Protein 5MYP (pdb70)

GO terms:
  GO:0031981 nuclear lumen (C, HTP)
  GO:0005737 cytoplasm (C, HTP)
  GO:0031981 nuclear lumen (C, IDA)
  GO:0097014 ciliary plasm (C, IDA)
  GO:0005737 cytoplasm (C, IDA)
  GO:0005741 mitochondrial outer membrane (C, IDA)
  GO:0020015 glycosome (C, IDA)

Sequence (970 aa):
AGVPENTSLEENIPVIVSKCREEAFNDDANRDDLKKKRKQVLRRSSLLNLVEENTDEEFCKAIHRDRRRRRHRDETVVMEILPLRNEVWHLIEHMDEYVKPVKPTMEGAAALDDCELQYEPLGVVLVIGTWNYPLLLILQPLLGALAAGNTAVIKPSELAPATAELLTKLLPKYVSSSDVVGIVNGGVSETTAVLKKERRFDHILYTGSARVAEIVMAAAAKKHLTPVTLELGGKSPVVVDDTCADNMKVVAERIMWGKIINAGQTCCIAPDYVVVEKSMESVLVDALAEARKAMLGDKFLKVLKKGELLVKKQKQQQFLEESDYPRIVNASHFQQRLMEFMKGGKVAVGGEADEATLTIAPTILTNIDPTHPVMQEEIFGPILPVLTYENEKDILKKIINSREKPLALYVFSNNKRRFIRGVESRTSSGAVVVNDVVVHAGADGLPFGGVGRSGMGAYHGRYSFETFSHRRPVMRRGFLFSSIDTVRFPPYTTAKSRVLNSLLKAGVPENTSLENIPVIVSSKCREAFNDDANRDDLKKRKQVLRSSLLNLVEENTDEEFCKAIHRDRRRRRHRRDETVVMEILPLRRNEVWHLIEHMDEYVKPVKPTMEEGAAALDDCELQYEPLGVVLVIGTWNYPLLLILQPLLGALAAGNTAVIKPSELAPATAELLTKLLPKYVVSSSDVVGIVNGGVSETTAVLKKERRFDHILYTGSARVAEEIVMAAAAKKHLTPVTLELGGKSPVVVDDTCADNMKVVAERIMWGKIINAGQTCCIAPDYVVVEKSMESVLVDALAEARKAMLGDKFLKVLKKGELLLVKKQKQQFLEESDYPRIVNASHFQQRLMEFMKGGKVAVGGEADEATLTIAPTILTNIDPTHPVMQEEIFGPILPVLTYENEKDILKKIINSREKPLALYVFSNNKRFIRGVESRTSSGAVVVNDVVVHAGADGLPFGGVGRSGMGAYHGRYSFETFSHRRPVMRRGFLFSSIDTVRFPPYTTAKSRRVLNSLLK

Nearest PDB structures (foldseek):
  5myp-assembly1_B  TM=1.002E+00  e=3.981E-93  Trypanosoma brucei
  5nno-assembly1_B  TM=1.001E+00  e=3.479E-86  Trypanosoma brucei
  4qgk-assembly1_B  TM=9.587E-01  e=4.289E-52  Homo sapiens
  4l2o-assembly1_B  TM=9.690E-01  e=2.457E-51  Homo sapiens
  8bb8-assembly1_A  TM=9.678E-01  e=1.015E-50  Homo sapiens

InterPro domains:
  IPR012394 Aldehyde dehydrogenase NAD(P)-dependent [PIRSF036492] (14-490)
  IPR012394 Aldehyde dehydrogenase NAD(P)-dependent [PTHR43570] (10-493)
  IPR015590 Aldehyde dehydrogenase domain [PF00171] (10-453)
  IPR016161 Aldehyde/histidinol dehydrogenase [SSF53720] (16-462)
  IPR016162 Aldehyde dehydrogenase, N-terminal [G3DSA:3.40.605.10] (22-454)
  IPR016163 Aldehyde dehydrogenase, C-terminal [G3DSA:3.40.309.10] (223-436)
  IPR029510 Aldehyde dehydrogenase, glutamic acid active site [PS00687] (219-226)

Foldseek 3Di:
DLFADFDDLVCLQVLVVLLQVCLVVLVLPDQVNLLQLLVLVLCLLVVCLPVLLVLLCVLWVAHSVLLCVPASVLSNVQSVLLNVCLVVLQDWDFDDDDDQLVVFGKTWGWAFQEEEEQEADRLSQRRRFRSLVSLLSSLSYAYEYETDRLSGNNVRSCVVRVCVRDPSSRYPYGYDDDVRVVSNLQDDDQEYEYEEALVVVVVSVVSCVVNVHYYWYAHAWAAEEEEEDACLVVLLLLLLQLLVLCQRSQLQDRFRNLEYAYAPVCVVVNLVSNQVNLCVVQHDVNQCLLQVVDDDPDSLVVNSNGNGIADSDLVLLVVLLVLCVQAPFPHAQGDDRVRRDGRQTEGEPGDCPPPSNQGRSSHRYYYYHYDHDPVRVLVSQVVTWAGQEYEYEHPDPVVVVSVVVSHHHVYYDYSHTDCVVSDQPDWGGTDGRSTDATDGRSSSSVSRIDTDMDIDDDPDDGDCVLADDDDPDPVNVVVVVVVVD/DLFADFDDLVCLQVLVVLLQVCLVVLVLPDLVNLLLLLVLVLCLLVVCLPVLLVLLCVLWVAHSVLLCVPASVLSNVQSCLLNVCLVVLQDWDQDDDDDQLVVFGKTWGWAFQEEEEQEADRLNQRRRFRSLVSLLSSLRYAYEYETDRLSGNNVRSCVVRVCVRDPSSRYPYGYDDDVRVLSSLQDDDQEYEYEEALVVVVVSVVSCVVNVHHYWYAHAWAAEEEEEDACLVVLLLLLLQLLVLCQRSQLQDRFRNLEYAYAPVCVVVNLVSNQVNLCVVQDDVNQCLLVVNDDDPDSLVVNSNGNGTADSDLVLLVVLLVLCVQAPFPHAQGDDRVRRDGRQTEGEPGDCPPPSNQGRSSHRYYYYHYDHDPVRVLVSQVVHWAGQEYEYEHPDPVVVVSVVVSHHHVYYDYSHTDCVVSDQPDWGGTDGRSTDATDGRSSSSVSRIDGDMDIGDDPDDGDCVLADDDDPDPVNVVVVVVVPD

Radius of gyration: 30.51 Å; Cα contacts (8 Å, |Δi|>4): 2135; chains: 2; bounding box: 56×66×97 Å

Structure (mmCIF, N/CA/C/O backbone):
data_5MYP
#
_entry.id   5MYP
#
_cell.length_a   87.717
_cell.length_b   63.950
_cell.length_c   91.746
_cell.angle_alpha   90.00
_cell.angle_beta   98.64
_cell.angle_gamma   90.00
#
_symmetry.space_group_name_H-M   'P 1 21 1'
#
loop_
_entity.id
_entity.type
_entity.pdbx_description
1 polymer 'Aldehyde dehydrogenase'
2 non-polymer GLYCEROL
3 water water
#
loop_
_atom_site.group_PDB
_atom_site.id
_atom_site.type_symbol
_atom_site.label_atom_id
_atom_site.label_alt_id
_atom_site.label_comp_id
_atom_site.label_asym_id
_atom_site.label_entity_id
_atom_site.label_seq_id
_atom_site.pdbx_PDB_ins_code
_atom_site.Cartn_x
_atom_site.Cartn_y
_atom_site.Cartn_z
_atom_site.occupancy
_atom_site.B_iso_or_equiv
_atom_site.auth_seq_id
_atom_site.auth_comp_id
_atom_site.auth_asym_id
_atom_site.auth_atom_id
_atom_site.pdbx_PDB_model_num
ATOM 1 N N . ALA A 1 6 ? -3.405 -23.861 30.907 1.00 40.08 6 ALA A N 1
ATOM 2 C CA . ALA A 1 6 ? -4.164 -22.750 31.559 1.00 39.66 6 ALA A CA 1
ATOM 3 C C . ALA A 1 6 ? -3.829 -21.390 30.944 1.00 38.45 6 ALA A C 1
ATOM 4 O O . ALA A 1 6 ? -4.732 -20.628 30.595 1.00 39.53 6 ALA A O 1
ATOM 6 N N . GLY A 1 7 ? -2.535 -21.095 30.819 1.00 36.81 7 GLY A N 1
ATOM 7 C CA . GLY A 1 7 ? -2.066 -19.809 30.289 1.00 35.08 7 GLY A CA 1
ATOM 8 C C . GLY A 1 7 ? -2.161 -18.637 31.259 1.00 33.62 7 GLY A C 1
ATOM 9 O O . GLY A 1 7 ? -2.033 -17.484 30.843 1.00 32.30 7 GLY A O 1
ATOM 10 N N . VAL A 1 8 ? -2.380 -18.929 32.544 1.00 32.61 8 VAL A N 1
ATOM 11 C CA . VAL A 1 8 ? -2.554 -17.908 33.584 1.00 31.98 8 VAL A CA 1
ATOM 12 C C . VAL A 1 8 ? -1.923 -18.410 34.893 1.00 31.02 8 VAL A C 1
ATOM 13 O O . VAL A 1 8 ? -2.012 -19.604 35.197 1.00 30.60 8 VAL A O 1
ATOM 17 N N . PRO A 1 9 ? -1.270 -17.515 35.663 1.00 29.40 9 PRO A N 1
ATOM 18 C CA . PRO A 1 9 ? -0.776 -17.934 36.971 1.00 28.84 9 PRO A CA 1
ATOM 19 C C . PRO A 1 9 ? -1.902 -17.952 38.008 1.00 28.24 9 PRO A C 1
ATOM 20 O O . PRO A 1 9 ? -2.860 -17.185 37.894 1.00 27.66 9 PRO A O 1
ATOM 24 N N . GLU A 1 10 ? -1.786 -18.828 39.000 1.00 27.91 10 GLU A N 1
ATOM 25 C CA . GLU A 1 10 ? -2.719 -18.841 40.125 1.00 28.04 10 GLU A CA 1
ATOM 26 C C . GLU A 1 10 ? -2.508 -17.571 40.948 1.00 25.92 10 GLU A C 1
ATOM 27 O O . GLU A 1 10 ? -1.367 -17.197 41.218 1.00 25.02 10 GLU A O 1
ATOM 33 N N . ASN A 1 11 ? -3.601 -16.907 41.330 1.00 24.10 11 ASN A N 1
ATOM 34 C CA . ASN A 1 11 ? -3.521 -15.724 42.192 1.00 23.19 11 ASN A CA 1
ATOM 35 C C . ASN A 1 11 ? -2.972 -16.121 43.559 1.00 22.16 11 ASN A C 1
ATOM 36 O O . ASN A 1 11 ? -3.372 -17.14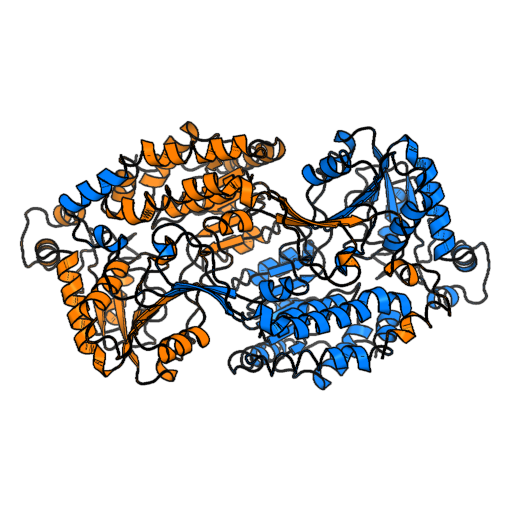1 44.120 1.00 22.18 11 ASN A O 1
ATOM 41 N N . THR A 1 12 ? -2.041 -15.321 44.079 1.00 20.45 12 THR A N 1
ATOM 42 C CA . THR A 1 12 ? -1.525 -15.525 45.426 1.00 19.37 12 THR A CA 1
ATOM 43 C C . THR A 1 12 ? -2.628 -15.171 46.417 1.00 18.84 12 THR A C 1
ATOM 44 O O . THR A 1 12 ? -3.233 -14.106 46.307 1.00 18.17 12 THR A O 1
ATOM 48 N N . SER A 1 13 ? -2.900 -16.066 47.366 1.00 18.75 13 SER A N 1
ATOM 49 C CA . SER A 1 13 ? -3.896 -15.798 48.402 1.00 18.57 13 SER A CA 1
ATOM 50 C C . SER A 1 13 ? -3.417 -14.638 49.267 1.00 18.34 13 SER A C 1
ATOM 51 O O . SER A 1 13 ? -2.214 -14.492 49.514 1.00 17.78 13 SER A O 1
ATOM 54 N N . LEU A 1 14 ? -4.361 -13.828 49.731 1.00 18.21 14 LEU A N 1
ATOM 55 C CA . LEU A 1 14 ? -4.035 -12.656 50.543 1.00 18.64 14 LEU A CA 1
ATOM 56 C C . LEU A 1 14 ? -3.316 -13.022 51.847 1.00 18.52 14 LEU A C 1
ATOM 57 O O . LEU A 1 14 ? -2.453 -12.277 52.304 1.00 18.49 14 LEU A O 1
ATOM 62 N N A GLU A 1 15 ? -3.669 -14.172 52.423 0.50 18.55 15 GLU A N 1
ATOM 63 N N B GLU A 1 15 ? -3.670 -14.172 52.422 0.50 18.37 15 GLU A N 1
ATOM 64 C CA A GLU A 1 15 ? -3.036 -14.673 53.644 0.50 18.54 15 GLU A CA 1
ATOM 65 C CA B GLU A 1 15 ? -3.040 -14.672 53.642 0.50 18.26 15 GLU A CA 1
ATOM 66 C C A GLU A 1 15 ? -1.562 -15.052 53.435 0.50 18.14 15 GLU A C 1
ATOM 67 C C B GLU A 1 15 ? -1.563 -15.052 53.435 0.50 17.98 15 GLU A C 1
ATOM 68 O O A GLU A 1 15 ? -0.756 -14.913 54.359 0.50 17.96 15 GLU A O 1
ATOM 69 O O B GLU A 1 15 ? -0.757 -14.913 54.359 0.50 17.82 15 GLU A O 1
ATOM 80 N N . ASN A 1 16 ? -1.222 -15.531 52.235 1.00 17.52 16 ASN A N 1
ATOM 81 C CA . ASN A 1 16 ? 0.168 -15.901 51.896 1.00 17.43 16 ASN A CA 1
ATOM 82 C C . ASN A 1 16 ? 1.091 -14.719 51.576 1.00 16.51 16 ASN A C 1
ATOM 83 O O . ASN A 1 16 ? 2.312 -14.881 51.603 1.00 16.05 16 ASN A O 1
ATOM 88 N N . ILE A 1 17 ? 0.527 -13.550 51.270 1.00 15.65 17 ILE A N 1
ATOM 89 C CA . ILE A 1 17 ? 1.341 -12.377 50.911 1.00 15.52 17 ILE A CA 1
ATOM 90 C C . ILE A 1 17 ? 2.284 -11.941 52.054 1.00 15.31 17 ILE A C 1
ATOM 91 O O . ILE A 1 17 ? 3.481 -11.785 51.810 1.00 15.47 17 ILE A O 1
ATOM 96 N N . PRO A 1 18 ? 1.766 -11.765 53.293 1.00 15.25 18 PRO A N 1
ATOM 97 C CA . PRO A 1 18 ? 2.658 -11.497 54.438 1.00 15.15 18 PRO A CA 1
ATOM 98 C C . PRO A 1 18 ? 3.738 -12.563 54.671 1.00 14.68 18 PRO A C 1
ATOM 99 O O . PRO A 1 18 ? 4.854 -12.216 55.061 1.00 14.24 18 PRO A O 1
ATOM 103 N N . VAL A 1 19 ? 3.403 -13.831 54.424 1.00 14.21 19 VAL A N 1
ATOM 104 C CA . VAL A 1 19 ? 4.343 -14.945 54.626 1.00 14.10 19 VAL A CA 1
ATOM 105 C C . VAL A 1 19 ? 5.492 -14.864 53.620 1.00 13.55 19 VAL A C 1
ATOM 106 O O . VAL A 1 19 ? 6.654 -15.015 53.993 1.00 13.12 19 VAL A O 1
ATOM 110 N N . ILE A 1 20 ? 5.149 -14.620 52.355 1.00 13.32 20 ILE A N 1
ATOM 111 C CA . ILE A 1 20 ? 6.122 -14.468 51.272 1.00 13.24 20 ILE A CA 1
ATOM 112 C C . ILE A 1 20 ? 7.106 -13.330 51.579 1.00 13.13 20 ILE A C 1
ATOM 113 O O . ILE A 1 20 ? 8.323 -13.529 51.501 1.00 12.90 20 ILE A O 1
ATOM 118 N N . VAL A 1 21 ? 6.580 -12.160 51.945 1.00 12.87 21 VAL A N 1
ATOM 119 C CA . VAL A 1 21 ? 7.435 -11.005 52.266 1.00 13.05 21 VAL A CA 1
ATOM 120 C C . VAL A 1 21 ? 8.291 -11.281 53.509 1.00 13.09 21 VAL A C 1
ATOM 121 O O . VAL A 1 21 ? 9.480 -10.975 53.510 1.00 13.04 21 VAL A O 1
ATOM 125 N N . SER A 1 22 ? 7.683 -11.867 54.542 1.00 13.25 22 SER A N 1
ATOM 126 C CA . SER A 1 22 ? 8.376 -12.203 55.789 1.00 13.66 22 SER A CA 1
ATOM 127 C C . SER A 1 22 ? 9.549 -13.166 55.582 1.00 13.61 22 SER A C 1
ATOM 128 O O . SER A 1 22 ? 10.598 -13.005 56.202 1.00 13.60 22 SER A O 1
ATOM 131 N N . LYS A 1 23 ? 9.357 -14.161 54.717 1.00 13.74 23 LYS A N 1
ATOM 132 C CA . LYS A 1 23 ? 10.421 -15.115 54.377 1.00 14.19 23 LYS A CA 1
ATOM 133 C C . LYS A 1 23 ? 11.596 -14.420 53.681 1.00 13.77 23 LYS A C 1
ATOM 134 O O . LYS A 1 23 ? 12.752 -14.706 53.987 1.00 13.89 23 LYS A O 1
ATOM 140 N N . CYS A 1 24 ? 11.292 -13.503 52.764 1.00 13.32 24 CYS A N 1
ATOM 141 C CA . CYS A 1 24 ? 12.325 -12.695 52.100 1.00 13.14 24 CYS A CA 1
ATOM 142 C C . CYS A 1 24 ? 13.060 -11.762 53.069 1.00 13.14 24 CYS A C 1
ATOM 143 O O . CYS A 1 24 ? 14.276 -11.592 52.973 1.00 13.04 24 CYS A O 1
ATOM 146 N N . ARG A 1 25 ? 12.312 -11.171 53.999 1.00 13.19 25 ARG A N 1
ATOM 147 C CA . ARG A 1 25 ? 12.863 -10.324 55.067 1.00 13.26 25 ARG A CA 1
ATOM 148 C C . ARG A 1 25 ? 13.833 -11.109 55.954 1.00 13.33 25 ARG A C 1
ATOM 149 O O . ARG A 1 25 ? 14.964 -10.673 56.185 1.00 12.93 25 ARG A O 1
ATOM 157 N N A GLU A 1 26 ? 13.378 -12.262 56.439 0.50 13.41 26 GLU A N 1
ATOM 158 N N B GLU A 1 26 ? 13.378 -12.262 56.438 0.50 13.45 26 GLU A N 1
ATOM 159 C CA A GLU A 1 26 ? 14.200 -13.149 57.265 0.50 13.49 26 GLU A CA 1
ATOM 160 C CA B GLU A 1 26 ? 14.202 -13.144 57.261 0.50 13.56 26 GLU A CA 1
ATOM 161 C C A GLU A 1 26 ? 15.455 -13.619 56.519 0.50 13.35 26 GLU A C 1
ATOM 162 C C B GLU A 1 26 ? 15.456 -13.618 56.518 0.50 13.38 26 GLU A C 1
ATOM 163 O O A GLU A 1 26 ? 16.543 -13.664 57.102 0.50 13.21 26 GLU A O 1
ATOM 164 O O B GLU A 1 26 ? 16.543 -13.664 57.102 0.50 13.24 26 GLU A O 1
ATOM 175 N N . ALA A 1 27 ? 15.299 -13.942 55.234 1.00 13.18 27 ALA A N 1
ATOM 176 C CA . ALA A 1 27 ? 16.427 -14.343 54.377 1.00 12.98 27 ALA A CA 1
ATOM 177 C C . ALA A 1 27 ? 17.477 -13.234 54.265 1.00 12.79 27 ALA A C 1
ATOM 178 O O . ALA A 1 27 ? 18.674 -13.492 54.429 1.00 12.54 27 ALA A O 1
ATOM 180 N N . PHE A 1 28 ? 17.025 -12.005 54.019 1.00 12.57 28 PHE A N 1
ATOM 181 C CA . PHE A 1 28 ? 17.925 -10.852 54.014 1.00 12.64 28 PHE A CA 1
ATOM 182 C C . PHE A 1 28 ? 18.657 -10.720 55.346 1.00 12.51 28 PHE A C 1
ATOM 183 O O . PHE A 1 28 ? 19.876 -10.606 55.364 1.00 12.13 28 PHE A O 1
ATOM 191 N N . ASN A 1 29 ? 17.901 -10.740 56.445 1.00 12.69 29 ASN A N 1
ATOM 192 C CA . ASN A 1 29 ? 18.470 -10.659 57.800 1.00 12.99 29 ASN A CA 1
ATOM 193 C C . ASN A 1 29 ? 19.454 -11.797 58.113 1.00 13.37 29 ASN A C 1
ATOM 194 O O . ASN A 1 29 ? 20.407 -11.590 58.861 1.00 13.26 29 ASN A O 1
ATOM 199 N N . ASP A 1 30 ? 19.226 -12.975 57.528 1.00 13.70 30 ASP A N 1
ATOM 200 C CA . ASP A 1 30 ? 20.142 -14.117 57.657 1.00 14.32 30 ASP A CA 1
ATOM 201 C C . ASP A 1 30 ? 21.273 -14.144 56.605 1.00 14.49 30 ASP A C 1
ATOM 202 O O . ASP A 1 30 ? 21.877 -15.190 56.393 1.00 14.64 30 ASP A O 1
ATOM 207 N N . ASP A 1 31 ? 21.558 -13.004 55.961 1.00 14.89 31 ASP A N 1
ATOM 208 C CA . ASP A 1 31 ? 22.662 -12.862 54.991 1.00 15.17 31 ASP A CA 1
ATOM 209 C C . ASP A 1 31 ? 22.559 -13.804 53.781 1.00 14.68 31 ASP A C 1
ATOM 210 O O . ASP A 1 31 ? 23.576 -14.218 53.218 1.00 14.51 31 ASP A O 1
ATOM 215 N N . ALA A 1 32 ? 21.331 -14.115 53.365 1.00 14.11 32 ALA A N 1
ATOM 216 C CA . ALA A 1 32 ? 21.098 -15.039 52.247 1.00 13.93 32 ALA A CA 1
ATOM 217 C C . ALA A 1 32 ? 21.674 -14.556 50.914 1.00 13.73 32 ALA A C 1
ATOM 218 O O . ALA A 1 32 ? 21.926 -15.373 50.041 1.00 13.35 32 ALA A O 1
ATOM 220 N N . ASN A 1 33 ? 21.853 -13.242 50.755 1.00 13.82 33 ASN A N 1
ATOM 221 C CA . ASN A 1 33 ? 22.431 -12.667 49.533 1.00 14.05 33 ASN A CA 1
ATOM 222 C C . ASN A 1 33 ? 23.511 -11.613 49.829 1.00 14.68 33 ASN A C 1
ATOM 223 O O . ASN A 1 33 ? 23.743 -10.708 49.026 1.00 14.19 33 ASN A O 1
ATOM 228 N N . ARG A 1 34 ? 24.198 -11.757 50.961 1.00 15.73 34 ARG A N 1
ATOM 229 C CA . ARG A 1 34 ? 25.193 -10.779 51.398 1.00 16.76 34 ARG A CA 1
ATOM 230 C C . ARG A 1 34 ? 26.533 -10.971 50.696 1.00 16.51 34 ARG A C 1
ATOM 231 O O . ARG A 1 34 ? 27.046 -10.035 50.075 1.00 15.92 34 ARG A O 1
ATOM 239 N N A ASP A 1 35 ? 27.093 -12.174 50.802 0.50 16.57 35 ASP A N 1
ATOM 240 N N B ASP A 1 35 ? 27.092 -12.175 50.806 0.50 16.31 35 ASP A N 1
ATOM 241 C CA A ASP A 1 35 ? 28.401 -12.477 50.223 0.50 16.79 35 ASP A CA 1
ATOM 242 C CA B ASP A 1 35 ? 28.391 -12.496 50.217 0.50 16.36 35 ASP A CA 1
ATOM 243 C C A ASP A 1 35 ? 28.346 -12.412 48.699 0.50 16.57 35 ASP A C 1
ATOM 244 C C B ASP A 1 35 ? 28.342 -12.410 48.696 0.50 16.33 35 ASP A C 1
ATOM 245 O O A ASP A 1 35 ? 27.370 -12.857 48.086 0.50 16.06 35 ASP A O 1
ATOM 246 O O B ASP A 1 35 ? 27.369 -12.854 48.083 0.50 15.84 35 ASP A O 1
ATOM 255 N N . LEU A 1 36 ? 29.395 -11.849 48.100 1.00 16.45 36 LEU A N 1
ATOM 256 C CA . LEU A 1 36 ? 29.484 -11.699 46.636 1.00 17.07 36 LEU A CA 1
ATOM 257 C C . LEU A 1 36 ? 29.384 -13.038 45.892 1.00 16.97 36 LEU A C 1
ATOM 258 O O . LEU A 1 36 ? 28.792 -13.100 44.816 1.00 16.51 36 LEU A O 1
ATOM 263 N N . LYS A 1 37 ? 29.938 -14.094 46.489 1.00 17.25 37 LYS A N 1
ATOM 264 C CA . LYS A 1 37 ? 29.818 -15.451 45.946 1.00 17.54 37 LYS A CA 1
ATOM 265 C C . LYS A 1 37 ? 28.353 -15.857 45.745 1.00 16.53 37 LYS A C 1
ATOM 266 O O . LYS A 1 37 ? 27.998 -16.395 44.695 1.00 16.14 37 LYS A O 1
ATOM 272 N N A LYS A 1 38 ? 27.516 -15.595 46.750 0.50 16.17 38 LYS A N 1
ATOM 273 N N B LYS A 1 38 ? 27.515 -15.596 46.749 0.50 16.11 38 LYS A N 1
ATOM 274 C CA A LYS A 1 38 ? 26.084 -15.881 46.670 0.50 15.92 38 LYS A CA 1
ATOM 275 C CA B LYS A 1 38 ? 26.083 -15.887 46.658 0.50 15.83 38 LYS A CA 1
ATOM 276 C C A LYS A 1 38 ? 25.387 -15.033 45.597 0.50 15.49 38 LYS A C 1
ATOM 277 C C B LYS A 1 38 ? 25.386 -15.033 45.595 0.50 15.44 38 LYS A C 1
ATOM 278 O O A LYS A 1 38 ? 24.545 -15.538 44.856 0.50 15.35 38 LYS A O 1
ATOM 279 O O B LYS A 1 38 ? 24.544 -15.537 44.855 0.50 15.29 38 LYS A O 1
ATOM 290 N N . ARG A 1 39 ? 25.748 -13.752 45.516 1.00 15.26 39 ARG A N 1
ATOM 291 C CA . ARG A 1 39 ? 25.149 -12.834 44.535 1.00 15.21 39 ARG A CA 1
ATOM 292 C C . ARG A 1 39 ? 25.473 -13.246 43.101 1.00 15.53 39 ARG A C 1
ATOM 293 O O . ARG A 1 39 ? 24.591 -13.240 42.246 1.00 15.50 39 ARG A O 1
ATOM 301 N N . LYS A 1 40 ? 26.732 -13.608 42.851 1.00 15.90 40 LYS A N 1
ATOM 302 C CA . LYS A 1 40 ? 27.150 -14.117 41.538 1.00 16.67 40 LYS A CA 1
ATOM 303 C C . LYS A 1 40 ? 26.471 -15.438 41.184 1.00 16.99 40 LYS A C 1
ATOM 304 O O . LYS A 1 40 ? 26.083 -15.625 40.033 1.00 16.97 40 LYS A O 1
ATOM 310 N N . GLN A 1 41 ? 26.318 -16.336 42.162 1.00 17.89 41 GLN A N 1
ATOM 311 C CA . GLN A 1 41 ? 25.567 -17.592 41.958 1.00 18.67 41 GLN A CA 1
ATOM 312 C C . GLN A 1 41 ? 24.129 -17.325 41.488 1.00 18.11 41 GLN A C 1
ATOM 313 O O . GLN A 1 41 ? 23.663 -17.946 40.531 1.00 17.39 41 GLN A O 1
ATOM 319 N N . VAL A 1 42 ? 23.451 -16.389 42.155 1.00 17.82 42 VAL A N 1
ATOM 320 C CA . VAL A 1 42 ? 22.066 -16.038 41.814 1.00 17.96 42 VAL A CA 1
ATOM 321 C C . VAL A 1 42 ? 21.967 -15.392 40.428 1.00 17.92 42 VAL A C 1
ATOM 322 O O . VAL A 1 42 ? 21.068 -15.726 39.650 1.00 17.61 42 VAL A O 1
ATOM 326 N N . LEU A 1 43 ? 22.882 -14.470 40.131 1.00 18.05 43 LEU A N 1
ATOM 327 C CA . LEU A 1 43 ? 22.922 -13.829 38.815 1.00 18.29 43 LEU A CA 1
ATOM 328 C C . LEU A 1 43 ? 23.197 -14.833 37.701 1.00 18.36 43 LEU A C 1
ATOM 329 O O . LEU A 1 43 ? 22.516 -14.810 36.680 1.00 18.07 43 LEU A O 1
ATOM 334 N N A ARG A 1 44 ? 24.185 -15.706 37.904 0.70 19.01 44 ARG A N 1
ATOM 335 N N B ARG A 1 44 ? 24.174 -15.719 37.905 0.30 18.30 44 ARG A N 1
ATOM 336 C CA A ARG A 1 44 ? 24.484 -16.782 36.941 0.70 19.54 44 ARG A CA 1
ATOM 337 C CA B ARG A 1 44 ? 24.453 -16.804 36.955 0.30 18.33 44 ARG A CA 1
ATOM 338 C C A ARG A 1 44 ? 23.288 -17.717 36.726 0.70 18.73 44 ARG A C 1
ATOM 339 C C B ARG A 1 44 ? 23.251 -17.737 36.762 0.30 18.00 44 ARG A C 1
ATOM 340 O O A ARG A 1 44 ? 23.035 -18.157 35.606 0.70 18.28 44 ARG A O 1
ATOM 341 O O B ARG A 1 44 ? 22.999 -18.170 35.638 0.30 17.81 44 ARG A O 1
ATOM 356 N N A SER A 1 45 ? 22.548 -18.022 37.809 0.50 18.10 45 SER A N 1
ATOM 357 N N B SER A 1 45 ? 22.515 -18.037 37.847 0.50 17.72 45 SER A N 1
ATOM 358 C CA A SER A 1 45 ? 21.330 -18.851 37.737 0.50 17.72 45 SER A CA 1
ATOM 359 C CA B SER A 1 45 ? 21.312 -18.862 37.752 0.50 17.56 45 SER A CA 1
ATOM 360 C C A SER A 1 45 ? 20.203 -18.159 36.974 0.50 17.42 45 SER A C 1
ATOM 361 C C B SER A 1 45 ? 20.197 -18.161 36.977 0.50 17.33 45 SER A C 1
ATOM 362 O O A SER A 1 45 ? 19.464 -18.812 36.239 0.50 17.47 45 SER A O 1
ATOM 363 O O B SER A 1 45 ? 19.462 -18.811 36.238 0.50 17.39 45 SER A O 1
ATOM 368 N N . LEU A 1 46 ? 20.069 -16.844 37.148 1.00 17.05 46 LEU A N 1
ATOM 369 C CA . LEU A 1 46 ? 19.099 -16.052 36.373 1.00 16.61 46 LEU A CA 1
ATOM 370 C C . LEU A 1 46 ? 19.495 -15.935 34.892 1.00 16.30 46 LEU A C 1
ATOM 371 O O . LEU A 1 46 ? 18.627 -15.900 34.026 1.00 15.75 46 LEU A O 1
ATOM 376 N N . LEU A 1 47 ? 20.795 -15.886 34.602 1.00 16.38 47 LEU A N 1
ATOM 377 C CA . LEU A 1 47 ? 21.274 -16.013 33.219 1.00 16.71 47 LEU A CA 1
ATOM 378 C C . LEU A 1 47 ? 20.837 -17.354 32.628 1.00 16.79 47 LEU A C 1
ATOM 379 O O . LEU A 1 47 ? 20.314 -17.400 31.508 1.00 16.46 47 LEU A O 1
ATOM 384 N N . ASN A 1 48 ? 21.028 -18.430 33.395 1.00 17.28 48 ASN A N 1
ATOM 385 C CA . ASN A 1 48 ? 20.571 -19.766 32.984 1.00 17.66 48 ASN A CA 1
ATOM 386 C C . ASN A 1 48 ? 19.051 -19.813 32.789 1.00 17.55 48 ASN A C 1
ATOM 387 O O . ASN A 1 48 ? 18.576 -20.422 31.832 1.00 17.35 48 ASN A O 1
ATOM 392 N N . LEU A 1 49 ? 18.298 -19.165 33.681 1.00 17.55 49 LEU A N 1
ATOM 393 C CA . LEU A 1 49 ? 16.834 -19.035 33.533 1.00 17.64 49 LEU A CA 1
ATOM 394 C C . LEU A 1 49 ? 16.454 -18.482 32.157 1.00 17.57 49 LEU A C 1
ATOM 395 O O . LEU A 1 49 ? 15.585 -19.032 31.480 1.00 17.17 49 LEU A O 1
ATOM 400 N N . VAL A 1 50 ? 17.118 -17.402 31.752 1.00 17.70 50 VAL A N 1
ATOM 401 C CA . VAL A 1 50 ? 16.826 -16.750 30.474 1.00 18.07 50 VAL A CA 1
ATOM 402 C C . VAL A 1 50 ? 17.311 -17.605 29.299 1.00 18.38 50 VAL A C 1
ATOM 403 O O . VAL A 1 50 ? 16.542 -17.875 28.376 1.00 18.43 50 VAL A O 1
ATOM 407 N N . GLU A 1 51 ? 18.573 -18.032 29.346 1.00 19.07 51 GLU A N 1
ATOM 408 C CA . GLU A 1 51 ? 19.191 -18.762 28.226 1.00 19.79 51 GLU A CA 1
ATOM 409 C C . GLU A 1 51 ? 18.607 -20.159 27.987 1.00 19.66 51 GLU A C 1
ATOM 410 O O . GLU A 1 51 ? 18.355 -20.530 26.841 1.00 19.54 51 GLU A O 1
ATOM 416 N N . GLU A 1 52 ? 18.390 -20.922 29.056 1.00 19.46 52 GLU A N 1
ATOM 417 C CA . GLU A 1 52 ? 17.832 -22.279 28.933 1.00 19.42 52 GLU A CA 1
ATOM 418 C C . GLU A 1 52 ? 16.372 -22.290 28.485 1.00 19.14 52 GLU A C 1
ATOM 419 O O . GLU A 1 52 ? 15.918 -23.280 27.914 1.00 19.05 52 GLU A O 1
ATOM 425 N N . ASN A 1 53 ? 15.643 -21.200 28.739 1.00 18.57 53 ASN A N 1
ATOM 426 C CA . ASN A 1 53 ? 14.213 -21.127 28.434 1.00 18.25 53 ASN A CA 1
ATOM 427 C C . ASN A 1 53 ? 13.840 -20.024 27.427 1.00 17.90 53 ASN A C 1
ATOM 428 O O . ASN A 1 53 ? 12.684 -19.596 27.380 1.00 17.35 53 ASN A O 1
ATOM 433 N N . THR A 1 54 ? 14.804 -19.597 26.607 1.00 17.96 54 THR A N 1
ATOM 434 C CA . THR A 1 54 ? 14.582 -18.528 25.620 1.00 18.18 54 THR A CA 1
ATOM 435 C C . THR A 1 54 ? 13.439 -18.851 24.653 1.00 18.48 54 THR A C 1
ATOM 436 O O . THR A 1 54 ? 12.601 -17.985 24.383 1.00 18.04 54 THR A O 1
ATOM 440 N N . ASP A 1 55 ? 13.407 -20.087 24.142 1.00 18.98 55 ASP A N 1
ATOM 441 C CA . ASP A 1 55 ? 12.368 -20.500 23.188 1.00 19.43 55 ASP A CA 1
ATOM 442 C C . ASP A 1 55 ? 10.964 -20.413 23.775 1.00 18.68 55 ASP A C 1
ATOM 443 O O . ASP A 1 55 ? 10.068 -19.850 23.148 1.00 17.94 55 ASP A O 1
ATOM 448 N N A GLU A 1 56 ? 10.787 -20.964 24.974 0.50 18.45 56 GLU A N 1
ATOM 449 N N B GLU A 1 56 ? 10.787 -20.965 24.973 0.50 18.51 56 GLU A N 1
ATOM 450 C CA A GLU A 1 56 ? 9.482 -20.963 25.646 0.50 18.37 56 GLU A CA 1
ATOM 451 C CA B GLU A 1 56 ? 9.483 -20.961 25.646 0.50 18.47 56 GLU A CA 1
ATOM 452 C C A GLU A 1 56 ? 9.041 -19.561 26.095 0.50 17.99 56 GLU A C 1
ATOM 453 C C B GLU A 1 56 ? 9.041 -19.561 26.096 0.50 18.05 56 GLU A C 1
ATOM 454 O O A GLU A 1 56 ? 7.848 -19.251 26.058 0.50 17.66 56 GLU A O 1
ATOM 455 O O B GLU A 1 56 ? 7.848 -19.251 26.059 0.50 17.71 56 GLU A O 1
ATOM 466 N N . PHE A 1 57 ? 9.992 -18.724 26.513 1.00 17.72 57 PHE A N 1
ATOM 467 C CA . PHE A 1 57 ? 9.688 -17.314 26.858 1.00 17.70 57 PHE A CA 1
ATOM 468 C C . PHE A 1 57 ? 9.203 -16.521 25.635 1.00 17.25 57 PHE A C 1
ATOM 469 O O . PHE A 1 57 ? 8.233 -15.771 25.732 1.00 16.62 57 PHE A O 1
ATOM 477 N N . CYS A 1 58 ? 9.876 -16.698 24.497 1.00 17.44 58 CYS A N 1
ATOM 478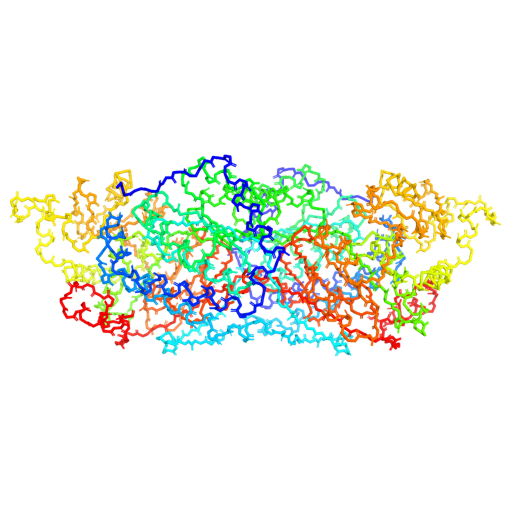 C CA . CYS A 1 58 ? 9.440 -16.074 23.239 1.00 17.70 58 CYS A CA 1
ATOM 479 C C . CYS A 1 58 ? 8.028 -16.516 22.841 1.00 17.69 58 CYS A C 1
ATOM 480 O O . CYS A 1 58 ? 7.232 -15.699 22.374 1.00 17.11 58 CYS A O 1
ATOM 483 N N . LYS A 1 59 ? 7.723 -17.799 23.048 1.00 17.96 59 LYS A N 1
ATOM 484 C CA . LYS A 1 59 ? 6.380 -18.335 22.785 1.00 18.44 59 LYS A CA 1
ATOM 485 C C . LYS A 1 59 ? 5.318 -17.766 23.731 1.00 17.52 59 LYS A C 1
ATOM 486 O O . LYS A 1 59 ? 4.208 -17.453 23.297 1.00 16.90 59 LYS A O 1
ATOM 492 N N . ALA A 1 60 ? 5.657 -17.646 25.016 1.00 17.13 60 ALA A N 1
ATOM 493 C CA . ALA A 1 60 ? 4.739 -17.065 26.009 1.00 16.90 60 ALA A CA 1
ATOM 494 C C . ALA A 1 60 ? 4.490 -15.582 25.729 1.00 16.56 60 ALA A C 1
ATOM 495 O O . ALA A 1 60 ? 3.347 -15.104 25.806 1.00 16.05 60 ALA A O 1
ATOM 497 N N . ILE A 1 61 ? 5.566 -14.862 25.413 1.00 16.24 61 ILE A N 1
ATOM 498 C CA . ILE A 1 61 ? 5.475 -13.449 25.040 1.00 16.63 61 ILE A CA 1
ATOM 499 C C . ILE A 1 61 ? 4.684 -13.290 23.732 1.00 17.03 61 ILE A C 1
ATOM 500 O O . ILE A 1 61 ? 3.886 -12.356 23.600 1.00 17.10 61 ILE A O 1
ATOM 505 N N . HIS A 1 62 ? 4.883 -14.211 22.790 1.00 17.54 62 HIS A N 1
ATOM 506 C CA . HIS A 1 62 ? 4.077 -14.241 21.568 1.00 17.95 62 HIS A CA 1
ATOM 507 C C . HIS A 1 62 ? 2.584 -14.454 21.861 1.00 18.22 62 HIS A C 1
ATOM 508 O O . HIS A 1 62 ? 1.735 -13.822 21.233 1.00 17.94 62 HIS A O 1
ATOM 515 N N . ARG A 1 63 ? 2.269 -15.350 22.792 1.00 18.73 63 ARG A N 1
ATOM 516 C CA . ARG A 1 63 ? 0.880 -15.585 23.184 1.00 19.41 63 ARG A CA 1
ATOM 517 C C . ARG A 1 63 ? 0.244 -14.323 23.787 1.00 18.86 63 ARG A C 1
ATOM 518 O O . ARG A 1 63 ? -0.886 -13.975 23.450 1.00 18.34 63 ARG A O 1
ATOM 526 N N . ASP A 1 64 ? 0.988 -13.638 24.655 1.00 18.26 64 ASP A N 1
ATOM 527 C CA . ASP A 1 64 ? 0.510 -12.405 25.296 1.00 18.11 64 ASP A CA 1
ATOM 528 C C . ASP A 1 64 ? 0.425 -11.196 24.359 1.00 17.77 64 ASP A C 1
ATOM 529 O O . ASP A 1 64 ? -0.588 -10.498 24.353 1.00 17.97 64 ASP A O 1
ATOM 534 N N A ARG A 1 65 ? 1.486 -10.963 23.584 0.50 17.62 65 ARG A N 1
ATOM 535 N N C ARG A 1 65 ? 1.486 -10.963 23.584 0.50 18.06 65 ARG A N 1
ATOM 536 C CA A ARG A 1 65 ? 1.649 -9.727 22.796 0.50 17.40 65 ARG A CA 1
ATOM 537 C CA C ARG A 1 65 ? 1.649 -9.727 22.795 0.50 18.11 65 ARG A CA 1
ATOM 538 C C A ARG A 1 65 ? 1.482 -9.883 21.278 0.50 17.69 65 ARG A C 1
ATOM 539 C C C ARG A 1 65 ? 1.482 -9.883 21.278 0.50 18.11 65 ARG A C 1
ATOM 540 O O A ARG A 1 65 ? 1.360 -8.877 20.575 0.50 17.39 65 ARG A O 1
ATOM 541 O O C ARG A 1 65 ? 1.360 -8.877 20.575 0.50 17.77 65 ARG A O 1
ATOM 556 N N . ARG A 1 66 ? 1.458 -11.123 20.784 1.00 18.14 66 ARG A N 1
ATOM 557 C CA . ARG A 1 66 ? 1.612 -11.418 19.336 1.00 18.76 66 ARG A CA 1
ATOM 558 C C . ARG A 1 66 ? 2.890 -10.793 18.747 1.00 19.39 66 ARG A C 1
ATOM 559 O O . ARG A 1 66 ? 2.934 -10.401 17.572 1.00 19.72 66 ARG A O 1
ATOM 567 N N A ARG A 1 67 ? 3.925 -10.711 19.582 0.50 19.73 67 ARG A N 1
ATOM 568 N N B ARG A 1 67 ? 3.925 -10.711 19.582 0.50 19.73 67 ARG A N 1
ATOM 569 C CA A ARG A 1 67 ? 5.206 -10.150 19.199 0.50 19.95 67 ARG A CA 1
ATOM 570 C CA B ARG A 1 67 ? 5.206 -10.150 19.199 0.50 19.95 67 ARG A CA 1
ATOM 571 C C A ARG A 1 67 ? 6.049 -11.280 18.611 0.50 20.32 67 ARG A C 1
ATOM 572 C C B ARG A 1 67 ? 6.049 -11.280 18.611 0.50 20.32 67 ARG A C 1
ATOM 573 O O A ARG A 1 67 ? 6.089 -12.383 19.168 0.50 20.25 67 ARG A O 1
ATOM 574 O O B ARG A 1 67 ? 6.089 -12.383 19.168 0.50 20.25 67 ARG A O 1
ATOM 589 N N . HIS A 1 68 ? 6.699 -11.011 17.478 1.00 20.40 68 HIS A N 1
ATOM 590 C CA . HIS A 1 68 ? 7.528 -12.013 16.789 1.00 20.86 68 HIS A CA 1
ATOM 591 C C . HIS A 1 68 ? 8.758 -12.361 17.633 1.00 21.17 68 HIS A C 1
ATOM 592 O O . HIS A 1 68 ? 9.298 -11.496 18.329 1.00 20.23 68 HIS A O 1
ATOM 599 N N . ARG A 1 69 ? 9.172 -13.628 17.571 1.00 21.69 69 ARG A N 1
ATOM 600 C CA . ARG A 1 69 ? 10.326 -14.145 18.324 1.00 22.34 69 ARG A CA 1
ATOM 601 C C . ARG A 1 69 ? 11.570 -13.260 18.219 1.00 21.97 69 ARG A C 1
ATOM 602 O O . ARG A 1 69 ? 12.215 -12.957 19.222 1.00 21.55 69 ARG A O 1
ATOM 610 N N . ASP A 1 70 ? 11.907 -12.883 16.990 1.00 21.45 70 ASP A N 1
ATOM 611 C CA . ASP A 1 70 ? 13.067 -12.029 16.714 1.00 21.57 70 ASP A CA 1
ATOM 612 C C . ASP A 1 70 ? 12.948 -10.642 17.351 1.00 20.59 70 ASP A C 1
ATOM 613 O O . ASP A 1 70 ? 13.947 -10.093 17.816 1.00 20.37 70 ASP A O 1
ATOM 618 N N . GLU A 1 71 ? 11.737 -10.083 17.371 1.00 19.77 71 GLU A N 1
ATOM 619 C CA . GLU A 1 71 ? 11.490 -8.806 18.054 1.00 19.20 71 GLU A CA 1
ATOM 620 C C . GLU A 1 71 ? 11.724 -8.956 19.561 1.00 18.80 71 GLU A C 1
ATOM 621 O O . GLU A 1 71 ? 12.363 -8.107 20.181 1.00 18.64 71 GLU A O 1
ATOM 627 N N . THR A 1 72 ? 11.217 -10.046 20.131 1.00 18.10 72 THR A N 1
ATOM 628 C CA . THR A 1 72 ? 11.418 -10.355 21.550 1.00 18.00 72 THR A CA 1
ATOM 629 C C . THR A 1 72 ? 12.889 -10.604 21.892 1.00 18.04 72 THR A C 1
ATOM 630 O O . THR A 1 72 ? 13.353 -10.192 22.959 1.00 17.23 72 THR A O 1
ATOM 634 N N . VAL A 1 73 ? 13.615 -11.267 20.994 1.00 18.21 73 VAL A N 1
ATOM 635 C CA . VAL A 1 73 ? 15.056 -11.480 21.181 1.00 18.58 73 VAL A CA 1
ATOM 636 C C . VAL A 1 73 ? 15.808 -10.143 21.245 1.00 18.95 73 VAL A C 1
ATOM 637 O O . VAL A 1 73 ? 16.622 -9.930 22.145 1.00 18.91 73 VAL A O 1
ATOM 641 N N . VAL A 1 74 ? 15.516 -9.253 20.300 1.00 19.57 74 VAL A N 1
ATOM 642 C CA . VAL A 1 74 ? 16.159 -7.934 20.225 1.00 19.79 74 VAL A CA 1
ATOM 643 C C . VAL A 1 74 ? 15.784 -7.046 21.422 1.00 19.77 74 VAL A C 1
ATOM 644 O O . VAL A 1 74 ? 16.651 -6.386 21.994 1.00 19.16 74 VAL A O 1
ATOM 648 N N . MET A 1 75 ? 14.506 -7.044 21.796 1.00 19.22 75 MET A N 1
ATOM 649 C CA . MET A 1 75 ? 13.984 -6.102 22.796 1.00 19.25 75 MET A CA 1
ATOM 650 C C . MET A 1 75 ? 14.069 -6.585 24.248 1.00 18.23 75 MET A C 1
ATOM 651 O O . MET A 1 75 ? 14.137 -5.755 25.156 1.00 17.69 75 MET A O 1
ATOM 656 N N . GLU A 1 76 ? 14.055 -7.902 24.471 1.00 17.29 76 GLU A N 1
ATOM 657 C CA . GLU A 1 76 ? 14.005 -8.458 25.832 1.00 16.84 76 GLU A CA 1
ATOM 658 C C . GLU A 1 76 ? 15.140 -9.429 26.162 1.00 16.69 76 GLU A C 1
ATOM 659 O O . GLU A 1 76 ? 15.845 -9.220 27.146 1.00 16.28 76 GLU A O 1
ATOM 665 N N . ILE A 1 77 ? 15.333 -10.461 25.338 1.00 16.56 77 ILE A N 1
ATOM 666 C CA . ILE A 1 77 ? 16.267 -11.546 25.667 1.00 16.92 77 ILE A CA 1
ATOM 667 C C . ILE A 1 77 ? 17.716 -11.055 25.678 1.00 16.90 77 ILE A C 1
ATOM 668 O O . ILE A 1 77 ? 18.425 -11.251 26.663 1.00 16.53 77 ILE A O 1
ATOM 673 N N . LEU A 1 78 ? 18.145 -10.418 24.593 1.00 17.12 78 LEU A N 1
ATOM 674 C CA . LEU A 1 78 ? 19.526 -9.926 24.486 1.00 17.54 78 LEU A CA 1
ATOM 675 C C . LEU A 1 78 ? 19.883 -8.834 25.513 1.00 17.38 78 LEU A C 1
ATOM 676 O O . LEU A 1 78 ? 20.954 -8.903 26.109 1.00 16.65 78 LEU A O 1
ATOM 681 N N . PRO A 1 79 ? 18.999 -7.832 25.723 1.00 17.58 79 PRO A N 1
ATOM 682 C CA . PRO A 1 79 ? 19.251 -6.862 26.805 1.00 17.59 79 PRO A CA 1
ATOM 683 C C . PRO A 1 79 ? 19.365 -7.477 28.203 1.00 17.69 79 PRO A C 1
ATOM 684 O O . PRO A 1 79 ? 20.200 -7.038 28.989 1.00 17.20 79 PRO A O 1
ATOM 688 N N . LEU A 1 80 ? 18.539 -8.481 28.500 1.00 18.20 80 LEU A N 1
ATOM 689 C CA . LEU A 1 80 ? 18.641 -9.207 29.770 1.00 18.61 80 LEU A CA 1
ATOM 690 C C . LEU A 1 80 ? 19.966 -9.957 29.908 1.00 19.30 80 LEU A C 1
ATOM 691 O O . LEU A 1 80 ? 20.589 -9.911 30.965 1.00 18.67 80 LEU A O 1
ATOM 696 N N . ARG A 1 81 ? 20.387 -10.640 28.845 1.00 20.39 81 ARG A N 1
ATOM 697 C CA . ARG A 1 81 ? 21.677 -11.342 28.835 1.00 21.70 81 ARG A CA 1
ATOM 698 C C . ARG A 1 81 ? 22.835 -10.378 29.082 1.00 20.93 81 ARG A C 1
ATOM 699 O O . ARG A 1 81 ? 23.703 -10.646 29.917 1.00 20.72 81 ARG A O 1
ATOM 707 N N . ASN A 1 82 ? 22.828 -9.252 28.372 1.00 20.60 82 ASN A N 1
ATOM 708 C CA . ASN A 1 82 ? 23.854 -8.218 28.539 1.00 20.67 82 ASN A CA 1
ATOM 709 C C . ASN A 1 82 ? 23.849 -7.614 29.943 1.00 19.91 82 ASN A C 1
ATOM 710 O O . ASN A 1 82 ? 24.910 -7.317 30.487 1.00 18.86 82 ASN A O 1
ATOM 715 N N . GLU A 1 83 ? 22.660 -7.440 30.521 1.00 19.24 83 GLU A N 1
ATOM 716 C CA . GLU A 1 83 ? 22.523 -6.920 31.890 1.00 19.41 83 GLU A CA 1
ATOM 717 C C . GLU A 1 83 ? 23.159 -7.856 32.917 1.00 18.99 83 GLU A C 1
ATOM 718 O O . GLU A 1 83 ? 23.882 -7.397 33.799 1.00 18.55 83 GLU A O 1
ATOM 724 N N . VAL A 1 84 ? 22.898 -9.157 32.802 1.00 19.24 84 VAL A N 1
ATOM 725 C CA . VAL A 1 84 ? 23.489 -10.132 33.727 1.00 20.04 84 VAL A CA 1
ATOM 726 C C . VAL A 1 84 ? 25.011 -10.132 33.602 1.00 20.35 84 VAL A C 1
ATOM 727 O O . VAL A 1 84 ? 25.714 -10.082 34.617 1.00 19.83 84 VAL A O 1
ATOM 731 N N . TRP A 1 85 ? 25.512 -10.193 32.370 1.00 21.10 85 TRP A N 1
ATOM 732 C CA . TRP A 1 85 ? 26.966 -10.190 32.129 1.00 21.94 85 TRP A CA 1
ATOM 733 C C . TRP A 1 85 ? 27.617 -8.930 32.697 1.00 21.52 85 TRP A C 1
ATOM 734 O O . TRP A 1 85 ? 28.655 -9.015 33.357 1.00 21.00 85 TRP A O 1
ATOM 745 N N . HIS A 1 86 ? 26.993 -7.771 32.453 1.00 21.03 86 HIS A N 1
ATOM 746 C CA . HIS A 1 86 ? 27.451 -6.502 33.016 1.00 21.11 86 HIS A CA 1
ATOM 747 C C . HIS A 1 86 ? 27.552 -6.571 34.541 1.00 19.92 86 HIS A C 1
ATOM 748 O O . HIS A 1 86 ? 28.588 -6.234 35.108 1.00 19.18 86 HIS A O 1
ATOM 755 N N . LEU A 1 87 ? 26.475 -7.004 35.192 1.00 18.88 87 LEU A N 1
ATOM 756 C CA . LEU A 1 87 ? 26.413 -7.016 36.659 1.00 18.62 87 LEU A CA 1
ATOM 757 C C . LEU A 1 87 ? 27.410 -7.992 37.291 1.00 18.76 87 LEU A C 1
ATOM 758 O O . LEU A 1 87 ? 28.040 -7.652 38.292 1.00 18.15 87 LEU A O 1
ATOM 763 N N . ILE A 1 88 ? 27.572 -9.177 36.698 1.00 19.10 88 ILE A N 1
ATOM 764 C CA . ILE A 1 88 ? 28.569 -10.149 37.178 1.00 20.11 88 ILE A CA 1
ATOM 765 C C . ILE A 1 88 ? 29.992 -9.604 36.983 1.00 20.74 88 ILE A C 1
ATOM 766 O O . ILE A 1 88 ? 30.786 -9.602 37.927 1.00 20.92 88 ILE A O 1
ATOM 771 N N . GLU A 1 89 ? 30.291 -9.140 35.769 1.00 21.92 89 GLU A N 1
ATOM 772 C CA . GLU A 1 89 ? 31.623 -8.606 35.427 1.00 23.31 89 GLU A CA 1
ATOM 773 C C . GLU A 1 89 ? 32.075 -7.453 36.317 1.00 22.74 89 GLU A C 1
ATOM 774 O O . GLU A 1 89 ? 33.242 -7.399 36.707 1.00 22.69 89 GLU A O 1
ATOM 780 N N . HIS A 1 90 ? 31.157 -6.534 36.620 1.00 22.19 90 HIS A N 1
ATOM 781 C CA . HIS A 1 90 ? 31.497 -5.288 37.317 1.00 22.35 90 HIS A CA 1
ATOM 782 C C . HIS A 1 90 ? 31.173 -5.261 38.821 1.00 21.45 90 HIS A C 1
ATOM 783 O O . HIS A 1 90 ? 31.422 -4.247 39.469 1.00 20.71 90 HIS A O 1
ATOM 790 N N . MET A 1 91 ? 30.653 -6.357 39.380 1.00 21.23 91 MET A N 1
ATOM 791 C CA . MET A 1 91 ? 30.200 -6.372 40.785 1.00 21.05 91 MET A CA 1
ATOM 792 C C . MET A 1 91 ? 31.301 -5.982 41.766 1.00 20.50 91 MET A C 1
ATOM 793 O O . MET A 1 91 ? 31.080 -5.165 42.662 1.00 19.86 91 MET A O 1
ATOM 798 N N . ASP A 1 92 ? 32.478 -6.581 41.598 1.00 20.30 92 ASP A N 1
ATOM 799 C CA . ASP A 1 92 ? 33.617 -6.298 42.475 1.00 20.70 92 ASP A CA 1
ATOM 800 C C . ASP A 1 92 ? 34.030 -4.828 42.426 1.00 20.34 92 ASP A C 1
ATOM 801 O O . ASP A 1 92 ? 34.417 -4.272 43.442 1.00 21.06 92 ASP A O 1
ATOM 806 N N . GLU A 1 93 ? 33.922 -4.199 41.257 1.00 20.21 93 GLU A N 1
ATOM 807 C CA . GLU A 1 93 ? 34.170 -2.758 41.121 1.00 20.44 93 GLU A CA 1
ATOM 808 C C . GLU A 1 93 ? 33.109 -1.950 41.876 1.00 20.35 93 GLU A C 1
ATOM 809 O O . GLU A 1 93 ? 33.443 -1.019 42.606 1.00 20.19 93 GLU A O 1
ATOM 815 N N . TYR A 1 94 ? 31.838 -2.316 41.701 1.00 20.15 94 TYR A N 1
ATOM 816 C CA . TYR A 1 94 ? 30.732 -1.547 42.280 1.00 20.15 94 TYR A CA 1
ATOM 817 C C . TYR A 1 94 ? 30.674 -1.601 43.811 1.00 20.04 94 TYR A C 1
ATOM 818 O O . TYR A 1 94 ? 30.338 -0.601 44.445 1.00 19.73 94 TYR A O 1
ATOM 827 N N . VAL A 1 95 ? 31.016 -2.744 44.401 1.00 19.99 95 VAL A N 1
ATOM 828 C CA . VAL A 1 95 ? 30.962 -2.897 45.862 1.00 20.30 95 VAL A CA 1
ATOM 829 C C . VAL A 1 95 ? 32.055 -2.143 46.641 1.00 20.40 95 VAL A C 1
ATOM 830 O O . VAL A 1 95 ? 31.885 -1.894 47.831 1.00 20.43 95 VAL A O 1
ATOM 834 N N . LYS A 1 96 ? 33.163 -1.786 45.982 1.00 20.68 96 LYS A N 1
ATOM 835 C CA . LYS A 1 96 ? 34.317 -1.203 46.676 1.00 21.12 96 LYS A CA 1
ATOM 836 C C . LYS A 1 96 ? 34.022 0.217 47.174 1.00 20.74 96 LYS A C 1
ATOM 837 O O . LYS A 1 96 ? 33.284 0.947 46.519 1.00 19.65 96 LYS A O 1
ATOM 843 N N . PRO A 1 97 ? 34.599 0.602 48.329 1.00 21.09 97 PRO A N 1
ATOM 844 C CA . PRO A 1 97 ? 34.425 1.982 48.789 1.00 21.55 97 PRO A CA 1
ATOM 845 C C . PRO A 1 97 ? 35.058 3.008 47.849 1.00 22.05 97 PRO A C 1
ATOM 846 O O . PRO A 1 97 ? 36.078 2.720 47.228 1.00 22.02 97 PRO A O 1
ATOM 850 N N . VAL A 1 98 ? 34.434 4.176 47.754 1.00 22.66 98 VAL A N 1
ATOM 851 C CA . VAL A 1 98 ? 34.942 5.316 46.988 1.00 23.42 98 VAL A CA 1
ATOM 852 C C . VAL A 1 98 ? 35.571 6.323 47.959 1.00 23.81 98 VAL A C 1
ATOM 853 O O . VAL A 1 98 ? 35.043 6.547 49.055 1.00 22.62 98 VAL A O 1
ATOM 857 N N . LYS A 1 99 ? 36.693 6.917 47.553 1.00 24.02 99 LYS A N 1
ATOM 858 C CA . LYS A 1 99 ? 37.364 7.953 48.332 1.00 24.56 99 LYS A CA 1
ATOM 859 C C . LYS A 1 99 ? 36.879 9.328 47.854 1.00 24.00 99 LYS A C 1
ATOM 860 O O . LYS A 1 99 ? 37.275 9.773 46.774 1.00 23.86 99 LYS A O 1
ATOM 866 N N . PRO A 1 100 ? 36.015 10.001 48.639 1.00 22.90 100 PRO A N 1
ATOM 867 C CA . PRO A 1 100 ? 35.481 11.289 48.194 1.00 22.61 100 PRO A CA 1
ATOM 868 C C . PRO A 1 100 ? 36.502 12.427 48.252 1.00 22.51 100 PRO A C 1
ATOM 869 O O . PRO A 1 100 ? 37.465 12.360 49.012 1.00 21.91 100 PRO A O 1
ATOM 873 N N . THR A 1 101 ? 36.262 13.459 47.450 1.00 22.65 101 THR A N 1
ATOM 874 C CA . THR A 1 101 ? 37.075 14.671 47.456 1.00 22.77 101 THR A CA 1
ATOM 875 C C . THR A 1 101 ? 36.710 15.500 48.685 1.00 22.19 101 THR A C 1
ATOM 876 O O . THR A 1 101 ? 35.573 15.985 48.794 1.00 21.75 101 THR A O 1
ATOM 880 N N . MET A 1 102 ? 37.668 15.643 49.604 1.00 21.79 102 MET A N 1
ATOM 881 C CA . MET A 1 102 ? 37.456 16.354 50.862 1.00 21.51 102 MET A CA 1
ATOM 882 C C . MET A 1 102 ? 38.091 17.741 50.844 1.00 22.01 102 MET A C 1
ATOM 883 O O . MET A 1 102 ? 39.161 17.927 50.274 1.00 21.51 102 MET A O 1
ATOM 888 N N . GLU A 1 103 ? 37.405 18.700 51.463 1.00 22.21 103 GLU A N 1
ATOM 889 C CA . GLU A 1 103 ? 37.828 20.107 51.514 1.00 23.25 103 GLU A CA 1
ATOM 890 C C . GLU A 1 103 ? 37.672 20.619 52.948 1.00 23.56 103 GLU A C 1
ATOM 891 O O . GLU A 1 103 ? 36.835 20.118 53.703 1.00 24.11 103 GLU A O 1
ATOM 897 N N . GLY A 1 104 ? 38.496 21.594 53.328 1.00 23.61 104 GLY A N 1
ATOM 898 C CA . GLY A 1 104 ? 38.487 22.139 54.690 1.00 23.70 104 GLY A CA 1
ATOM 899 C C . GLY A 1 104 ? 39.066 21.186 55.727 1.00 23.73 104 GLY A C 1
ATOM 900 O O . GLY A 1 104 ? 39.910 20.346 55.408 1.00 23.34 104 GLY A O 1
ATOM 901 N N . ALA A 1 105 ? 38.591 21.312 56.967 1.00 24.78 105 ALA A N 1
ATOM 902 C CA . ALA A 1 105 ? 39.104 20.525 58.108 1.00 25.03 105 ALA A CA 1
ATOM 903 C C . ALA A 1 105 ? 38.977 19.009 57.933 1.00 24.99 105 ALA A C 1
ATOM 904 O O . ALA A 1 105 ? 39.854 18.257 58.365 1.00 25.07 105 ALA A O 1
ATOM 906 N N . ALA A 1 106 ? 37.892 18.572 57.292 1.00 24.57 106 ALA A N 1
ATOM 907 C CA . ALA A 1 106 ? 37.643 17.145 57.047 1.00 24.30 106 ALA A CA 1
ATOM 908 C C . ALA A 1 106 ? 38.669 16.474 56.122 1.00 24.03 106 ALA A C 1
ATOM 909 O O . ALA A 1 106 ? 38.805 15.248 56.146 1.00 23.62 106 ALA A O 1
ATOM 911 N N . ALA A 1 107 ? 39.380 17.261 55.312 1.00 24.02 107 ALA A N 1
ATOM 912 C CA . ALA A 1 107 ? 40.467 16.744 54.464 1.00 24.54 107 ALA A CA 1
ATOM 913 C C . ALA A 1 107 ? 41.625 16.077 55.227 1.00 24.77 107 ALA A C 1
ATOM 914 O O . ALA A 1 107 ? 42.344 15.257 54.658 1.00 25.29 107 ALA A O 1
ATOM 916 N N . LEU A 1 108 ? 41.799 16.434 56.500 1.00 25.15 108 LEU A N 1
ATOM 917 C CA . LEU A 1 108 ? 42.784 15.780 57.371 1.00 25.60 108 LEU A CA 1
ATOM 918 C C . LEU A 1 108 ? 42.359 14.398 57.897 1.00 25.40 108 LEU A C 1
ATOM 919 O O . LEU A 1 108 ? 43.203 13.644 58.371 1.00 25.11 108 LEU A O 1
ATOM 924 N N . ASP A 1 109 ? 41.068 14.076 57.824 1.00 25.03 109 ASP A N 1
ATOM 925 C CA . ASP A 1 109 ? 40.557 12.776 58.282 1.00 25.05 109 ASP A CA 1
ATOM 926 C C . ASP A 1 109 ? 40.500 11.751 57.153 1.00 24.85 109 ASP A C 1
ATOM 927 O O . ASP A 1 109 ? 40.632 12.097 55.975 1.00 25.47 109 ASP A O 1
ATOM 932 N N . ASP A 1 110 ? 40.325 10.490 57.538 1.00 24.59 110 ASP A N 1
ATOM 933 C CA . ASP A 1 110 ? 40.202 9.378 56.599 1.00 24.45 110 ASP A CA 1
ATOM 934 C C . ASP A 1 110 ? 38.720 9.131 56.308 1.00 22.90 110 ASP A C 1
ATOM 935 O O . ASP A 1 110 ? 38.001 8.586 57.159 1.00 22.31 110 ASP A O 1
ATOM 940 N N . CYS A 1 111 ? 38.273 9.519 55.109 1.00 21.74 111 CYS A N 1
ATOM 941 C CA . CYS A 1 111 ? 36.858 9.395 54.711 1.00 21.01 111 CYS A CA 1
ATOM 942 C C . CYS A 1 111 ? 36.635 8.422 53.544 1.00 20.32 111 CYS A C 1
ATOM 943 O O . CYS A 1 111 ? 37.479 8.307 52.656 1.00 18.86 111 CYS A O 1
ATOM 946 N N . GLU A 1 112 ? 35.483 7.749 53.563 1.00 19.55 112 GLU A N 1
ATOM 947 C CA . GLU A 1 112 ? 35.074 6.769 52.549 1.00 19.74 112 GLU A CA 1
ATOM 948 C C . GLU A 1 112 ? 33.570 6.835 52.307 1.00 18.93 112 GLU A C 1
ATOM 949 O O . GLU A 1 112 ? 32.816 7.186 53.215 1.00 18.05 112 GLU A O 1
ATOM 955 N N . LEU A 1 113 ? 33.150 6.488 51.092 1.00 18.16 113 LEU A N 1
ATOM 956 C CA . LEU A 1 113 ? 31.739 6.248 50.781 1.00 17.98 113 LEU A CA 1
ATOM 957 C C . LEU A 1 113 ? 31.579 4.754 50.510 1.00 17.78 113 LEU A C 1
ATOM 958 O O . LEU A 1 113 ? 32.060 4.249 49.495 1.00 17.84 113 LEU A O 1
ATOM 963 N N . GLN A 1 114 ? 30.952 4.043 51.445 1.00 17.76 114 GLN A N 1
ATOM 964 C CA . GLN A 1 114 ? 30.715 2.601 51.320 1.00 17.94 114 GLN A CA 1
ATOM 965 C C . GLN A 1 114 ? 29.321 2.376 50.750 1.00 17.81 114 GLN A C 1
ATOM 966 O O . GLN A 1 114 ? 28.451 3.236 50.885 1.00 17.60 114 GLN A O 1
ATOM 972 N N . TYR A 1 115 ? 29.112 1.232 50.106 1.00 17.62 115 TYR A N 1
ATOM 973 C CA . TYR A 1 115 ? 27.796 0.845 49.595 1.00 17.52 115 TYR A CA 1
ATOM 974 C C . TYR A 1 115 ? 27.300 -0.354 50.371 1.00 16.54 115 TYR A C 1
ATOM 975 O O . TYR A 1 115 ? 28.039 -1.317 50.546 1.00 16.27 115 TYR A O 1
ATOM 984 N N . GLU A 1 116 ? 26.055 -0.291 50.848 1.00 15.52 116 GLU A N 1
ATOM 985 C CA . GLU A 1 116 ? 25.445 -1.404 51.576 1.00 14.83 116 GLU A CA 1
ATOM 986 C C . GLU A 1 116 ? 24.068 -1.749 51.001 1.00 13.99 116 GLU A C 1
ATOM 987 O O . GLU A 1 116 ? 23.397 -0.877 50.433 1.00 13.66 116 GLU A O 1
ATOM 993 N N . PRO A 1 117 ? 23.636 -3.017 51.147 1.00 13.08 117 PRO A N 1
ATOM 994 C CA . PRO A 1 117 ? 22.275 -3.375 50.727 1.00 12.89 117 PRO A CA 1
ATOM 995 C C . PRO A 1 117 ? 21.191 -2.642 51.522 1.00 12.35 117 PRO A C 1
ATOM 996 O O . PRO A 1 117 ? 21.446 -2.196 52.638 1.00 12.23 117 PRO A O 1
ATOM 1000 N N . LEU A 1 118 ? 20.003 -2.539 50.936 1.00 11.93 118 LEU A N 1
ATOM 1001 C CA . LEU A 1 118 ? 18.854 -1.891 51.574 1.00 11.79 118 LEU A CA 1
ATOM 1002 C C . LEU A 1 118 ? 18.009 -2.866 52.403 1.00 11.39 118 LEU A C 1
ATOM 1003 O O . LEU A 1 118 ? 17.612 -2.549 53.521 1.00 11.36 118 LEU A O 1
ATOM 1008 N N . GLY A 1 119 ? 17.740 -4.044 51.846 1.00 10.98 119 GLY A N 1
ATOM 1009 C CA . GLY A 1 119 ? 16.883 -5.036 52.492 1.00 10.68 119 GLY A CA 1
ATOM 1010 C C . GLY A 1 119 ? 16.072 -5.816 51.486 1.00 10.37 119 GLY A C 1
ATOM 1011 O O . GLY A 1 119 ? 16.645 -6.548 50.678 1.00 10.39 119 GLY A O 1
ATOM 1012 N N . VAL A 1 120 ? 14.748 -5.669 51.537 1.00 9.89 120 VAL A N 1
ATOM 1013 C CA . VAL A 1 120 ? 13.848 -6.320 50.584 1.00 9.70 120 VAL A CA 1
ATOM 1014 C C . VAL A 1 120 ? 13.321 -5.287 49.590 1.00 9.64 120 VAL A C 1
ATOM 1015 O O . VAL A 1 120 ? 12.804 -4.234 49.990 1.00 9.52 120 VAL A O 1
ATOM 1019 N N . VAL A 1 121 ? 13.462 -5.597 48.302 1.00 9.50 121 VAL A N 1
ATOM 1020 C CA . VAL A 1 121 ? 13.012 -4.732 47.215 1.00 9.58 121 VAL A CA 1
ATOM 1021 C C . VAL A 1 121 ? 11.755 -5.325 46.582 1.00 9.68 121 VAL A C 1
ATOM 1022 O O . VAL A 1 121 ? 11.714 -6.523 46.289 1.00 9.85 121 VAL A O 1
ATOM 1026 N N . LEU A 1 122 ? 10.736 -4.494 46.379 1.00 9.60 122 LEU A N 1
ATOM 1027 C CA . LEU A 1 122 ? 9.545 -4.896 45.624 1.00 9.56 122 LEU A CA 1
ATOM 1028 C C . LEU A 1 122 ? 9.682 -4.401 44.190 1.00 9.67 122 LEU A C 1
ATOM 1029 O O . LEU A 1 122 ? 9.966 -3.226 43.968 1.00 9.46 122 LEU A O 1
ATOM 1034 N N . VAL A 1 123 ? 9.465 -5.297 43.229 1.00 9.93 123 VAL A N 1
ATOM 1035 C CA . VAL A 1 123 ? 9.442 -4.948 41.807 1.00 10.22 123 VAL A CA 1
ATOM 1036 C C . VAL A 1 123 ? 8.055 -5.246 41.250 1.00 10.62 123 VAL A C 1
ATOM 1037 O O . VAL A 1 123 ? 7.625 -6.395 41.254 1.00 10.50 123 VAL A O 1
ATOM 1041 N N . ILE A 1 124 ? 7.359 -4.208 40.789 1.00 11.05 124 ILE A N 1
ATOM 1042 C CA . ILE A 1 124 ? 6.047 -4.361 40.163 1.00 11.62 124 ILE A CA 1
ATOM 1043 C C . ILE A 1 124 ? 6.233 -4.226 38.655 1.00 12.12 124 ILE A C 1
ATOM 1044 O O . ILE A 1 124 ? 6.625 -3.172 38.162 1.00 12.06 124 ILE A O 1
ATOM 1049 N N . GLY A 1 125 ? 5.960 -5.309 37.936 1.00 12.67 125 GLY A N 1
ATOM 1050 C CA . GLY A 1 125 ? 6.177 -5.366 36.497 1.00 13.27 125 GLY A CA 1
ATOM 1051 C C . GLY A 1 125 ? 5.032 -4.776 35.705 1.00 13.83 125 GLY A C 1
ATOM 1052 O O . GLY A 1 125 ? 3.980 -4.443 36.254 1.00 14.28 125 GLY A O 1
ATOM 1053 N N . THR A 1 126 ? 5.253 -4.644 34.404 1.00 14.58 126 THR A N 1
ATOM 1054 C CA . THR A 1 126 ? 4.223 -4.198 33.477 1.00 15.21 126 THR A CA 1
ATOM 1055 C C . THR A 1 126 ? 4.085 -5.235 32.351 1.00 15.59 126 THR A C 1
ATOM 1056 O O . THR A 1 126 ? 4.861 -6.196 32.272 1.00 15.52 126 THR A O 1
ATOM 1060 N N . TRP A 1 127 ? 3.090 -5.031 31.497 1.00 15.70 127 TRP A N 1
ATOM 1061 C CA . TRP A 1 127 ? 2.662 -6.045 30.517 1.00 16.13 127 TRP A CA 1
ATOM 1062 C C . TRP A 1 127 ? 3.316 -5.940 29.135 1.00 16.25 127 TRP A C 1
ATOM 1063 O O . TRP A 1 127 ? 3.329 -6.923 28.397 1.00 16.45 127 TRP A O 1
ATOM 1074 N N . ASN A 1 128 ? 3.827 -4.762 28.774 1.00 16.09 128 ASN A N 1
ATOM 1075 C CA . ASN A 1 128 ? 4.240 -4.495 27.383 1.00 16.36 128 ASN A CA 1
ATOM 1076 C C . ASN A 1 128 ? 5.560 -5.178 26.990 1.00 16.30 128 ASN A C 1
ATOM 1077 O O . ASN A 1 128 ? 5.698 -5.659 25.862 1.00 16.29 128 ASN A O 1
ATOM 1082 N N . TYR A 1 129 ? 6.516 -5.216 27.919 1.00 16.18 129 TYR A N 1
ATOM 1083 C CA . TYR A 1 129 ? 7.721 -6.046 27.795 1.00 16.12 129 TYR A CA 1
ATOM 1084 C C . TYR A 1 129 ? 7.829 -6.814 29.110 1.00 16.00 129 TYR A C 1
ATOM 1085 O O . TYR A 1 129 ? 8.574 -6.423 30.007 1.00 15.87 129 TYR A O 1
ATOM 1094 N N . PRO A 1 130 ? 7.042 -7.900 29.235 1.00 16.21 130 PRO A N 1
ATOM 1095 C CA . PRO A 1 130 ? 6.776 -8.502 30.539 1.00 16.37 130 PRO A CA 1
ATOM 1096 C C . PRO A 1 130 ? 7.924 -9.295 31.159 1.00 16.50 130 PRO A C 1
ATOM 1097 O O . PRO A 1 130 ? 7.872 -9.559 32.360 1.00 17.15 130 PRO A O 1
ATOM 1101 N N . LEU A 1 131 ? 8.930 -9.678 30.369 1.00 16.53 131 LEU A N 1
ATOM 1102 C CA . LEU A 1 131 ? 10.116 -10.341 30.911 1.00 16.53 131 LEU A CA 1
ATOM 1103 C C . LEU A 1 131 ? 11.189 -9.312 31.268 1.00 16.33 131 LEU A C 1
ATOM 1104 O O . LEU A 1 131 ? 11.708 -9.317 32.383 1.00 16.09 131 LEU A O 1
ATOM 1109 N N . LEU A 1 132 ? 11.510 -8.432 30.321 1.00 16.24 132 LEU A N 1
ATOM 1110 C CA . LEU A 1 132 ? 12.514 -7.381 30.529 1.00 16.17 132 LEU A CA 1
ATOM 1111 C C . LEU A 1 132 ? 12.218 -6.524 31.757 1.00 16.16 132 LEU A C 1
ATOM 1112 O O . LEU A 1 132 ? 13.085 -6.329 32.606 1.00 15.45 132 LEU A O 1
ATOM 1117 N N . LEU A 1 133 ? 10.987 -6.031 31.850 1.00 16.37 133 LEU A N 1
ATOM 1118 C CA . LEU A 1 133 ? 10.645 -5.027 32.859 1.00 16.91 133 LEU A CA 1
ATOM 1119 C C . LEU A 1 133 ? 10.274 -5.603 34.229 1.00 17.28 133 LEU A C 1
ATOM 1120 O O . LEU A 1 133 ? 9.921 -4.848 35.139 1.00 18.10 133 LEU A O 1
ATOM 1125 N N . ILE A 1 134 ? 10.353 -6.929 34.377 1.00 17.09 134 ILE A N 1
ATOM 1126 C CA . ILE A 1 134 ? 10.343 -7.575 35.695 1.00 17.14 134 ILE A CA 1
ATOM 1127 C C . ILE A 1 134 ? 11.757 -8.073 36.073 1.00 16.43 134 ILE A C 1
ATOM 1128 O O . ILE A 1 134 ? 12.202 -7.849 37.204 1.00 15.81 134 ILE A O 1
ATOM 1133 N N . LEU A 1 135 ? 12.471 -8.707 35.137 1.00 15.87 135 LEU A N 1
ATOM 1134 C CA . LEU A 1 135 ? 13.805 -9.257 35.432 1.00 15.54 135 LEU A CA 1
ATOM 1135 C C . LEU A 1 135 ? 14.936 -8.230 35.474 1.00 15.08 135 LEU A C 1
ATOM 1136 O O . LEU A 1 135 ? 15.851 -8.376 36.287 1.00 14.91 135 LEU A O 1
ATOM 1141 N N . GLN A 1 136 ? 14.901 -7.210 34.615 1.00 14.70 136 GLN A N 1
ATOM 1142 C CA . GLN A 1 136 ? 15.998 -6.224 34.589 1.00 14.53 136 GLN A CA 1
ATOM 1143 C C . GLN A 1 136 ? 16.154 -5.488 35.933 1.00 13.90 136 GLN A C 1
ATOM 1144 O O . GLN A 1 136 ? 17.271 -5.409 36.442 1.00 13.86 136 GLN A O 1
ATOM 1150 N N . PRO A 1 137 ? 15.046 -4.986 36.527 1.00 13.16 137 PRO A N 1
ATOM 1151 C CA . PRO A 1 137 ? 15.145 -4.425 37.887 1.00 12.91 137 PRO A CA 1
ATOM 1152 C C . PRO A 1 137 ? 15.582 -5.446 38.945 1.00 12.45 137 PRO A C 1
ATOM 1153 O O . PRO A 1 137 ? 16.403 -5.125 39.800 1.00 12.38 137 PRO A O 1
ATOM 1157 N N . LEU A 1 138 ? 15.026 -6.657 38.879 1.00 12.06 138 LEU A N 1
ATOM 1158 C CA . LEU A 1 138 ? 15.375 -7.729 39.815 1.00 11.79 138 LEU A CA 1
ATOM 1159 C C . LEU A 1 138 ? 16.879 -8.027 39.822 1.00 11.70 138 LEU A C 1
ATOM 1160 O O . LEU A 1 138 ? 17.483 -8.121 40.888 1.00 11.51 138 LEU A O 1
ATOM 1165 N N . LEU A 1 139 ? 17.471 -8.171 38.636 1.00 11.67 139 LEU A N 1
ATOM 1166 C CA . LEU A 1 139 ? 18.912 -8.442 38.517 1.00 11.78 139 LEU A CA 1
ATOM 1167 C C . LEU A 1 139 ? 19.737 -7.403 39.278 1.00 11.54 139 LEU A C 1
ATOM 1168 O O . LEU A 1 139 ? 20.649 -7.754 40.029 1.00 11.36 139 LEU A O 1
ATOM 1173 N N . GLY A 1 140 ? 19.385 -6.133 39.091 1.00 11.13 140 GLY A N 1
ATOM 1174 C CA . GLY A 1 140 ? 20.014 -5.032 39.809 1.00 10.96 140 GLY A CA 1
ATOM 1175 C C . GLY A 1 140 ? 19.858 -5.097 41.320 1.00 10.63 140 GLY A C 1
ATOM 1176 O O . GLY A 1 140 ? 20.819 -4.878 42.052 1.00 10.44 140 GLY A O 1
ATOM 1177 N N . ALA A 1 141 ? 18.645 -5.395 41.781 1.00 10.48 141 ALA A N 1
ATOM 1178 C CA . ALA A 1 141 ? 18.368 -5.505 43.220 1.00 10.34 141 ALA A CA 1
ATOM 1179 C C . ALA A 1 141 ? 19.188 -6.624 43.874 1.00 10.21 141 ALA A C 1
ATOM 1180 O O . ALA A 1 141 ? 19.714 -6.449 44.968 1.00 10.11 141 ALA A O 1
ATOM 1182 N N . LEU A 1 142 ? 19.306 -7.757 43.181 1.00 10.12 142 LEU A N 1
ATOM 1183 C CA . LEU A 1 142 ? 20.064 -8.899 43.691 1.00 10.07 142 LEU A CA 1
ATOM 1184 C C . LEU A 1 142 ? 21.579 -8.670 43.623 1.00 10.05 142 LEU A C 1
ATOM 1185 O O . LEU A 1 142 ? 22.315 -9.130 44.502 1.00 9.71 142 LEU A O 1
ATOM 1190 N N . ALA A 1 143 ? 22.037 -7.944 42.601 1.00 10.10 143 ALA A N 1
ATOM 1191 C CA . ALA A 1 143 ? 23.451 -7.543 42.498 1.00 10.26 143 ALA A CA 1
ATOM 1192 C C . ALA A 1 143 ? 23.905 -6.686 43.687 1.00 10.40 143 ALA A C 1
ATOM 1193 O O . ALA A 1 143 ? 25.062 -6.784 44.121 1.00 10.27 143 ALA A O 1
ATOM 1195 N N . ALA A 1 144 ? 22.981 -5.875 44.213 1.00 10.42 144 ALA A N 1
ATOM 1196 C CA . ALA A 1 144 ? 23.227 -5.011 45.371 1.00 10.41 144 ALA A CA 1
ATOM 1197 C C . ALA A 1 144 ? 23.064 -5.702 46.735 1.00 10.43 144 ALA A C 1
ATOM 1198 O O . ALA A 1 144 ? 23.170 -5.045 47.766 1.00 10.69 144 ALA A O 1
ATOM 1200 N N . GLY A 1 145 ? 22.814 -7.011 46.748 1.00 10.47 145 GLY A N 1
ATOM 1201 C CA . GLY A 1 145 ? 22.759 -7.789 47.986 1.00 10.25 145 GLY A CA 1
ATOM 1202 C C . GLY A 1 145 ? 21.425 -7.756 48.716 1.00 10.14 145 GLY A C 1
ATOM 1203 O O . GLY A 1 145 ? 21.356 -8.082 49.901 1.00 10.18 145 GLY A O 1
ATOM 1204 N N . ASN A 1 146 ? 20.366 -7.371 48.011 1.00 10.01 146 ASN A N 1
ATOM 1205 C CA . ASN A 1 146 ? 19.013 -7.383 48.562 1.00 9.91 146 ASN A CA 1
ATOM 1206 C C . ASN A 1 146 ? 18.370 -8.733 48.286 1.00 9.85 146 ASN A C 1
ATOM 1207 O O . ASN A 1 146 ? 18.863 -9.515 47.466 1.00 9.71 146 ASN A O 1
ATOM 1212 N N . THR A 1 147 ? 17.278 -9.008 48.991 1.00 9.80 147 THR A N 1
ATOM 1213 C CA . THR A 1 147 ? 16.301 -9.987 48.536 1.00 9.81 147 THR A CA 1
ATOM 1214 C C . THR A 1 147 ? 15.157 -9.195 47.914 1.00 9.74 147 THR A C 1
ATOM 1215 O O . THR A 1 147 ? 15.137 -7.961 47.983 1.00 9.57 147 THR A O 1
ATOM 1219 N N . ALA A 1 148 ? 14.219 -9.889 47.283 1.00 9.59 148 ALA A N 1
ATOM 1220 C CA . ALA A 1 148 ? 13.194 -9.210 46.503 1.00 9.75 148 ALA A CA 1
ATOM 1221 C C . ALA A 1 148 ? 11.878 -9.955 46.446 1.00 9.92 148 ALA A C 1
ATOM 1222 O O . ALA A 1 148 ? 11.834 -11.168 46.632 1.00 9.83 148 ALA A O 1
ATOM 1224 N N . VAL A 1 149 ? 10.812 -9.195 46.211 1.00 10.13 149 VAL A N 1
ATOM 1225 C CA . VAL A 1 149 ? 9.513 -9.740 45.835 1.00 10.40 149 VAL A CA 1
ATOM 1226 C C . VAL A 1 149 ? 9.152 -9.145 44.481 1.00 10.55 149 VAL A C 1
ATOM 1227 O O . VAL A 1 149 ? 9.285 -7.940 44.278 1.00 10.30 149 VAL A O 1
ATOM 1231 N N . ILE A 1 150 ? 8.711 -9.990 43.553 1.00 11.04 150 ILE A N 1
ATOM 1232 C CA . ILE A 1 150 ? 8.279 -9.526 42.231 1.00 11.41 150 ILE A CA 1
ATOM 1233 C C . ILE A 1 150 ? 6.775 -9.704 42.064 1.00 11.79 150 ILE A C 1
ATOM 1234 O O . ILE A 1 150 ? 6.193 -10.658 42.588 1.00 11.79 150 ILE A O 1
ATOM 1239 N N . LYS A 1 151 ? 6.163 -8.774 41.337 1.00 12.19 151 LYS A N 1
ATOM 1240 C CA . LYS A 1 151 ? 4.728 -8.782 41.093 1.00 12.74 151 LYS A CA 1
ATOM 1241 C C . LYS A 1 151 ? 4.491 -8.673 39.580 1.00 13.01 151 LYS A C 1
ATOM 1242 O O . LYS A 1 151 ? 4.443 -7.569 39.032 1.00 13.05 151 LYS A O 1
ATOM 1248 N N . PRO A 1 152 ? 4.388 -9.827 38.887 1.00 13.23 152 PRO A N 1
ATOM 1249 C CA . PRO A 1 152 ? 4.152 -9.804 37.442 1.00 13.48 152 PRO A CA 1
ATOM 1250 C C . PRO A 1 152 ? 2.808 -9.193 37.062 1.00 14.04 152 PRO A C 1
ATOM 1251 O O . PRO A 1 152 ? 1.824 -9.345 37.801 1.00 13.39 152 PRO A O 1
ATOM 1255 N N . SER A 1 153 ? 2.773 -8.515 35.915 1.00 14.60 153 SER A N 1
ATOM 1256 C CA . SER A 1 153 ? 1.529 -7.940 35.406 1.00 15.53 153 SER A CA 1
ATOM 1257 C C . SER A 1 153 ? 0.542 -9.043 35.011 1.00 16.44 153 SER A C 1
ATOM 1258 O O . SER A 1 153 ? 0.913 -10.010 34.334 1.00 16.15 153 SER A O 1
ATOM 1261 N N . GLU A 1 154 ? -0.713 -8.871 35.427 1.00 17.65 154 GLU A N 1
ATOM 1262 C CA . GLU A 1 154 ? -1.781 -9.801 35.062 1.00 19.01 154 GLU A CA 1
ATOM 1263 C C . GLU A 1 154 ? -2.211 -9.677 33.587 1.00 19.66 154 GLU A C 1
ATOM 1264 O O . GLU A 1 154 ? -2.873 -10.575 33.065 1.00 19.98 154 GLU A O 1
ATOM 1270 N N . LEU A 1 155 ? -1.838 -8.574 32.933 1.00 20.15 155 LEU A N 1
ATOM 1271 C CA . LEU A 1 155 ? -2.114 -8.368 31.501 1.00 20.77 155 LEU A CA 1
ATOM 1272 C C . LEU A 1 155 ? -1.070 -9.014 30.561 1.00 20.40 155 LEU A C 1
ATOM 1273 O O . LEU A 1 155 ? -1.136 -8.811 29.349 1.00 20.48 155 LEU A O 1
ATOM 1278 N N . ALA A 1 156 ? -0.107 -9.764 31.114 1.00 19.84 156 ALA A N 1
ATOM 1279 C CA . ALA A 1 156 ? 0.738 -10.684 30.328 1.00 19.18 156 ALA A CA 1
ATOM 1280 C C . ALA A 1 156 ? 0.755 -12.044 31.038 1.00 18.79 156 ALA A C 1
ATOM 1281 O O . ALA A 1 156 ? 1.788 -12.466 31.566 1.00 18.34 156 ALA A O 1
ATOM 1283 N N . PRO A 1 157 ? -0.404 -12.733 31.057 1.00 18.37 157 PRO A N 1
ATOM 1284 C CA . PRO A 1 157 ? -0.567 -13.915 31.903 1.00 18.27 157 PRO A CA 1
ATOM 1285 C C . PRO A 1 157 ? 0.276 -15.131 31.510 1.00 17.73 157 PRO A C 1
ATOM 1286 O O . PRO A 1 157 ? 0.742 -15.846 32.398 1.00 17.81 157 PRO A O 1
ATOM 1290 N N . ALA A 1 158 ? 0.464 -15.373 30.214 1.00 17.09 158 ALA A N 1
ATOM 1291 C CA . ALA A 1 158 ? 1.281 -16.508 29.759 1.00 16.88 158 ALA A CA 1
ATOM 1292 C C . ALA A 1 158 ? 2.732 -16.368 30.230 1.00 16.50 158 ALA A C 1
ATOM 1293 O O . ALA A 1 158 ? 3.338 -17.336 30.701 1.00 15.81 158 ALA A O 1
ATOM 1295 N N . THR A 1 159 ? 3.267 -15.153 30.125 1.00 16.25 159 THR A N 1
ATOM 1296 C CA . THR A 1 159 ? 4.615 -14.848 30.604 1.00 16.34 159 THR A CA 1
ATOM 1297 C C . THR A 1 159 ? 4.702 -14.956 32.127 1.00 16.19 159 THR A C 1
ATOM 1298 O O . THR A 1 159 ? 5.666 -15.505 32.648 1.00 16.13 159 THR A O 1
ATOM 1302 N N . ALA A 1 160 ? 3.688 -14.443 32.824 1.00 16.24 160 ALA A N 1
ATOM 1303 C CA . ALA A 1 160 ? 3.610 -14.535 34.287 1.00 16.33 160 ALA A CA 1
ATOM 1304 C C . ALA A 1 160 ? 3.563 -15.986 34.767 1.00 16.42 160 ALA A C 1
ATOM 1305 O O . ALA A 1 160 ? 4.229 -16.334 35.737 1.00 16.26 160 ALA A O 1
ATOM 1307 N N . GLU A 1 161 ? 2.778 -16.820 34.086 1.00 16.49 161 GLU A N 1
ATOM 1308 C CA . GLU A 1 161 ? 2.689 -18.248 34.414 1.00 16.64 161 GLU A CA 1
ATOM 1309 C C . GLU A 1 161 ? 4.044 -18.940 34.240 1.00 15.93 161 GLU A C 1
ATOM 1310 O O . GLU A 1 161 ? 4.515 -19.630 35.145 1.00 15.25 161 GLU A O 1
ATOM 1316 N N . LEU A 1 162 ? 4.658 -18.749 33.075 1.00 15.59 162 LEU A N 1
ATOM 1317 C CA . LEU A 1 162 ? 5.948 -19.379 32.768 1.00 15.61 162 LEU A CA 1
ATOM 1318 C C . LEU A 1 162 ? 7.054 -18.942 33.735 1.00 15.44 162 LEU A C 1
ATOM 1319 O O . LEU A 1 162 ? 7.807 -19.775 34.236 1.00 15.17 162 LEU A O 1
ATOM 1324 N N . LEU A 1 163 ? 7.152 -17.639 33.983 1.00 15.52 163 LEU A N 1
ATOM 1325 C CA . LEU A 1 163 ? 8.151 -17.106 34.916 1.00 15.47 163 LEU A CA 1
ATOM 1326 C C . LEU A 1 163 ? 7.931 -17.628 36.333 1.00 15.25 163 LEU A C 1
ATOM 1327 O O . LEU A 1 163 ? 8.887 -17.965 37.026 1.00 14.84 163 LEU A O 1
ATOM 1332 N N . THR A 1 164 ? 6.673 -17.681 36.761 1.00 15.34 164 THR A N 1
ATOM 1333 C CA . THR A 1 164 ? 6.318 -18.205 38.084 1.00 15.81 164 THR A CA 1
ATOM 1334 C C . THR A 1 164 ? 6.689 -19.689 38.211 1.00 16.00 164 THR A C 1
ATOM 1335 O O . THR A 1 164 ? 7.203 -20.104 39.242 1.00 15.66 164 THR A O 1
ATOM 1339 N N . LYS A 1 165 ? 6.456 -20.466 37.158 1.00 16.45 165 LYS A N 1
ATOM 1340 C CA . LYS A 1 165 ? 6.860 -21.877 37.120 1.00 17.06 165 LYS A CA 1
ATOM 1341 C C . LYS A 1 165 ? 8.391 -22.040 37.167 1.00 16.94 165 LYS A C 1
ATOM 1342 O O . LYS A 1 165 ? 8.908 -22.847 37.943 1.00 16.76 165 LYS A O 1
ATOM 1348 N N . LEU A 1 166 ? 9.103 -21.268 36.347 1.00 16.83 166 LEU A N 1
ATOM 1349 C CA . LEU A 1 166 ? 10.549 -21.464 36.156 1.00 16.89 166 LEU A CA 1
ATOM 1350 C C . LEU A 1 166 ? 11.424 -20.872 37.254 1.00 17.09 166 LEU A C 1
ATOM 1351 O O . LEU A 1 166 ? 12.417 -21.482 37.627 1.00 16.51 166 LEU A O 1
ATOM 1356 N N . LEU A 1 167 ? 11.064 -19.694 37.763 1.00 17.63 167 LEU A N 1
ATOM 1357 C CA . LEU A 1 167 ? 11.954 -18.933 38.654 1.00 18.13 167 LEU A CA 1
ATOM 1358 C C . LEU A 1 167 ? 12.437 -19.707 39.901 1.00 17.95 167 LEU A C 1
ATOM 1359 O O . LEU A 1 167 ? 13.640 -19.693 40.185 1.00 17.28 167 LEU A O 1
ATOM 1364 N N . PRO A 1 168 ? 11.523 -20.411 40.617 1.00 18.14 168 PRO A N 1
ATOM 1365 C CA . PRO A 1 168 ? 11.948 -21.223 41.773 1.00 18.27 168 PRO A CA 1
ATOM 1366 C C . PRO A 1 168 ? 13.004 -22.297 41.472 1.00 18.11 168 PRO A C 1
ATOM 1367 O O . PRO A 1 168 ? 13.767 -22.663 42.360 1.00 18.27 168 PRO A O 1
ATOM 1371 N N . LYS A 1 169 ? 13.044 -22.791 40.239 1.00 17.97 169 LYS A N 1
ATOM 1372 C CA . LYS A 1 169 ? 14.063 -23.764 39.827 1.00 17.97 169 LYS A CA 1
ATOM 1373 C C . LYS A 1 169 ? 15.468 -23.162 39.687 1.00 17.50 169 LYS A C 1
ATOM 1374 O O . LYS A 1 169 ? 16.449 -23.900 39.705 1.00 17.45 169 LYS A O 1
ATOM 1380 N N . TYR A 1 170 ? 15.559 -21.834 39.571 1.00 16.61 170 TYR A N 1
ATOM 1381 C CA . TYR A 1 170 ? 16.842 -21.131 39.465 1.00 16.22 170 TYR A CA 1
ATOM 1382 C C . TYR A 1 170 ? 17.228 -20.284 40.687 1.00 15.92 170 TYR A C 1
ATOM 1383 O O . TYR A 1 170 ? 18.415 -20.186 41.007 1.00 15.65 170 TYR A O 1
ATOM 1392 N N . VAL A 1 171 ? 16.248 -19.673 41.354 1.00 15.31 171 VAL A N 1
ATOM 1393 C CA . VAL A 1 171 ? 16.504 -18.861 42.546 1.00 15.09 171 VAL A CA 1
ATOM 1394 C C . VAL A 1 171 ? 15.500 -19.195 43.637 1.00 14.90 171 VAL A C 1
ATOM 1395 O O . VAL A 1 171 ? 14.307 -19.339 43.362 1.00 14.35 171 VAL A O 1
ATOM 1399 N N . SER A 1 172 ? 15.992 -19.299 44.869 1.00 14.76 172 SER A N 1
ATOM 1400 C CA . SER A 1 172 ? 15.164 -19.614 46.030 1.00 14.96 172 SER A CA 1
ATOM 1401 C C . SER A 1 172 ? 13.996 -18.642 46.206 1.00 15.16 172 SER A C 1
ATOM 1402 O O . SER A 1 172 ? 14.139 -17.454 45.929 1.00 14.86 172 SER A O 1
ATOM 1405 N N A SER A 1 173 ? 12.857 -19.150 46.677 0.50 15.40 173 SER A N 1
ATOM 1406 N N B SER A 1 173 ? 12.858 -19.150 46.677 0.50 15.33 173 SER A N 1
ATOM 1407 C CA A SER A 1 173 ? 11.704 -18.307 47.017 0.50 15.57 173 SER A CA 1
ATOM 1408 C CA B SER A 1 173 ? 11.701 -18.313 47.017 0.50 15.45 173 SER A CA 1
ATOM 1409 C C A SER A 1 173 ? 11.975 -17.399 48.229 0.50 15.68 173 SER A C 1
ATOM 1410 C C B SER A 1 173 ? 11.975 -17.400 48.228 0.50 15.61 173 SER A C 1
ATOM 1411 O O A SER A 1 173 ? 11.315 -16.366 48.396 0.50 15.69 173 SER A O 1
ATOM 1412 O O B SER A 1 173 ? 11.315 -16.367 48.395 0.50 15.63 173 SER A O 1
ATOM 1417 N N . ASP A 1 174 ? 12.933 -17.796 49.074 1.00 15.71 174 ASP A N 1
ATOM 1418 C CA . ASP A 1 174 ? 13.430 -16.935 50.161 1.00 16.01 174 ASP A CA 1
ATOM 1419 C C . ASP A 1 174 ? 14.177 -15.698 49.646 1.00 15.21 174 ASP A C 1
ATOM 1420 O O . ASP A 1 174 ? 14.149 -14.657 50.274 1.00 15.35 174 ASP A O 1
ATOM 1425 N N . VAL A 1 175 ? 14.866 -15.820 48.522 1.00 14.60 175 VAL A N 1
ATOM 1426 C CA . VAL A 1 175 ? 15.617 -14.704 47.930 1.00 13.98 175 VAL A CA 1
ATOM 1427 C C . VAL A 1 175 ? 14.753 -13.896 46.951 1.00 13.56 175 VAL A C 1
ATOM 1428 O O . VAL A 1 175 ? 14.842 -12.672 46.926 1.00 13.37 175 VAL A O 1
ATOM 1432 N N . VAL A 1 176 ? 13.933 -14.573 46.148 1.00 13.06 176 VAL A N 1
ATOM 1433 C CA . VAL A 1 176 ? 12.964 -13.907 45.253 1.00 12.86 176 VAL A CA 1
ATOM 1434 C C . VAL A 1 176 ? 11.556 -14.492 45.430 1.00 12.71 176 VAL A C 1
ATOM 1435 O O . VAL A 1 176 ? 11.251 -15.566 44.907 1.00 12.43 176 VAL A O 1
ATOM 1439 N N . GLY A 1 177 ? 10.711 -13.776 46.168 1.00 12.56 177 GLY A N 1
ATOM 1440 C CA . GLY A 1 177 ? 9.308 -14.147 46.319 1.00 12.69 177 GLY A CA 1
ATOM 1441 C C . GLY A 1 177 ? 8.490 -13.662 45.138 1.00 12.85 177 GLY A C 1
ATOM 1442 O O . GLY A 1 177 ? 8.878 -12.710 44.454 1.00 12.88 177 GLY A O 1
ATOM 1443 N N . ILE A 1 178 ? 7.361 -14.320 44.885 1.00 12.88 178 ILE A N 1
ATOM 1444 C CA . ILE A 1 178 ? 6.485 -13.948 43.772 1.00 13.15 178 ILE A CA 1
ATOM 1445 C C . ILE A 1 178 ? 5.058 -13.754 44.283 1.00 13.13 178 ILE A C 1
ATOM 1446 O O . ILE A 1 178 ? 4.533 -14.606 45.003 1.00 12.86 178 ILE A O 1
ATOM 1451 N N . VAL A 1 179 ? 4.452 -12.623 43.923 1.00 13.03 179 VAL A N 1
ATOM 1452 C CA . VAL A 1 179 ? 3.036 -12.367 44.190 1.00 13.09 179 VAL A CA 1
ATOM 1453 C C . VAL A 1 179 ? 2.347 -12.184 42.842 1.00 13.34 179 VAL A C 1
ATOM 1454 O O . VAL A 1 179 ? 2.714 -11.298 42.078 1.00 13.06 179 VAL A O 1
ATOM 1458 N N . ASN A 1 180 ? 1.344 -13.014 42.567 1.00 13.24 180 ASN A N 1
ATOM 1459 C CA . ASN A 1 180 ? 0.592 -12.969 41.318 1.00 13.46 180 ASN A CA 1
ATOM 1460 C C . ASN A 1 180 ? -0.828 -12.483 41.587 1.00 13.68 180 ASN A C 1
ATOM 1461 O O . ASN A 1 180 ? -1.430 -12.843 42.600 1.00 13.81 180 ASN A O 1
ATOM 1466 N N . GLY A 1 181 ? -1.338 -11.654 40.678 1.00 14.05 181 GLY A N 1
ATOM 1467 C CA . GLY A 1 181 ? -2.718 -11.173 40.738 1.00 14.49 181 GLY A CA 1
ATOM 1468 C C . GLY A 1 181 ? -2.888 -9.770 40.202 1.00 14.83 181 GLY A C 1
ATOM 1469 O O . GLY A 1 181 ? -1.987 -9.228 39.566 1.00 15.56 181 GLY A O 1
ATOM 1470 N N . GLY A 1 182 ? -4.046 -9.181 40.487 1.00 14.95 182 GLY A N 1
ATOM 1471 C CA . GLY A 1 182 ? -4.410 -7.849 39.996 1.00 14.75 182 GLY A CA 1
ATOM 1472 C C . GLY A 1 182 ? -4.370 -6.822 41.115 1.00 14.80 182 GLY A C 1
ATOM 1473 O O . GLY A 1 182 ? -3.425 -6.794 41.909 1.00 14.34 182 GLY A O 1
ATOM 1474 N N . VAL A 1 183 ? -5.410 -5.991 41.186 1.00 14.66 183 VAL A N 1
ATOM 1475 C CA . VAL A 1 183 ? -5.454 -4.866 42.119 1.00 14.81 183 VAL A CA 1
ATOM 1476 C C . VAL A 1 183 ? -5.484 -5.334 43.570 1.00 14.80 183 VAL A C 1
ATOM 1477 O O . VAL A 1 183 ? -4.768 -4.782 44.406 1.00 14.54 183 VAL A O 1
ATOM 1481 N N . SER A 1 184 ? -6.311 -6.336 43.860 1.00 14.91 184 SER A N 1
ATOM 1482 C CA . SER A 1 184 ? -6.434 -6.884 45.221 1.00 15.08 184 SER A CA 1
ATOM 1483 C C . SER A 1 184 ? -5.079 -7.330 45.784 1.00 14.91 184 SER A C 1
ATOM 1484 O O . SER A 1 184 ? -4.710 -6.959 46.906 1.00 14.71 184 SER A O 1
ATOM 1487 N N . GLU A 1 185 ? -4.340 -8.094 44.983 1.00 14.88 185 GLU A N 1
ATOM 1488 C CA . GLU A 1 185 ? -3.068 -8.662 45.419 1.00 15.04 185 GLU A CA 1
ATOM 1489 C C . GLU A 1 185 ? -1.956 -7.605 45.445 1.00 14.67 185 GLU A C 1
ATOM 1490 O O . GLU A 1 185 ? -1.087 -7.644 46.318 1.00 14.82 185 GLU A O 1
ATOM 1496 N N . THR A 1 186 ? -1.996 -6.665 44.502 1.00 14.44 186 THR A N 1
ATOM 1497 C CA . THR A 1 186 ? -1.045 -5.546 44.471 1.00 14.19 186 THR A CA 1
ATOM 1498 C C . THR A 1 186 ? -1.255 -4.610 45.657 1.00 14.00 186 THR A C 1
ATOM 1499 O O . THR A 1 186 ? -0.290 -4.199 46.299 1.00 13.73 186 THR A O 1
ATOM 1503 N N . THR A 1 187 ? -2.513 -4.278 45.945 1.00 13.50 187 THR A N 1
ATOM 1504 C CA . THR A 1 187 ? -2.867 -3.500 47.133 1.00 13.45 187 THR A CA 1
ATOM 1505 C C . THR A 1 187 ? -2.355 -4.176 48.404 1.00 13.29 187 THR A C 1
ATOM 1506 O O . THR A 1 187 ? -1.779 -3.511 49.264 1.00 13.16 187 THR A O 1
ATOM 1510 N N . ALA A 1 188 ? -2.537 -5.496 48.496 1.00 13.12 188 ALA A N 1
ATOM 1511 C CA . ALA A 1 188 ? -2.104 -6.270 49.665 1.00 12.99 188 ALA A CA 1
ATOM 1512 C C . ALA A 1 188 ? -0.578 -6.300 49.843 1.00 12.85 188 ALA A C 1
ATOM 1513 O O . ALA A 1 188 ? -0.084 -6.116 50.958 1.00 12.94 188 ALA A O 1
ATOM 1515 N N . VAL A 1 189 ? 0.167 -6.538 48.766 1.00 12.73 189 VAL A N 1
ATOM 1516 C CA . VAL A 1 189 ? 1.639 -6.574 48.873 1.00 12.77 189 VAL A CA 1
ATOM 1517 C C . VAL A 1 189 ? 2.201 -5.182 49.204 1.00 12.73 189 VAL A C 1
ATOM 1518 O O . VAL A 1 189 ? 3.176 -5.075 49.935 1.00 12.78 189 VAL A O 1
ATOM 1522 N N . LEU A 1 190 ? 1.552 -4.127 48.707 1.00 12.64 190 LEU A N 1
ATOM 1523 C CA . LEU A 1 190 ? 1.929 -2.741 49.036 1.00 12.73 190 LEU A CA 1
ATOM 1524 C C . LEU A 1 190 ? 1.733 -2.317 50.509 1.00 12.79 190 LEU A C 1
ATOM 1525 O O . LEU A 1 190 ? 2.316 -1.312 50.936 1.00 12.59 190 LEU A O 1
ATOM 1530 N N A LYS A 1 191 ? 0.924 -3.060 51.266 0.50 12.77 191 LYS A N 1
ATOM 1531 N N B LYS A 1 191 ? 0.924 -3.060 51.266 0.50 12.81 191 LYS A N 1
ATOM 1532 C CA A LYS A 1 191 ? 0.824 -2.867 52.714 0.50 12.82 191 LYS A CA 1
ATOM 1533 C CA B LYS A 1 191 ? 0.823 -2.867 52.714 0.50 12.89 191 LYS A CA 1
ATOM 1534 C C A LYS A 1 191 ? 2.045 -3.393 53.471 0.50 12.81 191 LYS A C 1
ATOM 1535 C C B LYS A 1 191 ? 2.045 -3.393 53.471 0.50 12.85 191 LYS A C 1
ATOM 1536 O O A LYS A 1 191 ? 2.326 -2.938 54.580 0.50 12.80 191 LYS A O 1
ATOM 1537 O O B LYS A 1 191 ? 2.326 -2.938 54.580 0.50 12.84 191 LYS A O 1
ATOM 1548 N N . GLU A 1 192 ? 2.758 -4.355 52.882 1.00 12.88 192 GLU A N 1
ATOM 1549 C CA . GLU A 1 192 ? 3.962 -4.932 53.504 1.00 12.72 192 GLU A CA 1
ATOM 1550 C C . GLU A 1 192 ? 5.139 -3.959 53.390 1.00 12.31 192 GLU A C 1
ATOM 1551 O O . GLU A 1 192 ? 5.189 -3.134 52.467 1.00 12.01 192 GLU A O 1
ATOM 1557 N N A ARG A 1 193 ? 6.077 -4.068 54.329 0.50 12.11 193 ARG A N 1
ATOM 1558 N N B ARG A 1 193 ? 6.077 -4.067 54.329 0.50 12.12 193 ARG A N 1
ATOM 1559 C CA A ARG A 1 193 ? 7.206 -3.146 54.412 0.50 11.94 193 ARG A CA 1
ATOM 1560 C CA B ARG A 1 193 ? 7.207 -3.145 54.412 0.50 11.96 193 ARG A CA 1
ATOM 1561 C C A ARG A 1 193 ? 8.374 -3.593 53.531 0.50 11.61 193 ARG A C 1
ATOM 1562 C C B ARG A 1 193 ? 8.374 -3.593 53.531 0.50 11.62 193 ARG A C 1
ATOM 1563 O O A ARG A 1 193 ? 8.925 -4.682 53.722 0.50 11.44 193 ARG A O 1
ATOM 1564 O O B ARG A 1 193 ? 8.925 -4.682 53.722 0.50 11.45 193 ARG A O 1
ATOM 1579 N N . PHE A 1 194 ? 8.736 -2.741 52.574 1.00 11.25 194 PHE A N 1
ATOM 1580 C CA . PHE A 1 194 ? 9.924 -2.932 51.743 1.00 10.89 194 PHE A CA 1
ATOM 1581 C C . PHE A 1 194 ? 10.894 -1.784 51.979 1.00 10.60 194 PHE A C 1
ATOM 1582 O O . PHE A 1 194 ? 10.519 -0.732 52.506 1.00 10.57 194 PHE A O 1
ATOM 1590 N N . ASP A 1 195 ? 12.141 -1.997 51.579 1.00 10.13 195 ASP A N 1
ATOM 1591 C CA . ASP A 1 195 ? 13.188 -0.984 51.699 1.00 10.11 195 ASP A CA 1
ATOM 1592 C C . ASP A 1 195 ? 13.395 -0.185 50.416 1.00 9.88 195 ASP A C 1
ATOM 1593 O O . ASP A 1 195 ? 14.063 0.845 50.431 1.00 9.75 195 ASP A O 1
ATOM 1598 N N . HIS A 1 196 ? 12.813 -0.670 49.321 1.00 9.83 196 HIS A N 1
ATOM 1599 C CA . HIS A 1 196 ? 12.726 0.056 48.064 1.00 9.79 196 HIS A CA 1
ATOM 1600 C C . HIS A 1 196 ? 11.615 -0.570 47.218 1.00 9.70 196 HIS A C 1
ATOM 1601 O O . HIS A 1 196 ? 11.394 -1.785 47.276 1.00 9.55 196 HIS A O 1
ATOM 1608 N N . ILE A 1 197 ? 10.927 0.255 46.432 1.00 9.66 197 ILE A N 1
ATOM 1609 C CA . ILE A 1 197 ? 9.929 -0.222 45.476 1.00 9.80 197 ILE A CA 1
ATOM 1610 C C . ILE A 1 197 ? 10.271 0.333 44.094 1.00 9.93 197 ILE A C 1
ATOM 1611 O O . ILE A 1 197 ? 10.443 1.545 43.937 1.00 9.80 197 ILE A O 1
ATOM 1616 N N . LEU A 1 198 ? 10.390 -0.550 43.102 1.00 9.98 198 LEU A N 1
ATOM 1617 C CA . LEU A 1 198 ? 10.468 -0.122 41.703 1.00 10.14 198 LEU A CA 1
ATOM 1618 C C . LEU A 1 198 ? 9.153 -0.464 41.012 1.00 10.30 198 LEU A C 1
ATOM 1619 O O . LEU A 1 198 ? 8.727 -1.621 41.019 1.00 10.37 198 LEU A O 1
ATOM 1624 N N . TYR A 1 199 ? 8.524 0.547 40.415 1.00 10.43 199 TYR A N 1
ATOM 1625 C CA . TYR A 1 199 ? 7.265 0.391 39.690 1.00 10.65 199 TYR A CA 1
ATOM 1626 C C . TYR A 1 199 ? 7.416 0.920 38.272 1.00 10.83 199 TYR A C 1
ATOM 1627 O O . TYR A 1 199 ? 7.885 2.037 38.070 1.00 11.02 199 TYR A O 1
ATOM 1636 N N . THR A 1 200 ? 7.001 0.108 37.303 1.00 11.20 200 THR A N 1
ATOM 1637 C CA . THR A 1 200 ? 6.911 0.507 35.907 1.00 11.37 200 THR A CA 1
ATOM 1638 C C . THR A 1 200 ? 5.442 0.439 35.504 1.00 11.61 200 THR A C 1
ATOM 1639 O O . THR A 1 200 ? 4.759 -0.549 35.783 1.00 11.55 200 THR A O 1
ATOM 1643 N N . GLY A 1 201 ? 4.956 1.502 34.864 1.00 11.57 201 GLY A N 1
ATOM 1644 C CA . GLY A 1 201 ? 3.563 1.577 34.430 1.00 11.74 201 GLY A CA 1
ATOM 1645 C C . GLY A 1 201 ? 3.082 3.005 34.255 1.00 11.78 201 GLY A C 1
ATOM 1646 O O . GLY A 1 201 ? 3.809 3.835 33.727 1.00 11.67 201 GLY A O 1
ATOM 1647 N N . SER A 1 202 ? 1.860 3.283 34.708 1.00 11.91 202 SER A N 1
ATOM 1648 C CA . SER A 1 202 ? 1.200 4.578 34.489 1.00 12.06 202 SER A CA 1
ATOM 1649 C C . SER A 1 202 ? 1.431 5.550 35.643 1.00 12.16 202 SER A C 1
ATOM 1650 O O . SER A 1 202 ? 1.655 5.133 36.781 1.00 12.04 202 SER A O 1
ATOM 1653 N N . ALA A 1 203 ? 1.353 6.844 35.338 1.00 12.30 203 ALA A N 1
ATOM 1654 C CA . ALA A 1 203 ? 1.407 7.897 36.354 1.00 12.60 203 ALA A CA 1
ATOM 1655 C C . ALA A 1 203 ? 0.263 7.796 37.364 1.00 12.73 203 ALA A C 1
ATOM 1656 O O . ALA A 1 203 ? 0.460 8.052 38.546 1.00 12.59 203 ALA A O 1
ATOM 1658 N N . ARG A 1 204 ? -0.925 7.421 36.886 1.00 13.25 204 ARG A N 1
ATOM 1659 C CA . ARG A 1 204 ? -2.110 7.242 37.736 1.00 13.57 204 ARG A CA 1
ATOM 1660 C C . ARG A 1 204 ? -1.864 6.230 38.858 1.00 13.26 204 ARG A C 1
ATOM 1661 O O . ARG A 1 204 ? -2.108 6.529 40.029 1.00 13.08 204 ARG A O 1
ATOM 1669 N N . VAL A 1 205 ? -1.378 5.043 38.498 1.00 13.07 205 VAL A N 1
ATOM 1670 C CA . VAL A 1 205 ? -1.112 3.980 39.476 1.00 12.98 205 VAL A CA 1
ATOM 1671 C C . VAL A 1 205 ? 0.155 4.286 40.298 1.00 12.77 205 VAL A C 1
ATOM 1672 O O . VAL A 1 205 ? 0.233 3.918 41.475 1.00 12.42 205 VAL A O 1
ATOM 1676 N N . ALA A 1 206 ? 1.136 4.959 39.687 1.00 12.75 206 ALA A N 1
ATOM 1677 C CA . ALA A 1 206 ? 2.335 5.411 40.413 1.00 12.81 206 ALA A CA 1
ATOM 1678 C C . ALA A 1 206 ? 2.004 6.232 41.662 1.00 12.97 206 ALA A C 1
ATOM 1679 O O . ALA A 1 206 ? 2.650 6.067 42.697 1.00 12.79 206 ALA A O 1
ATOM 1681 N N . GLU A 1 207 ? 1.003 7.108 41.554 1.00 13.34 207 GLU A N 1
ATOM 1682 C CA . GLU A 1 207 ? 0.525 7.893 42.698 1.00 13.82 207 GLU A CA 1
ATOM 1683 C C . GLU A 1 207 ? 0.058 6.991 43.846 1.00 13.20 207 GLU A C 1
ATOM 1684 O O . GLU A 1 207 ? 0.335 7.276 45.008 1.00 12.97 207 GLU A O 1
ATOM 1690 N N . ILE A 1 208 ? -0.654 5.917 43.499 1.00 12.84 208 ILE A N 1
ATOM 1691 C CA . ILE A 1 208 ? -1.139 4.927 44.479 1.00 12.71 208 ILE A CA 1
ATOM 1692 C C . ILE A 1 208 ? 0.030 4.155 45.111 1.00 12.35 208 ILE A C 1
ATOM 1693 O O . ILE A 1 208 ? 0.044 3.917 46.323 1.00 12.27 208 ILE A O 1
ATOM 1698 N N . VAL A 1 209 ? 1.004 3.773 44.286 1.00 11.94 209 VAL A N 1
ATOM 1699 C CA . VAL A 1 209 ? 2.213 3.095 44.767 1.00 11.76 209 VAL A CA 1
ATOM 1700 C C . VAL A 1 209 ? 2.988 3.994 45.735 1.00 11.62 209 VAL A C 1
ATOM 1701 O O . VAL A 1 209 ? 3.381 3.556 46.818 1.00 11.39 209 VAL A O 1
ATOM 1705 N N . MET A 1 210 ? 3.200 5.249 45.345 1.00 11.65 210 MET A N 1
ATOM 1706 C CA . MET A 1 210 ? 3.946 6.190 46.182 1.00 11.80 210 MET A CA 1
ATOM 1707 C C . MET A 1 210 ? 3.217 6.499 47.496 1.00 11.36 210 MET A C 1
ATOM 1708 O O . MET A 1 210 ? 3.864 6.666 48.523 1.00 10.85 210 MET A O 1
ATOM 1713 N N . ALA A 1 211 ? 1.882 6.549 47.464 1.00 11.10 211 ALA A N 1
ATOM 1714 C CA . ALA A 1 211 ? 1.076 6.704 48.685 1.00 11.10 211 ALA A CA 1
ATOM 1715 C C . ALA A 1 211 ? 1.278 5.530 49.651 1.00 11.06 211 ALA A C 1
ATOM 1716 O O . ALA A 1 211 ? 1.404 5.725 50.860 1.00 11.10 211 ALA A O 1
ATOM 1718 N N . ALA A 1 212 ? 1.326 4.317 49.107 1.00 11.03 212 ALA A N 1
ATOM 1719 C CA . ALA A 1 212 ? 1.601 3.124 49.904 1.00 10.95 212 ALA A CA 1
ATOM 1720 C C . ALA A 1 212 ? 3.022 3.156 50.473 1.00 10.90 212 ALA A C 1
ATOM 1721 O O . ALA A 1 212 ? 3.231 2.843 51.641 1.00 10.81 212 ALA A O 1
ATOM 1723 N N . ALA A 1 213 ? 3.984 3.551 49.642 1.00 10.99 213 ALA A N 1
ATOM 1724 C CA . ALA A 1 213 ? 5.380 3.677 50.065 1.00 11.01 213 ALA A CA 1
ATOM 1725 C C . ALA A 1 213 ? 5.547 4.710 51.184 1.00 11.34 213 ALA A C 1
ATOM 1726 O O . ALA A 1 213 ? 6.360 4.519 52.098 1.00 10.87 213 ALA A O 1
ATOM 1728 N N . ALA A 1 214 ? 4.759 5.789 51.112 1.00 11.67 214 ALA A N 1
ATOM 1729 C CA . ALA A 1 214 ? 4.759 6.832 52.142 1.00 12.11 214 ALA A CA 1
ATOM 1730 C C . ALA A 1 214 ? 4.478 6.304 53.549 1.00 12.51 214 ALA A C 1
ATOM 1731 O O . ALA A 1 214 ? 5.054 6.802 54.517 1.00 12.55 214 ALA A O 1
ATOM 1733 N N A LYS A 1 215 ? 3.610 5.297 53.654 0.30 12.64 215 LYS A N 1
ATOM 1734 N N B LYS A 1 215 ? 3.615 5.295 53.651 0.70 12.92 215 LYS A N 1
ATOM 1735 C CA A LYS A 1 215 ? 3.252 4.706 54.946 0.30 12.80 215 LYS A CA 1
ATOM 1736 C CA B LYS A 1 215 ? 3.249 4.702 54.941 0.70 13.28 215 LYS A CA 1
ATOM 1737 C C A LYS A 1 215 ? 4.412 3.998 55.665 0.30 12.86 215 LYS A C 1
ATOM 1738 C C B LYS A 1 215 ? 4.410 3.997 55.663 0.70 13.22 215 LYS A C 1
ATOM 1739 O O A LYS A 1 215 ? 4.375 3.865 56.890 0.30 12.95 215 LYS A O 1
ATOM 1740 O O B LYS A 1 215 ? 4.372 3.864 56.887 0.70 13.42 215 LYS A O 1
ATOM 1751 N N . HIS A 1 216 ? 5.421 3.549 54.914 1.00 12.79 216 HIS A N 1
ATOM 1752 C CA . HIS A 1 216 ? 6.650 2.951 55.493 1.00 12.76 216 HIS A CA 1
ATOM 1753 C C . HIS A 1 216 ? 7.928 3.782 55.248 1.00 12.35 216 HIS A C 1
ATOM 1754 O O . HIS A 1 216 ? 9.033 3.318 55.545 1.00 12.06 216 HIS A O 1
ATOM 1761 N N . LEU A 1 217 ? 7.777 5.007 54.735 1.00 11.97 217 LEU A N 1
ATOM 1762 C CA . LEU A 1 217 ? 8.905 5.840 54.277 1.00 11.67 217 LEU A CA 1
ATOM 1763 C C . LEU A 1 217 ? 9.869 5.055 53.375 1.00 11.36 217 LEU A C 1
ATOM 1764 O O . LEU A 1 217 ? 11.085 5.032 53.597 1.00 11.32 217 LEU A O 1
ATOM 1769 N N . THR A 1 218 ? 9.298 4.404 52.365 1.00 10.86 218 THR A N 1
ATOM 1770 C CA . THR A 1 218 ? 10.055 3.566 51.446 1.00 10.66 218 THR A CA 1
ATOM 1771 C C . THR A 1 218 ? 10.405 4.364 50.187 1.00 10.50 218 THR A C 1
ATOM 1772 O O . THR A 1 218 ? 9.504 4.913 49.548 1.00 10.41 218 THR A O 1
ATOM 1776 N N . PRO A 1 219 ? 11.705 4.430 49.825 1.00 10.27 219 PRO A N 1
ATOM 1777 C CA . PRO A 1 219 ? 12.059 5.091 48.564 1.00 10.30 219 PRO A CA 1
ATOM 1778 C C . PRO A 1 219 ? 11.513 4.354 47.341 1.00 10.11 219 PRO A C 1
ATOM 1779 O O . PRO A 1 219 ? 11.407 3.124 47.350 1.00 9.63 219 PRO A O 1
ATOM 1783 N N . VAL A 1 220 ? 11.162 5.117 46.311 1.00 10.30 220 VAL A N 1
ATOM 1784 C CA . VAL A 1 220 ? 10.567 4.561 45.095 1.00 10.51 220 VAL A CA 1
ATOM 1785 C C . VAL A 1 220 ? 11.336 4.982 43.852 1.00 10.62 220 VAL A C 1
ATOM 1786 O O . VAL A 1 220 ? 11.839 6.101 43.776 1.00 10.64 220 VAL A O 1
ATOM 1790 N N . THR A 1 221 ? 11.435 4.053 42.904 1.00 10.59 221 THR A N 1
ATOM 1791 C CA . THR A 1 221 ? 11.845 4.335 41.540 1.00 10.71 221 THR A CA 1
ATOM 1792 C C . THR A 1 221 ? 10.603 4.098 40.694 1.00 10.93 221 THR A C 1
ATOM 1793 O O . THR A 1 221 ? 10.012 3.019 40.743 1.00 10.82 221 THR A O 1
ATOM 1797 N N . LEU A 1 222 ? 10.192 5.120 39.947 1.00 11.20 222 LEU A N 1
ATOM 1798 C CA . LEU A 1 222 ? 8.972 5.080 39.149 1.00 11.65 222 LEU A CA 1
ATOM 1799 C C . LEU A 1 222 ? 9.372 5.275 37.694 1.00 12.10 222 LEU A C 1
ATOM 1800 O O . LEU A 1 222 ? 10.011 6.273 37.358 1.00 12.17 222 LEU A O 1
ATOM 1805 N N . GLU A 1 223 ? 9.034 4.300 36.852 1.00 12.69 223 GLU A N 1
ATOM 1806 C CA . GLU A 1 223 ? 9.361 4.328 35.426 1.00 13.13 223 GLU A CA 1
ATOM 1807 C C . GLU A 1 223 ? 8.046 4.422 34.673 1.00 13.19 223 GLU A C 1
ATOM 1808 O O . GLU A 1 223 ? 7.319 3.431 34.538 1.00 12.88 223 GLU A O 1
ATOM 1814 N N . LEU A 1 224 ? 7.726 5.624 34.202 1.00 13.54 224 LEU A N 1
ATOM 1815 C CA . LEU A 1 224 ? 6.389 5.918 33.694 1.00 13.93 224 LEU A CA 1
ATOM 1816 C C . LEU A 1 224 ? 6.487 6.277 32.219 1.00 14.84 224 LEU A C 1
ATOM 1817 O O . LEU A 1 224 ? 7.402 5.802 31.541 1.00 15.64 224 LEU A O 1
ATOM 1822 N N . GLY A 1 225 ? 5.544 7.062 31.705 1.00 15.37 225 GLY A N 1
ATOM 1823 C CA . GLY A 1 225 ? 5.506 7.378 30.281 1.00 15.57 225 GLY A CA 1
ATOM 1824 C C . GLY A 1 225 ? 5.322 8.860 30.045 1.00 15.75 225 GLY A C 1
ATOM 1825 O O . GLY A 1 225 ? 5.876 9.699 30.768 1.00 16.43 225 GLY A O 1
ATOM 1826 N N . GLY A 1 226 ? 4.530 9.174 29.029 1.00 15.40 226 GLY A N 1
ATOM 1827 C CA . GLY A 1 226 ? 4.350 10.534 28.550 1.00 14.96 226 GLY A CA 1
ATOM 1828 C C . GLY A 1 226 ? 4.433 10.497 27.042 1.00 14.59 226 GLY A C 1
ATOM 1829 O O . GLY A 1 226 ? 4.567 9.426 26.443 1.00 14.91 226 GLY A O 1
ATOM 1830 N N . LYS A 1 227 ? 4.370 11.670 26.432 1.00 13.91 227 LYS A N 1
ATOM 1831 C CA . LYS A 1 227 ? 4.365 11.791 24.986 1.00 13.58 227 LYS A CA 1
ATOM 1832 C C . LYS A 1 227 ? 5.758 12.175 24.515 1.00 13.15 227 LYS A C 1
ATOM 1833 O O . LYS A 1 227 ? 6.099 13.358 24.491 1.00 13.20 227 LYS A O 1
ATOM 1839 N N . SER A 1 228 ? 6.560 11.172 24.156 1.00 12.82 228 SER A N 1
ATOM 1840 C CA . SER A 1 228 ? 7.922 11.408 23.655 1.00 12.81 228 SER A CA 1
ATOM 1841 C C . SER A 1 228 ? 7.872 12.034 22.258 1.00 12.74 228 SER A C 1
ATOM 1842 O O . SER A 1 228 ? 7.438 11.373 21.308 1.00 12.54 228 SER A O 1
ATOM 1845 N N . PRO A 1 229 ? 8.299 13.308 22.126 1.00 12.82 229 PRO A N 1
ATOM 1846 C CA . PRO A 1 229 ? 8.244 13.961 20.821 1.00 13.03 229 PRO A CA 1
ATOM 1847 C C . PRO A 1 229 ? 9.430 13.606 19.931 1.00 13.28 229 PRO A C 1
ATOM 1848 O O . PRO A 1 229 ? 10.517 13.309 20.435 1.00 13.17 229 PRO A O 1
ATOM 1852 N N . VAL A 1 230 ? 9.201 13.634 18.618 1.00 13.56 230 VAL A N 1
ATOM 1853 C CA . VAL A 1 230 ? 10.268 13.552 17.626 1.00 13.68 230 VAL A CA 1
ATOM 1854 C C . VAL A 1 230 ? 10.311 14.883 16.888 1.00 13.94 230 VAL A C 1
ATOM 1855 O O . VAL A 1 230 ? 9.359 15.246 16.195 1.00 13.79 230 VAL A O 1
ATOM 1859 N N . VAL A 1 231 ? 11.414 15.609 17.049 1.00 14.12 231 VAL A N 1
ATOM 1860 C CA . VAL A 1 231 ? 11.635 16.861 16.340 1.00 14.24 231 VAL A CA 1
ATOM 1861 C C . VAL A 1 231 ? 12.455 16.550 15.086 1.00 14.48 231 VAL A C 1
ATOM 1862 O O . VAL A 1 231 ? 13.495 15.902 15.174 1.00 13.91 231 VAL A O 1
ATOM 1866 N N . VAL A 1 232 ? 11.972 16.993 13.924 1.00 14.86 232 VAL A N 1
ATOM 1867 C CA . VAL A 1 232 ? 12.689 16.820 12.657 1.00 15.34 232 VAL A CA 1
ATOM 1868 C C . VAL A 1 232 ? 12.843 18.197 12.022 1.00 15.94 232 VAL A C 1
ATOM 1869 O O . VAL A 1 232 ? 11.846 18.843 11.704 1.00 15.67 232 VAL A O 1
ATOM 1873 N N . ASP A 1 233 ? 14.083 18.650 11.848 1.00 16.79 233 ASP A N 1
ATOM 1874 C CA . ASP A 1 233 ? 14.342 19.984 11.295 1.00 17.69 233 ASP A CA 1
ATOM 1875 C C . ASP A 1 233 ? 14.477 19.932 9.762 1.00 18.22 233 ASP A C 1
ATOM 1876 O O . ASP A 1 233 ? 14.110 18.932 9.150 1.00 17.93 233 ASP A O 1
ATOM 1881 N N . ASP A 1 234 ? 14.988 21.008 9.164 1.00 19.28 234 ASP A N 1
ATOM 1882 C CA . ASP A 1 234 ? 15.148 21.131 7.699 1.00 20.01 234 ASP A CA 1
ATOM 1883 C C . ASP A 1 234 ? 16.563 20.810 7.159 1.00 20.69 234 ASP A C 1
ATOM 1884 O O . ASP A 1 234 ? 16.885 21.172 6.024 1.00 20.35 234 ASP A O 1
ATOM 1889 N N . THR A 1 235 ? 17.388 20.116 7.948 1.00 21.54 235 THR A N 1
ATOM 1890 C CA . THR A 1 235 ? 18.758 19.763 7.540 1.00 22.11 235 THR A CA 1
ATOM 1891 C C . THR A 1 235 ? 18.919 18.267 7.230 1.00 22.49 235 THR A C 1
ATOM 1892 O O . THR A 1 235 ? 20.046 17.805 7.039 1.00 21.76 235 THR A O 1
ATOM 1896 N N . CYS A 1 236 ? 17.801 17.530 7.150 1.00 22.64 236 CYS A N 1
ATOM 1897 C CA . CYS A 1 236 ? 17.807 16.071 6.953 1.00 23.36 236 CYS A CA 1
ATOM 1898 C C . CYS A 1 236 ? 17.193 15.599 5.622 1.00 23.43 236 CYS A C 1
ATOM 1899 O O . CYS A 1 236 ? 16.893 14.410 5.482 1.00 23.49 236 CYS A O 1
ATOM 1902 N N . ALA A 1 237 ? 17.022 16.492 4.645 1.00 23.53 237 ALA A N 1
ATOM 1903 C CA . ALA A 1 237 ? 16.412 16.111 3.354 1.00 23.99 237 ALA A CA 1
ATOM 1904 C C . ALA A 1 237 ? 17.099 14.901 2.711 1.00 24.27 237 ALA A C 1
ATOM 1905 O O . ALA A 1 237 ? 16.428 13.969 2.269 1.00 23.94 237 ALA A O 1
ATOM 1907 N N . ASP A 1 238 ? 18.433 14.908 2.703 1.00 24.87 238 ASP A N 1
ATOM 1908 C CA . ASP A 1 238 ? 19.224 13.805 2.133 1.00 25.77 238 ASP A CA 1
ATOM 1909 C C . ASP A 1 238 ? 19.208 12.516 2.969 1.00 25.16 238 ASP A C 1
ATOM 1910 O O . ASP A 1 238 ? 19.555 11.454 2.456 1.00 24.92 238 ASP A O 1
ATOM 1915 N N . ASN A 1 239 ? 18.832 12.621 4.245 1.00 24.58 239 ASN A N 1
ATOM 1916 C CA . ASN A 1 239 ? 18.759 11.477 5.167 1.00 24.26 239 ASN A CA 1
ATOM 1917 C C . ASN A 1 239 ? 17.327 11.019 5.462 1.00 24.06 239 ASN A C 1
ATOM 1918 O O . ASN A 1 239 ? 17.116 10.221 6.376 1.00 23.53 239 ASN A O 1
ATOM 1923 N N . MET A 1 240 ? 16.355 11.494 4.680 1.00 23.99 240 MET A N 1
ATOM 1924 C CA . MET A 1 240 ? 14.937 11.351 5.033 1.00 23.87 240 MET A CA 1
ATOM 1925 C C . MET A 1 240 ? 14.458 9.896 5.069 1.00 23.61 240 MET A C 1
ATOM 1926 O O . MET A 1 240 ? 13.562 9.567 5.846 1.00 23.21 240 MET A O 1
ATOM 1931 N N . LYS A 1 241 ? 15.060 9.030 4.252 1.00 23.38 241 LYS A N 1
ATOM 1932 C CA . LYS A 1 241 ? 14.733 7.599 4.279 1.00 23.23 241 LYS A CA 1
ATOM 1933 C C . LYS A 1 241 ? 15.145 6.950 5.603 1.00 22.17 241 LYS A C 1
ATOM 1934 O O . LYS A 1 241 ? 14.371 6.186 6.184 1.00 21.82 241 LYS A O 1
ATOM 1940 N N . VAL A 1 242 ? 16.351 7.265 6.074 1.00 21.01 242 VAL A N 1
ATOM 1941 C CA . VAL A 1 242 ? 16.855 6.735 7.348 1.00 20.39 242 VAL A CA 1
ATOM 1942 C C . VAL A 1 242 ? 16.089 7.347 8.536 1.00 19.61 242 VAL A C 1
ATOM 1943 O O . VAL A 1 242 ? 15.791 6.643 9.505 1.00 19.72 242 VAL A O 1
ATOM 1947 N N . VAL A 1 243 ? 15.779 8.642 8.446 1.00 18.78 243 VAL A N 1
ATOM 1948 C CA . VAL A 1 243 ? 14.948 9.329 9.446 1.00 18.67 243 VAL A CA 1
ATOM 1949 C C . VAL A 1 243 ? 13.618 8.589 9.610 1.00 18.18 243 VAL A C 1
ATOM 1950 O O . VAL A 1 243 ? 13.229 8.245 10.727 1.00 18.03 243 VAL A O 1
ATOM 1954 N N . ALA A 1 244 ? 12.949 8.333 8.488 1.00 17.65 244 ALA A N 1
ATOM 1955 C CA . ALA A 1 244 ? 11.631 7.692 8.483 1.00 17.74 244 ALA A CA 1
ATOM 1956 C C . ALA A 1 244 ? 11.681 6.232 8.932 1.00 17.84 244 ALA A C 1
ATOM 1957 O O . ALA A 1 244 ? 10.777 5.765 9.630 1.00 17.19 244 ALA A O 1
ATOM 1959 N N . GLU A 1 245 ? 12.727 5.516 8.521 1.00 17.75 245 GLU A N 1
ATOM 1960 C CA . GLU A 1 245 ? 12.907 4.120 8.924 1.00 18.08 245 GLU A CA 1
ATOM 1961 C C . GLU A 1 245 ? 13.090 3.971 10.436 1.00 17.38 245 GLU A C 1
ATOM 1962 O O . GLU A 1 245 ? 12.506 3.075 11.045 1.00 16.70 245 GLU A O 1
ATOM 1968 N N . ARG A 1 246 ? 13.877 4.863 11.034 1.00 16.78 246 ARG A N 1
ATOM 1969 C CA . ARG A 1 246 ? 14.115 4.828 12.479 1.00 16.57 246 ARG A CA 1
ATOM 1970 C C . ARG A 1 246 ? 12.853 5.182 13.273 1.00 16.13 246 ARG A C 1
ATOM 1971 O O . ARG A 1 246 ? 12.509 4.479 14.226 1.00 15.47 246 ARG A O 1
ATOM 1979 N N . ILE A 1 247 ? 12.158 6.242 12.856 1.00 15.71 247 ILE A N 1
ATOM 1980 C CA . ILE A 1 247 ? 10.903 6.654 13.505 1.00 15.84 247 ILE A CA 1
ATOM 1981 C C . ILE A 1 247 ? 9.849 5.549 13.384 1.00 15.98 247 ILE A C 1
ATOM 1982 O O . ILE A 1 247 ? 9.223 5.178 14.378 1.00 16.03 247 ILE A O 1
ATOM 1987 N N . MET A 1 248 ? 9.670 5.024 12.171 1.00 16.22 248 MET A N 1
ATOM 1988 C CA . MET A 1 248 ? 8.649 4.010 11.908 1.00 16.42 248 MET A CA 1
ATOM 1989 C C . MET A 1 248 ? 8.942 2.702 12.645 1.00 16.32 248 MET A C 1
ATOM 1990 O O . MET A 1 248 ? 8.021 2.070 13.160 1.00 15.84 248 MET A O 1
ATOM 1995 N N . TRP A 1 249 ? 10.215 2.308 12.708 1.00 16.60 249 TRP A N 1
ATOM 1996 C CA . TRP A 1 249 ? 10.612 1.130 13.494 1.00 16.82 249 TRP A CA 1
ATOM 1997 C C . TRP A 1 249 ? 10.214 1.285 14.967 1.00 16.54 249 TRP A C 1
ATOM 1998 O O . TRP A 1 249 ? 9.607 0.386 15.544 1.00 16.27 249 TRP A O 1
ATOM 2009 N N . GLY A 1 250 ? 10.559 2.429 15.557 1.00 16.36 250 GLY A N 1
ATOM 2010 C CA . GLY A 1 25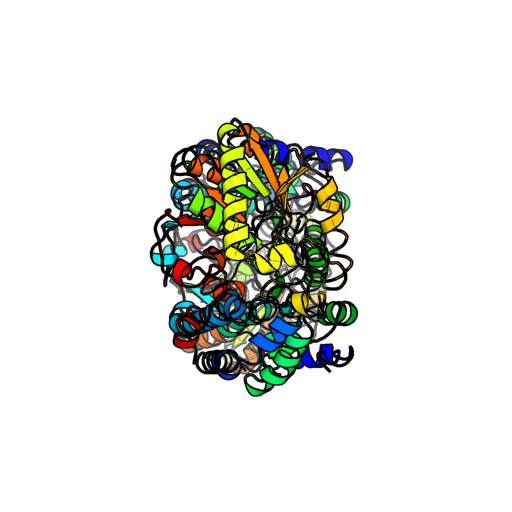0 ? 10.211 2.732 16.953 1.00 16.24 250 GLY A CA 1
ATOM 2011 C C . GLY A 1 250 ? 8.720 2.692 17.246 1.00 16.01 250 GLY A C 1
ATOM 2012 O O . GLY A 1 250 ? 8.314 2.378 18.367 1.00 15.96 250 GLY A O 1
ATOM 2013 N N . LYS A 1 251 ? 7.911 3.016 16.241 1.00 15.93 251 LYS A N 1
ATOM 2014 C CA . LYS A 1 251 ? 6.452 2.966 16.344 1.00 16.05 251 LYS A CA 1
ATOM 2015 C C . LYS A 1 251 ? 5.888 1.563 16.115 1.00 16.15 251 LYS A C 1
ATOM 2016 O O . LYS A 1 251 ? 4.923 1.174 16.770 1.00 16.27 251 LYS A O 1
ATOM 2022 N N . ILE A 1 252 ? 6.482 0.812 15.187 1.00 16.23 252 ILE A N 1
ATOM 2023 C CA . ILE A 1 252 ? 5.989 -0.525 14.820 1.00 16.43 252 ILE A CA 1
ATOM 2024 C C . ILE A 1 252 ? 6.227 -1.571 15.921 1.00 16.27 252 ILE A C 1
ATOM 2025 O O . ILE A 1 252 ? 5.385 -2.450 16.124 1.00 15.86 252 ILE A O 1
ATOM 2030 N N . ILE A 1 253 ? 7.363 -1.490 16.611 1.00 16.34 253 ILE A N 1
ATOM 2031 C CA . ILE A 1 253 ? 7.660 -2.446 17.687 1.00 16.56 253 ILE A CA 1
ATOM 2032 C C . ILE A 1 253 ? 6.566 -2.415 18.761 1.00 16.35 253 ILE A C 1
ATOM 2033 O O . ILE A 1 253 ? 6.145 -1.338 19.205 1.00 15.81 253 ILE A O 1
ATOM 2038 N N . ASN A 1 254 ? 6.070 -3.602 19.110 1.00 16.04 254 ASN A N 1
ATOM 2039 C CA . ASN A 1 254 ? 4.976 -3.775 20.070 1.00 16.19 254 ASN A CA 1
ATOM 2040 C C . ASN A 1 254 ? 3.689 -2.989 19.731 1.00 16.03 254 ASN A C 1
ATOM 2041 O O . ASN A 1 254 ? 2.900 -2.658 20.625 1.00 15.90 254 ASN A O 1
ATOM 2046 N N . ALA A 1 255 ? 3.473 -2.724 18.439 1.00 16.10 255 ALA A N 1
ATOM 2047 C CA . ALA A 1 255 ? 2.342 -1.917 17.959 1.00 16.13 255 ALA A CA 1
ATOM 2048 C C . ALA A 1 255 ? 2.216 -0.565 18.683 1.00 16.06 255 ALA A C 1
ATOM 2049 O O . ALA A 1 255 ? 1.122 -0.156 19.075 1.00 15.98 255 ALA A O 1
ATOM 2051 N N . GLY A 1 256 ? 3.354 0.104 18.871 1.00 16.03 256 GLY A N 1
ATOM 2052 C CA . GLY A 1 256 ? 3.406 1.426 19.507 1.00 16.30 256 GLY A CA 1
ATOM 2053 C C . GLY A 1 256 ? 3.370 1.458 21.026 1.00 16.19 256 GLY A C 1
ATOM 2054 O O . GLY A 1 256 ? 3.509 2.528 21.618 1.00 16.28 256 GLY A O 1
ATOM 2055 N N . GLN A 1 257 ? 3.221 0.294 21.658 1.00 16.36 257 GLN A N 1
ATOM 2056 C CA . GLN A 1 257 ? 2.976 0.197 23.099 1.00 16.40 257 GLN A CA 1
ATOM 2057 C C . GLN A 1 257 ? 4.304 0.097 23.843 1.00 16.34 257 GLN A C 1
ATOM 2058 O O . GLN A 1 257 ? 4.651 -0.939 24.412 1.00 16.63 257 GLN A O 1
ATOM 2064 N N . THR A 1 258 ? 5.035 1.207 23.812 1.00 16.26 258 THR A N 1
ATOM 2065 C CA . THR A 1 258 ? 6.347 1.343 24.434 1.00 16.64 258 THR A CA 1
ATOM 2066 C C . THR A 1 258 ? 6.391 2.728 25.081 1.00 16.65 258 THR A C 1
ATOM 2067 O O . THR A 1 258 ? 5.970 3.714 24.462 1.00 15.95 258 THR A O 1
ATOM 2071 N N A CYS A 1 259 ? 6.908 2.794 26.308 0.50 16.91 259 CYS A N 1
ATOM 2072 N N B CYS A 1 259 ? 6.908 2.791 26.308 0.50 16.53 259 CYS A N 1
ATOM 2073 C CA A CYS A 1 259 ? 7.002 4.051 27.063 0.50 17.21 259 CYS A CA 1
ATOM 2074 C CA B CYS A 1 259 ? 7.008 4.040 27.075 0.50 16.59 259 CYS A CA 1
ATOM 2075 C C A CYS A 1 259 ? 7.923 5.096 26.434 0.50 16.72 259 CYS A C 1
ATOM 2076 C C B CYS A 1 259 ? 7.923 5.093 26.436 0.50 16.38 259 CYS A C 1
ATOM 2077 O O A CYS A 1 259 ? 7.816 6.283 26.751 0.50 16.86 259 CYS A O 1
ATOM 2078 O O B CYS A 1 259 ? 7.815 6.281 26.752 0.50 16.54 259 CYS A O 1
ATOM 2083 N N . ILE A 1 260 ? 8.815 4.648 25.548 1.00 16.12 260 ILE A N 1
ATOM 2084 C CA . ILE A 1 260 ? 9.740 5.520 24.810 1.00 15.75 260 ILE A CA 1
ATOM 2085 C C . ILE A 1 260 ? 9.476 5.480 23.292 1.00 15.43 260 ILE A C 1
ATOM 2086 O O . ILE A 1 260 ? 10.330 5.863 22.492 1.00 15.21 260 ILE A O 1
ATOM 2091 N N . ALA A 1 261 ? 8.284 5.039 22.891 1.00 15.25 261 ALA A N 1
ATOM 2092 C CA . ALA A 1 261 ? 7.902 5.057 21.477 1.00 14.95 261 ALA A CA 1
ATOM 2093 C C . ALA A 1 261 ? 7.793 6.507 21.014 1.00 14.69 261 ALA A C 1
ATOM 2094 O O . ALA A 1 261 ? 7.477 7.381 21.816 1.00 14.09 261 ALA A O 1
ATOM 2096 N N . PRO A 1 262 ? 8.068 6.770 19.722 1.00 14.77 262 PRO A N 1
ATOM 2097 C CA . PRO A 1 262 ? 7.764 8.101 19.201 1.00 14.65 262 PRO A CA 1
ATOM 2098 C C . PRO A 1 262 ? 6.256 8.335 19.278 1.00 14.28 262 PRO A C 1
ATOM 2099 O O . PRO A 1 262 ? 5.486 7.612 18.653 1.00 14.44 262 PRO A O 1
ATOM 2103 N N . ASP A 1 263 ? 5.845 9.298 20.096 1.00 14.04 263 ASP A N 1
ATOM 2104 C CA . ASP A 1 263 ? 4.429 9.538 20.350 1.00 13.89 263 ASP A CA 1
ATOM 2105 C C . ASP A 1 263 ? 3.862 10.424 19.252 1.00 13.84 263 ASP A C 1
ATOM 2106 O O . ASP A 1 263 ? 2.829 10.097 18.677 1.00 13.95 263 ASP A O 1
ATOM 2111 N N . TYR A 1 264 ? 4.536 11.546 18.993 1.00 13.79 264 TYR A N 1
ATOM 2112 C CA . TYR A 1 264 ? 4.178 12.461 17.906 1.00 13.76 264 TYR A CA 1
ATOM 2113 C C . TYR A 1 264 ? 5.420 13.107 17.302 1.00 14.09 264 TYR A C 1
ATOM 2114 O O . TYR A 1 264 ? 6.501 13.061 17.894 1.00 14.15 264 TYR A O 1
ATOM 2123 N N . VAL A 1 265 ? 5.243 13.710 16.128 1.00 14.43 265 VAL A N 1
ATOM 2124 C CA . VAL A 1 265 ? 6.324 14.369 15.390 1.00 14.67 265 VAL A CA 1
ATOM 2125 C C . VAL A 1 265 ? 6.051 15.874 15.291 1.00 14.71 265 VAL A C 1
ATOM 2126 O O . VAL A 1 265 ? 4.911 16.292 15.072 1.00 14.58 265 VAL A O 1
ATOM 2130 N N . VAL A 1 266 ? 7.104 16.673 15.474 1.00 14.69 266 VAL A N 1
ATOM 2131 C CA . VAL A 1 266 ? 7.084 18.105 15.181 1.00 14.96 266 VAL A CA 1
ATOM 2132 C C . VAL A 1 266 ? 8.116 18.321 14.078 1.00 15.19 266 VAL A C 1
ATOM 2133 O O . VAL A 1 266 ? 9.324 18.260 14.328 1.00 14.83 266 VAL A O 1
ATOM 2137 N N . VAL A 1 267 ? 7.636 18.555 12.856 1.00 15.37 267 VAL A N 1
ATOM 2138 C CA . VAL A 1 267 ? 8.502 18.623 11.670 1.00 15.87 267 VAL A CA 1
ATOM 2139 C C . VAL A 1 267 ? 8.550 20.054 11.128 1.00 16.45 267 VAL A C 1
ATOM 2140 O O . VAL A 1 267 ? 7.550 20.769 11.170 1.00 16.33 267 VAL A O 1
ATOM 2144 N N . GLU A 1 268 ? 9.710 20.472 10.628 1.00 17.04 268 GLU A N 1
ATOM 2145 C CA . GLU A 1 268 ? 9.840 21.804 10.038 1.00 17.96 268 GLU A CA 1
ATOM 2146 C C . GLU A 1 268 ? 8.874 21.890 8.848 1.00 18.27 268 GLU A C 1
ATOM 2147 O O . GLU A 1 268 ? 8.774 20.949 8.057 1.00 17.83 268 GLU A O 1
ATOM 2153 N N . LYS A 1 269 ? 8.164 23.014 8.762 1.00 18.91 269 LYS A N 1
ATOM 2154 C CA . LYS A 1 269 ? 7.033 23.219 7.831 1.00 19.90 269 LYS A CA 1
ATOM 2155 C C . LYS A 1 269 ? 7.286 22.713 6.399 1.00 19.46 269 LYS A C 1
ATOM 2156 O O . LYS A 1 269 ? 6.447 22.019 5.820 1.00 18.94 269 LYS A O 1
ATOM 2162 N N . SER A 1 270 ? 8.450 23.053 5.852 1.00 19.12 270 SER A N 1
ATOM 2163 C CA . SER A 1 270 ? 8.811 22.689 4.480 1.00 19.33 270 SER A CA 1
ATOM 2164 C C . SER A 1 270 ? 9.096 21.194 4.264 1.00 19.22 270 SER A C 1
ATOM 2165 O O . SER A 1 270 ? 9.071 20.733 3.120 1.00 19.14 270 SER A O 1
ATOM 2168 N N . MET A 1 271 ? 9.363 20.452 5.343 1.00 18.97 271 MET A N 1
ATOM 2169 C CA . MET A 1 271 ? 9.682 19.025 5.271 1.00 19.30 271 MET A CA 1
ATOM 2170 C C . MET A 1 271 ? 8.512 18.074 5.518 1.00 18.85 271 MET A C 1
ATOM 2171 O O . MET A 1 271 ? 8.704 16.859 5.461 1.00 18.56 271 MET A O 1
ATOM 2176 N N . GLU A 1 272 ? 7.311 18.604 5.766 1.00 18.81 272 GLU A N 1
ATOM 2177 C CA . GLU A 1 272 ? 6.160 17.766 6.139 1.00 18.95 272 GLU A CA 1
ATOM 2178 C C . GLU A 1 272 ? 5.844 16.694 5.097 1.00 18.76 272 GLU A C 1
ATOM 2179 O O . GLU A 1 272 ? 5.666 15.528 5.446 1.00 18.32 272 GLU A O 1
ATOM 2185 N N . SER A 1 273 ? 5.777 17.092 3.827 1.00 18.88 273 SER A N 1
ATOM 2186 C CA . SER A 1 273 ? 5.367 16.173 2.763 1.00 18.74 273 SER A CA 1
ATOM 2187 C C . SER A 1 273 ? 6.390 15.062 2.544 1.00 18.41 273 SER A C 1
ATOM 2188 O O . SER A 1 273 ? 6.019 13.894 2.478 1.00 18.17 273 SER A O 1
ATOM 2191 N N . VAL A 1 274 ? 7.668 15.429 2.433 1.00 18.38 274 VAL A N 1
ATOM 2192 C CA . VAL A 1 274 ? 8.736 14.431 2.246 1.00 18.58 274 VAL A CA 1
ATOM 2193 C C . VAL A 1 274 ? 8.848 13.443 3.416 1.00 18.10 274 VAL A C 1
ATOM 2194 O O . VAL A 1 274 ? 9.077 12.254 3.194 1.00 17.70 274 VAL A O 1
ATOM 2198 N N . LEU A 1 275 ? 8.658 13.928 4.644 1.00 17.94 275 LEU A N 1
ATOM 2199 C CA . LEU A 1 275 ? 8.684 13.055 5.821 1.00 18.03 275 LEU A CA 1
ATOM 2200 C C . LEU A 1 275 ? 7.527 12.062 5.804 1.00 17.95 275 LEU A C 1
ATOM 2201 O O . LEU A 1 275 ? 7.735 10.866 5.995 1.00 17.48 275 LEU A O 1
ATOM 2206 N N . VAL A 1 276 ? 6.318 12.568 5.572 1.00 18.34 276 VAL A N 1
ATOM 2207 C CA . VAL A 1 276 ? 5.112 11.731 5.574 1.00 18.62 276 VAL A CA 1
ATOM 2208 C C . VAL A 1 276 ? 5.197 10.658 4.482 1.00 18.86 276 VAL A C 1
ATOM 2209 O O . VAL A 1 276 ? 4.885 9.496 4.732 1.00 18.58 276 VAL A O 1
ATOM 2213 N N . ASP A 1 277 ? 5.636 11.050 3.287 1.00 19.33 277 ASP A N 1
ATOM 2214 C CA . ASP A 1 277 ? 5.860 10.097 2.193 1.00 19.55 277 ASP A CA 1
ATOM 2215 C C . ASP A 1 277 ? 6.915 9.049 2.554 1.00 19.07 277 ASP A C 1
ATOM 2216 O O . ASP A 1 277 ? 6.722 7.864 2.287 1.00 18.54 277 ASP A O 1
ATOM 2221 N N . ALA A 1 278 ? 8.017 9.488 3.163 1.00 18.51 278 ALA A N 1
ATOM 2222 C CA . ALA A 1 278 ? 9.082 8.577 3.597 1.00 18.53 278 ALA A CA 1
ATOM 2223 C C . ALA A 1 278 ? 8.605 7.603 4.678 1.00 18.16 278 ALA A C 1
ATOM 2224 O O . ALA A 1 278 ? 8.938 6.418 4.636 1.00 18.08 278 ALA A O 1
ATOM 2226 N N . LEU A 1 279 ? 7.827 8.102 5.638 1.00 18.24 279 LEU A N 1
ATOM 2227 C CA . LEU A 1 279 ? 7.206 7.245 6.666 1.00 18.24 279 LEU A CA 1
ATOM 2228 C C . LEU A 1 279 ? 6.278 6.193 6.053 1.00 18.21 279 LEU A C 1
ATOM 2229 O O . LEU A 1 279 ? 6.275 5.039 6.488 1.00 17.90 279 LEU A O 1
ATOM 2234 N N . ALA A 1 280 ? 5.504 6.596 5.045 1.00 18.41 280 ALA A N 1
ATOM 2235 C CA . ALA A 1 280 ? 4.627 5.672 4.314 1.00 18.72 280 ALA A CA 1
ATOM 2236 C C . ALA A 1 280 ? 5.424 4.558 3.639 1.00 18.97 280 ALA A C 1
ATOM 2237 O O . ALA A 1 280 ? 5.049 3.392 3.730 1.00 19.05 280 ALA A O 1
ATOM 2239 N N . GLU A 1 281 ? 6.524 4.919 2.981 1.00 19.34 281 GLU A N 1
ATOM 2240 C CA . GLU A 1 281 ? 7.396 3.930 2.336 1.00 19.77 281 GLU A CA 1
ATOM 2241 C C . GLU A 1 281 ? 8.036 2.980 3.343 1.00 18.96 281 GLU A C 1
ATOM 2242 O O . GLU A 1 281 ? 8.068 1.771 3.109 1.00 18.47 281 GLU A O 1
ATOM 2248 N N . ALA A 1 282 ? 8.528 3.526 4.458 1.00 18.35 282 ALA A N 1
ATOM 2249 C CA . ALA A 1 282 ? 9.094 2.712 5.539 1.00 17.91 282 ALA A CA 1
ATOM 2250 C C . ALA A 1 282 ? 8.076 1.711 6.097 1.00 17.78 282 ALA A C 1
ATOM 2251 O O . ALA A 1 282 ? 8.412 0.546 6.328 1.00 17.50 282 ALA A O 1
ATOM 2253 N N . ARG A 1 283 ? 6.838 2.169 6.292 1.00 17.76 283 ARG A N 1
ATOM 2254 C CA . ARG A 1 283 ? 5.754 1.317 6.798 1.00 18.07 283 ARG A CA 1
ATOM 2255 C C . ARG A 1 283 ? 5.466 0.127 5.877 1.00 18.93 283 ARG A C 1
ATOM 2256 O O . ARG A 1 283 ? 5.338 -1.006 6.352 1.00 18.63 283 ARG A O 1
ATOM 2264 N N . LYS A 1 284 ? 5.353 0.396 4.574 1.00 20.10 284 LYS A N 1
ATOM 2265 C CA . LYS A 1 284 ? 5.138 -0.655 3.563 1.00 21.55 284 LYS A CA 1
ATOM 2266 C C . LYS A 1 284 ? 6.266 -1.677 3.574 1.00 21.16 284 LYS A C 1
ATOM 2267 O O . LYS A 1 284 ? 6.012 -2.882 3.554 1.00 21.31 284 LYS A O 1
ATOM 2273 N N . ALA A 1 285 ? 7.502 -1.183 3.602 1.00 20.90 285 ALA A N 1
ATOM 2274 C CA . ALA A 1 285 ? 8.693 -2.034 3.646 1.00 21.09 285 ALA A CA 1
ATOM 2275 C C . ALA A 1 285 ? 8.714 -2.964 4.865 1.00 21.20 285 ALA A C 1
ATOM 2276 O O . ALA A 1 285 ? 8.965 -4.163 4.723 1.00 21.13 285 ALA A O 1
ATOM 2278 N N . MET A 1 286 ? 8.418 -2.422 6.045 1.00 20.92 286 MET A N 1
ATOM 2279 C CA . MET A 1 286 ? 8.504 -3.191 7.295 1.00 21.34 286 MET A CA 1
ATOM 2280 C C . MET A 1 286 ? 7.351 -4.178 7.513 1.00 21.63 286 MET A C 1
ATOM 2281 O O . MET A 1 286 ? 7.570 -5.267 8.039 1.00 21.35 286 MET A O 1
ATOM 2286 N N . LEU A 1 287 ? 6.134 -3.805 7.123 1.00 21.90 287 LEU A N 1
ATOM 2287 C CA . LEU A 1 287 ? 4.963 -4.665 7.334 1.00 22.53 287 LEU A CA 1
ATOM 2288 C C . LEU A 1 287 ? 4.688 -5.609 6.169 1.00 22.84 287 LEU A C 1
ATOM 2289 O O . LEU A 1 287 ? 4.105 -6.678 6.372 1.00 22.43 287 LEU A O 1
ATOM 2294 N N . GLY A 1 288 ? 5.097 -5.214 4.964 1.00 23.28 288 GLY A N 1
ATOM 2295 C CA . GLY A 1 288 ? 4.871 -6.011 3.758 1.00 24.19 288 GLY A CA 1
ATOM 2296 C C . GLY A 1 288 ? 3.527 -5.723 3.115 1.00 24.78 288 GLY A C 1
ATOM 2297 O O . GLY A 1 288 ? 2.563 -5.373 3.794 1.00 23.93 288 GLY A O 1
ATOM 2298 N N . ASP A 1 289 ? 3.472 -5.908 1.798 1.00 25.73 289 ASP A N 1
ATOM 2299 C CA . ASP A 1 289 ? 2.298 -5.584 0.985 1.00 26.16 289 ASP A CA 1
ATOM 2300 C C . ASP A 1 289 ? 1.099 -6.475 1.323 1.00 24.56 289 ASP A C 1
ATOM 2301 O O . ASP A 1 289 ? -0.020 -5.975 1.483 1.00 23.63 289 ASP A O 1
ATOM 2306 N N . LYS A 1 290 ? 1.335 -7.783 1.442 1.00 23.73 290 LYS A N 1
ATOM 2307 C CA . LYS A 1 290 ? 0.248 -8.742 1.679 1.00 23.41 290 LYS A CA 1
ATOM 2308 C C . LYS A 1 290 ? -0.485 -8.489 2.998 1.00 22.26 290 LYS A C 1
ATOM 2309 O O . LYS A 1 290 ? -1.717 -8.510 3.030 1.00 21.56 290 LYS A O 1
ATOM 2315 N N . PHE A 1 291 ? 0.268 -8.251 4.072 1.00 21.26 291 PHE A N 1
ATOM 2316 C CA . PHE A 1 291 ? -0.329 -7.945 5.380 1.00 20.70 291 PHE A CA 1
ATOM 2317 C C . PHE A 1 291 ? -1.258 -6.731 5.287 1.00 20.05 291 PHE A C 1
ATOM 2318 O O . PHE A 1 291 ? -2.411 -6.799 5.712 1.00 19.28 291 PHE A O 1
ATOM 2326 N N . LEU A 1 292 ? -0.750 -5.639 4.718 1.00 19.78 292 LEU A N 1
ATOM 2327 C CA . LEU A 1 292 ? -1.526 -4.404 4.580 1.00 20.37 292 LEU A CA 1
ATOM 2328 C C . LEU A 1 292 ? -2.752 -4.575 3.681 1.00 20.49 292 LEU A C 1
ATOM 2329 O O . LEU A 1 292 ? -3.838 -4.125 4.035 1.00 20.24 292 LEU A O 1
ATOM 2334 N N . LYS A 1 293 ? -2.580 -5.245 2.541 1.00 20.92 293 LYS A N 1
ATOM 2335 C CA . LYS A 1 293 ? -3.701 -5.522 1.629 1.00 21.45 293 LYS A CA 1
ATOM 2336 C C . LYS A 1 293 ? -4.833 -6.309 2.295 1.00 20.95 293 LYS A C 1
ATOM 2337 O O . LYS A 1 293 ? -6.011 -5.982 2.104 1.00 20.16 293 LYS A O 1
ATOM 2343 N N . VAL A 1 294 ? -4.468 -7.329 3.075 1.00 20.90 294 VAL A N 1
ATOM 2344 C CA . VAL A 1 294 ? -5.449 -8.158 3.788 1.00 21.24 294 VAL A CA 1
ATOM 2345 C C . VAL A 1 294 ? -6.159 -7.342 4.869 1.00 21.95 294 VAL A C 1
ATOM 2346 O O . VAL A 1 294 ? -7.383 -7.406 4.996 1.00 21.85 294 VAL A O 1
ATOM 2350 N N . LEU A 1 295 ? -5.383 -6.574 5.629 1.00 22.85 295 LEU A N 1
ATOM 2351 C CA . LEU A 1 295 ? -5.934 -5.693 6.660 1.00 23.50 295 LEU A CA 1
ATOM 2352 C C . LEU A 1 295 ? -6.843 -4.600 6.080 1.00 24.29 295 LEU A C 1
ATOM 2353 O O . LEU A 1 295 ? -7.885 -4.292 6.668 1.00 24.02 295 LEU A O 1
ATOM 2358 N N A LYS A 1 296 ? -6.444 -4.033 4.941 0.50 24.95 296 LYS A N 1
ATOM 2359 N N B LYS A 1 296 ? -6.446 -4.033 4.940 0.50 24.83 296 LYS A N 1
ATOM 2360 C CA A LYS A 1 296 ? -7.253 -3.046 4.224 0.50 25.74 296 LYS A CA 1
ATOM 2361 C CA B LYS A 1 296 ? -7.251 -3.039 4.221 0.50 25.55 296 LYS A CA 1
ATOM 2362 C C A LYS A 1 296 ? -8.549 -3.622 3.644 0.50 26.07 296 LYS A C 1
ATOM 2363 C C B LYS A 1 296 ? -8.548 -3.621 3.644 0.50 25.96 296 LYS A C 1
ATOM 2364 O O A LYS A 1 296 ? -9.527 -2.890 3.475 0.50 26.47 296 LYS A O 1
ATOM 2365 O O B LYS A 1 296 ? -9.527 -2.891 3.475 0.50 26.36 296 LYS A O 1
ATOM 2376 N N . GLY A 1 297 ? -8.544 -4.919 3.332 1.00 26.23 297 GLY A N 1
ATOM 2377 C CA . GLY A 1 297 ? -9.680 -5.590 2.693 1.00 26.46 297 GLY A CA 1
ATOM 2378 C C . GLY A 1 297 ? -9.560 -5.610 1.175 1.00 27.02 297 GLY A C 1
ATOM 2379 O O . GLY A 1 297 ? -10.548 -5.863 0.486 1.00 27.47 297 GLY A O 1
ATOM 2380 N N . GLU A 1 298 ? -8.352 -5.357 0.657 1.00 27.15 298 GLU A N 1
ATOM 2381 C CA . GLU A 1 298 ? -8.084 -5.353 -0.788 1.00 27.76 298 GLU A CA 1
ATOM 2382 C C . GLU A 1 298 ? -7.626 -6.719 -1.317 1.00 27.22 298 GLU A C 1
ATOM 2383 O O . GLU A 1 298 ? -7.611 -6.932 -2.529 1.00 27.48 298 GLU A O 1
ATOM 2389 N N . LEU A 1 299 ? -7.238 -7.622 -0.415 1.00 26.60 299 LEU A N 1
ATOM 2390 C CA . LEU A 1 299 ? -6.950 -9.014 -0.751 1.00 26.46 299 LEU A CA 1
ATOM 2391 C C . LEU A 1 299 ? -7.719 -9.913 0.209 1.00 26.61 299 LEU A C 1
ATOM 2392 O O . LEU A 1 299 ? -7.515 -9.842 1.421 1.00 27.03 299 LEU A O 1
ATOM 2397 N N . LEU A 1 300 ? -8.599 -10.754 -0.325 1.00 25.92 300 LEU A N 1
ATOM 2398 C CA . LEU A 1 300 ? -9.348 -11.707 0.502 1.00 26.28 300 LEU A CA 1
ATOM 2399 C C . LEU A 1 300 ? -8.468 -12.910 0.841 1.00 26.26 300 LEU A C 1
ATOM 2400 O O . LEU A 1 300 ? -7.626 -13.310 0.033 1.00 26.34 300 LEU A O 1
ATOM 2405 N N . VAL A 1 301 ? -8.663 -13.467 2.034 1.00 25.92 301 VAL A N 1
ATOM 2406 C CA . VAL A 1 301 ? -8.093 -14.764 2.398 1.00 26.46 301 VAL A CA 1
ATOM 2407 C C . VAL A 1 301 ? -9.212 -15.596 3.002 1.00 26.86 301 VAL A C 1
ATOM 2408 O O . VAL A 1 301 ? -10.225 -15.048 3.424 1.00 26.35 301 VAL A O 1
ATOM 2412 N N A LYS A 1 302 ? -9.024 -16.914 3.023 0.50 27.60 302 LYS A N 1
ATOM 2413 N N B LYS A 1 302 ? -9.024 -16.913 3.027 0.50 27.33 302 LYS A N 1
ATOM 2414 C CA A LYS A 1 302 ? -10.036 -17.848 3.515 0.50 28.40 302 LYS A CA 1
ATOM 2415 C CA B LYS A 1 302 ? -10.043 -17.842 3.514 0.50 27.96 302 LYS A CA 1
ATOM 2416 C C A LYS A 1 302 ? -10.341 -17.671 5.004 0.50 28.52 302 LYS A C 1
ATOM 2417 C C B LYS A 1 302 ? -10.343 -17.670 5.005 0.50 28.26 302 LYS A C 1
ATOM 2418 O O A LYS A 1 302 ? -11.500 -17.766 5.412 0.50 28.53 302 LYS A O 1
ATOM 2419 O O B LYS A 1 302 ? -11.501 -17.765 5.414 0.50 28.29 302 LYS A O 1
ATOM 2430 N N . GLN A 1 303 ? -9.302 -17.411 5.800 1.00 28.77 303 GLN A N 1
ATOM 2431 C CA . GLN A 1 303 ? -9.441 -17.161 7.242 1.00 29.57 303 GLN A CA 1
ATOM 2432 C C . GLN A 1 303 ? -8.712 -15.855 7.595 1.00 28.75 303 GLN A C 1
ATOM 2433 O O . GLN A 1 303 ? -7.525 -15.877 7.914 1.00 28.29 303 GLN A O 1
ATOM 2439 N N . LYS A 1 304 ? -9.429 -14.733 7.523 1.00 28.24 304 LYS A N 1
ATOM 2440 C CA . LYS A 1 304 ? -8.848 -13.400 7.746 1.00 27.97 304 LYS A CA 1
ATOM 2441 C C . LYS A 1 304 ? -8.342 -13.215 9.174 1.00 27.84 304 LYS A C 1
ATOM 2442 O O . LYS A 1 304 ? -7.222 -12.729 9.382 1.00 27.22 304 LYS A O 1
ATOM 2448 N N A GLN A 1 305 ? -9.174 -13.591 10.145 0.50 27.83 305 GLN A N 1
ATOM 2449 N N B GLN A 1 305 ? -9.174 -13.588 10.145 0.50 27.83 305 GLN A N 1
ATOM 2450 C CA A GLN A 1 305 ? -8.825 -13.461 11.559 0.50 27.75 305 GLN A CA 1
ATOM 2451 C CA B GLN A 1 305 ? -8.824 -13.467 11.560 0.50 27.74 305 GLN A CA 1
ATOM 2452 C C A GLN A 1 305 ? -7.651 -14.374 11.924 0.50 27.23 305 GLN A C 1
ATOM 2453 C C B GLN A 1 305 ? -7.651 -14.376 11.926 0.50 27.23 305 GLN A C 1
ATOM 2454 O O A GLN A 1 305 ? -6.763 -13.966 12.669 0.50 27.03 305 GLN A O 1
ATOM 2455 O O B GLN A 1 305 ? -6.762 -13.966 12.669 0.50 27.03 305 GLN A O 1
ATOM 2466 N N . GLN A 1 306 ? -7.644 -15.593 11.378 1.00 26.95 306 GLN A N 1
ATOM 2467 C CA . GLN A 1 306 ? -6.526 -16.523 11.548 1.00 26.59 306 GLN A CA 1
ATOM 2468 C C . GLN A 1 306 ? -5.240 -15.999 10.896 1.00 24.76 306 GLN A C 1
ATOM 2469 O O . GLN A 1 306 ? -4.158 -16.157 11.461 1.00 23.41 306 GLN A O 1
ATOM 2475 N N . PHE A 1 307 ? -5.363 -15.385 9.718 1.00 23.05 307 PHE A N 1
ATOM 2476 C CA . PHE A 1 307 ? -4.213 -14.782 9.029 1.00 22.25 307 PHE A CA 1
ATOM 2477 C C . PHE A 1 307 ? -3.567 -13.667 9.860 1.00 21.45 307 PHE A C 1
ATOM 2478 O O . PHE A 1 307 ? -2.335 -13.589 9.951 1.00 20.77 307 PHE A O 1
ATOM 2486 N N . LEU A 1 308 ? -4.398 -12.802 10.441 1.00 21.08 308 LEU A N 1
ATOM 2487 C CA . LEU A 1 308 ? -3.903 -11.691 11.259 1.00 21.16 308 LEU A CA 1
ATOM 2488 C C . LEU A 1 308 ? -3.303 -12.165 12.583 1.00 20.88 308 LEU A C 1
ATOM 2489 O O . LEU A 1 308 ? -2.317 -11.593 13.047 1.00 21.09 308 LEU A O 1
ATOM 2494 N N . GLU A 1 309 ? -3.879 -13.210 13.176 1.00 20.93 309 GLU A N 1
ATOM 2495 C CA . GLU A 1 309 ? -3.322 -13.800 14.406 1.00 21.25 309 GLU A CA 1
ATOM 2496 C C . GLU A 1 309 ? -2.011 -14.554 14.160 1.00 21.35 309 GLU A C 1
ATOM 2497 O O . GLU A 1 309 ? -1.207 -14.697 15.086 1.00 21.09 309 GLU A O 1
ATOM 2503 N N . GLU A 1 310 ? -1.793 -15.012 12.919 1.00 21.07 310 GLU A N 1
ATOM 2504 C CA . GLU A 1 310 ? -0.511 -15.606 12.494 1.00 21.22 310 GLU A CA 1
ATOM 2505 C C . GLU A 1 310 ? 0.521 -14.587 11.972 1.00 20.36 310 GLU A C 1
ATOM 2506 O O . GLU A 1 310 ? 1.633 -14.975 11.608 1.00 19.89 310 GLU A O 1
ATOM 2512 N N . SER A 1 311 ? 0.179 -13.296 11.968 1.00 19.46 311 SER A N 1
ATOM 2513 C CA . SER A 1 311 ? 1.052 -12.258 11.410 1.00 18.81 311 SER A CA 1
ATOM 2514 C C . SER A 1 311 ? 2.234 -11.927 12.327 1.00 18.51 311 SER A C 1
ATOM 2515 O O . SER A 1 311 ? 2.293 -12.362 13.484 1.00 18.19 311 SER A O 1
ATOM 2518 N N . ASP A 1 312 ? 3.160 -11.136 11.790 1.00 18.42 312 ASP A N 1
ATOM 2519 C CA . ASP A 1 312 ? 4.345 -10.678 12.523 1.00 18.23 312 ASP A CA 1
ATOM 2520 C C . ASP A 1 312 ? 4.126 -9.349 13.260 1.00 17.80 312 ASP A C 1
ATOM 2521 O O . ASP A 1 312 ? 5.083 -8.783 13.803 1.00 17.78 312 ASP A O 1
ATOM 2526 N N . TYR A 1 313 ? 2.884 -8.855 13.280 1.00 17.22 313 TYR A N 1
ATOM 2527 C CA . TYR A 1 313 ? 2.568 -7.536 13.820 1.00 17.01 313 TYR A CA 1
ATOM 2528 C C . TYR A 1 313 ? 1.836 -7.665 15.164 1.00 17.06 313 TYR A C 1
ATOM 2529 O O . TYR A 1 313 ? 0.820 -8.360 15.240 1.00 17.14 313 TYR A O 1
ATOM 2538 N N . PRO A 1 314 ? 2.342 -6.996 16.226 1.00 17.30 314 PRO A N 1
ATOM 2539 C CA . PRO A 1 314 ? 1.746 -7.175 17.559 1.00 17.49 314 PRO A CA 1
ATOM 2540 C C . PRO A 1 314 ? 0.323 -6.650 17.728 1.00 17.67 314 PRO A C 1
ATOM 2541 O O . PRO A 1 314 ? -0.153 -5.831 16.942 1.00 17.68 314 PRO A O 1
ATOM 2545 N N . ARG A 1 315 ? -0.319 -7.140 18.779 1.00 18.14 315 ARG A N 1
ATOM 2546 C CA . ARG A 1 315 ? -1.711 -6.873 19.078 1.00 18.68 315 ARG A CA 1
ATOM 2547 C C . ARG A 1 315 ? -1.816 -5.715 20.077 1.00 18.79 315 ARG A C 1
ATOM 2548 O O . ARG A 1 315 ? -0.909 -5.507 20.893 1.00 18.23 315 ARG A O 1
ATOM 2556 N N . ILE A 1 316 ? -2.926 -4.985 20.015 1.00 18.69 316 ILE A N 1
ATOM 2557 C CA . ILE A 1 316 ? -3.280 -4.020 21.057 1.00 18.82 316 ILE A CA 1
ATOM 2558 C C . ILE A 1 316 ? -3.691 -4.832 22.293 1.00 19.16 316 ILE A C 1
ATOM 2559 O O . ILE A 1 316 ? -4.273 -5.905 22.169 1.00 18.97 316 ILE A O 1
ATOM 2564 N N . VAL A 1 317 ? -3.356 -4.322 23.476 1.00 19.65 317 VAL A N 1
ATOM 2565 C CA . VAL A 1 317 ? -3.516 -5.073 24.738 1.00 19.95 317 VAL A CA 1
ATOM 2566 C C . VAL A 1 317 ? -4.936 -5.601 24.990 1.00 20.18 317 VAL A C 1
ATOM 2567 O O . VAL A 1 317 ? -5.098 -6.742 25.419 1.00 19.64 317 VAL A O 1
ATOM 2571 N N . ASN A 1 318 ? -5.950 -4.787 24.698 1.00 20.70 318 ASN A N 1
ATOM 2572 C CA . ASN A 1 318 ? -7.349 -5.182 24.906 1.00 21.44 318 ASN A CA 1
ATOM 2573 C C . ASN A 1 318 ? -8.306 -4.320 24.077 1.00 22.10 318 ASN A C 1
ATOM 2574 O O . ASN A 1 318 ? -7.885 -3.339 23.452 1.00 21.98 318 ASN A O 1
ATOM 2579 N N . ALA A 1 319 ? -9.585 -4.697 24.080 1.00 22.66 319 ALA A N 1
ATOM 2580 C CA . ALA A 1 319 ? -10.629 -3.994 23.322 1.00 23.53 319 ALA A CA 1
ATOM 2581 C C . ALA A 1 319 ? -10.771 -2.518 23.709 1.00 23.83 319 ALA A C 1
ATOM 2582 O O . ALA A 1 319 ? -10.962 -1.665 22.842 1.00 23.77 319 ALA A O 1
ATOM 2584 N N . SER A 1 320 ? -10.673 -2.226 25.005 1.00 24.50 320 SER A N 1
ATOM 2585 C CA . SER A 1 320 ? -10.775 -0.851 25.512 1.00 24.80 320 SER A CA 1
ATOM 2586 C C . SER A 1 320 ? -9.702 0.069 24.926 1.00 24.28 320 SER A C 1
ATOM 2587 O O . SER A 1 320 ? -10.006 1.165 24.456 1.00 23.85 320 SER A O 1
ATOM 2590 N N . HIS A 1 321 ? -8.455 -0.395 24.952 1.00 24.14 321 HIS A N 1
ATOM 2591 C CA . HIS A 1 321 ? -7.337 0.341 24.350 1.00 24.11 321 HIS A CA 1
ATOM 2592 C C . HIS A 1 321 ? -7.480 0.458 22.824 1.00 22.92 321 HIS A C 1
ATOM 2593 O O . HIS A 1 321 ? -7.141 1.492 22.251 1.00 22.15 321 HIS A O 1
ATOM 2600 N N . PHE A 1 322 ? -7.990 -0.597 22.182 1.00 21.91 322 PHE A N 1
ATOM 2601 C CA . PHE A 1 322 ? -8.268 -0.581 20.742 1.00 21.20 322 PHE A CA 1
ATOM 2602 C C . PHE A 1 322 ? -9.248 0.541 20.365 1.00 21.22 322 PHE A C 1
ATOM 2603 O O . PHE A 1 322 ? -8.965 1.326 19.461 1.00 20.11 322 PHE A O 1
ATOM 2611 N N A GLN A 1 323 ? -10.384 0.604 21.060 0.50 21.25 323 GLN A N 1
ATOM 2612 N N B GLN A 1 323 ? -10.383 0.605 21.060 0.50 21.40 323 GLN A N 1
ATOM 2613 C CA A GLN A 1 323 ? -11.411 1.620 20.792 0.50 21.57 323 GLN A CA 1
ATOM 2614 C CA B GLN A 1 323 ? -11.407 1.622 20.789 0.50 21.81 323 GLN A CA 1
ATOM 2615 C C A GLN A 1 323 ? -10.896 3.043 21.028 0.50 21.65 323 GLN A C 1
ATOM 2616 C C B GLN A 1 323 ? -10.895 3.044 21.028 0.50 21.79 323 GLN A C 1
ATOM 2617 O O A GLN A 1 323 ? -11.197 3.947 20.251 0.50 21.68 323 GLN A O 1
ATOM 2618 O O B GLN A 1 323 ? -11.197 3.948 20.251 0.50 21.81 323 GLN A O 1
ATOM 2629 N N . ARG A 1 324 ? -10.118 3.227 22.095 1.00 21.92 324 ARG A N 1
ATOM 2630 C CA . ARG A 1 324 ? -9.468 4.518 22.399 1.00 22.30 324 ARG A CA 1
ATOM 2631 C C . ARG A 1 324 ? -8.557 4.995 21.258 1.00 21.86 324 ARG A C 1
ATOM 2632 O O . ARG A 1 324 ? -8.597 6.163 20.874 1.00 21.06 324 ARG A O 1
ATOM 2640 N N . LEU A 1 325 ? -7.753 4.078 20.720 1.00 21.89 325 LEU A N 1
ATOM 2641 C CA . LEU A 1 325 ? -6.850 4.388 19.609 1.00 21.86 325 LEU A CA 1
ATOM 2642 C C . LEU A 1 325 ? -7.604 4.676 18.310 1.00 22.44 325 LEU A C 1
ATOM 2643 O O . LEU A 1 325 ? -7.227 5.580 17.565 1.00 22.34 325 LEU A O 1
ATOM 2648 N N . MET A 1 326 ? -8.667 3.919 18.042 1.00 23.36 326 MET A N 1
ATOM 2649 C CA . MET A 1 326 ? -9.518 4.189 16.877 1.00 23.83 326 MET A CA 1
ATOM 2650 C C . MET A 1 326 ? -10.188 5.570 16.962 1.00 24.67 326 MET A C 1
ATOM 2651 O O . MET A 1 326 ? -10.272 6.268 15.954 1.00 24.15 326 MET A O 1
ATOM 2656 N N . GLU A 1 327 ? -10.640 5.968 18.154 1.00 26.01 327 GLU A N 1
ATOM 2657 C CA . GLU A 1 327 ? -11.198 7.317 18.352 1.00 27.21 327 GLU A CA 1
ATOM 2658 C C . GLU A 1 327 ? -10.169 8.440 18.168 1.00 26.24 327 GLU A C 1
ATOM 2659 O O . GLU A 1 327 ? -10.533 9.537 17.740 1.00 26.28 327 GLU A O 1
ATOM 2665 N N . PHE A 1 328 ? -8.900 8.171 18.489 1.00 25.83 328 PHE A N 1
ATOM 2666 C CA . PHE A 1 328 ? -7.813 9.137 18.247 1.00 25.54 328 PHE A CA 1
ATOM 2667 C C . PHE A 1 328 ? -7.630 9.524 16.776 1.00 25.24 328 PHE A C 1
ATOM 2668 O O . PHE A 1 328 ? -7.164 10.626 16.496 1.00 24.54 328 PHE A O 1
ATOM 2676 N N . MET A 1 329 ? -7.997 8.637 15.847 1.00 25.72 329 MET A N 1
ATOM 2677 C CA . MET A 1 329 ? -7.941 8.951 14.410 1.00 26.44 329 MET A CA 1
ATOM 2678 C C . MET A 1 329 ? -8.862 10.113 13.998 1.00 27.12 329 MET A C 1
ATOM 2679 O O . MET A 1 329 ? -8.641 10.726 12.954 1.00 27.34 329 MET A O 1
ATOM 2684 N N . LYS A 1 330 ? -9.875 10.412 14.816 1.00 27.75 330 LYS A N 1
ATOM 2685 C CA . LYS A 1 330 ? -10.798 11.528 14.566 1.00 29.19 330 LYS A CA 1
ATOM 2686 C C . LYS A 1 330 ? -10.162 12.903 14.802 1.00 28.98 330 LYS A C 1
ATOM 2687 O O . LYS A 1 330 ? -10.656 13.906 14.289 1.00 30.36 330 LYS A O 1
ATOM 2693 N N . GLY A 1 331 ? -9.081 12.955 15.582 1.00 28.58 331 GLY A N 1
ATOM 2694 C CA . GLY A 1 331 ? -8.394 14.210 15.884 1.00 27.84 331 GLY A CA 1
ATOM 2695 C C . GLY A 1 331 ? -7.513 14.796 14.790 1.00 27.05 331 GLY A C 1
ATOM 2696 O O . GLY A 1 331 ? -6.885 15.832 15.009 1.00 27.14 331 GLY A O 1
ATOM 2697 N N . GLY A 1 332 ? -7.439 14.138 13.632 1.00 26.26 332 GLY A N 1
ATOM 2698 C CA . GLY A 1 332 ? -6.786 14.706 12.452 1.00 25.64 332 GLY A CA 1
ATOM 2699 C C . GLY A 1 332 ? -7.141 13.981 11.166 1.00 24.74 332 GLY A C 1
ATOM 2700 O O . GLY A 1 332 ? -8.000 13.095 11.155 1.00 24.43 332 GLY A O 1
ATOM 2701 N N . LYS A 1 333 ? -6.477 14.371 10.083 1.00 24.12 333 LYS A N 1
ATOM 2702 C CA . LYS A 1 333 ? -6.630 13.725 8.782 1.00 23.82 333 LYS A CA 1
ATOM 2703 C C . LYS A 1 333 ? -5.759 12.471 8.742 1.00 22.53 333 LYS A C 1
ATOM 2704 O O . LYS A 1 333 ? -4.556 12.554 8.988 1.00 21.88 333 LYS A O 1
ATOM 2710 N N . VAL A 1 334 ? -6.357 11.323 8.425 1.00 21.34 334 VAL A N 1
ATOM 2711 C CA . VAL A 1 334 ? -5.587 10.093 8.208 1.00 20.96 334 VAL A CA 1
ATOM 2712 C C . VAL A 1 334 ? -4.826 10.250 6.891 1.00 20.17 334 VAL A C 1
ATOM 2713 O O . VAL A 1 334 ? -5.387 10.050 5.814 1.00 19.86 334 VAL A O 1
ATOM 2717 N N . ALA A 1 335 ? -3.558 10.651 6.994 1.00 19.43 335 ALA A N 1
ATOM 2718 C CA . ALA A 1 335 ? -2.690 10.834 5.829 1.00 19.14 335 ALA A CA 1
ATOM 2719 C C . ALA A 1 335 ? -2.141 9.501 5.325 1.00 18.92 335 ALA A C 1
ATOM 2720 O O . ALA A 1 335 ? -2.033 9.294 4.115 1.00 18.64 335 ALA A O 1
ATOM 2722 N N . VAL A 1 336 ? -1.767 8.622 6.256 1.00 18.24 336 VAL A N 1
ATOM 2723 C CA . VAL A 1 336 ? -1.264 7.283 5.936 1.00 18.21 336 VAL A CA 1
ATOM 2724 C C . VAL A 1 336 ? -1.920 6.268 6.870 1.00 17.81 336 VAL A C 1
ATOM 2725 O O . VAL A 1 336 ? -2.003 6.495 8.076 1.00 17.55 336 VAL A O 1
ATOM 2729 N N . GLY A 1 337 ? -2.404 5.169 6.301 1.00 17.66 337 GLY A N 1
ATOM 2730 C CA . GLY A 1 337 ? -2.853 4.017 7.077 1.00 17.84 337 GLY A CA 1
ATOM 2731 C C . GLY A 1 337 ? -4.301 4.064 7.538 1.00 18.11 337 GLY A C 1
ATOM 2732 O O . GLY A 1 337 ? -5.202 4.301 6.739 1.00 18.03 337 GLY A O 1
ATOM 2733 N N . GLY A 1 338 ? -4.518 3.824 8.830 1.00 18.22 338 GLY A N 1
ATOM 2734 C CA . GLY A 1 338 ? -5.861 3.777 9.411 1.00 18.49 338 GLY A CA 1
ATOM 2735 C C . GLY A 1 338 ? -6.549 2.424 9.317 1.00 18.95 338 GLY A C 1
ATOM 2736 O O . GLY A 1 338 ? -7.715 2.302 9.691 1.00 19.30 338 GLY A O 1
ATOM 2737 N N . GLU A 1 339 ? -5.824 1.399 8.869 1.00 19.09 339 GLU A N 1
ATOM 2738 C CA . GLU A 1 339 ? -6.393 0.063 8.694 1.00 19.30 339 GLU A CA 1
ATOM 2739 C C . GLU A 1 339 ? -6.444 -0.628 10.052 1.00 19.59 339 GLU A C 1
ATOM 2740 O O . GLU A 1 339 ? -5.494 -0.516 10.843 1.00 19.10 339 GLU A O 1
ATOM 2746 N N . ALA A 1 340 ? -7.546 -1.327 10.324 1.00 19.88 340 ALA A N 1
ATOM 2747 C CA . ALA A 1 340 ? -7.728 -1.999 11.608 1.00 20.22 340 ALA A CA 1
ATOM 2748 C C . ALA A 1 340 ? -8.664 -3.201 11.536 1.00 20.42 340 ALA A C 1
ATOM 2749 O O . ALA A 1 340 ? -9.476 -3.314 10.619 1.00 20.26 340 ALA A O 1
ATOM 2751 N N . ASP A 1 341 ? -8.509 -4.103 12.504 1.00 20.63 341 ASP A N 1
ATOM 2752 C CA . ASP A 1 341 ? -9.399 -5.251 12.691 1.00 20.89 341 ASP A CA 1
ATOM 2753 C C . ASP A 1 341 ? -9.631 -5.439 14.189 1.00 20.99 341 ASP A C 1
ATOM 2754 O O . ASP A 1 341 ? -8.695 -5.760 14.933 1.00 20.20 341 ASP A O 1
ATOM 2759 N N . GLU A 1 342 ? -10.878 -5.248 14.619 1.00 21.41 342 GLU A N 1
ATOM 2760 C CA . GLU A 1 342 ? -11.238 -5.277 16.037 1.00 22.09 342 GLU A CA 1
ATOM 2761 C C . GLU A 1 342 ? -11.110 -6.658 16.671 1.00 21.74 342 GLU A C 1
ATOM 2762 O O . GLU A 1 342 ? -10.601 -6.775 17.785 1.00 21.41 342 GLU A O 1
ATOM 2768 N N . ALA A 1 343 ? -11.562 -7.693 15.965 1.00 21.50 343 ALA A N 1
ATOM 2769 C CA . ALA A 1 343 ? -11.551 -9.068 16.490 1.00 21.40 343 ALA A CA 1
ATOM 2770 C C . ALA A 1 343 ? -10.153 -9.545 16.895 1.00 21.21 343 ALA A C 1
ATOM 2771 O O . ALA A 1 343 ? -9.999 -10.207 17.919 1.00 21.32 343 ALA A O 1
ATOM 2773 N N . THR A 1 344 ? -9.149 -9.197 16.087 1.00 20.61 344 THR A N 1
ATOM 2774 C CA . THR A 1 344 ? -7.748 -9.545 16.352 1.00 20.04 344 THR A CA 1
ATOM 2775 C C . THR A 1 344 ? -6.942 -8.398 16.993 1.00 19.48 344 THR A C 1
ATOM 2776 O O . THR A 1 344 ? -5.724 -8.514 17.137 1.00 19.27 344 THR A O 1
ATOM 2780 N N . LEU A 1 345 ? -7.617 -7.307 17.369 1.00 19.11 345 LEU A N 1
ATOM 2781 C CA . LEU A 1 345 ? -6.999 -6.135 18.012 1.00 18.70 345 LEU A CA 1
ATOM 2782 C C . LEU A 1 345 ? -5.773 -5.617 17.234 1.00 18.26 345 LEU A C 1
ATOM 2783 O O . LEU A 1 345 ? -4.705 -5.369 17.800 1.00 17.76 345 LEU A O 1
ATOM 2788 N N . THR A 1 346 ? -5.959 -5.471 15.926 1.00 17.55 346 THR A N 1
ATOM 2789 C CA . THR A 1 346 ? -4.903 -5.065 15.010 1.00 17.07 346 THR A CA 1
ATOM 2790 C C . THR A 1 346 ? -5.180 -3.646 14.541 1.00 16.67 346 THR A C 1
ATOM 2791 O O . THR A 1 346 ? -6.260 -3.379 14.020 1.00 16.83 346 THR A O 1
ATOM 2795 N N . ILE A 1 347 ? -4.224 -2.743 14.759 1.00 16.20 347 ILE A N 1
ATOM 2796 C CA . ILE A 1 347 ? -4.267 -1.389 14.199 1.00 15.91 347 ILE A CA 1
ATOM 2797 C C . ILE A 1 347 ? -2.918 -1.114 13.532 1.00 15.74 347 ILE A C 1
ATOM 2798 O O . ILE A 1 347 ? -1.886 -1.111 14.200 1.00 15.10 347 ILE A O 1
ATOM 2803 N N . ALA A 1 348 ? -2.927 -0.892 12.218 1.00 15.43 348 ALA A N 1
ATOM 2804 C CA . ALA A 1 348 ? -1.695 -0.593 11.489 1.00 15.45 348 ALA A CA 1
ATOM 2805 C C . ALA A 1 348 ? -1.190 0.809 11.854 1.00 15.47 348 ALA A C 1
ATOM 2806 O O . ALA A 1 348 ? -1.989 1.664 12.247 1.00 15.22 348 ALA A O 1
ATOM 2808 N N . PRO A 1 349 ? 0.132 1.051 11.730 1.00 15.46 349 PRO A N 1
ATOM 2809 C CA . PRO A 1 349 ? 0.654 2.391 11.994 1.00 15.73 349 PRO A CA 1
ATOM 2810 C C . PRO A 1 349 ? -0.055 3.439 11.143 1.00 15.85 349 PRO A C 1
ATOM 2811 O O . PRO A 1 349 ? -0.217 3.250 9.934 1.00 15.60 349 PRO A O 1
ATOM 2815 N N . THR A 1 350 ? -0.501 4.507 11.795 1.00 16.16 350 THR A N 1
ATOM 2816 C CA . THR A 1 350 ? -1.365 5.501 11.184 1.00 16.50 350 THR A CA 1
ATOM 2817 C C . THR A 1 350 ? -0.800 6.890 11.445 1.00 16.91 350 THR A C 1
ATOM 2818 O O . THR A 1 350 ? -0.581 7.262 12.599 1.00 16.98 350 THR A O 1
ATOM 2822 N N . ILE A 1 351 ? -0.556 7.634 10.367 1.00 17.09 351 ILE A N 1
ATOM 2823 C CA . ILE A 1 351 ? -0.005 8.987 10.437 1.00 17.55 351 ILE A CA 1
ATOM 2824 C C . ILE A 1 351 ? -1.148 9.988 10.309 1.00 17.96 351 ILE A C 1
ATOM 2825 O O . ILE A 1 351 ? -1.887 9.967 9.315 1.00 17.61 351 ILE A O 1
ATOM 2830 N N . LEU A 1 352 ? -1.294 10.852 11.315 1.00 18.42 352 LEU A N 1
ATOM 2831 C CA . LEU A 1 352 ? -2.312 11.899 11.309 1.00 18.79 352 LEU A CA 1
ATOM 2832 C C . LEU A 1 352 ? -1.667 13.245 11.014 1.00 19.15 352 LEU A C 1
ATOM 2833 O O . LEU A 1 352 ? -0.624 13.570 11.585 1.00 19.19 352 LEU A O 1
ATOM 2838 N N . THR A 1 353 ? -2.297 14.023 10.133 1.00 19.44 353 THR A N 1
ATOM 2839 C CA . THR A 1 353 ? -1.901 15.406 9.861 1.00 20.15 353 THR A CA 1
ATOM 2840 C C . THR A 1 353 ? -3.079 16.333 10.170 1.00 21.12 353 THR A C 1
ATOM 2841 O O . THR A 1 353 ? -4.177 15.863 10.486 1.00 20.54 353 THR A O 1
ATOM 2845 N N . ASN A 1 354 ? -2.840 17.642 10.091 1.00 22.29 354 ASN A N 1
ATOM 2846 C CA . ASN A 1 354 ? -3.871 18.659 10.348 1.00 23.81 354 ASN A CA 1
ATOM 2847 C C . ASN A 1 354 ? -4.537 18.422 11.703 1.00 24.50 354 ASN A C 1
ATOM 2848 O O . ASN A 1 354 ? -5.761 18.353 11.813 1.00 23.53 354 ASN A O 1
ATOM 2853 N N . ILE A 1 355 ? -3.702 18.288 12.729 1.00 26.04 355 ILE A N 1
ATOM 2854 C CA . ILE A 1 355 ? -4.157 17.928 14.069 1.00 27.76 355 ILE A CA 1
ATOM 2855 C C . ILE A 1 355 ? -4.774 19.129 14.776 1.00 29.03 355 ILE A C 1
ATOM 2856 O O . ILE A 1 355 ? -4.324 20.260 14.602 1.00 30.19 355 ILE A O 1
ATOM 2861 N N . ASP A 1 356 ? -5.812 18.854 15.561 1.00 30.83 356 ASP A N 1
ATOM 2862 C CA . ASP A 1 356 ? -6.298 19.770 16.583 1.00 32.55 356 ASP A CA 1
ATOM 2863 C C . ASP A 1 356 ? -5.470 19.492 17.852 1.00 32.20 356 ASP A C 1
ATOM 2864 O O . ASP A 1 356 ? -5.645 18.434 18.466 1.00 32.23 356 ASP A O 1
ATOM 2869 N N . PRO A 1 357 ? -4.569 20.426 18.252 1.00 31.51 357 PRO A N 1
ATOM 2870 C CA . PRO A 1 357 ? -3.721 20.173 19.437 1.00 31.30 357 PRO A CA 1
ATOM 2871 C C . PRO A 1 357 ? -4.472 19.939 20.759 1.00 30.90 357 PRO A C 1
ATOM 2872 O O . PRO A 1 357 ? -3.924 19.296 21.661 1.00 30.11 357 PRO A O 1
ATOM 2876 N N . THR A 1 358 ? -5.697 20.460 20.866 1.00 30.01 358 THR A N 1
ATOM 2877 C CA . THR A 1 358 ? -6.545 20.259 22.048 1.00 29.32 358 THR A CA 1
ATOM 2878 C C . THR A 1 358 ? -7.263 18.903 22.082 1.00 27.61 358 THR A C 1
ATOM 2879 O O . THR A 1 358 ? -7.798 18.531 23.127 1.00 27.29 358 THR A O 1
ATOM 2883 N N . HIS A 1 359 ? -7.296 18.182 20.954 1.00 26.33 359 HIS A N 1
ATOM 2884 C CA . HIS A 1 359 ? -7.902 16.841 20.895 1.00 25.02 359 HIS A CA 1
ATOM 2885 C C . HIS A 1 359 ? -7.127 15.881 21.806 1.00 23.93 359 HIS A C 1
ATOM 2886 O O . HIS A 1 359 ? -5.902 16.004 21.912 1.00 23.71 359 HIS A O 1
ATOM 2893 N N . PRO A 1 360 ? -7.833 14.930 22.466 1.00 22.82 360 PRO A N 1
ATOM 2894 C CA . PRO A 1 360 ? -7.189 13.899 23.294 1.00 22.06 360 PRO A CA 1
ATOM 2895 C C . PRO A 1 360 ? -5.930 13.203 22.724 1.00 21.08 360 PRO A C 1
ATOM 2896 O O . PRO A 1 360 ? -5.044 12.843 23.499 1.00 20.31 360 PRO A O 1
ATOM 2900 N N . VAL A 1 361 ? -5.846 13.032 21.404 1.00 19.72 361 VAL A N 1
ATOM 2901 C CA . VAL A 1 361 ? -4.677 12.420 20.743 1.00 19.17 361 VAL A CA 1
ATOM 2902 C C . VAL A 1 361 ? -3.377 13.216 20.961 1.00 18.70 361 VAL A C 1
ATOM 2903 O O . VAL A 1 361 ? -2.292 12.631 20.958 1.00 17.75 361 VAL A O 1
ATOM 2907 N N . MET A 1 362 ? -3.496 14.533 21.147 1.00 18.50 362 MET A N 1
ATOM 2908 C CA . MET A 1 362 ? -2.347 15.380 21.484 1.00 18.87 362 MET A CA 1
ATOM 2909 C C . MET A 1 362 ? -2.365 15.926 22.921 1.00 19.19 362 MET A C 1
ATOM 2910 O O . MET A 1 362 ? -1.641 16.874 23.241 1.00 19.50 362 MET A O 1
ATOM 2915 N N . GLN A 1 363 ? -3.181 15.311 23.777 1.00 19.89 363 GLN A N 1
ATOM 2916 C CA . GLN A 1 363 ? -3.180 15.568 25.216 1.00 20.65 363 GLN A CA 1
ATOM 2917 C C . GLN A 1 363 ? -2.728 14.366 26.048 1.00 20.79 363 GLN A C 1
ATOM 2918 O O . GLN A 1 363 ? -2.121 14.550 27.099 1.00 21.32 363 GLN A O 1
ATOM 2924 N N . GLU A 1 364 ? -3.031 13.150 25.592 1.00 20.98 364 GLU A N 1
ATOM 2925 C CA . GLU A 1 364 ? -2.718 11.922 26.324 1.00 21.16 364 GLU A CA 1
ATOM 2926 C C . GLU A 1 364 ? -1.591 11.148 25.638 1.00 20.09 364 GLU A C 1
ATOM 2927 O O . GLU A 1 364 ? -1.386 11.275 24.431 1.00 19.68 364 GLU A O 1
ATOM 2933 N N . GLU A 1 365 ? -0.867 10.349 26.422 1.00 19.04 365 GLU A N 1
ATOM 2934 C CA . GLU A 1 365 ? 0.091 9.382 25.881 1.00 18.47 365 GLU A CA 1
ATOM 2935 C C . GLU A 1 365 ? -0.672 8.418 24.982 1.00 17.52 365 GLU A C 1
ATOM 2936 O O . GLU A 1 365 ? -1.622 7.778 25.427 1.00 16.99 365 GLU A O 1
ATOM 2942 N N . ILE A 1 366 ? -0.254 8.316 23.726 1.00 16.41 366 ILE A N 1
ATOM 2943 C CA . ILE A 1 366 ? -0.976 7.507 22.747 1.00 16.19 366 ILE A CA 1
ATOM 2944 C C . ILE A 1 366 ? -0.814 6.018 23.068 1.00 16.12 366 ILE A C 1
ATOM 2945 O O . ILE A 1 366 ? -1.810 5.292 23.204 1.00 15.73 366 ILE A O 1
ATOM 2950 N N . PHE A 1 367 ? 0.439 5.581 23.209 1.00 16.14 367 PHE A N 1
ATOM 2951 C CA . PHE A 1 367 ? 0.765 4.194 23.552 1.00 16.08 367 PHE A CA 1
ATOM 2952 C C . PHE A 1 367 ? 0.122 3.232 22.549 1.00 15.78 367 PHE A C 1
ATOM 2953 O O . PHE A 1 367 ? -0.550 2.265 22.910 1.00 15.49 367 PHE A O 1
ATOM 2961 N N . GLY A 1 368 ? 0.332 3.533 21.274 1.00 15.72 368 GLY A N 1
ATOM 2962 C CA . GLY A 1 368 ? -0.290 2.785 20.196 1.00 15.75 368 GLY A CA 1
ATOM 2963 C C . GLY A 1 368 ? 0.183 3.234 18.826 1.00 15.85 368 GLY A C 1
ATOM 2964 O O . GLY A 1 368 ? 1.047 4.103 18.724 1.00 15.86 368 GLY A O 1
ATOM 2965 N N . PRO A 1 369 ? -0.383 2.649 17.758 1.00 15.89 369 PRO A N 1
ATOM 2966 C CA . PRO A 1 369 ? 0.097 2.923 16.398 1.00 16.17 369 PRO A CA 1
ATOM 2967 C C . PRO A 1 369 ? -0.264 4.285 15.757 1.00 16.34 369 PRO A C 1
ATOM 2968 O O . PRO A 1 369 ? -0.016 4.456 14.564 1.00 16.90 369 PRO A O 1
ATOM 2972 N N . ILE A 1 370 ? -0.810 5.240 16.514 1.00 16.24 370 ILE A N 1
ATOM 2973 C CA . ILE A 1 370 ? -1.178 6.549 15.962 1.00 16.15 370 ILE A CA 1
ATOM 2974 C C . ILE A 1 370 ? -0.009 7.525 16.118 1.00 15.89 370 ILE A C 1
ATOM 2975 O O . ILE A 1 370 ? 0.508 7.699 17.222 1.00 15.73 370 ILE A O 1
ATOM 2980 N N . LEU A 1 371 ? 0.389 8.157 15.010 1.00 15.23 371 LEU A N 1
ATOM 2981 C CA . LEU A 1 371 ? 1.481 9.129 14.991 1.00 15.19 371 LEU A CA 1
ATOM 2982 C C . LEU A 1 371 ? 1.000 10.481 14.440 1.00 15.09 371 LEU A C 1
ATOM 2983 O O . LEU A 1 371 ? 0.969 10.686 13.220 1.00 14.75 371 LEU A O 1
ATOM 2988 N N . PRO A 1 372 ? 0.608 11.407 15.336 1.00 15.23 372 PRO A N 1
ATOM 2989 C CA . PRO A 1 372 ? 0.340 12.786 14.926 1.00 15.53 372 PRO A CA 1
ATOM 2990 C C . PRO A 1 372 ? 1.583 13.483 14.383 1.00 15.80 372 PRO A C 1
ATOM 2991 O O . PRO A 1 372 ? 2.680 13.291 14.914 1.00 15.61 372 PRO A O 1
ATOM 2995 N N . VAL A 1 373 ? 1.396 14.277 13.331 1.00 16.34 373 VAL A N 1
ATOM 2996 C CA . VAL A 1 373 ? 2.458 15.075 12.735 1.00 16.61 373 VAL A CA 1
ATOM 2997 C C . VAL A 1 373 ? 2.046 16.544 12.819 1.00 17.34 373 VAL A C 1
ATOM 2998 O O . VAL A 1 373 ? 1.059 16.960 12.201 1.00 17.12 373 VAL A O 1
ATOM 3002 N N . LEU A 1 374 ? 2.801 17.311 13.603 1.00 17.73 374 LEU A N 1
ATOM 3003 C CA . LEU A 1 374 ? 2.614 18.754 13.744 1.00 18.17 374 LEU A CA 1
ATOM 3004 C C . LEU A 1 374 ? 3.767 19.461 13.044 1.00 18.38 374 LEU A C 1
ATOM 3005 O O . LEU A 1 374 ? 4.820 18.864 12.834 1.00 17.70 374 LEU A O 1
ATOM 3010 N N . THR A 1 375 ? 3.562 20.724 12.673 1.00 19.10 375 THR A N 1
ATOM 3011 C CA . THR A 1 375 ? 4.613 21.511 12.023 1.00 19.69 375 THR A CA 1
ATOM 3012 C C . THR A 1 375 ? 5.086 22.654 12.906 1.00 20.18 375 THR A C 1
ATOM 3013 O O . THR A 1 375 ? 4.376 23.083 13.814 1.00 20.01 375 THR A O 1
ATOM 3017 N N . TYR A 1 376 ? 6.307 23.113 12.638 1.00 20.92 376 TYR A N 1
ATOM 3018 C CA . TYR A 1 376 ? 6.874 24.298 13.272 1.00 21.77 376 TYR A CA 1
ATOM 3019 C C . TYR A 1 376 ? 7.550 25.176 12.214 1.00 23.38 376 TYR A C 1
ATOM 3020 O O . TYR A 1 376 ? 7.953 24.682 11.159 1.00 22.91 376 TYR A O 1
ATOM 3029 N N . GLU A 1 377 ? 7.659 26.470 12.513 1.00 25.91 377 GLU A N 1
ATOM 3030 C CA . GLU A 1 377 ? 8.445 27.417 11.710 1.00 28.19 377 GLU A CA 1
ATOM 3031 C C . GLU A 1 377 ? 9.718 27.885 12.425 1.00 29.01 377 GLU A C 1
ATOM 3032 O O . GLU A 1 377 ? 10.768 28.013 11.794 1.00 30.46 377 GLU A O 1
ATOM 3038 N N . ASN A 1 378 ? 9.624 28.133 13.731 1.00 29.70 378 ASN A N 1
ATOM 3039 C CA . ASN A 1 378 ? 10.770 28.575 14.544 1.00 29.91 378 ASN A CA 1
ATOM 3040 C C . ASN A 1 378 ? 10.866 27.771 15.846 1.00 29.76 378 ASN A C 1
ATOM 3041 O O . ASN A 1 378 ? 9.953 27.008 16.172 1.00 28.84 378 ASN A O 1
ATOM 3046 N N . GLU A 1 379 ? 11.969 27.950 16.578 1.00 29.96 379 GLU A N 1
ATOM 3047 C CA . GLU A 1 379 ? 12.199 27.239 17.850 1.00 30.31 379 GLU A CA 1
ATOM 3048 C C . GLU A 1 379 ? 11.063 27.450 18.853 1.00 29.44 379 GLU A C 1
ATOM 3049 O O . GLU A 1 379 ? 10.651 26.505 19.528 1.00 29.31 379 GLU A O 1
ATOM 3055 N N . LYS A 1 380 ? 10.565 28.684 18.935 1.00 28.46 380 LYS A N 1
ATOM 3056 C CA . LYS A 1 380 ? 9.473 29.046 19.852 1.00 28.18 380 LYS A CA 1
ATOM 3057 C C . LYS A 1 380 ? 8.231 28.155 19.673 1.00 26.64 380 LYS A C 1
ATOM 3058 O O . LYS A 1 380 ? 7.588 27.786 20.658 1.00 25.93 380 LYS A O 1
ATOM 3064 N N . ASP A 1 381 ? 7.915 27.813 18.419 1.00 24.97 381 ASP A N 1
ATOM 3065 C CA . ASP A 1 381 ? 6.803 26.903 18.101 1.00 23.90 381 ASP A CA 1
ATOM 3066 C C . ASP A 1 381 ? 7.030 25.506 18.680 1.00 22.79 381 ASP A C 1
ATOM 3067 O O . ASP A 1 381 ? 6.097 24.895 19.206 1.00 22.66 381 ASP A O 1
ATOM 3072 N N . ILE A 1 382 ? 8.265 25.011 18.580 1.00 21.32 382 ILE A N 1
ATOM 3073 C CA . ILE A 1 382 ? 8.617 23.680 19.095 1.00 20.85 382 ILE A CA 1
ATOM 3074 C C . ILE A 1 382 ? 8.490 23.666 20.613 1.00 20.11 382 ILE A C 1
ATOM 3075 O O . ILE A 1 382 ? 7.888 22.754 21.181 1.00 19.14 382 ILE A O 1
ATOM 3080 N N . LEU A 1 383 ? 9.061 24.687 21.252 1.00 19.89 383 LEU A N 1
ATOM 3081 C CA . LEU A 1 383 ? 9.058 24.788 22.711 1.00 19.72 383 LEU A CA 1
ATOM 3082 C C . LEU A 1 383 ? 7.649 24.942 23.293 1.00 19.52 383 LEU A C 1
ATOM 3083 O O . LEU A 1 383 ? 7.371 24.395 24.354 1.00 19.97 383 LEU A O 1
ATOM 3088 N N A LYS A 1 384 ? 6.775 25.671 22.599 0.50 19.47 384 LYS A N 1
ATOM 3089 N N B LYS A 1 384 ? 6.775 25.672 22.599 0.50 19.26 384 LYS A N 1
ATOM 3090 C CA A LYS A 1 384 ? 5.376 25.820 23.014 0.50 19.41 384 LYS A CA 1
ATOM 3091 C CA B LYS A 1 384 ? 5.374 25.822 23.014 0.50 19.08 384 LYS A CA 1
ATOM 3092 C C A LYS A 1 384 ? 4.626 24.486 23.029 0.50 18.78 384 LYS A C 1
ATOM 3093 C C B LYS A 1 384 ? 4.627 24.486 23.030 0.50 18.59 384 LYS A C 1
ATOM 3094 O O A LYS A 1 384 ? 3.825 24.234 23.930 0.50 18.63 384 LYS A O 1
ATOM 3095 O O B LYS A 1 384 ? 3.826 24.234 23.930 0.50 18.46 384 LYS A O 1
ATOM 3106 N N . ILE A 1 385 ? 4.891 23.644 22.032 1.00 18.02 385 ILE A N 1
ATOM 3107 C CA . ILE A 1 385 ? 4.285 22.308 21.949 1.00 17.36 385 ILE A CA 1
ATOM 3108 C C . ILE A 1 385 ? 4.829 21.403 23.062 1.00 16.54 385 ILE A C 1
ATOM 3109 O O . ILE A 1 385 ? 4.052 20.807 23.807 1.00 16.49 385 ILE A O 1
ATOM 3114 N N . ILE A 1 386 ? 6.153 21.329 23.177 1.00 15.84 386 ILE A N 1
ATOM 3115 C CA . ILE A 1 386 ? 6.806 20.383 24.095 1.00 15.55 386 ILE A CA 1
ATOM 3116 C C . ILE A 1 386 ? 6.718 20.826 25.567 1.00 15.30 386 ILE A C 1
ATOM 3117 O O . ILE A 1 386 ? 6.366 20.019 26.433 1.00 14.82 386 ILE A O 1
ATOM 3122 N N . ASN A 1 387 ? 7.030 22.092 25.845 1.00 15.32 387 ASN A N 1
ATOM 3123 C CA . ASN A 1 387 ? 7.084 22.592 27.233 1.00 15.51 387 ASN A CA 1
ATOM 3124 C C . ASN A 1 387 ? 5.714 22.855 27.873 1.00 15.59 387 ASN A C 1
ATOM 3125 O O . ASN A 1 387 ? 5.640 23.028 29.086 1.00 15.84 387 ASN A O 1
ATOM 3130 N N . SER A 1 388 ? 4.642 22.874 27.079 1.00 15.59 388 SER A N 1
ATOM 3131 C CA . SER A 1 388 ? 3.278 22.930 27.628 1.00 15.69 388 SER A CA 1
ATOM 3132 C C . SER A 1 388 ? 2.747 21.559 28.065 1.00 15.49 388 SER A C 1
ATOM 3133 O O . SER A 1 388 ? 1.670 21.478 28.649 1.00 15.33 388 SER A O 1
ATOM 3136 N N . ARG A 1 389 ? 3.486 20.491 27.765 1.00 15.26 389 ARG A N 1
ATOM 3137 C CA . ARG A 1 389 ? 3.081 19.128 28.108 1.00 15.30 389 ARG A CA 1
ATOM 3138 C C . ARG A 1 389 ? 4.012 18.556 29.169 1.00 14.98 389 ARG A C 1
ATOM 3139 O O . ARG A 1 389 ? 5.053 19.138 29.469 1.00 14.31 389 ARG A O 1
ATOM 3147 N N . GLU A 1 390 ? 3.631 17.414 29.734 1.00 14.95 390 GLU A N 1
ATOM 3148 C CA . GLU A 1 390 ? 4.399 16.797 30.819 1.00 14.92 390 GLU A CA 1
ATOM 3149 C C . GLU A 1 390 ? 5.757 16.323 30.303 1.00 14.45 390 GLU A C 1
ATOM 3150 O O . GLU A 1 390 ? 5.915 16.044 29.114 1.00 14.20 390 GLU A O 1
ATOM 3156 N N . LYS A 1 391 ? 6.733 16.261 31.206 1.00 13.94 391 LYS A N 1
ATOM 3157 C CA . LYS A 1 391 ? 8.097 15.885 30.849 1.00 13.58 391 LYS A CA 1
ATOM 3158 C C . LYS A 1 391 ? 8.084 14.416 30.419 1.00 13.46 391 LYS A C 1
ATOM 3159 O O . LYS A 1 391 ? 7.718 13.556 31.218 1.00 13.45 391 LYS A O 1
ATOM 3165 N N . PRO A 1 392 ? 8.430 14.131 29.150 1.00 13.15 392 PRO A N 1
ATOM 3166 C CA . PRO A 1 392 ? 8.345 12.762 28.655 1.00 13.15 392 PRO A CA 1
ATOM 3167 C C . PRO A 1 392 ? 9.584 11.952 28.999 1.00 13.04 392 PRO A C 1
ATOM 3168 O O . PRO A 1 392 ? 10.629 12.518 29.323 1.00 12.56 392 PRO A O 1
ATOM 3172 N N . LEU A 1 393 ? 9.462 10.633 28.905 1.00 13.13 393 LEU A N 1
ATOM 3173 C CA . LEU A 1 393 ? 10.573 9.731 29.192 1.00 13.30 393 LEU A CA 1
ATOM 3174 C C . LEU A 1 393 ? 11.708 9.872 28.172 1.00 13.19 393 LEU A C 1
ATOM 3175 O O . LEU A 1 393 ? 12.878 9.725 28.521 1.00 13.20 393 LEU A O 1
ATOM 3180 N N . ALA A 1 394 ? 11.362 10.152 26.918 1.00 13.09 394 ALA A N 1
ATOM 3181 C CA . ALA A 1 394 ? 12.353 10.355 25.863 1.00 13.26 394 ALA A CA 1
ATOM 3182 C C . ALA A 1 394 ? 12.003 11.576 25.022 1.00 13.34 394 ALA A C 1
ATOM 3183 O O . ALA A 1 394 ? 10.846 11.975 24.939 1.00 13.30 394 ALA A O 1
ATOM 3185 N N . LEU A 1 395 ? 13.026 12.179 24.430 1.00 13.69 395 LEU A N 1
ATOM 3186 C CA . LEU A 1 395 ? 12.865 13.246 23.450 1.00 14.12 395 LEU A CA 1
ATOM 3187 C C . LEU A 1 395 ? 13.834 12.956 22.316 1.00 14.07 395 LEU A C 1
ATOM 3188 O O . LEU A 1 395 ? 15.006 12.666 22.557 1.00 13.95 395 LEU A O 1
ATOM 3193 N N . TYR A 1 396 ? 13.346 13.045 21.085 1.00 13.94 396 TYR A N 1
ATOM 3194 C CA . TYR A 1 396 ? 14.122 12.677 19.910 1.00 13.94 396 TYR A CA 1
ATOM 3195 C C . TYR A 1 396 ? 14.262 13.876 18.980 1.00 14.25 396 TYR A C 1
ATOM 3196 O O . TYR A 1 396 ? 13.287 14.583 18.734 1.00 14.27 396 TYR A O 1
ATOM 3205 N N . VAL A 1 397 ? 15.477 14.107 18.481 1.00 14.73 397 VAL A N 1
ATOM 3206 C CA . VAL A 1 397 ? 15.762 15.218 17.569 1.00 15.14 397 VAL A CA 1
ATOM 3207 C C . VAL A 1 397 ? 16.518 14.687 16.357 1.00 15.56 397 VAL A C 1
ATOM 3208 O O . VAL A 1 397 ? 17.598 14.121 16.505 1.00 15.14 397 VAL A O 1
ATOM 3212 N N . PHE A 1 398 ? 15.943 14.859 15.170 1.00 15.81 398 PHE A N 1
ATOM 3213 C CA . PHE A 1 398 ? 16.624 14.532 13.921 1.00 16.19 398 PHE A CA 1
ATOM 3214 C C . PHE A 1 398 ? 17.126 15.826 13.295 1.00 16.85 398 PHE A C 1
ATOM 3215 O O . PHE A 1 398 ? 16.328 16.694 12.936 1.00 17.45 398 PHE A O 1
ATOM 3223 N N . SER A 1 399 ? 18.450 15.958 13.199 1.00 17.69 399 SER A N 1
ATOM 3224 C CA . SER A 1 399 ? 19.093 17.172 12.696 1.00 18.23 399 SER A CA 1
ATOM 3225 C C . SER A 1 399 ? 20.584 16.937 12.425 1.00 19.04 399 SER A C 1
ATOM 3226 O O . SER A 1 399 ? 21.223 16.115 13.090 1.00 18.61 399 SER A O 1
ATOM 3229 N N . ASN A 1 400 ? 21.116 17.659 11.439 1.00 19.56 400 ASN A N 1
ATOM 3230 C CA . ASN A 1 400 ? 22.559 17.723 11.179 1.00 20.22 400 ASN A CA 1
ATOM 3231 C C . ASN A 1 400 ? 23.165 19.061 11.645 1.00 20.78 400 ASN A C 1
ATOM 3232 O O . ASN A 1 400 ? 24.342 19.321 11.389 1.00 20.78 400 ASN A O 1
ATOM 3237 N N . ASN A 1 401 ? 22.373 19.886 12.339 1.00 21.53 401 ASN A N 1
ATOM 3238 C CA . ASN A 1 401 ? 22.792 21.219 12.782 1.00 22.55 401 ASN A CA 1
ATOM 3239 C C . ASN A 1 401 ? 23.038 21.241 14.298 1.00 22.87 401 ASN A C 1
ATOM 3240 O O . ASN A 1 401 ? 22.101 21.099 15.090 1.00 21.94 401 ASN A O 1
ATOM 3245 N N . LYS A 1 402 ? 24.302 21.429 14.679 1.00 23.39 402 LYS A N 1
ATOM 3246 C CA . LYS A 1 402 ? 24.736 21.445 16.089 1.00 23.96 402 LYS A CA 1
ATOM 3247 C C . LYS A 1 402 ? 24.024 22.492 16.943 1.00 23.22 402 LYS A C 1
ATOM 3248 O O . LYS A 1 402 ? 23.591 22.189 18.058 1.00 22.46 402 LYS A O 1
ATOM 3254 N N A ARG A 1 403 ? 23.909 23.713 16.420 0.70 23.24 403 ARG A N 1
ATOM 3255 N N B ARG A 1 403 ? 23.909 23.712 16.420 0.30 22.71 403 ARG A N 1
ATOM 3256 C CA A ARG A 1 403 ? 23.245 24.806 17.139 0.70 23.77 403 ARG A CA 1
ATOM 3257 C CA B ARG A 1 403 ? 23.246 24.805 17.137 0.30 22.62 403 ARG A CA 1
ATOM 3258 C C A ARG A 1 403 ? 21.763 24.516 17.396 0.70 22.88 403 ARG A C 1
ATOM 3259 C C B ARG A 1 403 ? 21.763 24.519 17.395 0.30 22.38 403 ARG A C 1
ATOM 3260 O O A ARG A 1 403 ? 21.259 24.806 18.482 0.70 22.44 403 ARG A O 1
ATOM 3261 O O B ARG A 1 403 ? 21.260 24.806 18.483 0.30 22.21 403 ARG A O 1
ATOM 3276 N N . PHE A 1 404 ? 21.075 23.954 16.402 1.00 22.34 404 PHE A N 1
ATOM 3277 C CA . PHE A 1 404 ? 19.663 23.569 16.556 1.00 22.15 404 PHE A CA 1
ATOM 3278 C C . PHE A 1 404 ? 19.489 22.514 17.648 1.00 21.93 404 PHE A C 1
ATOM 3279 O O . PHE A 1 404 ? 18.619 22.648 18.506 1.00 21.13 404 PHE A O 1
ATOM 3287 N N . ILE A 1 405 ? 20.328 21.479 17.602 1.00 22.12 405 ILE A N 1
ATOM 3288 C CA . ILE A 1 405 ? 20.269 20.365 18.559 1.00 22.16 405 ILE A CA 1
ATOM 3289 C C . ILE A 1 405 ? 20.526 20.878 19.978 1.00 22.79 405 ILE A C 1
ATOM 3290 O O . ILE A 1 405 ? 19.778 20.549 20.903 1.00 21.73 405 ILE A O 1
ATOM 3295 N N . ARG A 1 406 ? 21.573 21.690 20.126 1.00 23.30 406 ARG A N 1
ATOM 3296 C CA . ARG A 1 406 ? 21.932 22.311 21.409 1.00 24.33 406 ARG A CA 1
ATOM 3297 C C . ARG A 1 406 ? 20.796 23.165 21.975 1.00 23.39 406 ARG A C 1
ATOM 3298 O O . ARG A 1 406 ? 20.536 23.130 23.179 1.00 23.24 406 ARG A O 1
ATOM 3306 N N . GLY A 1 407 ? 20.134 23.928 21.106 1.00 22.30 407 GLY A N 1
ATOM 3307 C CA . GLY A 1 407 ? 18.996 24.758 21.497 1.00 22.06 407 GLY A CA 1
ATOM 3308 C C . GLY A 1 407 ? 17.811 23.967 22.024 1.00 21.66 407 GLY A C 1
ATOM 3309 O O . GLY A 1 407 ? 17.223 24.331 23.047 1.00 22.19 407 GLY A O 1
ATOM 3310 N N . VAL A 1 408 ? 17.471 22.877 21.336 1.00 20.59 408 VAL A N 1
ATOM 3311 C CA . VAL A 1 408 ? 16.356 22.014 21.741 1.00 20.01 408 VAL A CA 1
ATOM 3312 C C . VAL A 1 408 ? 16.674 21.291 23.057 1.00 19.33 408 VAL A C 1
ATOM 3313 O O . VAL A 1 408 ? 15.827 21.244 23.944 1.00 18.94 408 VAL A O 1
ATOM 3317 N N . GLU A 1 409 ? 17.885 20.739 23.174 1.00 18.90 409 GLU A N 1
ATOM 3318 C CA . GLU A 1 409 ? 18.341 20.077 24.410 1.00 18.76 409 GLU A CA 1
ATOM 3319 C C . GLU A 1 409 ? 18.274 21.002 25.624 1.00 18.42 409 GLU A C 1
ATOM 3320 O O . GLU A 1 409 ? 17.717 20.644 26.662 1.00 17.84 409 GLU A O 1
ATOM 3326 N N . SER A 1 410 ? 18.842 22.195 25.474 1.00 18.30 410 SER A N 1
ATOM 3327 C CA . SER A 1 410 ? 18.976 23.133 26.581 1.00 18.65 410 SER A CA 1
ATOM 3328 C C . SER A 1 410 ? 17.647 23.769 27.023 1.00 18.63 410 SER A C 1
ATOM 3329 O O . SER A 1 410 ? 17.553 24.249 28.152 1.00 19.20 410 SER A O 1
ATOM 3332 N N . ARG A 1 411 ? 16.634 23.763 26.154 1.00 18.53 411 ARG A N 1
ATOM 3333 C CA . ARG A 1 411 ? 15.336 24.398 26.441 1.00 18.72 411 ARG A CA 1
ATOM 3334 C C . ARG A 1 411 ? 14.181 23.413 26.696 1.00 17.32 411 ARG A C 1
ATOM 3335 O O . ARG A 1 411 ? 13.032 23.843 26.846 1.00 17.15 411 ARG A O 1
ATOM 3343 N N . THR A 1 412 ? 14.478 22.113 26.750 1.00 15.95 412 THR A N 1
ATOM 3344 C CA . THR A 1 412 ? 13.484 21.081 27.070 1.00 15.18 412 THR A CA 1
ATOM 3345 C C . THR A 1 412 ? 13.962 20.194 28.214 1.00 14.62 412 THR A C 1
ATOM 3346 O O . THR A 1 412 ? 15.159 20.136 28.510 1.00 14.44 412 THR A O 1
ATOM 3350 N N . SER A 1 413 ? 13.014 19.500 28.841 1.00 14.24 413 SER A N 1
ATOM 3351 C CA . SER A 1 413 ? 13.311 18.504 29.868 1.00 13.88 413 SER A CA 1
ATOM 3352 C C . SER A 1 413 ? 12.645 17.174 29.521 1.00 13.53 413 SER A C 1
ATOM 3353 O O . SER A 1 413 ? 11.474 17.133 29.143 1.00 13.24 413 SER A O 1
ATOM 3356 N N . SER A 1 414 ? 13.410 16.094 29.646 1.00 12.84 414 SER A N 1
ATOM 3357 C CA . SER A 1 414 ? 12.933 14.752 29.336 1.00 12.60 414 SER A CA 1
ATOM 3358 C C . SER A 1 414 ? 13.801 13.743 30.065 1.00 12.55 414 SER A C 1
ATOM 3359 O O . SER A 1 414 ? 14.875 14.092 30.538 1.00 12.33 414 SER A O 1
ATOM 3362 N N . GLY A 1 415 ? 13.333 12.502 30.155 1.00 12.50 415 GLY A N 1
ATOM 3363 C CA . GLY A 1 415 ? 14.108 11.427 30.773 1.00 12.72 415 GLY A CA 1
ATOM 3364 C C . GLY A 1 415 ? 15.411 11.134 30.039 1.00 12.68 415 GLY A C 1
ATOM 3365 O O . GLY A 1 415 ? 16.386 10.721 30.653 1.00 12.90 415 GLY A O 1
ATOM 3366 N N . ALA A 1 416 ? 15.412 11.338 28.724 1.00 12.68 416 ALA A N 1
ATOM 3367 C CA . ALA A 1 416 ? 16.617 11.230 27.907 1.00 12.65 416 ALA A CA 1
ATOM 3368 C C . ALA A 1 416 ? 16.438 11.983 26.594 1.00 12.58 416 ALA A C 1
ATOM 3369 O O . ALA A 1 416 ? 15.318 12.340 26.224 1.00 12.37 416 ALA A O 1
ATOM 3371 N N . VAL A 1 417 ? 17.555 12.225 25.911 1.00 12.52 417 VAL A N 1
ATOM 3372 C CA . VAL A 1 417 ? 17.562 12.755 24.549 1.00 12.83 417 VAL A CA 1
ATOM 3373 C C . VAL A 1 417 ? 18.377 11.813 23.669 1.00 13.12 417 VAL A C 1
ATOM 3374 O O . VAL A 1 417 ? 19.486 11.421 24.045 1.00 12.89 417 VAL A O 1
ATOM 3378 N N . VAL A 1 418 ? 17.817 11.441 22.517 1.00 13.29 418 VAL A N 1
ATOM 3379 C CA . VAL A 1 418 ? 18.574 10.765 21.468 1.00 13.62 418 VAL A CA 1
ATOM 3380 C C . VAL A 1 418 ? 18.549 11.651 20.228 1.00 14.12 418 VAL A C 1
ATOM 3381 O O . VAL A 1 418 ? 17.482 12.130 19.832 1.00 13.97 418 VAL A O 1
ATOM 3385 N N . VAL A 1 419 ? 19.720 11.881 19.632 1.00 14.22 419 VAL A N 1
ATOM 3386 C CA . VAL A 1 419 ? 19.821 12.638 18.384 1.00 14.68 419 VAL A CA 1
ATOM 3387 C C . VAL A 1 419 ? 19.964 11.655 17.219 1.00 14.98 419 VAL A C 1
ATOM 3388 O O . VAL A 1 419 ? 20.842 10.781 17.235 1.00 15.08 419 VAL A O 1
ATOM 3392 N N . ASN A 1 420 ? 19.075 11.801 16.235 1.00 15.08 420 ASN A N 1
ATOM 3393 C CA . ASN A 1 420 ? 19.052 11.002 14.996 1.00 15.38 420 ASN A CA 1
ATOM 3394 C C . ASN A 1 420 ? 18.688 9.526 15.163 1.00 15.69 420 ASN A C 1
ATOM 3395 O O . ASN A 1 420 ? 19.015 8.705 14.311 1.00 16.05 420 ASN A O 1
ATOM 3400 N N . ASP A 1 421 ? 17.978 9.190 16.237 1.00 15.97 421 ASP A N 1
ATOM 3401 C CA . ASP A 1 421 ? 17.410 7.850 16.395 1.00 16.13 421 ASP A CA 1
ATOM 3402 C C . ASP A 1 421 ? 16.326 7.870 17.469 1.00 16.08 421 ASP A C 1
ATOM 3403 O O . ASP A 1 421 ? 16.103 8.897 18.113 1.00 16.03 421 ASP A O 1
ATOM 3408 N N . VAL A 1 422 ? 15.652 6.736 17.636 1.00 16.35 422 VAL A N 1
ATOM 3409 C CA . VAL A 1 422 ? 14.629 6.557 18.671 1.00 16.54 422 VAL A CA 1
ATOM 3410 C C . VAL A 1 422 ? 14.848 5.222 19.389 1.00 16.65 422 VAL A C 1
ATOM 3411 O O . VAL A 1 422 ? 15.417 4.297 18.807 1.00 16.73 422 VAL A O 1
ATOM 3415 N N . VAL A 1 423 ? 14.456 5.149 20.663 1.00 16.54 423 VAL A N 1
ATOM 3416 C CA . VAL A 1 423 ? 14.343 3.890 21.436 1.00 16.86 423 VAL A CA 1
ATOM 3417 C C . VAL A 1 423 ? 15.679 3.228 21.840 1.00 17.04 423 VAL A C 1
ATOM 3418 O O . VAL A 1 423 ? 15.799 2.736 22.963 1.00 16.72 423 VAL A O 1
ATOM 3422 N N . VAL A 1 424 ? 16.671 3.242 20.949 1.00 17.53 424 VAL A N 1
ATOM 3423 C CA . VAL A 1 424 ? 17.916 2.457 21.119 1.00 17.84 424 VAL A CA 1
ATOM 3424 C C . VAL A 1 424 ? 18.755 2.783 22.365 1.00 17.84 424 VAL A C 1
ATOM 3425 O O . VAL A 1 424 ? 19.535 1.938 22.826 1.00 18.02 424 VAL A O 1
ATOM 3429 N N . HIS A 1 425 ? 18.605 3.998 22.894 1.00 17.66 425 HIS A N 1
ATOM 3430 C CA . HIS A 1 425 ? 19.278 4.401 24.141 1.00 17.63 425 HIS A CA 1
ATOM 3431 C C . HIS A 1 425 ? 18.942 3.526 25.352 1.00 18.16 425 HIS A C 1
ATOM 3432 O O . HIS A 1 425 ? 19.753 3.425 26.267 1.00 18.06 425 HIS A O 1
ATOM 3439 N N . ALA A 1 426 ? 17.756 2.910 25.360 1.00 18.91 426 ALA A N 1
ATOM 3440 C CA . ALA A 1 426 ? 17.346 2.004 26.445 1.00 19.43 426 ALA A CA 1
ATOM 3441 C C . ALA A 1 426 ? 18.279 0.797 26.624 1.00 20.26 426 ALA A C 1
ATOM 3442 O O . ALA A 1 426 ? 18.465 0.325 27.746 1.00 20.68 426 ALA A O 1
ATOM 3444 N N . GLY A 1 427 ? 18.854 0.310 25.525 1.00 20.80 427 GLY A N 1
ATOM 3445 C CA . GLY A 1 427 ? 19.828 -0.783 25.559 1.00 21.39 427 GLY A CA 1
ATOM 3446 C C . GLY A 1 427 ? 21.285 -0.365 25.698 1.00 21.83 427 GLY A C 1
ATOM 3447 O O . GLY A 1 427 ? 22.170 -1.224 25.662 1.00 22.28 427 GLY A O 1
ATOM 3448 N N . ALA A 1 428 ? 21.543 0.935 25.869 1.00 21.94 428 ALA A N 1
ATOM 3449 C CA . ALA A 1 428 ? 22.908 1.461 25.922 1.00 22.31 428 ALA A CA 1
ATOM 3450 C C . ALA A 1 428 ? 23.572 1.161 27.266 1.00 22.68 428 ALA A C 1
ATOM 3451 O O . ALA A 1 428 ? 23.110 1.634 28.306 1.00 22.31 428 ALA A O 1
ATOM 3453 N N . ASP A 1 429 ? 24.652 0.381 27.233 1.00 23.01 429 ASP A N 1
ATOM 3454 C CA . ASP A 1 429 ? 25.386 0.004 28.444 1.00 22.97 429 ASP A CA 1
ATOM 3455 C C . ASP A 1 429 ? 26.275 1.172 28.883 1.00 21.58 429 ASP A C 1
ATOM 3456 O O . ASP A 1 429 ? 27.296 1.459 28.247 1.00 20.93 429 ASP A O 1
ATOM 3461 N N . GLY A 1 430 ? 25.882 1.828 29.975 1.00 19.67 430 GLY A N 1
ATOM 3462 C CA . GLY A 1 430 ? 26.585 3.005 30.485 1.00 18.95 430 GLY A CA 1
ATOM 3463 C C . GLY A 1 430 ? 25.703 4.211 30.782 1.00 17.98 430 GLY A C 1
ATOM 3464 O O . GLY A 1 430 ? 26.154 5.143 31.446 1.00 18.13 430 GLY A O 1
ATOM 3465 N N . LEU A 1 431 ? 24.468 4.211 30.276 1.00 16.89 431 LEU A N 1
ATOM 3466 C CA . LEU A 1 431 ? 23.506 5.272 30.558 1.00 16.12 431 LEU A CA 1
ATOM 3467 C C . LEU A 1 431 ? 22.517 4.848 31.646 1.00 15.23 431 LEU A C 1
ATOM 3468 O O . LEU A 1 431 ? 22.057 3.704 31.644 1.00 14.64 431 LEU A O 1
ATOM 3473 N N . PRO A 1 432 ? 22.188 5.771 32.575 1.00 14.28 432 PRO A N 1
ATOM 3474 C CA . PRO A 1 432 ? 21.072 5.519 33.490 1.00 14.01 432 PRO A CA 1
ATOM 3475 C C . PRO A 1 432 ? 19.747 5.667 32.744 1.00 13.78 432 PRO A C 1
ATOM 3476 O O . PRO A 1 432 ? 19.611 6.579 31.925 1.00 13.76 432 PRO A O 1
ATOM 3480 N N . PHE A 1 433 ? 18.792 4.779 33.014 1.00 13.51 433 PHE A N 1
ATOM 3481 C CA . PHE A 1 433 ? 17.483 4.831 32.365 1.00 13.21 433 PHE A CA 1
ATOM 3482 C C . PHE A 1 433 ? 16.404 5.223 33.367 1.00 12.82 433 PHE A C 1
ATOM 3483 O O . PHE A 1 433 ? 16.158 4.501 34.331 1.00 12.35 433 PHE A O 1
ATOM 3491 N N . GLY A 1 434 ? 15.757 6.358 33.119 1.00 12.22 434 GLY A N 1
ATOM 3492 C CA . GLY A 1 434 ? 14.716 6.854 34.008 1.00 11.90 434 GLY A CA 1
ATOM 3493 C C . GLY A 1 434 ? 14.038 8.111 33.502 1.00 11.69 434 GLY A C 1
ATOM 3494 O O . GLY A 1 434 ? 14.470 8.708 32.516 1.00 11.64 434 GLY A O 1
ATOM 3495 N N . GLY A 1 435 ? 12.970 8.501 34.186 1.00 11.32 435 GLY A N 1
ATOM 3496 C CA . GLY A 1 435 ? 12.193 9.677 33.826 1.00 11.15 435 GLY A CA 1
ATOM 3497 C C . GLY A 1 435 ? 12.436 10.863 34.736 1.00 10.97 435 GLY A C 1
ATOM 3498 O O . GLY A 1 435 ? 13.326 10.850 35.589 1.00 10.70 435 GLY A O 1
ATOM 3499 N N . VAL A 1 436 ? 11.626 11.892 34.524 1.00 10.85 436 VAL A N 1
ATOM 3500 C CA . VAL A 1 436 ? 11.616 13.099 35.339 1.00 10.91 436 VAL A CA 1
ATOM 3501 C C . VAL A 1 436 ? 10.186 13.655 35.324 1.00 10.98 436 VAL A C 1
ATOM 3502 O O . VAL A 1 436 ? 9.475 13.518 34.319 1.00 10.39 436 VAL A O 1
ATOM 3506 N N . GLY A 1 437 ? 9.765 14.258 36.434 1.00 11.07 437 GLY A N 1
ATOM 3507 C CA . GLY A 1 437 ? 8.386 14.722 36.571 1.00 11.35 437 GLY A CA 1
ATOM 3508 C C . GLY A 1 437 ? 7.423 13.558 36.417 1.00 11.59 437 GLY A C 1
ATOM 3509 O O . GLY A 1 437 ? 7.623 12.501 37.025 1.00 11.32 437 GLY A O 1
ATOM 3510 N N . ARG A 1 438 ? 6.410 13.719 35.566 1.00 11.87 438 ARG A N 1
ATOM 3511 C CA . ARG A 1 438 ? 5.398 12.667 35.388 1.00 12.17 438 ARG A CA 1
ATOM 3512 C C . ARG A 1 438 ? 5.856 11.457 34.544 1.00 11.95 438 ARG A C 1
ATOM 3513 O O . ARG A 1 438 ? 5.128 10.471 34.471 1.00 11.93 438 ARG A O 1
ATOM 3521 N N . SER A 1 439 ? 7.048 11.507 33.936 1.00 11.63 439 SER A N 1
ATOM 3522 C CA . SER A 1 439 ? 7.657 10.297 33.341 1.00 11.55 439 SER A CA 1
ATOM 3523 C C . SER A 1 439 ? 8.399 9.446 34.376 1.00 11.59 439 SER A C 1
ATOM 3524 O O . SER A 1 439 ? 8.807 8.318 34.067 1.00 11.32 439 SER A O 1
ATOM 3527 N N . GLY A 1 440 ? 8.569 9.975 35.590 1.00 11.51 440 GLY A N 1
ATOM 3528 C CA . GLY A 1 440 ? 9.006 9.190 36.737 1.00 11.70 440 GLY A CA 1
ATOM 3529 C C . GLY A 1 440 ? 10.098 9.831 37.564 1.00 11.60 440 GLY A C 1
ATOM 3530 O O . GLY A 1 440 ? 10.461 10.978 37.344 1.00 11.39 440 GLY A O 1
ATOM 3531 N N . MET A 1 441 ? 10.613 9.070 38.523 1.00 11.97 441 MET A N 1
ATOM 3532 C CA . MET A 1 441 ? 11.734 9.489 39.366 1.00 12.14 441 MET A CA 1
ATOM 3533 C C . MET A 1 441 ? 12.669 8.306 39.569 1.00 11.97 441 MET A C 1
ATOM 3534 O O . MET A 1 441 ? 12.223 7.156 39.602 1.00 11.63 441 MET A O 1
ATOM 3539 N N . GLY A 1 442 ? 13.959 8.597 39.708 1.00 11.76 442 GLY A N 1
ATOM 3540 C CA . GLY A 1 442 ? 14.983 7.566 39.834 1.00 11.99 442 GLY A CA 1
ATOM 3541 C C . GLY A 1 442 ? 15.398 7.003 38.486 1.00 12.17 442 GLY A C 1
ATOM 3542 O O . GLY A 1 442 ? 14.824 7.338 37.443 1.00 12.22 442 GLY A O 1
ATOM 3543 N N . ALA A 1 443 ? 16.414 6.151 38.511 1.00 12.32 443 ALA A N 1
ATOM 3544 C CA . ALA A 1 443 ? 16.933 5.528 37.299 1.00 12.54 443 ALA A CA 1
ATOM 3545 C C . ALA A 1 443 ? 17.650 4.233 37.641 1.00 12.69 443 ALA A C 1
ATOM 3546 O O . ALA A 1 443 ? 18.094 4.047 38.776 1.00 12.94 443 ALA A O 1
ATOM 3548 N N . TYR A 1 444 ? 17.749 3.339 36.663 1.00 12.74 444 TYR A N 1
ATOM 3549 C CA . TYR A 1 444 ? 18.453 2.066 36.847 1.00 13.01 444 TYR A CA 1
ATOM 3550 C C . TYR A 1 444 ? 19.125 1.616 35.534 1.00 13.15 444 TYR A C 1
ATOM 3551 O O . TYR A 1 444 ? 19.226 2.416 34.601 1.00 13.00 444 TYR A O 1
ATOM 3560 N N . HIS A 1 445 ? 19.585 0.360 35.499 1.00 13.14 445 HIS A N 1
ATOM 3561 C CA . HIS A 1 445 ? 20.418 -0.261 34.437 1.00 13.23 445 HIS A CA 1
ATOM 3562 C C . HIS A 1 445 ? 21.871 -0.242 34.897 1.00 13.43 445 HIS A C 1
ATOM 3563 O O . HIS A 1 445 ? 22.408 0.827 35.212 1.00 13.25 445 HIS A O 1
ATOM 3570 N N . GLY A 1 446 ? 22.481 -1.425 34.972 1.00 13.73 446 GLY A N 1
ATOM 3571 C CA . GLY A 1 446 ? 23.920 -1.577 35.227 1.00 14.20 446 GLY A CA 1
ATOM 3572 C C . GLY A 1 446 ? 24.361 -1.009 36.561 1.00 14.52 446 GLY A C 1
ATOM 3573 O O . GLY A 1 446 ? 23.768 -1.316 37.599 1.00 14.45 446 GLY A O 1
ATOM 3574 N N . ARG A 1 447 ? 25.388 -0.161 36.524 1.00 15.14 447 ARG A N 1
ATOM 3575 C CA . ARG A 1 447 ? 25.868 0.579 37.704 1.00 15.80 447 ARG A CA 1
ATOM 3576 C C . ARG A 1 447 ? 24.755 1.344 38.434 1.00 15.23 447 ARG A C 1
ATOM 3577 O O . ARG A 1 447 ? 24.772 1.451 39.658 1.00 14.79 447 ARG A O 1
ATOM 3585 N N . TYR A 1 448 ? 23.808 1.882 37.673 1.00 14.67 448 TYR A N 1
ATOM 3586 C CA . TYR A 1 448 ? 22.750 2.733 38.227 1.00 14.60 448 TYR A CA 1
ATOM 3587 C C . TYR A 1 448 ? 21.678 1.908 38.936 1.00 13.92 448 TYR A C 1
ATOM 3588 O O . TYR A 1 448 ? 21.048 2.399 39.872 1.00 13.61 448 TYR A O 1
ATOM 3597 N N . SER A 1 449 ? 21.491 0.659 38.509 1.00 13.44 449 SER A N 1
ATOM 3598 C CA . SER A 1 449 ? 20.709 -0.309 39.288 1.00 13.28 449 SER A CA 1
ATOM 3599 C C . SER A 1 449 ? 21.398 -0.580 40.620 1.00 13.07 449 SER A C 1
ATOM 3600 O O . SER A 1 449 ? 20.768 -0.517 41.673 1.00 12.68 449 SER A O 1
ATOM 3603 N N . PHE A 1 450 ? 22.699 -0.871 40.572 1.00 13.24 450 PHE A N 1
ATOM 3604 C CA . PHE A 1 450 ? 23.446 -1.138 41.796 1.00 13.32 450 PHE A CA 1
ATOM 3605 C C . PHE A 1 450 ? 23.319 0.033 42.775 1.00 13.36 450 PHE A C 1
ATOM 3606 O O . PHE A 1 450 ? 23.041 -0.174 43.957 1.00 13.49 450 PHE A O 1
ATOM 3614 N N . GLU A 1 451 ? 23.506 1.253 42.273 1.00 13.35 451 GLU A N 1
ATOM 3615 C CA . GLU A 1 451 ? 23.396 2.456 43.100 1.00 13.61 451 GLU A CA 1
ATOM 3616 C C . GLU A 1 451 ? 21.979 2.662 43.642 1.00 13.20 451 GLU A C 1
ATOM 3617 O O . GLU A 1 451 ? 21.811 2.929 44.828 1.00 12.88 451 GLU A O 1
ATOM 3623 N N . THR A 1 452 ? 20.976 2.505 42.780 1.00 12.62 452 THR A N 1
ATOM 3624 C CA . THR A 1 452 ? 19.567 2.660 43.176 1.00 12.54 452 THR A CA 1
ATOM 3625 C C . THR A 1 452 ? 19.150 1.686 44.282 1.00 12.04 452 THR A C 1
ATOM 3626 O O . THR A 1 452 ? 18.423 2.073 45.192 1.00 12.00 452 THR A O 1
ATOM 3630 N N . PHE A 1 453 ? 19.627 0.444 44.210 1.00 11.68 453 PHE A N 1
ATOM 3631 C CA . PHE A 1 453 ? 19.274 -0.585 45.195 1.00 11.55 453 PHE A CA 1
ATOM 3632 C C . PHE A 1 453 ? 20.295 -0.745 46.339 1.00 11.41 453 PHE A C 1
ATOM 3633 O O . PHE A 1 453 ? 20.282 -1.758 47.039 1.00 11.44 453 PHE A O 1
ATOM 3641 N N . SER A 1 454 ? 21.152 0.264 46.535 1.00 11.21 454 SER A N 1
ATOM 3642 C CA . SER A 1 454 ? 22.113 0.313 47.632 1.00 11.25 454 SER A CA 1
ATOM 3643 C C . SER A 1 454 ? 21.956 1.615 48.405 1.00 11.38 454 SER A C 1
ATOM 3644 O O . SER A 1 454 ? 21.382 2.585 47.902 1.00 11.35 454 SER A O 1
ATOM 3647 N N . HIS A 1 455 ? 22.476 1.624 49.624 1.00 11.37 455 HIS A N 1
ATOM 3648 C CA . HIS A 1 455 ? 22.625 2.840 50.390 1.00 11.78 455 HIS A CA 1
ATOM 3649 C C . HIS A 1 455 ? 24.094 3.250 50.350 1.00 12.19 455 HIS A C 1
ATOM 3650 O O . HIS A 1 455 ? 24.962 2.481 50.759 1.00 11.97 455 HIS A O 1
ATOM 3657 N N . ARG A 1 456 ? 24.363 4.452 49.847 1.00 12.98 456 ARG A N 1
ATOM 3658 C CA . ARG A 1 456 ? 25.709 5.029 49.882 1.00 13.69 456 ARG A CA 1
ATOM 3659 C C . ARG A 1 456 ? 25.929 5.613 51.278 1.00 13.68 456 ARG A C 1
ATOM 3660 O O . ARG A 1 456 ? 25.276 6.584 51.656 1.00 13.86 456 ARG A O 1
ATOM 3668 N N . ARG A 1 457 ? 26.849 5.013 52.028 1.00 13.56 457 ARG A N 1
ATOM 3669 C CA . ARG A 1 457 ? 27.036 5.286 53.448 1.00 13.84 457 ARG A CA 1
ATOM 3670 C C . ARG A 1 457 ? 28.393 5.934 53.729 1.00 13.82 457 ARG A C 1
ATOM 3671 O O . ARG A 1 457 ? 29.419 5.257 53.637 1.00 13.89 457 ARG A O 1
ATOM 3679 N N . PRO A 1 458 ? 28.410 7.237 54.073 1.00 13.94 458 PRO A N 1
ATOM 3680 C CA . PRO A 1 458 ? 29.683 7.896 54.374 1.00 14.05 458 PRO A CA 1
ATOM 3681 C C . PRO A 1 458 ? 30.295 7.430 55.693 1.00 14.37 458 PRO A C 1
ATOM 3682 O O . PRO A 1 458 ? 29.573 7.236 56.673 1.00 13.60 458 PRO A O 1
ATOM 3686 N N . VAL A 1 459 ? 31.613 7.243 55.692 1.00 14.90 459 VAL A N 1
ATOM 3687 C CA . VAL A 1 459 ? 32.363 6.854 56.882 1.00 15.73 459 VAL A CA 1
ATOM 3688 C C . VAL A 1 459 ? 33.512 7.846 57.066 1.00 16.85 459 VAL A C 1
ATOM 3689 O O . VAL A 1 459 ? 34.274 8.087 56.128 1.00 16.53 459 VAL A O 1
ATOM 3693 N N . MET A 1 460 ? 33.618 8.425 58.262 1.00 18.34 460 MET A N 1
ATOM 3694 C CA . MET A 1 460 ? 34.703 9.342 58.623 1.00 19.70 460 MET A CA 1
ATOM 3695 C C . MET A 1 460 ? 35.476 8.744 59.793 1.00 20.93 460 MET A C 1
ATOM 3696 O O . MET A 1 460 ? 34.894 8.499 60.849 1.00 20.48 460 MET A O 1
ATOM 3701 N N . ARG A 1 461 ? 36.781 8.532 59.615 1.00 22.25 461 ARG A N 1
ATOM 3702 C CA . ARG A 1 461 ? 37.625 7.968 60.671 1.00 23.60 461 ARG A CA 1
ATOM 3703 C C . ARG A 1 461 ? 38.607 9.020 61.179 1.00 24.38 461 ARG A C 1
ATOM 3704 O O . ARG A 1 461 ? 39.369 9.608 60.398 1.00 23.90 461 ARG A O 1
ATOM 3712 N N . ARG A 1 462 ? 38.552 9.276 62.486 1.00 25.06 462 ARG A N 1
ATOM 3713 C CA . ARG A 1 462 ? 39.402 10.259 63.145 1.00 26.14 462 ARG A CA 1
ATOM 3714 C C . ARG A 1 462 ? 40.287 9.576 64.179 1.00 25.75 462 ARG A C 1
ATOM 3715 O O . ARG A 1 462 ? 40.051 8.416 64.559 1.00 24.76 462 ARG A O 1
ATOM 3723 N N . GLY A 1 463 ? 41.312 10.304 64.621 1.00 25.79 463 GLY A N 1
ATOM 3724 C CA . GLY A 1 463 ? 42.177 9.883 65.722 1.00 26.00 463 GLY A CA 1
ATOM 3725 C C . GLY A 1 463 ? 41.830 10.646 66.986 1.00 26.35 463 GLY A C 1
ATOM 3726 O O . GLY A 1 463 ? 40.936 11.493 66.979 1.00 26.11 463 GLY A O 1
ATOM 3727 N N . PHE A 1 464 ? 42.562 10.364 68.060 1.00 26.71 464 PHE A N 1
ATOM 3728 C CA . PHE A 1 464 ? 42.347 11.021 69.353 1.00 27.12 464 PHE A CA 1
ATOM 3729 C C . PHE A 1 464 ? 43.204 12.277 69.584 1.00 28.51 464 PHE A C 1
ATOM 3730 O O . PHE A 1 464 ? 43.139 12.872 70.660 1.00 28.21 464 PHE A O 1
ATOM 3738 N N . LEU A 1 465 ? 43.968 12.696 68.575 1.00 30.56 465 LEU A N 1
ATOM 3739 C CA . LEU A 1 465 ? 44.806 13.893 68.679 1.00 32.59 465 LEU A CA 1
ATOM 3740 C C . LEU A 1 465 ? 43.974 15.164 68.507 1.00 33.57 465 LEU A C 1
ATOM 3741 O O . LEU A 1 465 ? 42.837 15.121 68.031 1.00 33.11 465 LEU A O 1
ATOM 3746 N N . PHE A 1 466 ? 44.568 16.289 68.897 1.00 35.22 466 PHE A N 1
ATOM 3747 C CA . PHE A 1 466 ? 43.966 17.613 68.746 1.00 36.45 466 PHE A CA 1
ATOM 3748 C C . PHE A 1 466 ? 43.861 17.996 67.267 1.00 36.88 466 PHE A C 1
ATOM 3749 O O . PHE A 1 466 ? 44.697 17.593 66.460 1.00 37.37 466 PHE A O 1
ATOM 3757 N N . SER A 1 467 ? 42.821 18.754 66.924 1.00 36.40 467 SER A N 1
ATOM 3758 C CA . SER A 1 467 ? 42.666 19.326 65.581 1.00 35.72 467 SER A CA 1
ATOM 3759 C C . SER A 1 467 ? 41.906 20.658 65.646 1.00 35.24 467 SER A C 1
ATOM 3760 O O . SER A 1 467 ? 41.410 21.040 66.708 1.00 33.91 467 SER A O 1
ATOM 3763 N N . SER A 1 468 ? 41.821 21.348 64.509 1.00 34.87 468 SER A N 1
ATOM 3764 C CA . SER A 1 468 ? 41.291 22.722 64.440 1.00 35.00 468 SER A CA 1
ATOM 3765 C C . SER A 1 468 ? 39.878 22.918 65.006 1.00 34.95 468 SER A C 1
ATOM 3766 O O . SER A 1 468 ? 39.581 23.979 65.553 1.00 35.54 468 SER A O 1
ATOM 3769 N N . ILE A 1 469 ? 39.016 21.912 64.866 1.00 35.47 469 ILE A N 1
ATOM 3770 C CA . ILE A 1 469 ? 37.659 21.958 65.450 1.00 35.48 469 ILE A CA 1
ATOM 3771 C C . ILE A 1 469 ? 37.668 22.075 66.984 1.00 34.19 469 ILE A C 1
ATOM 3772 O O . ILE A 1 469 ? 36.796 22.734 67.559 1.00 33.29 469 ILE A O 1
ATOM 3777 N N . ASP A 1 470 ? 38.668 21.463 67.626 1.00 32.82 470 ASP A N 1
ATOM 3778 C CA . ASP A 1 470 ? 38.789 21.463 69.094 1.00 32.22 470 ASP A CA 1
ATOM 3779 C C . ASP A 1 470 ? 39.145 22.822 69.706 1.00 32.04 470 ASP A C 1
ATOM 3780 O O . ASP A 1 470 ? 38.990 23.003 70.916 1.00 32.24 470 ASP A O 1
ATOM 3785 N N . THR A 1 471 ? 39.626 23.765 68.889 1.00 31.52 471 THR A N 1
ATOM 3786 C CA . THR A 1 471 ? 39.919 25.128 69.358 1.00 30.85 471 THR A CA 1
ATOM 3787 C C . THR A 1 471 ? 38.660 25.932 69.707 1.00 29.76 471 THR A C 1
ATOM 3788 O O . THR A 1 471 ? 38.741 26.874 70.498 1.00 30.37 471 THR A O 1
ATOM 3792 N N . VAL A 1 472 ? 37.515 25.573 69.114 1.00 27.95 472 VAL A N 1
ATOM 3793 C CA . VAL A 1 472 ? 36.265 26.331 69.296 1.00 26.99 472 VAL A CA 1
ATOM 3794 C C . VAL A 1 472 ? 35.019 25.548 69.752 1.00 26.26 472 VAL A C 1
ATOM 3795 O O . VAL A 1 472 ? 34.133 26.149 70.367 1.00 26.18 472 VAL A O 1
ATOM 3799 N N . ARG A 1 473 ? 34.935 24.242 69.480 1.00 24.82 473 ARG A N 1
ATOM 3800 C CA . ARG A 1 473 ? 33.670 23.517 69.689 1.00 24.13 473 ARG A CA 1
ATOM 3801 C C . ARG A 1 473 ? 33.255 23.337 71.161 1.00 23.99 473 ARG A C 1
ATOM 3802 O O . ARG A 1 473 ? 32.064 23.410 71.469 1.00 23.99 473 ARG A O 1
ATOM 3810 N N . PHE A 1 474 ? 34.222 23.129 72.058 1.00 23.42 474 PHE A N 1
ATOM 3811 C CA . PHE A 1 474 ? 33.916 22.741 73.444 1.00 23.56 474 PHE A CA 1
ATOM 3812 C C . PHE A 1 474 ? 33.552 23.921 74.340 1.00 23.55 474 PHE A C 1
ATOM 3813 O O . PHE A 1 474 ? 34.303 24.898 74.400 1.00 23.10 474 PHE A O 1
ATOM 3821 N N . PRO A 1 475 ? 32.414 23.833 75.063 1.00 23.65 475 PRO A N 1
ATOM 3822 C CA . PRO A 1 475 ? 32.179 24.750 76.187 1.00 23.63 475 PRO A CA 1
ATOM 3823 C C . PRO A 1 475 ? 33.224 24.530 77.309 1.00 23.70 475 PRO A C 1
ATOM 3824 O O . PRO A 1 475 ? 33.903 23.499 77.291 1.00 23.44 475 PRO A O 1
ATOM 3828 N N . PRO A 1 476 ? 33.354 25.436 78.284 1.00 24.23 476 PRO A N 1
ATOM 3829 C CA . PRO A 1 476 ? 32.489 26.603 78.478 1.00 24.53 476 PRO A CA 1
ATOM 3830 C C . PRO A 1 476 ? 32.740 27.737 77.489 1.00 24.64 476 PRO A C 1
ATOM 3831 O O . PRO A 1 476 ? 33.839 27.858 76.937 1.00 23.90 476 PRO A O 1
ATOM 3835 N N . TYR A 1 477 ? 31.710 28.547 77.265 1.00 24.80 477 TYR A N 1
ATOM 3836 C CA . TYR A 1 477 ? 31.770 29.628 76.284 1.00 25.59 477 TYR A CA 1
ATOM 3837 C C . TYR A 1 477 ? 32.392 30.862 76.928 1.00 26.88 477 TYR A C 1
ATOM 3838 O O . TYR A 1 477 ? 31.708 31.686 77.532 1.00 28.06 477 TYR A O 1
ATOM 3847 N N . THR A 1 478 ? 33.712 30.953 76.803 1.00 27.08 478 THR A N 1
ATOM 3848 C CA . THR A 1 478 ? 34.508 31.994 77.440 1.00 27.24 478 THR A CA 1
ATOM 3849 C C . THR A 1 478 ? 34.639 33.223 76.541 1.00 27.53 478 THR A C 1
ATOM 3850 O O . THR A 1 478 ? 34.325 33.177 75.344 1.00 26.82 478 THR A O 1
ATOM 3854 N N . THR A 1 479 ? 35.103 34.321 77.131 1.00 27.82 479 THR A N 1
ATOM 3855 C CA . THR A 1 479 ? 35.425 35.543 76.383 1.00 28.47 479 THR A CA 1
ATOM 3856 C C . THR A 1 479 ? 36.547 35.297 75.361 1.00 28.53 479 THR A C 1
ATOM 3857 O O . THR A 1 479 ? 36.534 35.871 74.271 1.00 28.92 479 THR A O 1
ATOM 3861 N N . ALA A 1 480 ? 37.502 34.438 75.723 1.00 28.54 480 ALA A N 1
ATOM 3862 C CA . ALA A 1 480 ? 38.584 34.007 74.824 1.00 28.77 480 ALA A CA 1
ATOM 3863 C C . ALA A 1 480 ? 38.069 33.292 73.569 1.00 28.99 480 ALA A C 1
ATOM 3864 O O . ALA A 1 480 ? 38.540 33.566 72.467 1.00 28.55 480 ALA A O 1
ATOM 3866 N N . LYS A 1 481 ? 37.114 32.378 73.744 1.00 28.73 481 LYS A N 1
ATOM 3867 C CA . LYS A 1 481 ? 36.496 31.670 72.613 1.00 28.89 481 LYS A CA 1
ATOM 3868 C C . LYS A 1 481 ? 35.741 32.629 71.693 1.00 28.59 481 LYS A C 1
ATOM 3869 O O . LYS A 1 481 ? 35.841 32.521 70.470 1.00 27.80 481 LYS A O 1
ATOM 3875 N N . SER A 1 482 ? 34.980 33.549 72.286 1.00 29.00 482 SER A N 1
ATOM 3876 C CA . SER A 1 482 ? 34.258 34.577 71.529 1.00 29.34 482 SER A CA 1
ATOM 3877 C C . SER A 1 482 ? 35.190 35.411 70.640 1.00 30.04 482 SER A C 1
ATOM 3878 O O . SER A 1 482 ? 34.868 35.682 69.480 1.00 29.75 482 SER A O 1
ATOM 3881 N N . ARG A 1 483 ? 36.343 35.795 71.188 1.00 31.14 483 ARG A N 1
ATOM 3882 C CA . ARG A 1 483 ? 37.365 36.530 70.434 1.00 31.97 483 ARG A CA 1
ATOM 3883 C C . ARG A 1 483 ? 37.946 35.707 69.272 1.00 31.04 483 ARG A C 1
ATOM 3884 O O . ARG A 1 483 ? 38.198 36.245 68.191 1.00 31.38 483 ARG A O 1
ATOM 3892 N N . VAL A 1 484 ? 38.153 34.411 69.505 1.00 29.69 484 VAL A N 1
ATOM 3893 C CA . VAL A 1 484 ? 38.652 33.486 68.471 1.00 28.82 484 VAL A CA 1
ATOM 3894 C C . VAL A 1 484 ? 37.637 33.330 67.327 1.00 28.50 484 VAL A C 1
ATOM 3895 O O . VAL A 1 484 ? 38.003 33.413 66.157 1.00 27.48 484 VAL A O 1
ATOM 3899 N N . LEU A 1 485 ? 36.370 33.109 67.676 1.00 28.21 485 LEU A N 1
ATOM 3900 C CA . LEU A 1 485 ? 35.299 32.984 66.678 1.00 28.38 485 LEU A CA 1
ATOM 3901 C C . LEU A 1 485 ? 34.988 34.297 65.956 1.00 28.59 485 LEU A C 1
ATOM 3902 O O . LEU A 1 485 ? 34.730 34.282 64.751 1.00 28.33 485 LEU A O 1
ATOM 3907 N N . ASN A 1 486 ? 35.012 35.418 66.680 1.00 28.82 486 ASN A N 1
ATOM 3908 C CA . ASN A 1 486 ? 34.829 36.746 66.063 1.00 30.45 486 ASN A CA 1
ATOM 3909 C C . ASN A 1 486 ? 35.927 37.098 65.044 1.00 31.57 486 ASN A C 1
ATOM 3910 O O . ASN A 1 486 ? 35.662 37.826 64.082 1.00 31.95 486 ASN A O 1
ATOM 3915 N N . SER A 1 487 ? 37.139 36.582 65.253 1.00 33.18 487 SER A N 1
ATOM 3916 C CA . SER A 1 487 ? 38.239 36.761 64.294 1.00 34.85 487 SER A CA 1
ATOM 3917 C C . SER A 1 487 ? 37.986 36.055 62.948 1.00 36.41 487 SER A C 1
ATOM 3918 O O . SER A 1 487 ? 38.432 36.531 61.903 1.00 36.94 487 SER A O 1
ATOM 3921 N N . LEU A 1 488 ? 37.283 34.921 62.984 1.00 37.79 488 LEU A N 1
ATOM 3922 C CA . LEU A 1 488 ? 36.881 34.204 61.766 1.00 39.32 488 LEU A CA 1
ATOM 3923 C C . LEU A 1 488 ? 35.750 34.899 60.993 1.00 40.93 488 LEU A C 1
ATOM 3924 O O . LEU A 1 488 ? 35.660 34.747 59.772 1.00 41.55 488 LEU A O 1
ATOM 3929 N N . LEU A 1 489 ? 34.892 35.635 61.704 1.00 43.14 489 LEU A N 1
ATOM 3930 C CA . LEU A 1 489 ? 33.714 36.286 61.113 1.00 44.57 489 LEU A CA 1
ATOM 3931 C C . LEU A 1 489 ? 33.952 37.683 60.543 1.00 47.38 489 LEU A C 1
ATOM 3932 O O . LEU A 1 489 ? 33.134 38.141 59.733 1.00 47.80 489 LEU A O 1
ATOM 3937 N N . LYS A 1 490 ? 35.028 38.360 60.956 1.00 50.15 490 LYS A N 1
ATOM 3938 C CA . LYS A 1 490 ? 35.379 39.686 60.420 1.00 51.81 490 LYS A CA 1
ATOM 3939 C C . LYS A 1 490 ? 35.567 39.663 58.898 1.00 52.38 490 LYS A C 1
ATOM 3940 O O . LYS A 1 490 ? 34.728 40.165 58.151 1.00 52.99 490 LYS A O 1
ATOM 3946 N N . ALA B 1 6 ? 7.337 41.889 68.305 1.00 41.30 6 ALA B N 1
ATOM 3947 C CA . ALA B 1 6 ? 6.389 40.739 68.211 1.00 40.37 6 ALA B CA 1
ATOM 3948 C C . ALA B 1 6 ? 7.082 39.403 68.494 1.00 39.83 6 ALA B C 1
ATOM 3949 O O . ALA B 1 6 ? 6.590 38.606 69.295 1.00 41.09 6 ALA B O 1
ATOM 3951 N N . GLY B 1 7 ? 8.214 39.165 67.831 1.00 38.07 7 GLY B N 1
ATOM 3952 C CA . GLY B 1 7 ? 8.955 37.905 67.963 1.00 36.68 7 GLY B CA 1
ATOM 3953 C C . GLY B 1 7 ? 8.356 36.721 67.212 1.00 35.11 7 GLY B C 1
ATOM 3954 O O . GLY B 1 7 ? 8.746 35.579 67.451 1.00 34.84 7 GLY B O 1
ATOM 3955 N N . VAL B 1 8 ? 7.417 36.994 66.303 1.00 33.16 8 VAL B N 1
ATOM 3956 C CA . VAL B 1 8 ? 6.702 35.961 65.540 1.00 31.80 8 VAL B CA 1
ATOM 3957 C C . VAL B 1 8 ? 6.420 36.486 64.127 1.00 30.44 8 VAL B C 1
ATOM 3958 O O . VAL B 1 8 ? 6.126 37.673 63.962 1.00 29.20 8 VAL B O 1
ATOM 3962 N N . PRO B 1 9 ? 6.524 35.618 63.100 1.00 29.41 9 PRO B N 1
ATOM 3963 C CA . PRO B 1 9 ? 6.136 36.058 61.761 1.00 28.84 9 PRO B CA 1
ATOM 3964 C C . PRO B 1 9 ? 4.617 36.024 61.589 1.00 28.30 9 PRO B C 1
ATOM 3965 O O . PRO B 1 9 ? 3.939 35.212 62.228 1.00 28.29 9 PRO B O 1
ATOM 3969 N N . GLU B 1 10 ? 4.091 36.902 60.740 1.00 27.66 10 GLU B N 1
ATOM 3970 C CA . GLU B 1 10 ? 2.680 36.861 60.365 1.00 27.22 10 GLU B CA 1
ATOM 3971 C C . GLU B 1 10 ? 2.423 35.591 59.551 1.00 25.09 10 GLU B C 1
ATOM 3972 O O . GLU B 1 10 ? 3.208 35.263 58.661 1.00 24.93 10 GLU B O 1
ATOM 3978 N N . ASN B 1 11 ? 1.341 34.878 59.865 1.00 22.73 11 ASN B N 1
ATOM 3979 C CA . ASN B 1 11 ? 0.957 33.684 59.104 1.00 21.58 11 ASN B CA 1
ATOM 3980 C C . ASN B 1 11 ? 0.595 34.083 57.680 1.00 19.70 11 ASN B C 1
ATOM 3981 O O . ASN B 1 11 ? -0.107 35.074 57.471 1.00 18.79 11 ASN B O 1
ATOM 3986 N N . THR B 1 12 ? 1.075 33.311 56.708 1.00 18.03 12 THR B N 1
ATOM 3987 C CA . THR B 1 12 ? 0.673 33.495 55.319 1.00 17.18 12 THR B CA 1
ATOM 3988 C C . THR B 1 12 ? -0.790 33.069 55.194 1.00 16.95 12 THR B C 1
ATOM 3989 O O . THR B 1 12 ? -1.160 31.982 55.649 1.00 16.51 12 THR B O 1
ATOM 3993 N N . SER B 1 13 ? -1.617 33.925 54.594 1.00 16.97 13 SER B N 1
ATOM 3994 C CA . SER B 1 13 ? -3.019 33.578 54.354 1.00 17.11 13 SER B CA 1
ATOM 3995 C C . SER B 1 13 ? -3.078 32.417 53.369 1.00 16.94 13 SER B C 1
ATOM 3996 O O . SER B 1 13 ? -2.246 32.317 52.464 1.00 17.12 13 SER B O 1
ATOM 3999 N N . LEU B 1 14 ? -4.069 31.550 53.542 1.00 16.92 14 LEU B N 1
ATOM 4000 C CA . LEU B 1 14 ? -4.212 30.367 52.689 1.00 16.64 14 LEU B CA 1
ATOM 4001 C C . LEU B 1 14 ? -4.428 30.736 51.215 1.00 16.48 14 LEU B C 1
ATOM 4002 O O . LEU B 1 14 ? -3.951 30.022 50.331 1.00 15.68 14 LEU B O 1
ATOM 4007 N N . GLU B 1 15 ? -5.106 31.854 50.962 1.00 16.34 15 GLU B N 1
ATOM 4008 C CA . GLU B 1 15 ? -5.334 32.341 49.600 1.00 16.57 15 GLU B CA 1
ATOM 4009 C C . GLU B 1 15 ? -4.044 32.809 48.915 1.00 16.09 15 GLU B C 1
ATOM 4010 O O . GLU B 1 15 ? -3.927 32.698 47.699 1.00 15.96 15 GLU B O 1
ATOM 4016 N N . ASN B 1 16 ? -3.092 33.332 49.689 1.00 15.72 16 ASN B N 1
ATOM 4017 C CA . ASN B 1 16 ? -1.789 33.780 49.150 1.00 15.63 16 ASN B CA 1
ATOM 4018 C C . ASN B 1 16 ? -0.788 32.651 48.864 1.00 15.25 16 ASN B C 1
ATOM 4019 O O . ASN B 1 16 ? 0.181 32.868 48.131 1.00 15.25 16 ASN B O 1
ATOM 4024 N N . ILE B 1 17 ? -1.005 31.464 49.433 1.00 14.81 17 ILE B N 1
ATOM 4025 C CA . ILE B 1 17 ? -0.078 30.335 49.236 1.00 14.62 17 ILE B CA 1
ATOM 4026 C C . ILE B 1 17 ? 0.035 29.919 47.751 1.00 14.48 17 ILE B C 1
ATOM 4027 O O . ILE B 1 17 ? 1.151 29.826 47.243 1.00 14.58 17 ILE B O 1
ATOM 4032 N N . PRO B 1 18 ? -1.101 29.697 47.050 1.00 14.61 18 PRO B N 1
ATOM 4033 C CA . PRO B 1 18 ? -1.045 29.460 45.595 1.00 14.68 18 PRO B CA 1
ATOM 4034 C C . PRO B 1 18 ? -0.358 30.566 44.784 1.00 14.79 18 PRO B C 1
ATOM 4035 O O . PRO B 1 18 ? 0.324 30.268 43.802 1.00 14.89 18 PRO B O 1
ATOM 4039 N N . VAL B 1 19 ? -0.539 31.822 45.197 1.00 14.56 19 VAL B N 1
ATOM 4040 C CA . VAL B 1 19 ? 0.049 32.973 44.494 1.00 14.57 19 VAL B CA 1
ATOM 4041 C C . VAL B 1 19 ? 1.576 32.955 44.629 1.00 14.18 19 VAL B C 1
ATOM 4042 O O . VAL B 1 19 ? 2.291 33.153 43.648 1.00 13.72 19 VAL B O 1
ATOM 4046 N N . ILE B 1 20 ? 2.051 32.713 45.850 1.00 13.99 20 ILE B N 1
ATOM 4047 C CA . ILE B 1 20 ? 3.483 32.621 46.146 1.00 13.90 20 ILE B CA 1
ATOM 4048 C C . ILE B 1 20 ? 4.150 31.522 45.307 1.00 13.75 20 ILE B C 1
ATOM 4049 O O . ILE B 1 20 ? 5.174 31.767 44.657 1.00 13.48 20 ILE B O 1
ATOM 4054 N N . VAL B 1 21 ? 3.559 30.328 45.306 1.00 13.62 21 VAL B N 1
ATOM 4055 C CA . VAL B 1 21 ? 4.096 29.204 44.523 1.00 13.83 21 VAL B CA 1
ATOM 4056 C C . VAL B 1 21 ? 4.054 29.502 43.015 1.00 13.96 21 VAL B C 1
ATOM 4057 O O . VAL B 1 21 ? 5.032 29.244 42.311 1.00 13.79 21 VAL B O 1
ATOM 4061 N N A SER B 1 22 ? 2.931 30.049 42.547 0.50 14.12 22 SER B N 1
ATOM 4062 N N B SER B 1 22 ? 2.938 30.049 42.527 0.50 14.10 22 SER B N 1
ATOM 4063 C CA A SER B 1 22 ? 2.748 30.405 41.136 0.50 14.25 22 SER B CA 1
ATOM 4064 C CA B SER B 1 22 ? 2.786 30.365 41.098 0.50 14.22 22 SER B CA 1
ATOM 4065 C C A SER B 1 22 ? 3.779 31.420 40.631 0.50 14.35 22 SER B C 1
ATOM 4066 C C B SER B 1 22 ? 3.768 31.438 40.606 0.50 14.33 22 SER B C 1
ATOM 4067 O O A SER B 1 22 ? 4.270 31.305 39.511 0.50 14.25 22 SER B O 1
ATOM 4068 O O B SER B 1 22 ? 4.218 31.379 39.460 0.50 14.26 22 SER B O 1
ATOM 4073 N N . LYS B 1 23 ? 4.094 32.410 41.460 1.00 14.55 23 LYS B N 1
ATOM 4074 C CA . LYS B 1 23 ? 5.113 33.420 41.127 1.00 14.85 23 LYS B CA 1
ATOM 4075 C C . LYS B 1 23 ? 6.505 32.780 40.990 1.00 14.29 23 LYS B C 1
ATOM 4076 O O . LYS B 1 23 ? 7.256 33.113 40.073 1.00 14.23 23 LYS B O 1
ATOM 4082 N N . CYS B 1 24 ? 6.836 31.859 41.892 1.00 13.73 24 CYS B N 1
ATOM 4083 C CA . CYS B 1 24 ? 8.094 31.102 41.806 1.00 13.56 24 CYS B CA 1
ATOM 4084 C C . CYS B 1 24 ? 8.151 30.187 40.570 1.00 13.55 24 CYS B C 1
ATOM 4085 O O . CYS B 1 24 ? 9.198 30.061 39.932 1.00 12.98 24 CYS B O 1
ATOM 4088 N N . ARG B 1 25 ? 7.020 29.564 40.246 1.00 13.94 25 ARG B N 1
ATOM 4089 C CA . ARG B 1 25 ? 6.871 28.735 39.043 1.00 14.55 25 ARG B CA 1
ATOM 4090 C C . ARG B 1 25 ? 7.103 29.554 37.768 1.00 14.97 25 ARG B C 1
ATOM 4091 O O . ARG B 1 25 ? 7.898 29.164 36.905 1.00 14.43 25 ARG B O 1
ATOM 4099 N N . GLU B 1 26 ? 6.408 30.686 37.670 1.00 15.52 26 GLU B N 1
ATOM 4100 C CA . GLU B 1 26 ? 6.553 31.603 36.540 1.00 16.39 26 GLU B CA 1
ATOM 4101 C C . GLU B 1 26 ? 7.992 32.124 36.414 1.00 15.44 26 GLU B C 1
ATOM 4102 O O . GLU B 1 26 ? 8.527 32.214 35.309 1.00 14.67 26 GLU B O 1
ATOM 4108 N N . ALA B 1 27 ? 8.611 32.446 37.553 1.00 14.78 27 ALA B N 1
ATOM 4109 C CA . ALA B 1 27 ? 10.013 32.890 37.590 1.00 14.44 27 ALA B CA 1
ATOM 4110 C C . ALA B 1 27 ? 10.966 31.831 37.043 1.00 14.09 27 ALA B C 1
ATOM 4111 O O . ALA B 1 27 ? 11.830 32.142 36.222 1.00 13.79 27 ALA B O 1
ATOM 4113 N N . PHE B 1 28 ? 10.790 30.583 37.477 1.00 13.81 28 PHE B N 1
ATOM 4114 C CA . PHE B 1 28 ? 11.565 29.471 36.928 1.00 13.87 28 PHE B CA 1
ATOM 4115 C C . PHE B 1 28 ? 11.382 29.369 35.419 1.00 14.14 28 PHE B C 1
ATOM 4116 O O . PHE B 1 28 ? 12.368 29.309 34.684 1.00 13.68 28 PHE B O 1
ATOM 4124 N N . ASN B 1 29 ? 10.123 29.353 34.974 1.00 14.66 29 ASN B N 1
ATOM 4125 C CA . ASN B 1 29 ? 9.793 29.303 33.539 1.00 15.48 29 ASN B CA 1
ATOM 4126 C C . ASN B 1 29 ? 10.364 30.486 32.742 1.00 15.89 29 ASN B C 1
ATOM 4127 O O . ASN B 1 29 ? 10.704 30.327 31.572 1.00 16.11 29 ASN B O 1
ATOM 4132 N N . ASP B 1 30 ? 10.477 31.652 33.380 1.00 16.16 30 ASP B N 1
ATOM 4133 C CA . ASP B 1 30 ? 11.097 32.840 32.769 1.00 16.66 30 ASP B CA 1
ATOM 4134 C C . ASP B 1 30 ? 12.627 32.924 32.964 1.00 16.59 30 ASP B C 1
ATOM 4135 O O . ASP B 1 30 ? 13.198 34.006 32.812 1.00 16.26 30 ASP B O 1
ATOM 4140 N N . ASP B 1 31 ? 13.281 31.799 33.283 1.00 16.77 31 ASP B N 1
ATOM 4141 C CA . ASP B 1 31 ? 14.747 31.715 33.414 1.00 17.08 31 ASP B CA 1
ATOM 4142 C C . ASP B 1 31 ? 15.341 32.651 34.481 1.00 16.53 31 ASP B C 1
ATOM 4143 O O . ASP B 1 31 ? 16.478 33.109 34.357 1.00 16.11 31 ASP B O 1
ATOM 4148 N N . ALA B 1 32 ? 14.581 32.896 35.548 1.00 15.97 32 ALA B N 1
ATOM 4149 C CA . ALA B 1 32 ? 15.019 33.801 36.621 1.00 15.45 32 ALA B CA 1
ATOM 4150 C C . ALA B 1 32 ? 16.275 33.321 37.352 1.00 15.08 32 ALA B C 1
ATOM 4151 O O . ALA B 1 32 ? 16.975 34.135 37.950 1.00 15.06 32 ALA B O 1
ATOM 4153 N N . ASN B 1 33 ? 16.550 32.013 37.321 1.00 14.82 33 ASN B N 1
ATOM 4154 C CA . ASN B 1 33 ? 17.751 31.452 37.949 1.00 14.87 33 ASN B CA 1
ATOM 4155 C C . ASN B 1 33 ? 18.484 30.447 37.047 1.00 15.38 33 ASN B C 1
ATOM 4156 O O . ASN B 1 33 ? 19.171 29.544 37.536 1.00 14.91 33 ASN B O 1
ATOM 4161 N N . ARG B 1 34 ? 18.380 30.643 35.734 1.00 16.27 34 ARG B N 1
ATOM 4162 C CA . ARG B 1 34 ? 18.953 29.706 34.765 1.00 17.13 34 ARG B CA 1
ATOM 4163 C C . ARG B 1 34 ? 20.446 29.939 34.560 1.00 16.83 34 ARG B C 1
ATOM 4164 O O . ARG B 1 34 ? 21.250 29.014 34.734 1.00 16.21 34 ARG B O 1
ATOM 4172 N N A ASP B 1 35 ? 20.810 31.166 34.188 0.50 16.81 35 ASP B N 1
ATOM 4173 N N B ASP B 1 35 ? 20.804 31.169 34.194 0.50 16.94 35 ASP B N 1
ATOM 4174 C CA A ASP B 1 35 ? 22.200 31.507 33.884 0.50 16.94 35 ASP B CA 1
ATOM 4175 C CA B ASP B 1 35 ? 22.192 31.539 33.913 0.50 17.15 35 ASP B CA 1
ATOM 4176 C C A ASP B 1 35 ? 23.052 31.430 35.144 0.50 17.11 35 ASP B C 1
ATOM 4177 C C B ASP B 1 35 ? 23.052 31.425 35.165 0.50 17.23 35 ASP B C 1
ATOM 4178 O O A ASP B 1 35 ? 22.613 31.838 36.216 0.50 16.70 35 ASP B O 1
ATOM 4179 O O B ASP B 1 35 ? 22.621 31.806 36.254 0.50 16.79 35 ASP B O 1
ATOM 4188 N N . LEU B 1 36 ? 24.265 30.898 35.005 1.00 17.45 36 LEU B N 1
ATOM 4189 C CA . LEU B 1 36 ? 25.196 30.738 36.139 1.00 18.42 36 LEU B CA 1
ATOM 4190 C C . LEU B 1 36 ? 25.526 32.065 36.825 1.00 18.78 36 LEU B C 1
ATOM 4191 O O . LEU B 1 36 ? 25.675 32.112 38.045 1.00 18.39 36 LEU B O 1
ATOM 4196 N N . LYS B 1 37 ? 25.605 33.140 36.038 1.00 19.56 37 LYS B N 1
ATOM 4197 C CA . LYS B 1 37 ? 25.793 34.493 36.578 1.00 20.45 37 LYS B CA 1
ATOM 4198 C C . LYS B 1 37 ? 24.706 34.858 37.589 1.00 19.66 37 LYS B C 1
ATOM 4199 O O . LYS B 1 37 ? 25.018 35.382 38.657 1.00 19.34 37 LYS B O 1
ATOM 4205 N N . LYS B 1 38 ? 23.448 34.566 37.255 1.00 19.09 38 LYS B N 1
ATOM 4206 C CA . LYS B 1 38 ? 22.329 34.814 38.172 1.00 18.67 38 LYS B CA 1
ATOM 4207 C C . LYS B 1 38 ? 22.406 33.941 39.425 1.00 17.76 38 LYS B C 1
ATOM 4208 O O . LYS B 1 38 ? 22.142 34.422 40.521 1.00 17.77 38 LYS B O 1
ATOM 4214 N N . ARG B 1 39 ? 22.778 32.674 39.260 1.00 16.79 39 ARG B N 1
ATOM 4215 C CA . ARG B 1 39 ? 22.893 31.739 40.391 1.00 16.37 39 ARG B CA 1
ATOM 4216 C C . ARG B 1 39 ? 23.979 32.167 41.380 1.00 16.49 39 ARG B C 1
ATOM 4217 O O . ARG B 1 39 ? 23.755 32.150 42.588 1.00 15.74 39 ARG B O 1
ATOM 4225 N N . LYS B 1 40 ? 25.137 32.568 40.854 1.00 17.18 40 LYS B N 1
ATOM 4226 C CA . LYS B 1 40 ? 26.228 33.092 41.684 1.00 18.09 40 LYS B CA 1
ATOM 4227 C C . LYS B 1 40 ? 25.848 34.403 42.386 1.00 18.26 40 LYS B C 1
ATOM 4228 O O . LYS B 1 40 ? 26.197 34.598 43.548 1.00 17.95 40 LYS B O 1
ATOM 4234 N N . GLN B 1 41 ? 25.133 35.288 41.690 1.00 18.95 41 GLN B N 1
ATOM 4235 C CA . GLN B 1 41 ? 24.602 36.521 42.307 1.00 19.49 41 GLN B CA 1
ATOM 4236 C C . GLN B 1 41 ? 23.705 36.223 43.514 1.00 18.80 41 GLN B C 1
ATOM 4237 O O . GLN B 1 41 ? 23.847 36.843 44.564 1.00 18.22 41 GLN B O 1
ATOM 4243 N N . VAL B 1 42 ? 22.800 35.259 43.362 1.00 18.36 42 VAL B N 1
ATOM 4244 C CA . VAL B 1 42 ? 21.876 34.875 44.439 1.00 18.10 42 VAL B CA 1
ATOM 4245 C C . VAL B 1 42 ? 22.620 34.238 45.616 1.00 17.66 42 VAL B C 1
ATOM 4246 O O . VAL B 1 42 ? 22.330 34.552 46.775 1.00 17.02 42 VAL B O 1
ATOM 4250 N N . LEU B 1 43 ? 23.564 33.347 45.317 1.00 17.12 43 LEU B N 1
ATOM 4251 C CA . LEU B 1 43 ? 24.391 32.727 46.358 1.00 17.23 43 LEU B CA 1
ATOM 4252 C C . LEU B 1 43 ? 25.222 33.768 47.117 1.00 17.14 43 LEU B C 1
ATOM 4253 O O . LEU B 1 43 ? 25.248 33.743 48.348 1.00 16.92 43 LEU B O 1
ATOM 4258 N N . ARG B 1 44 ? 25.874 34.671 46.387 1.00 17.23 44 ARG B N 1
ATOM 4259 C CA . ARG B 1 44 ? 26.621 35.780 47.004 1.00 17.66 44 ARG B CA 1
ATOM 4260 C C . ARG B 1 44 ? 25.725 36.678 47.881 1.00 16.78 44 ARG B C 1
ATOM 4261 O O . ARG B 1 44 ? 26.158 37.123 48.951 1.00 16.80 44 ARG B O 1
ATOM 4269 N N A SER B 1 45 ? 24.481 36.941 47.425 0.50 16.34 45 SER B N 1
ATOM 4270 N N B SER B 1 45 ? 24.500 36.937 47.424 0.50 16.37 45 SER B N 1
ATOM 4271 C CA A SER B 1 45 ? 23.500 37.729 48.194 0.50 16.06 45 SER B CA 1
ATOM 4272 C CA B SER B 1 45 ? 23.532 37.728 48.187 0.50 16.12 45 SER B CA 1
ATOM 4273 C C A SER B 1 45 ? 23.060 37.009 49.477 0.50 15.72 45 SER B C 1
ATOM 4274 C C B SER B 1 45 ? 23.061 37.010 49.463 0.50 15.76 45 SER B C 1
ATOM 4275 O O A SER B 1 45 ? 22.865 37.646 50.518 0.50 15.42 45 SER B O 1
ATOM 4276 O O B SER B 1 45 ? 22.841 37.653 50.488 0.50 15.46 45 SER B O 1
ATOM 4281 N N . LEU B 1 46 ? 22.911 35.688 49.397 1.00 15.58 46 LEU B N 1
ATOM 4282 C CA . LEU B 1 46 ? 22.589 34.878 50.589 1.00 15.61 46 LEU B CA 1
ATOM 4283 C C . LEU B 1 46 ? 23.772 34.791 51.565 1.00 15.50 46 LEU B C 1
ATOM 4284 O O . LEU B 1 46 ? 23.566 34.742 52.777 1.00 15.08 46 LEU B O 1
ATOM 4289 N N . LEU B 1 47 ? 25.001 34.789 51.046 1.00 15.73 47 LEU B N 1
ATOM 4290 C CA . LEU B 1 47 ? 26.186 34.948 51.902 1.00 16.02 47 LEU B CA 1
ATOM 4291 C C . LEU B 1 47 ? 26.128 36.286 52.643 1.00 16.18 47 LEU B C 1
ATOM 4292 O O . LEU B 1 47 ? 26.355 36.337 53.851 1.00 15.76 47 LEU B O 1
ATOM 4297 N N . ASN B 1 48 ? 25.803 37.357 51.916 1.00 16.22 48 ASN B N 1
ATOM 4298 C CA . ASN B 1 48 ? 25.624 38.685 52.525 1.00 16.41 48 ASN B CA 1
ATOM 4299 C C . ASN B 1 48 ? 24.500 38.686 53.572 1.00 16.03 48 ASN B C 1
ATOM 4300 O O . ASN B 1 48 ? 24.651 39.293 54.630 1.00 15.90 48 ASN B O 1
ATOM 4305 N N . LEU B 1 49 ? 23.394 37.996 53.282 1.00 15.98 49 LEU B N 1
ATOM 4306 C CA . LEU B 1 49 ? 22.303 37.821 54.259 1.00 15.97 49 LEU B CA 1
ATOM 4307 C C . LEU B 1 49 ? 22.815 37.274 55.595 1.00 15.75 49 LEU B C 1
ATOM 4308 O O . LEU B 1 49 ? 22.492 37.809 56.659 1.00 14.87 49 LEU B O 1
ATOM 4313 N N . VAL B 1 50 ? 23.627 36.224 55.524 1.00 15.72 50 VAL B N 1
ATOM 4314 C CA . VAL B 1 50 ? 24.165 35.579 56.723 1.00 15.97 50 VAL B CA 1
ATOM 4315 C C . VAL B 1 50 ? 25.216 36.468 57.398 1.00 15.91 50 VAL B C 1
ATOM 4316 O O . VAL B 1 50 ? 25.131 36.719 58.597 1.00 16.38 50 VAL B O 1
ATOM 4320 N N . GLU B 1 51 ? 26.192 36.940 56.625 1.00 16.10 51 GLU B N 1
ATOM 4321 C CA . GLU B 1 51 ? 27.328 37.702 57.173 1.00 16.16 51 GLU B CA 1
ATOM 4322 C C . GLU B 1 51 ? 26.955 39.077 57.716 1.00 15.84 51 GLU B C 1
ATOM 4323 O O . GLU B 1 51 ? 27.417 39.453 58.794 1.00 16.08 51 GLU B O 1
ATOM 4329 N N . GLU B 1 52 ? 26.121 39.819 56.989 1.00 15.38 52 GLU B N 1
ATOM 4330 C CA . GLU B 1 52 ? 25.700 41.157 57.433 1.00 15.24 52 GLU B CA 1
ATOM 4331 C C . GLU B 1 52 ? 24.793 41.126 58.662 1.00 15.01 52 GLU B C 1
ATOM 4332 O O . GLU B 1 52 ? 24.735 42.105 59.405 1.00 14.77 52 GLU B O 1
ATOM 4338 N N . ASN B 1 53 ? 24.091 40.009 58.874 1.00 14.79 53 ASN B N 1
ATOM 4339 C CA . ASN B 1 53 ? 23.119 39.891 59.963 1.00 14.90 53 ASN B CA 1
ATOM 4340 C C . ASN B 1 53 ? 23.450 38.780 60.975 1.00 15.19 53 ASN B C 1
ATOM 4341 O O . ASN B 1 53 ? 22.562 38.299 61.681 1.00 15.15 53 ASN B O 1
ATOM 4346 N N . THR B 1 54 ? 24.727 38.401 61.069 1.00 15.60 54 THR B N 1
ATOM 4347 C CA . THR B 1 54 ? 25.168 37.335 61.983 1.00 16.04 54 THR B CA 1
ATOM 4348 C C . THR B 1 54 ? 24.803 37.623 63.441 1.00 16.74 54 THR B C 1
ATOM 4349 O O . THR B 1 54 ? 24.314 36.729 64.135 1.00 16.41 54 THR B O 1
ATOM 4353 N N . ASP B 1 55 ? 25.023 38.859 63.887 1.00 17.39 55 ASP B N 1
ATOM 4354 C CA . ASP B 1 55 ? 24.738 39.256 65.274 1.00 17.96 55 ASP B CA 1
ATOM 4355 C C . ASP B 1 55 ? 23.257 39.098 65.620 1.00 17.59 55 ASP B C 1
ATOM 4356 O O . ASP B 1 55 ? 22.922 38.504 66.649 1.00 17.50 55 ASP B O 1
ATOM 4361 N N A GLU B 1 56 ? 22.382 39.623 64.760 0.50 17.20 56 GLU B N 1
ATOM 4362 N N B GLU B 1 56 ? 22.382 39.634 64.769 0.50 17.39 56 GLU B N 1
ATOM 4363 C CA A GLU B 1 56 ? 20.940 39.564 64.981 0.50 17.00 56 GLU B CA 1
ATOM 4364 C CA B GLU B 1 56 ? 20.935 39.557 65.000 0.50 17.30 56 GLU B CA 1
ATOM 4365 C C A GLU B 1 56 ? 20.374 38.142 64.857 0.50 16.77 56 GLU B C 1
ATOM 4366 C C B GLU B 1 56 ? 20.384 38.131 64.877 0.50 16.93 56 GLU B C 1
ATOM 4367 O O A GLU B 1 56 ? 19.445 37.790 65.580 0.50 16.66 56 GLU B O 1
ATOM 4368 O O B GLU B 1 56 ? 19.477 37.761 65.625 0.50 16.79 56 GLU B O 1
ATOM 4379 N N . PHE B 1 57 ? 20.927 37.336 63.950 1.00 16.54 57 PHE B N 1
ATOM 4380 C CA . PHE B 1 57 ? 20.533 35.913 63.829 1.00 16.46 57 PHE B CA 1
ATOM 4381 C C . PHE B 1 57 ? 20.891 35.115 65.088 1.00 16.37 57 PHE B C 1
ATOM 4382 O O . PHE B 1 57 ? 20.083 34.328 65.566 1.00 15.74 57 PHE B O 1
ATOM 4390 N N . CYS B 1 58 ? 22.095 35.331 65.618 1.00 16.80 58 CYS B N 1
ATOM 4391 C CA . CYS B 1 58 ? 22.503 34.705 66.886 1.00 17.38 58 CYS B CA 1
ATOM 4392 C C . CYS B 1 58 ? 21.579 35.098 68.041 1.00 17.59 58 CYS B C 1
ATOM 4393 O O . CYS B 1 58 ? 21.240 34.256 68.875 1.00 17.18 58 CYS B O 1
ATOM 4396 N N . LYS B 1 59 ? 21.160 36.364 68.071 1.00 18.16 59 LYS B N 1
ATOM 4397 C CA . LYS B 1 59 ? 20.206 36.849 69.078 1.00 18.59 59 LYS B CA 1
ATOM 4398 C C . LYS B 1 59 ? 18.816 36.228 68.926 1.00 17.53 59 LYS B C 1
ATOM 4399 O O . LYS B 1 59 ? 18.180 35.875 69.924 1.00 16.78 59 LYS B O 1
ATOM 4405 N N . ALA B 1 60 ? 18.342 36.109 67.684 1.00 16.90 60 ALA B N 1
ATOM 4406 C CA . ALA B 1 60 ? 17.046 35.479 67.405 1.00 16.73 60 ALA B CA 1
ATOM 4407 C C . ALA B 1 60 ? 17.065 33.990 67.754 1.00 16.29 60 ALA B C 1
ATOM 4408 O O . ALA B 1 60 ? 16.121 33.469 68.351 1.00 15.71 60 ALA B O 1
ATOM 4410 N N . ILE B 1 61 ? 18.148 33.316 67.369 1.00 16.04 61 ILE B N 1
ATOM 4411 C CA . ILE B 1 61 ? 18.352 31.905 67.699 1.00 16.28 61 ILE B CA 1
ATOM 4412 C C . ILE B 1 61 ? 18.483 31.730 69.221 1.00 16.54 61 ILE B C 1
ATOM 4413 O O . ILE B 1 61 ? 17.954 30.766 69.778 1.00 16.46 61 ILE B O 1
ATOM 4418 N N . HIS B 1 62 ? 19.158 32.668 69.885 1.00 16.76 62 HIS B N 1
ATOM 4419 C CA . HIS B 1 62 ? 19.210 32.683 71.347 1.00 17.17 62 HIS B CA 1
ATOM 4420 C C . HIS B 1 62 ? 17.826 32.825 71.986 1.00 17.52 62 HIS B C 1
ATOM 4421 O O . HIS B 1 62 ? 17.531 32.161 72.978 1.00 17.21 62 HIS B O 1
ATOM 4428 N N . ARG B 1 63 ? 16.991 33.698 71.432 1.00 18.29 63 ARG B N 1
ATOM 4429 C CA . ARG B 1 63 ? 15.621 33.870 71.928 1.00 19.19 63 ARG B CA 1
ATOM 4430 C C . ARG B 1 63 ? 14.812 32.569 71.790 1.00 18.07 63 ARG B C 1
ATOM 4431 O O . ARG B 1 63 ? 14.110 32.169 72.723 1.00 17.72 63 ARG B O 1
ATOM 4439 N N . ASP B 1 64 ? 14.936 31.912 70.638 1.00 16.95 64 ASP B N 1
ATOM 4440 C CA . ASP B 1 64 ? 14.224 30.655 70.369 1.00 16.36 64 ASP B CA 1
ATOM 4441 C C . ASP B 1 64 ? 14.750 29.448 71.157 1.00 16.09 64 ASP B C 1
ATOM 4442 O O . ASP B 1 64 ? 13.958 28.705 71.738 1.00 15.92 64 ASP B O 1
ATOM 4447 N N A ARG B 1 65 ? 16.073 29.268 71.165 0.50 15.80 65 ARG B N 1
ATOM 4448 N N B ARG B 1 65 ? 16.069 29.261 71.169 0.50 15.94 65 ARG B N 1
ATOM 4449 C CA A ARG B 1 65 ? 16.713 28.049 71.689 0.50 15.77 65 ARG B CA 1
ATOM 4450 C CA B ARG B 1 65 ? 16.689 28.043 71.711 0.50 16.01 65 ARG B CA 1
ATOM 4451 C C A ARG B 1 65 ? 17.459 28.212 73.023 0.50 15.84 65 ARG B C 1
ATOM 4452 C C B ARG B 1 65 ? 17.425 28.212 73.049 0.50 15.97 65 ARG B C 1
ATOM 4453 O O A ARG B 1 65 ? 17.830 27.208 73.643 0.50 15.65 65 ARG B O 1
ATOM 4454 O O B ARG B 1 65 ? 17.734 27.215 73.706 0.50 15.74 65 ARG B O 1
ATOM 4469 N N . ARG B 1 66 ? 17.682 29.457 73.453 1.00 16.11 66 ARG B N 1
ATOM 4470 C CA . ARG B 1 66 ? 18.647 29.775 74.533 1.00 16.57 66 ARG B CA 1
ATOM 4471 C C . ARG B 1 66 ? 20.053 29.214 74.246 1.00 16.84 66 ARG B C 1
ATOM 4472 O O . ARG B 1 66 ? 20.794 28.855 75.163 1.00 16.89 66 ARG B O 1
ATOM 4480 N N A ARG B 1 67 ? 20.401 29.164 72.964 0.50 17.10 67 ARG B N 1
ATOM 4481 N N B ARG B 1 67 ? 20.399 29.127 72.962 0.50 17.14 67 ARG B N 1
ATOM 4482 C CA A ARG B 1 67 ? 21.688 28.674 72.510 0.50 17.37 67 ARG B CA 1
ATOM 4483 C CA B ARG B 1 67 ? 21.712 28.656 72.553 0.50 17.43 67 ARG B CA 1
ATOM 4484 C C A ARG B 1 67 ? 22.667 29.845 72.505 0.50 17.54 67 ARG B C 1
ATOM 4485 C C B ARG B 1 67 ? 22.655 29.848 72.544 0.50 17.57 67 ARG B C 1
ATOM 4486 O O A ARG B 1 67 ? 22.319 30.935 72.042 0.50 17.43 67 ARG B O 1
ATOM 4487 O O B ARG B 1 67 ? 22.280 30.942 72.112 0.50 17.45 67 ARG B O 1
ATOM 4502 N N . HIS B 1 68 ? 23.870 29.631 73.038 1.00 17.80 68 HIS B N 1
ATOM 4503 C CA . HIS B 1 68 ? 24.894 30.685 73.111 1.00 18.30 68 HIS B CA 1
ATOM 4504 C C . HIS B 1 68 ? 25.376 31.064 71.708 1.00 18.45 68 HIS B C 1
ATOM 4505 O O . HIS B 1 68 ? 25.452 30.206 70.825 1.00 17.86 68 HIS B O 1
ATOM 4512 N N A ARG B 1 69 ? 25.683 32.348 71.519 0.50 18.76 69 ARG B N 1
ATOM 4513 N N B ARG B 1 69 ? 25.692 32.346 71.524 0.50 18.49 69 ARG B N 1
ATOM 4514 C CA A ARG B 1 69 ? 26.154 32.894 70.238 0.50 19.30 69 ARG B CA 1
ATOM 4515 C CA B ARG B 1 69 ? 26.140 32.888 70.238 0.50 18.85 69 ARG B CA 1
ATOM 4516 C C A ARG B 1 69 ? 27.275 32.075 69.595 0.50 19.12 69 ARG B C 1
ATOM 4517 C C B ARG B 1 69 ? 27.278 32.091 69.592 0.50 18.86 69 ARG B C 1
ATOM 4518 O O A ARG B 1 69 ? 27.232 31.779 68.404 0.50 18.99 69 ARG B O 1
ATOM 4519 O O B ARG B 1 69 ? 27.241 31.821 68.391 0.50 18.73 69 ARG B O 1
ATOM 4534 N N . ASP B 1 70 ? 28.280 31.731 70.394 1.00 19.00 70 ASP B N 1
ATOM 4535 C CA . ASP B 1 70 ? 29.421 30.932 69.931 1.00 19.40 70 ASP B CA 1
ATOM 4536 C C . ASP B 1 70 ? 29.019 29.530 69.465 1.00 18.68 70 ASP B C 1
ATOM 4537 O O . ASP B 1 70 ? 29.581 29.021 68.496 1.00 18.27 70 ASP B O 1
ATOM 4542 N N . GLU B 1 71 ? 28.049 28.920 70.148 1.00 18.13 71 GLU B N 1
ATOM 4543 C CA . GLU B 1 71 ? 27.508 27.621 69.721 1.00 17.70 71 GLU B CA 1
ATOM 4544 C C . GLU B 1 71 ? 26.811 27.757 68.365 1.00 16.91 71 GLU B C 1
ATOM 4545 O O . GLU B 1 71 ? 27.006 26.928 67.476 1.00 16.61 71 GLU B O 1
ATOM 4551 N N . THR B 1 72 ? 26.019 28.815 68.213 1.00 16.26 72 THR B N 1
ATOM 4552 C CA . THR B 1 72 ? 25.338 29.112 66.949 1.00 15.97 72 THR B CA 1
ATOM 4553 C C . THR B 1 72 ? 26.321 29.416 65.813 1.00 15.77 72 THR B C 1
ATOM 4554 O O . THR B 1 72 ? 26.093 29.014 64.669 1.00 15.13 72 THR B O 1
ATOM 4558 N N . VAL B 1 73 ? 27.408 30.122 66.126 1.00 15.70 73 VAL B N 1
ATOM 4559 C CA . VAL B 1 73 ? 28.454 30.396 65.132 1.00 15.97 73 VAL B CA 1
ATOM 4560 C C . VAL B 1 73 ? 29.084 29.091 64.620 1.00 16.18 73 VAL B C 1
ATOM 4561 O O . VAL B 1 73 ? 29.231 28.895 63.406 1.00 16.11 73 VAL B O 1
ATOM 4565 N N . VAL B 1 74 ? 29.440 28.207 65.550 1.00 16.43 74 VAL B N 1
ATOM 4566 C CA . VAL B 1 74 ? 30.068 26.922 65.219 1.00 16.66 74 VAL B CA 1
ATOM 4567 C C . VAL B 1 74 ? 29.105 25.996 64.456 1.00 16.76 74 VAL B C 1
ATOM 4568 O O . VAL B 1 74 ? 29.502 25.363 63.481 1.00 16.24 74 VAL B O 1
ATOM 4572 N N . MET B 1 75 ? 27.848 25.934 64.900 1.00 16.75 75 MET B N 1
ATOM 4573 C CA . MET B 1 75 ? 26.884 24.957 64.382 1.00 17.00 75 MET B CA 1
ATOM 4574 C C . MET B 1 75 ? 26.086 25.419 63.157 1.00 16.15 75 MET B C 1
ATOM 4575 O O . MET B 1 75 ? 25.644 24.577 62.379 1.00 16.02 75 MET B O 1
ATOM 4580 N N . GLU B 1 76 ? 25.888 26.729 62.996 1.00 14.99 76 GLU B N 1
ATOM 4581 C CA . GLU B 1 76 ? 25.025 27.260 61.932 1.00 14.65 76 GLU B CA 1
ATOM 4582 C C . GLU B 1 76 ? 25.710 28.270 61.007 1.00 14.33 76 GLU B C 1
ATOM 4583 O O . GLU B 1 76 ? 25.716 28.073 59.800 1.00 13.98 76 GLU B O 1
ATOM 4589 N N . ILE B 1 77 ? 26.305 29.321 61.569 1.00 14.12 77 ILE B N 1
ATOM 4590 C CA . ILE B 1 77 ? 26.824 30.438 60.769 1.00 14.23 77 ILE B CA 1
ATOM 4591 C C . ILE B 1 77 ? 28.012 30.004 59.903 1.00 14.27 77 ILE B C 1
ATOM 4592 O O . ILE B 1 77 ? 28.006 30.216 58.687 1.00 14.32 77 ILE B O 1
ATOM 4597 N N . LEU B 1 78 ? 29.019 29.399 60.528 1.00 14.57 78 LEU B N 1
ATOM 4598 C CA . LEU B 1 78 ? 30.222 28.969 59.801 1.00 14.88 78 LEU B CA 1
ATOM 4599 C C . LEU B 1 78 ? 29.953 27.874 58.743 1.00 14.63 78 LEU B C 1
ATOM 4600 O O . LEU B 1 78 ? 30.467 27.971 57.628 1.00 14.37 78 LEU B O 1
ATOM 4605 N N . PRO B 1 79 ? 29.156 26.835 59.083 1.00 14.44 79 PRO B N 1
ATOM 4606 C CA . PRO B 1 79 ? 28.766 25.857 58.053 1.00 14.47 79 PRO B CA 1
ATOM 4607 C C . PRO B 1 79 ? 28.010 26.449 56.861 1.00 14.34 79 PRO B C 1
ATOM 4608 O O . PRO B 1 79 ? 28.234 26.020 55.727 1.00 14.42 79 PRO B O 1
ATOM 4612 N N . LEU B 1 80 ? 27.128 27.416 57.115 1.00 14.27 80 LEU B N 1
ATOM 4613 C CA . LEU B 1 80 ? 26.434 28.124 56.033 1.00 14.41 80 LEU B CA 1
ATOM 4614 C C . LEU B 1 80 ? 27.396 28.911 55.141 1.00 14.72 80 LEU B C 1
ATOM 4615 O O . LEU B 1 80 ? 27.276 28.865 53.915 1.00 14.27 80 LEU B O 1
ATOM 4620 N N A ARG B 1 81 ? 28.334 29.629 55.757 0.70 15.19 81 ARG B N 1
ATOM 4621 N N B ARG B 1 81 ? 28.342 29.618 55.761 0.30 14.75 81 ARG B N 1
ATOM 4622 C CA A ARG B 1 81 ? 29.356 30.369 55.006 0.70 15.61 81 ARG B CA 1
ATOM 4623 C CA B ARG B 1 81 ? 29.378 30.368 55.041 0.30 14.89 81 ARG B CA 1
ATOM 4624 C C A ARG B 1 81 ? 30.180 29.437 54.114 0.70 15.51 81 ARG B C 1
ATOM 4625 C C B ARG B 1 81 ? 30.209 29.461 54.137 0.30 15.15 81 ARG B C 1
ATOM 4626 O O A ARG B 1 81 ? 30.378 29.716 52.928 0.70 15.39 81 ARG B O 1
ATOM 4627 O O B ARG B 1 81 ? 30.458 29.787 52.975 0.30 15.16 81 ARG B O 1
ATOM 4642 N N . ASN B 1 82 ? 30.633 28.326 54.689 1.00 15.55 82 ASN B N 1
ATOM 4643 C CA . ASN B 1 82 ? 31.400 27.320 53.943 1.00 15.95 82 ASN B CA 1
ATOM 4644 C C . ASN B 1 82 ? 30.594 26.692 52.802 1.00 15.73 82 ASN B C 1
ATOM 4645 O O . ASN B 1 82 ? 31.145 26.428 51.729 1.00 15.28 82 ASN B O 1
ATOM 4650 N N . GLU B 1 83 ? 29.299 26.472 53.036 1.00 15.82 83 GLU B N 1
ATOM 4651 C CA . GLU B 1 83 ? 28.404 25.926 52.007 1.00 16.11 83 GLU B CA 1
ATOM 4652 C C . GLU B 1 83 ? 28.276 26.862 50.804 1.00 16.01 83 GLU B C 1
ATOM 4653 O O . GLU B 1 83 ? 28.358 26.410 49.658 1.00 15.85 83 GLU B O 1
ATOM 4659 N N . VAL B 1 84 ? 28.081 28.157 51.061 1.00 16.17 84 VAL B N 1
ATOM 4660 C CA . VAL B 1 84 ? 27.968 29.137 49.974 1.00 16.68 84 VAL B CA 1
ATOM 4661 C C . VAL B 1 84 ? 29.269 29.185 49.172 1.00 17.00 84 VAL B C 1
ATOM 4662 O O . VAL B 1 84 ? 29.236 29.141 47.937 1.00 16.80 84 VAL B O 1
ATOM 4666 N N . TRP B 1 85 ? 30.403 29.278 49.873 1.00 17.49 85 TRP B N 1
ATOM 4667 C CA . TRP B 1 85 ? 31.699 29.327 49.196 1.00 18.20 85 TRP B CA 1
ATOM 4668 C C . TRP B 1 85 ? 31.952 28.084 48.361 1.00 17.48 85 TRP B C 1
ATOM 4669 O O . TRP B 1 85 ? 32.407 28.198 47.227 1.00 17.11 85 TRP B O 1
ATOM 4680 N N . HIS B 1 86 ? 31.645 26.915 48.918 1.00 16.86 86 HIS B N 1
ATOM 4681 C CA . HIS B 1 86 ? 31.730 25.649 48.175 1.00 16.69 86 HIS B CA 1
ATOM 4682 C C . HIS B 1 86 ? 30.918 25.705 46.878 1.00 16.38 86 HIS B C 1
ATOM 4683 O O . HIS B 1 86 ? 31.438 25.397 45.805 1.00 15.76 86 HIS B O 1
ATOM 4690 N N . LEU B 1 87 ? 29.646 26.092 46.990 1.00 16.26 87 LEU B N 1
ATOM 4691 C CA . LEU B 1 87 ? 28.739 26.081 45.840 1.00 16.56 87 LEU B CA 1
ATOM 4692 C C . LEU B 1 87 ? 29.141 27.085 44.749 1.00 17.07 87 LEU B C 1
ATOM 4693 O O . LEU B 1 87 ? 29.081 26.757 43.563 1.00 17.28 87 LEU B O 1
ATOM 4698 N N . ILE B 1 88 ? 29.571 28.282 45.148 1.00 17.68 88 ILE B N 1
ATOM 4699 C CA . ILE B 1 88 ? 30.070 29.285 44.193 1.00 18.73 88 ILE B CA 1
ATOM 4700 C C . ILE B 1 88 ? 31.360 28.795 43.514 1.00 19.62 88 ILE B C 1
ATOM 4701 O O . ILE B 1 88 ? 31.456 28.815 42.284 1.00 20.06 88 ILE B O 1
ATOM 4706 N N . GLU B 1 89 ? 32.329 28.356 44.317 1.00 20.73 89 GLU B N 1
ATOM 4707 C CA . GLU B 1 89 ? 33.634 27.874 43.813 1.00 21.65 89 GLU B CA 1
ATOM 4708 C C . GLU B 1 89 ? 33.518 26.730 42.806 1.00 21.12 89 GLU B C 1
ATOM 4709 O O . GLU B 1 89 ? 34.239 26.715 41.809 1.00 20.90 89 GLU B O 1
ATOM 4715 N N . HIS B 1 90 ? 32.625 25.775 43.079 1.00 20.24 90 HIS B N 1
ATOM 4716 C CA . HIS B 1 90 ? 32.537 24.538 42.296 1.00 20.15 90 HIS B CA 1
ATOM 4717 C C . HIS B 1 90 ? 31.404 24.483 41.257 1.00 20.08 90 HIS B C 1
ATOM 4718 O O . HIS B 1 90 ? 31.269 23.473 40.563 1.00 19.41 90 HIS B O 1
ATOM 4725 N N . MET B 1 91 ? 30.613 25.553 41.133 1.00 20.67 91 MET B N 1
ATOM 4726 C CA . MET B 1 91 ? 29.428 25.542 40.256 1.00 21.49 91 MET B CA 1
ATOM 4727 C C . MET B 1 91 ? 29.763 25.196 38.810 1.00 21.79 91 MET B C 1
ATOM 4728 O O . MET B 1 91 ? 29.089 24.366 38.204 1.00 21.09 91 MET B O 1
ATOM 4733 N N . ASP B 1 92 ? 30.796 25.838 38.270 1.00 22.71 92 ASP B N 1
ATOM 4734 C CA . ASP B 1 92 ? 31.202 25.603 36.879 1.00 23.47 92 ASP B CA 1
ATOM 4735 C C . ASP B 1 92 ? 31.602 24.145 36.638 1.00 22.66 92 ASP B C 1
ATOM 4736 O O . ASP B 1 92 ? 31.318 23.601 35.573 1.00 22.28 92 ASP B O 1
ATOM 4741 N N . GLU B 1 93 ? 32.230 23.515 37.632 1.00 22.37 93 GLU B N 1
ATOM 4742 C CA . GLU B 1 93 ? 32.543 22.087 37.563 1.00 22.48 93 GLU B CA 1
ATOM 4743 C C . GLU B 1 93 ? 31.267 21.237 37.573 1.00 21.43 93 GLU B C 1
ATOM 4744 O O . GLU B 1 93 ? 31.128 20.318 36.766 1.00 20.50 93 GLU B O 1
ATOM 4750 N N . TYR B 1 94 ? 30.346 21.552 38.479 1.00 20.31 94 TYR B N 1
ATOM 4751 C CA . TYR B 1 94 ? 29.134 20.738 38.661 1.00 20.03 94 TYR B CA 1
ATOM 4752 C C . TYR B 1 94 ? 28.172 20.785 37.469 1.00 19.84 94 TYR B C 1
ATOM 4753 O O . TYR B 1 94 ? 27.554 19.774 37.141 1.00 19.05 94 TYR B O 1
ATOM 4762 N N . VAL B 1 95 ? 28.059 21.942 36.817 1.00 19.79 95 VAL B N 1
ATOM 4763 C CA . VAL B 1 95 ? 27.128 22.097 35.689 1.00 20.54 95 VAL B CA 1
ATOM 4764 C C . VAL B 1 95 ? 27.560 21.393 34.393 1.00 21.22 95 VAL B C 1
ATOM 4765 O O . VAL B 1 95 ? 26.713 21.149 33.531 1.00 20.88 95 VAL B O 1
ATOM 4769 N N . LYS B 1 96 ? 28.853 21.080 34.249 1.00 22.21 96 LYS B N 1
ATOM 4770 C CA . LYS B 1 96 ? 29.385 20.544 32.990 1.00 23.16 96 LYS B CA 1
ATOM 4771 C C . LYS B 1 96 ? 28.870 19.124 32.737 1.00 23.38 96 LYS B C 1
ATOM 4772 O O . LYS B 1 96 ? 28.674 18.356 33.690 1.00 22.94 96 LYS B O 1
ATOM 4778 N N . PRO B 1 97 ? 28.649 18.760 31.454 1.00 23.77 97 PRO B N 1
ATOM 4779 C CA . PRO B 1 97 ? 28.277 17.372 31.172 1.00 24.19 97 PRO B CA 1
ATOM 4780 C C . PRO B 1 97 ? 29.395 16.389 31.524 1.00 24.68 97 PRO B C 1
ATOM 4781 O O . PRO B 1 97 ? 30.580 16.730 31.404 1.00 24.23 97 PRO B O 1
ATOM 4785 N N . VAL B 1 98 ? 29.000 15.198 31.977 1.00 25.10 98 VAL B N 1
ATOM 4786 C CA . VAL B 1 98 ? 29.924 14.110 32.281 1.00 25.73 98 VAL B CA 1
ATOM 4787 C C . VAL B 1 98 ? 29.892 13.129 31.110 1.00 26.03 98 VAL B C 1
ATOM 4788 O O . VAL B 1 98 ? 28.818 12.836 30.561 1.00 24.81 98 VAL B O 1
ATOM 4792 N N . LYS B 1 99 ? 31.074 12.644 30.726 1.00 25.75 99 LYS B N 1
ATOM 4793 C CA . LYS B 1 99 ? 31.207 11.650 29.668 1.00 26.85 99 LYS B CA 1
ATOM 4794 C C . LYS B 1 99 ? 31.234 10.262 30.313 1.00 26.68 99 LYS B C 1
ATOM 4795 O O . LYS B 1 99 ? 32.249 9.879 30.905 1.00 26.52 99 LYS B O 1
ATOM 4801 N N . PRO B 1 100 ? 30.116 9.506 30.220 1.00 25.95 100 PRO B N 1
ATOM 4802 C CA . PRO B 1 100 ? 30.062 8.224 30.926 1.00 25.83 100 PRO B CA 1
ATOM 4803 C C . PRO B 1 100 ? 30.884 7.142 30.227 1.00 25.92 100 PRO B C 1
ATOM 4804 O O . PRO B 1 100 ? 31.149 7.240 29.022 1.00 25.34 100 PRO B O 1
ATOM 4808 N N . THR B 1 101 ? 31.265 6.118 30.984 1.00 26.18 101 THR B N 1
ATOM 4809 C CA . THR B 1 101 ? 31.934 4.943 30.431 1.00 26.49 101 THR B CA 1
ATOM 4810 C C . THR B 1 101 ? 30.907 4.085 29.693 1.00 25.98 101 THR B C 1
ATOM 4811 O O . THR B 1 101 ? 29.993 3.539 30.304 1.00 25.52 101 THR B O 1
ATOM 4815 N N . MET B 1 102 ? 31.071 3.987 28.373 1.00 25.59 102 MET B N 1
ATOM 4816 C CA . MET B 1 102 ? 30.162 3.246 27.504 1.00 25.48 102 MET B CA 1
ATOM 4817 C C . MET B 1 102 ? 30.814 1.931 27.061 1.00 26.43 102 MET B C 1
ATOM 4818 O O . MET B 1 102 ? 32.034 1.878 26.832 1.00 26.65 102 MET B O 1
ATOM 4823 N N A GLU B 1 103 ? 29.991 0.891 26.922 0.50 26.90 103 GLU B N 1
ATOM 4824 N N B GLU B 1 103 ? 29.998 0.885 26.939 0.50 27.03 103 GLU B N 1
ATOM 4825 C CA A GLU B 1 103 ? 30.427 -0.427 26.464 0.50 27.65 103 GLU B CA 1
ATOM 4826 C CA B GLU B 1 103 ? 30.440 -0.423 26.445 0.50 27.87 103 GLU B CA 1
ATOM 4827 C C A GLU B 1 103 ? 29.451 -0.946 25.407 0.50 28.07 103 GLU B C 1
ATOM 4828 C C B GLU B 1 103 ? 29.459 -0.930 25.397 0.50 28.19 103 GLU B C 1
ATOM 4829 O O A GLU B 1 103 ? 28.288 -0.544 25.382 0.50 28.23 103 GLU B O 1
ATOM 4830 O O B GLU B 1 103 ? 28.302 -0.511 25.375 0.50 28.34 103 GLU B O 1
ATOM 4841 N N . GLY B 1 104 ? 29.932 -1.820 24.525 1.00 28.42 104 GLY B N 1
ATOM 4842 C CA . GLY B 1 104 ? 29.098 -2.392 23.457 1.00 28.32 104 GLY B CA 1
ATOM 4843 C C . GLY B 1 104 ? 28.811 -1.398 22.345 1.00 28.12 104 GLY B C 1
ATOM 4844 O O . GLY B 1 104 ? 29.609 -0.487 22.104 1.00 28.08 104 GLY B O 1
ATOM 4845 N N . ALA B 1 105 ? 27.665 -1.563 21.680 1.00 27.69 105 ALA B N 1
ATOM 4846 C CA . ALA B 1 105 ? 27.291 -0.740 20.514 1.00 27.28 105 ALA B CA 1
ATOM 4847 C C . ALA B 1 105 ? 27.201 0.759 20.810 1.00 27.00 105 ALA B C 1
ATOM 4848 O O . ALA B 1 105 ? 27.563 1.583 19.961 1.00 26.23 105 ALA B O 1
ATOM 4850 N N . ALA B 1 106 ? 26.741 1.108 22.013 1.00 26.27 106 ALA B N 1
ATOM 4851 C CA . ALA B 1 106 ? 26.616 2.514 22.430 1.00 25.93 106 ALA B CA 1
ATOM 4852 C C . ALA B 1 106 ? 27.954 3.265 22.533 1.00 25.39 106 ALA B C 1
ATOM 4853 O O . ALA B 1 106 ? 27.979 4.493 22.446 1.00 24.65 106 ALA B O 1
ATOM 4855 N N . ALA B 1 107 ? 29.054 2.531 22.710 1.00 25.32 107 ALA B N 1
ATOM 4856 C CA . ALA B 1 107 ? 30.400 3.128 22.763 1.00 25.55 107 ALA B CA 1
ATOM 4857 C C . ALA B 1 107 ? 30.823 3.829 21.462 1.00 25.74 107 ALA B C 1
ATOM 4858 O O . ALA B 1 107 ? 31.696 4.700 21.488 1.00 24.82 107 ALA B O 1
ATOM 4860 N N . LEU B 1 108 ? 30.208 3.458 20.337 1.00 26.00 108 LEU B N 1
ATOM 4861 C CA . LEU B 1 108 ? 30.458 4.120 19.050 1.00 26.48 108 LEU B CA 1
ATOM 4862 C C . LEU B 1 108 ? 29.718 5.454 18.890 1.00 26.34 108 LEU B C 1
ATOM 4863 O O . LEU B 1 108 ? 30.059 6.240 18.004 1.00 26.49 108 LEU B O 1
ATOM 4868 N N . ASP B 1 109 ? 28.709 5.712 19.728 1.00 25.68 109 ASP B N 1
ATOM 4869 C CA . ASP B 1 109 ? 27.955 6.965 19.682 1.00 25.06 109 ASP B CA 1
ATOM 4870 C C . ASP B 1 109 ? 28.540 8.007 20.634 1.00 24.68 109 ASP B C 1
ATOM 4871 O O . ASP B 1 109 ? 29.380 7.702 21.478 1.00 24.58 109 ASP B O 1
ATOM 4876 N N . ASP B 1 110 ? 28.082 9.245 20.483 1.00 23.98 110 ASP B N 1
ATOM 4877 C CA . ASP B 1 110 ? 28.477 10.352 21.355 1.00 23.86 110 ASP B CA 1
ATOM 4878 C C . ASP B 1 110 ? 27.461 10.480 22.495 1.00 23.08 110 ASP B C 1
ATOM 4879 O O . ASP B 1 110 ? 26.346 10.960 22.275 1.00 22.81 110 ASP B O 1
ATOM 4884 N N . CYS B 1 111 ? 27.860 10.053 23.696 1.00 21.84 111 CYS B N 1
ATOM 4885 C CA . CYS B 1 111 ? 26.993 10.042 24.875 1.00 21.32 111 CYS B CA 1
ATOM 4886 C C . CYS B 1 111 ? 27.477 10.983 25.987 1.00 21.26 111 CYS B C 1
ATOM 4887 O O . CYS B 1 111 ? 28.686 11.168 26.185 1.00 20.75 111 CYS B O 1
ATOM 4890 N N . GLU B 1 112 ? 26.508 11.570 26.697 1.00 20.85 112 GLU B N 1
ATOM 4891 C CA . GLU B 1 112 ? 26.741 12.549 27.763 1.00 20.94 112 GLU B CA 1
ATOM 4892 C C . GLU B 1 112 ? 25.701 12.369 28.867 1.00 20.27 112 GLU B C 1
ATOM 4893 O O . GLU B 1 112 ? 24.570 11.953 28.596 1.00 19.29 112 GLU B O 1
ATOM 4899 N N . LEU B 1 113 ? 26.081 12.726 30.094 1.00 19.37 113 LEU B N 1
ATOM 4900 C CA . LEU B 1 113 ? 25.136 12.927 31.188 1.00 19.14 113 LEU B CA 1
ATOM 4901 C C . LEU B 1 113 ? 25.097 14.425 31.488 1.00 19.06 113 LEU B C 1
ATOM 4902 O O . LEU B 1 113 ? 26.070 14.982 32.004 1.00 18.96 113 LEU B O 1
ATOM 4907 N N . GLN B 1 114 ? 23.993 15.076 31.123 1.00 18.62 114 GLN B N 1
ATOM 4908 C CA . GLN B 1 114 ? 23.801 16.503 31.396 1.00 18.59 114 GLN B CA 1
ATOM 4909 C C . GLN B 1 114 ? 23.039 16.658 32.702 1.00 18.31 114 GLN B C 1
ATOM 4910 O O . GLN B 1 114 ? 22.306 15.755 33.105 1.00 18.45 114 GLN B O 1
ATOM 4916 N N . TYR B 1 115 ? 23.229 17.797 33.360 1.00 18.07 115 TYR B N 1
ATOM 4917 C CA . TYR B 1 115 ? 22.470 18.137 34.561 1.00 17.98 115 TYR B CA 1
ATOM 4918 C C . TYR B 1 115 ? 21.571 19.311 34.241 1.00 16.84 115 TYR B C 1
ATOM 4919 O O . TYR B 1 115 ? 22.032 20.306 33.678 1.00 16.52 115 TYR B O 1
ATOM 4928 N N . GLU B 1 116 ? 20.287 19.184 34.576 1.00 15.42 116 GLU B N 1
ATOM 4929 C CA . GLU B 1 116 ? 19.323 20.257 34.348 1.00 14.92 116 GLU B CA 1
ATOM 4930 C C . GLU B 1 116 ? 18.539 20.561 35.632 1.00 13.94 116 GLU B C 1
ATOM 4931 O O . GLU B 1 116 ? 18.361 19.673 36.480 1.00 13.32 116 GLU B O 1
ATOM 4937 N N . PRO B 1 117 ? 18.067 21.814 35.779 1.00 13.05 117 PRO B N 1
ATOM 4938 C CA . PRO B 1 117 ? 17.216 22.136 36.924 1.00 12.69 117 PRO B CA 1
ATOM 4939 C C . PRO B 1 117 ? 15.891 21.365 36.910 1.00 12.19 117 PRO B C 1
ATOM 4940 O O . PRO B 1 117 ? 15.449 20.912 35.854 1.00 11.89 117 PRO B O 1
ATOM 4944 N N . LEU B 1 118 ? 15.284 21.226 38.086 1.00 11.81 118 LEU B N 1
ATOM 4945 C CA . LEU B 1 118 ? 14.003 20.534 38.245 1.00 11.48 118 LEU B CA 1
ATOM 4946 C C . LEU B 1 118 ? 12.807 21.476 38.083 1.00 11.29 118 LEU B C 1
ATOM 4947 O O . LEU B 1 118 ? 11.833 21.131 37.409 1.00 11.33 118 LEU B O 1
ATOM 4952 N N . GLY B 1 119 ? 12.884 22.656 38.696 1.00 10.87 119 GLY B N 1
ATOM 4953 C CA . GLY B 1 119 ? 11.780 23.619 38.678 1.00 10.73 119 GLY B CA 1
ATOM 4954 C C . GLY B 1 119 ? 11.700 24.379 39.983 1.00 10.45 119 GLY B C 1
ATOM 4955 O O . GLY B 1 119 ? 12.617 25.131 40.307 1.00 10.40 119 GLY B O 1
ATOM 4956 N N . VAL B 1 120 ? 10.611 24.181 40.728 1.00 10.16 120 VAL B N 1
ATOM 4957 C CA . VAL B 1 120 ? 10.428 24.809 42.038 1.00 10.08 120 VAL B CA 1
ATOM 4958 C C . VAL B 1 120 ? 10.629 23.762 43.135 1.00 9.94 120 VAL B C 1
ATOM 4959 O O . VAL B 1 120 ? 10.013 22.691 43.105 1.00 9.92 120 VAL B O 1
ATOM 4963 N N . VAL B 1 121 ? 11.495 24.087 44.093 1.00 9.77 121 VAL B N 1
ATOM 4964 C CA . VAL B 1 121 ? 11.804 23.220 45.230 1.00 9.80 121 VAL B CA 1
ATOM 4965 C C . VAL B 1 121 ? 11.141 23.778 46.487 1.00 9.71 121 VAL B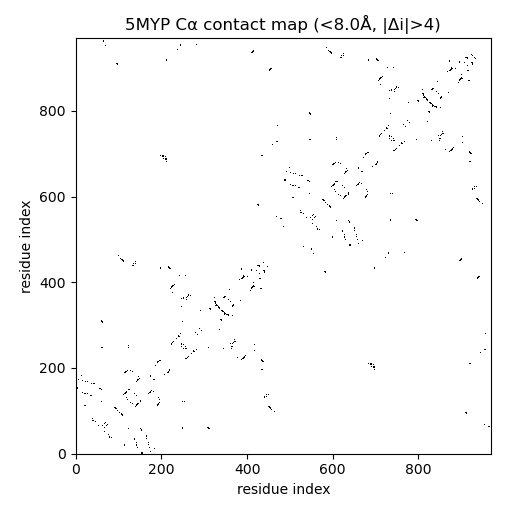 C 1
ATOM 4966 O O . VAL B 1 121 ? 11.229 24.975 46.757 1.00 9.67 121 VAL B O 1
ATOM 4970 N N . LEU B 1 122 ? 10.471 22.913 47.245 1.00 9.50 122 LEU B N 1
ATOM 4971 C CA . LEU B 1 122 ? 9.947 23.279 48.561 1.00 9.56 122 LEU B CA 1
ATOM 4972 C C . LEU B 1 122 ? 10.924 22.811 49.630 1.00 9.48 122 LEU B C 1
ATOM 4973 O O . LEU B 1 122 ? 11.329 21.648 49.630 1.00 9.63 122 LEU B O 1
ATOM 4978 N N . VAL B 1 123 ? 11.286 23.715 50.541 1.00 9.46 123 VAL B N 1
ATOM 4979 C CA . VAL B 1 123 ? 12.117 23.387 51.697 1.00 9.58 123 VAL B CA 1
ATOM 4980 C C . VAL B 1 123 ? 11.313 23.642 52.966 1.00 9.74 123 VAL B C 1
ATOM 4981 O O . VAL B 1 123 ? 10.914 24.780 53.227 1.00 9.79 123 VAL B O 1
ATOM 4985 N N . ILE B 1 124 ? 11.067 22.584 53.740 1.00 9.95 124 ILE B N 1
ATOM 4986 C CA . ILE B 1 124 ? 10.372 22.702 55.019 1.00 10.37 124 ILE B CA 1
ATOM 4987 C C . ILE B 1 124 ? 11.417 22.597 56.122 1.00 10.79 124 ILE B C 1
ATOM 4988 O O . ILE B 1 124 ? 12.066 21.554 56.281 1.00 10.91 124 ILE B O 1
ATOM 4993 N N . GLY B 1 125 ? 11.572 23.681 56.875 1.00 11.35 125 GLY B N 1
ATOM 4994 C CA . GLY B 1 125 ? 12.583 23.767 57.914 1.00 11.94 125 GLY B CA 1
ATOM 4995 C C . GLY B 1 125 ? 12.150 23.131 59.213 1.00 12.56 125 GLY B C 1
ATOM 4996 O O . GLY B 1 125 ? 10.985 22.753 59.386 1.00 12.92 125 GLY B O 1
ATOM 4997 N N . THR B 1 126 ? 13.103 23.006 60.126 1.00 12.95 126 THR B N 1
ATOM 4998 C CA . THR B 1 126 ? 12.825 22.540 61.479 1.00 13.37 126 THR B CA 1
ATOM 4999 C C . THR B 1 126 ? 13.327 23.574 62.485 1.00 13.49 126 THR B C 1
ATOM 5000 O O . THR B 1 126 ? 13.957 24.566 62.107 1.00 13.53 126 THR B O 1
ATOM 5004 N N . TRP B 1 127 ? 13.023 23.342 63.755 1.00 13.48 127 TRP B N 1
ATOM 5005 C CA . TRP B 1 127 ? 13.209 24.346 64.816 1.00 13.59 127 TRP B CA 1
ATOM 5006 C C . TRP B 1 127 ? 14.549 24.282 65.549 1.00 13.69 127 TRP B C 1
ATOM 5007 O O . TRP B 1 127 ? 14.955 25.281 66.144 1.00 13.50 127 TRP B O 1
ATOM 5018 N N . ASN B 1 128 ? 15.218 23.126 65.526 1.00 13.98 128 ASN B N 1
ATOM 5019 C CA . ASN B 1 128 ? 16.382 22.894 66.400 1.00 14.28 128 ASN B CA 1
ATOM 5020 C C . ASN B 1 128 ? 17.650 23.634 65.941 1.00 14.28 128 ASN B C 1
ATOM 5021 O O . ASN B 1 128 ? 18.403 24.134 66.775 1.00 14.49 128 ASN B O 1
ATOM 5026 N N . TYR B 1 129 ? 17.872 23.697 64.628 1.00 14.43 129 TYR B N 1
ATOM 5027 C CA . TYR B 1 129 ? 18.889 24.578 64.030 1.00 14.68 129 TYR B CA 1
ATOM 5028 C C . TYR B 1 129 ? 18.178 25.334 62.913 1.00 14.67 129 TYR B C 1
ATOM 5029 O O . TYR B 1 129 ? 18.276 24.962 61.744 1.00 14.41 129 TYR B O 1
ATOM 5038 N N . PRO B 1 130 ? 17.428 26.387 63.287 1.00 14.82 130 PRO B N 1
ATOM 5039 C CA . PRO B 1 130 ? 16.429 26.968 62.392 1.00 14.88 130 PRO B CA 1
ATOM 5040 C C . PRO B 1 130 ? 16.963 27.791 61.226 1.00 14.92 130 PRO B C 1
ATOM 5041 O O . PRO B 1 130 ? 16.208 28.038 60.287 1.00 15.12 130 PRO B O 1
ATOM 5045 N N . LEU B 1 131 ? 18.225 28.220 61.280 1.00 14.80 131 LEU B N 1
ATOM 5046 C CA . LEU B 1 131 ? 18.844 28.923 60.152 1.00 14.73 131 LEU B CA 1
ATOM 5047 C C . LEU B 1 131 ? 19.543 27.932 59.220 1.00 14.32 131 LEU B C 1
ATOM 5048 O O . LEU B 1 131 ? 19.306 27.938 58.014 1.00 14.02 131 LEU B O 1
ATOM 5053 N N . LEU B 1 132 ? 20.394 27.081 59.787 1.00 13.99 132 LEU B N 1
ATOM 5054 C CA . LEU B 1 132 ? 21.122 26.060 59.018 1.00 13.86 132 LEU B CA 1
ATOM 5055 C C . LEU B 1 132 ? 20.194 25.176 58.190 1.00 13.79 132 LEU B C 1
ATOM 5056 O O . LEU B 1 132 ? 20.403 24.999 56.993 1.00 13.14 132 LEU B O 1
ATOM 5061 N N . LEU B 1 133 ? 19.162 24.638 58.833 1.00 14.02 133 LEU B N 1
ATOM 5062 C CA . LEU B 1 133 ? 18.329 23.608 58.208 1.00 14.50 133 LEU B CA 1
ATOM 5063 C C . LEU B 1 133 ? 17.202 24.154 57.327 1.00 14.60 133 LEU B C 1
ATOM 5064 O O . LEU B 1 133 ? 16.412 23.375 56.791 1.00 15.27 133 LEU B O 1
ATOM 5069 N N . ILE B 1 134 ? 17.131 25.479 57.173 1.00 14.38 134 ILE B N 1
ATOM 5070 C CA . ILE B 1 134 ? 16.326 26.108 56.118 1.00 14.47 134 ILE B CA 1
ATOM 5071 C C . ILE B 1 134 ? 17.228 26.644 54.987 1.00 14.10 134 ILE B C 1
ATOM 5072 O O . ILE B 1 134 ? 16.934 26.422 53.812 1.00 13.82 134 ILE B O 1
ATOM 5077 N N . LEU B 1 135 ? 18.333 27.313 55.328 1.00 13.56 135 LEU B N 1
ATOM 5078 C CA . LEU B 1 135 ? 19.212 27.910 54.309 1.00 13.43 135 LEU B CA 1
ATOM 5079 C C . LEU B 1 135 ? 20.143 26.915 53.600 1.00 12.98 135 LEU B C 1
ATOM 5080 O O . LEU B 1 135 ? 20.397 27.078 52.410 1.00 12.97 135 LEU B O 1
ATOM 5085 N N . GLN B 1 136 ? 20.658 25.907 54.304 1.00 12.67 136 GLN B N 1
ATOM 5086 C CA . GLN B 1 136 ? 21.595 24.960 53.674 1.00 12.65 136 GLN B CA 1
ATOM 5087 C C . GLN B 1 136 ? 20.956 24.208 52.489 1.00 12.36 136 GLN B C 1
ATOM 5088 O O . GLN B 1 136 ? 21.557 24.153 51.421 1.00 12.53 136 GLN B O 1
ATOM 5094 N N . PRO B 1 137 ? 19.731 23.660 52.659 1.00 12.08 137 PRO B N 1
ATOM 5095 C CA . PRO B 1 137 ? 19.026 23.083 51.498 1.00 11.89 137 PRO B CA 1
ATOM 5096 C C . PRO B 1 137 ? 18.716 24.101 50.397 1.00 11.66 137 PRO B C 1
ATOM 5097 O O . PRO B 1 137 ? 18.889 23.793 49.219 1.00 11.59 137 PRO B O 1
ATOM 5101 N N . LEU B 1 138 ? 18.263 25.296 50.789 1.00 11.41 138 LEU B N 1
ATOM 5102 C CA . LEU B 1 138 ? 17.952 26.366 49.837 1.00 11.17 138 LEU B CA 1
ATOM 5103 C C . LEU B 1 138 ? 19.150 26.713 48.949 1.00 11.06 138 LEU B C 1
ATOM 5104 O O . LEU B 1 138 ? 19.005 26.810 47.736 1.00 10.86 138 LEU B O 1
ATOM 5109 N N . LEU B 1 139 ? 20.322 26.891 49.556 1.00 11.23 139 LEU B N 1
ATOM 5110 C CA . LEU B 1 139 ? 21.546 27.213 48.806 1.00 11.07 139 LEU B CA 1
ATOM 5111 C C . LEU B 1 139 ? 21.801 26.197 47.700 1.00 10.97 139 LEU B C 1
ATOM 5112 O O . LEU B 1 139 ? 22.087 26.566 46.562 1.00 10.73 139 LEU B O 1
ATOM 5117 N N . GLY B 1 140 ? 21.674 24.919 48.045 1.00 10.91 140 GLY B N 1
ATOM 5118 C CA . GLY B 1 140 ? 21.804 23.828 47.085 1.00 10.82 140 GLY B CA 1
ATOM 5119 C C . GLY B 1 140 ? 20.790 23.865 45.957 1.00 10.58 140 GLY B C 1
ATOM 5120 O O . GLY B 1 140 ? 21.142 23.665 44.795 1.00 10.49 140 GLY B O 1
ATOM 5121 N N . ALA B 1 141 ? 19.527 24.112 46.301 1.00 10.33 141 ALA B N 1
ATOM 5122 C CA . ALA B 1 141 ? 18.452 24.190 45.304 1.00 10.18 141 ALA B CA 1
ATOM 5123 C C . ALA B 1 141 ? 18.681 25.327 44.308 1.00 10.02 141 ALA B C 1
ATOM 5124 O O . ALA B 1 141 ? 18.469 25.154 43.107 1.00 9.73 141 ALA B O 1
ATOM 5126 N N . LEU B 1 142 ? 19.141 26.473 44.809 1.00 9.93 142 LEU B N 1
ATOM 5127 C CA . LEU B 1 142 ? 19.414 27.636 43.968 1.00 10.02 142 LEU B CA 1
ATOM 5128 C C . LEU B 1 142 ? 20.683 27.458 43.125 1.00 10.01 142 LEU B C 1
ATOM 5129 O O . LEU B 1 142 ? 20.743 27.931 41.992 1.00 9.92 142 LEU B O 1
ATOM 5134 N N . ALA B 1 143 ? 21.680 26.763 43.668 1.00 10.10 143 ALA B N 1
ATOM 5135 C CA . ALA B 1 143 ? 22.893 26.414 42.910 1.00 10.11 143 ALA B CA 1
ATOM 5136 C C . ALA B 1 143 ? 22.594 25.559 41.672 1.00 10.03 143 ALA B C 1
ATOM 5137 O O . ALA B 1 143 ? 23.264 25.693 40.640 1.00 10.12 143 ALA B O 1
ATOM 5139 N N . ALA B 1 144 ? 21.570 24.709 41.783 1.00 9.86 144 ALA B N 1
ATOM 5140 C CA . ALA B 1 144 ? 21.115 23.844 40.690 1.00 9.78 144 ALA B CA 1
ATOM 5141 C C . ALA B 1 144 ? 20.154 24.519 39.691 1.00 9.59 144 ALA B C 1
ATOM 5142 O O . ALA B 1 144 ? 19.659 23.858 38.785 1.00 9.53 144 ALA B O 1
ATOM 5144 N N . GLY B 1 145 ? 19.898 25.818 39.850 1.00 9.42 145 GLY B N 1
ATOM 5145 C CA . GLY B 1 145 ? 19.095 26.586 38.898 1.00 9.36 145 GLY B CA 1
ATOM 5146 C C . GLY B 1 145 ? 17.594 26.497 39.092 1.00 9.26 145 GLY B C 1
ATOM 5147 O O . GLY B 1 145 ? 16.832 26.813 38.182 1.00 9.11 145 GLY B O 1
ATOM 5148 N N . ASN B 1 146 ? 17.169 26.078 40.279 1.00 9.30 146 ASN B N 1
ATOM 5149 C CA . ASN B 1 146 ? 15.752 26.046 40.635 1.00 9.23 146 ASN B CA 1
ATOM 5150 C C . ASN B 1 146 ? 15.357 27.375 41.254 1.00 9.31 146 ASN B C 1
ATOM 5151 O O . ASN B 1 146 ? 16.214 28.170 41.640 1.00 9.27 146 ASN B O 1
ATOM 5156 N N . THR B 1 147 ? 14.054 27.614 41.332 1.00 9.37 147 THR B N 1
ATOM 5157 C CA . THR B 1 147 ? 13.510 28.570 42.291 1.00 9.51 147 THR B CA 1
ATOM 5158 C C . THR B 1 147 ? 12.978 27.747 43.456 1.00 9.62 147 THR B C 1
ATOM 5159 O O . THR B 1 147 ? 12.949 26.509 43.391 1.00 9.49 147 THR B O 1
ATOM 5163 N N . ALA B 1 148 ? 12.584 28.420 44.529 1.00 9.75 148 ALA B N 1
ATOM 5164 C CA . ALA B 1 148 ? 12.226 27.708 45.748 1.00 9.83 148 ALA B CA 1
ATOM 5165 C C . ALA B 1 148 ? 11.182 28.417 46.579 1.00 9.90 148 ALA B C 1
ATOM 5166 O O . ALA B 1 148 ? 11.006 29.633 46.476 1.00 9.79 148 ALA B O 1
ATOM 5168 N N . VAL B 1 149 ? 10.482 27.625 47.386 1.00 9.94 149 VAL B N 1
ATOM 5169 C CA . VAL B 1 149 ? 9.628 28.133 48.452 1.00 10.23 149 VAL B CA 1
ATOM 5170 C C . VAL B 1 149 ? 10.149 27.538 49.756 1.00 10.38 149 VAL B C 1
ATOM 5171 O O . VAL B 1 149 ? 10.424 26.337 49.828 1.00 10.34 149 VAL B O 1
ATOM 5175 N N . ILE B 1 150 ? 10.300 28.382 50.776 1.00 10.60 150 ILE B N 1
ATOM 5176 C CA . ILE B 1 150 ? 10.748 27.925 52.091 1.00 10.91 150 ILE B CA 1
ATOM 5177 C C . ILE B 1 150 ? 9.619 28.042 53.107 1.00 11.24 150 ILE B C 1
ATOM 5178 O O . ILE B 1 150 ? 8.798 28.962 53.033 1.00 11.08 150 ILE B O 1
ATOM 5183 N N . LYS B 1 151 ? 9.589 27.100 54.044 1.00 11.79 151 LYS B N 1
ATOM 5184 C CA . LYS B 1 151 ? 8.572 27.061 55.088 1.00 12.42 151 LYS B CA 1
ATOM 5185 C C . L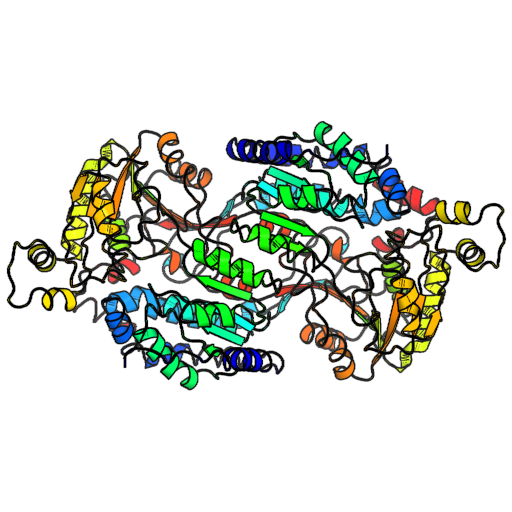YS B 1 151 ? 9.280 26.963 56.447 1.00 12.41 151 LYS B C 1
ATOM 5186 O O . LYS B 1 151 ? 9.603 25.866 56.909 1.00 12.15 151 LYS B O 1
ATOM 5192 N N . PRO B 1 152 ? 9.565 28.125 57.076 1.00 12.84 152 PRO B N 1
ATOM 5193 C CA . PRO B 1 152 ? 10.238 28.111 58.380 1.00 13.21 152 PRO B CA 1
ATOM 5194 C C . PRO B 1 152 ? 9.394 27.472 59.478 1.00 13.75 152 PRO B C 1
ATOM 5195 O O . PRO B 1 152 ? 8.158 27.589 59.456 1.00 13.39 152 PRO B O 1
ATOM 5199 N N . SER B 1 153 ? 10.058 26.802 60.418 1.00 14.60 153 SER B N 1
ATOM 5200 C CA . SER B 1 153 ? 9.367 26.174 61.544 1.00 15.75 153 SER B CA 1
ATOM 5201 C C . SER B 1 153 ? 8.739 27.222 62.460 1.00 16.63 153 SER B C 1
ATOM 5202 O O . SER B 1 153 ? 9.375 28.210 62.805 1.00 16.29 153 SER B O 1
ATOM 5205 N N . GLU B 1 154 ? 7.494 26.982 62.858 1.00 18.48 154 GLU B N 1
ATOM 5206 C CA . GLU B 1 154 ? 6.791 27.855 63.805 1.00 19.84 154 GLU B CA 1
ATOM 5207 C C . GLU B 1 154 ? 7.318 27.731 65.241 1.00 19.94 154 GLU B C 1
ATOM 5208 O O . GLU B 1 154 ? 7.042 28.600 66.071 1.00 19.97 154 GLU B O 1
ATOM 5214 N N . LEU B 1 155 ? 8.060 26.657 65.533 1.00 19.96 155 LEU B N 1
ATOM 5215 C CA . LEU B 1 155 ? 8.682 26.459 66.851 1.00 20.07 155 LEU B CA 1
ATOM 5216 C C . LEU B 1 155 ? 10.049 27.164 67.004 1.00 19.90 155 LEU B C 1
ATOM 5217 O O . LEU B 1 155 ? 10.716 26.981 68.017 1.00 20.04 155 LEU B O 1
ATOM 5222 N N . ALA B 1 156 ? 10.466 27.947 65.999 1.00 19.13 156 ALA B N 1
ATOM 5223 C CA . ALA B 1 156 ? 11.562 28.910 66.134 1.00 18.11 156 ALA B CA 1
ATOM 5224 C C . ALA B 1 156 ? 11.096 30.263 65.569 1.00 17.45 156 ALA B C 1
ATOM 5225 O O . ALA B 1 156 ? 11.599 30.724 64.536 1.00 16.85 156 ALA B O 1
ATOM 5227 N N . PRO B 1 157 ? 10.116 30.900 66.241 1.00 16.77 157 PRO B N 1
ATOM 5228 C CA . PRO B 1 157 ? 9.436 32.063 65.664 1.00 16.20 157 PRO B CA 1
ATOM 5229 C C . PRO B 1 157 ? 10.300 33.320 65.505 1.00 15.51 157 PRO B C 1
ATOM 5230 O O . PRO B 1 157 ? 10.128 34.043 64.525 1.00 14.80 157 PRO B O 1
ATOM 5234 N N . ALA B 1 158 ? 11.206 33.583 66.448 1.00 14.98 158 ALA B N 1
ATOM 5235 C CA . ALA B 1 158 ? 12.085 34.755 66.354 1.00 14.69 158 ALA B CA 1
ATOM 5236 C C . ALA B 1 158 ? 12.990 34.668 65.121 1.00 14.41 158 ALA B C 1
ATOM 5237 O O . ALA B 1 158 ? 13.170 35.655 64.403 1.00 14.25 158 ALA B O 1
ATOM 5239 N N . THR B 1 159 ? 13.533 33.478 64.873 1.00 14.13 159 THR B N 1
ATOM 5240 C CA . THR B 1 159 ? 14.356 33.223 63.690 1.00 14.03 159 THR B CA 1
ATOM 5241 C C . THR B 1 159 ? 13.526 33.326 62.405 1.00 13.99 159 THR B C 1
ATOM 5242 O O . THR B 1 159 ? 13.980 33.912 61.426 1.00 13.98 159 THR B O 1
ATOM 5246 N N . ALA B 1 160 ? 12.313 32.769 62.426 1.00 14.08 160 ALA B N 1
ATOM 5247 C CA . ALA B 1 160 ? 11.393 32.842 61.292 1.00 14.26 160 ALA B CA 1
ATOM 5248 C C . ALA B 1 160 ? 11.019 34.289 60.951 1.00 14.64 160 ALA B C 1
ATOM 5249 O O . ALA B 1 160 ? 10.977 34.660 59.778 1.00 14.55 160 ALA B O 1
ATOM 5251 N N . GLU B 1 161 ? 10.751 35.093 61.981 1.00 15.02 161 GLU B N 1
ATOM 5252 C CA . GLU B 1 161 ? 10.432 36.514 61.797 1.00 15.57 161 GLU B CA 1
ATOM 5253 C C . GLU B 1 161 ? 11.600 37.263 61.153 1.00 14.92 161 GLU B C 1
ATOM 5254 O O . GLU B 1 161 ? 11.420 37.963 60.154 1.00 14.36 161 GLU B O 1
ATOM 5260 N N . LEU B 1 162 ? 12.789 37.106 61.731 1.00 14.44 162 LEU B N 1
ATOM 5261 C CA . LEU B 1 162 ? 13.984 37.793 61.237 1.00 14.18 162 LEU B CA 1
ATOM 5262 C C . LEU B 1 162 ? 14.330 37.402 59.800 1.00 13.73 162 LEU B C 1
ATOM 5263 O O . LEU B 1 162 ? 14.608 38.273 58.971 1.00 13.58 162 LEU B O 1
ATOM 5268 N N . LEU B 1 163 ? 14.314 36.102 59.510 1.00 13.50 163 LEU B N 1
ATOM 5269 C CA . LEU B 1 163 ? 14.598 35.608 58.160 1.00 13.72 163 LEU B CA 1
ATOM 5270 C C . LEU B 1 163 ? 13.577 36.123 57.146 1.00 13.71 163 LEU B C 1
ATOM 5271 O O . LEU B 1 163 ? 13.943 36.504 56.035 1.00 13.13 163 LEU B O 1
ATOM 5276 N N . THR B 1 164 ? 12.301 36.117 57.538 1.00 13.96 164 THR B N 1
ATOM 5277 C CA . THR B 1 164 ? 11.225 36.614 56.681 1.00 14.38 164 THR B CA 1
ATOM 5278 C C . THR B 1 164 ? 11.393 38.113 56.388 1.00 15.01 164 THR B C 1
ATOM 5279 O O . THR B 1 164 ? 11.188 38.551 55.257 1.00 15.38 164 THR B O 1
ATOM 5283 N N . LYS B 1 165 ? 11.780 38.882 57.403 1.00 15.81 165 LYS B N 1
ATOM 5284 C CA . LYS B 1 165 ? 12.062 40.312 57.237 1.00 16.66 165 LYS B CA 1
ATOM 5285 C C . LYS B 1 165 ? 13.272 40.558 56.320 1.00 16.46 165 LYS B C 1
ATOM 5286 O O . LYS B 1 165 ? 13.204 41.400 55.423 1.00 16.24 165 LYS B O 1
ATOM 5292 N N . LEU B 1 166 ? 14.359 39.821 56.541 1.00 16.25 166 LEU B N 1
ATOM 5293 C CA . LEU B 1 166 ? 15.632 40.092 55.853 1.00 16.17 166 LEU B CA 1
ATOM 5294 C C . LEU B 1 166 ? 15.722 39.549 54.431 1.00 16.32 166 LEU B C 1
ATOM 5295 O O . LEU B 1 166 ? 16.298 40.205 53.565 1.00 15.72 166 LEU B O 1
ATOM 5300 N N . LEU B 1 167 ? 15.167 38.358 54.195 1.00 16.43 167 LEU B N 1
ATOM 5301 C CA . LEU B 1 167 ? 15.372 37.645 52.928 1.00 16.73 167 LEU B CA 1
ATOM 5302 C C . LEU B 1 167 ? 15.026 38.449 51.659 1.00 16.28 167 LEU B C 1
ATOM 5303 O O . LEU B 1 167 ? 15.835 38.465 50.729 1.00 15.88 167 LEU B O 1
ATOM 5308 N N . PRO B 1 168 ? 13.864 39.141 51.623 1.00 16.21 168 PRO B N 1
ATOM 5309 C CA . PRO B 1 168 ? 13.524 39.986 50.456 1.00 16.22 168 PRO B CA 1
ATOM 5310 C C . PRO B 1 168 ? 14.556 41.062 50.100 1.00 15.91 168 PRO B C 1
ATOM 5311 O O . PRO B 1 168 ? 14.654 41.437 48.932 1.00 16.24 168 PRO B O 1
ATOM 5315 N N . LYS B 1 169 ? 15.310 41.552 51.093 1.00 15.36 169 LYS B N 1
ATOM 5316 C CA . LYS B 1 169 ? 16.379 42.531 50.851 1.00 14.92 169 LYS B CA 1
ATOM 5317 C C . LYS B 1 169 ? 17.588 41.940 50.106 1.00 14.84 169 LYS B C 1
ATOM 5318 O O . LYS B 1 169 ? 18.365 42.687 49.500 1.00 14.90 169 LYS B O 1
ATOM 5324 N N . TYR B 1 170 ? 17.737 40.612 50.130 1.00 14.39 170 TYR B N 1
ATOM 5325 C CA . TYR B 1 170 ? 18.838 39.923 49.443 1.00 14.10 170 TYR B CA 1
ATOM 5326 C C . TYR B 1 170 ? 18.442 39.098 48.213 1.00 13.99 170 TYR B C 1
ATOM 5327 O O . TYR B 1 170 ? 19.214 39.021 47.256 1.00 13.66 170 TYR B O 1
ATOM 5336 N N A VAL B 1 171 ? 17.266 38.469 48.254 0.50 13.98 171 VAL B N 1
ATOM 5337 N N B VAL B 1 171 ? 17.249 38.498 48.224 0.50 13.90 171 VAL B N 1
ATOM 5338 C CA A VAL B 1 171 ? 16.797 37.631 47.151 0.50 13.90 171 VAL B CA 1
ATOM 5339 C CA B VAL B 1 171 ? 16.771 37.703 47.089 0.50 13.78 171 VAL B CA 1
ATOM 5340 C C A VAL B 1 171 ? 15.338 37.934 46.855 0.50 14.01 171 VAL B C 1
ATOM 5341 C C B VAL B 1 171 ? 15.312 38.006 46.795 0.50 13.77 171 VAL B C 1
ATOM 5342 O O A VAL B 1 171 ? 14.520 38.090 47.762 0.50 14.12 171 VAL B O 1
ATOM 5343 O O B VAL B 1 171 ? 14.505 38.190 47.708 0.50 13.86 171 VAL B O 1
ATOM 5350 N N A SER B 1 172 ? 15.026 38.009 45.565 0.50 14.02 172 SER B N 1
ATOM 5351 N N B SER B 1 172 ? 14.975 38.055 45.512 0.50 13.62 172 SER B N 1
ATOM 5352 C CA A SER B 1 172 ? 13.671 38.250 45.090 0.50 14.09 172 SER B CA 1
ATOM 5353 C CA B SER B 1 172 ? 13.616 38.350 45.107 0.50 13.62 172 SER B CA 1
ATOM 5354 C C A SER B 1 172 ? 12.676 37.215 45.625 0.50 14.08 172 SER B C 1
ATOM 5355 C C B SER B 1 172 ? 12.667 37.254 45.581 0.50 13.80 172 SER B C 1
ATOM 5356 O O A SER B 1 172 ? 13.020 36.029 45.759 0.50 13.93 172 SER B O 1
ATOM 5357 O O B SER B 1 172 ? 13.031 36.074 45.640 0.50 13.68 172 SER B O 1
ATOM 5362 N N . SER B 1 173 ? 11.441 37.660 45.895 1.00 14.01 173 SER B N 1
ATOM 5363 C CA . SER B 1 173 ? 10.361 36.742 46.275 1.00 14.14 173 SER B CA 1
ATOM 5364 C C . SER B 1 173 ? 9.934 35.823 45.121 1.00 14.14 173 SER B C 1
ATOM 5365 O O . SER B 1 173 ? 9.350 34.765 45.366 1.00 14.41 173 SER B O 1
ATOM 5368 N N . ASP B 1 174 ? 10.219 36.228 43.888 1.00 14.02 174 ASP B N 1
ATOM 5369 C CA . ASP B 1 174 ? 10.046 35.392 42.699 1.00 14.00 174 ASP B CA 1
ATOM 5370 C C . ASP B 1 174 ? 10.992 34.178 42.699 1.00 13.19 174 ASP B C 1
ATOM 5371 O O . ASP B 1 174 ? 10.625 33.113 42.210 1.00 12.96 174 ASP B O 1
ATOM 5376 N N . VAL B 1 175 ? 12.209 34.355 43.216 1.00 12.69 175 VAL B N 1
ATOM 5377 C CA . VAL B 1 175 ? 13.202 33.278 43.248 1.00 12.26 175 VAL B CA 1
ATOM 5378 C C . VAL B 1 175 ? 13.097 32.456 44.541 1.00 11.80 175 VAL B C 1
ATOM 5379 O O . VAL B 1 175 ? 13.228 31.224 44.494 1.00 11.38 175 VAL B O 1
ATOM 5383 N N . VAL B 1 176 ? 12.867 33.125 45.678 1.00 11.63 176 VAL B N 1
ATOM 5384 C CA . VAL B 1 176 ? 12.624 32.437 46.957 1.00 11.53 176 VAL B CA 1
ATOM 5385 C C . VAL B 1 176 ? 11.355 32.965 47.632 1.00 11.65 176 VAL B C 1
ATOM 5386 O O . VAL B 1 176 ? 11.364 34.036 48.238 1.00 11.49 176 VAL B O 1
ATOM 5390 N N . GLY B 1 177 ? 10.267 32.206 47.527 1.00 11.72 177 GLY B N 1
ATOM 5391 C CA . GLY B 1 177 ? 9.023 32.528 48.231 1.00 11.91 177 GLY B CA 1
ATOM 5392 C C . GLY B 1 177 ? 9.070 32.027 49.660 1.00 12.10 177 GLY B C 1
ATOM 5393 O O . GLY B 1 177 ? 9.816 31.099 49.973 1.00 12.04 177 GLY B O 1
ATOM 5394 N N . ILE B 1 178 ? 8.278 32.642 50.535 1.00 12.47 178 ILE B N 1
ATOM 5395 C CA . ILE B 1 178 ? 8.227 32.243 51.945 1.00 12.55 178 ILE B CA 1
ATOM 5396 C C . ILE B 1 178 ? 6.777 31.993 52.365 1.00 12.70 178 ILE B C 1
ATOM 5397 O O . ILE B 1 178 ? 5.900 32.818 52.103 1.00 12.57 178 ILE B O 1
ATOM 5402 N N . VAL B 1 179 ? 6.538 30.849 53.003 1.00 12.75 179 VAL B N 1
ATOM 5403 C CA . VAL B 1 179 ? 5.245 30.531 53.610 1.00 12.86 179 VAL B CA 1
ATOM 5404 C C . VAL B 1 179 ? 5.476 30.346 55.107 1.00 13.08 179 VAL B C 1
ATOM 5405 O O . VAL B 1 179 ? 6.275 29.499 55.512 1.00 13.39 179 VAL B O 1
ATOM 5409 N N . ASN B 1 180 ? 4.772 31.135 55.917 1.00 13.21 180 ASN B N 1
ATOM 5410 C CA . ASN B 1 180 ? 4.902 31.105 57.368 1.00 13.35 180 ASN B CA 1
ATOM 5411 C C . ASN B 1 180 ? 3.622 30.560 57.988 1.00 14.06 180 ASN B C 1
ATOM 5412 O O . ASN B 1 180 ? 2.518 30.867 57.526 1.00 13.77 180 ASN B O 1
ATOM 5417 N N . GLY B 1 181 ? 3.780 29.760 59.041 1.00 14.86 181 GLY B N 1
ATOM 5418 C CA . GLY B 1 181 ? 2.658 29.224 59.808 1.00 15.74 181 GLY B CA 1
ATOM 5419 C C . GLY B 1 181 ? 2.904 27.828 60.335 1.00 16.39 181 GLY B C 1
ATOM 5420 O O . GLY B 1 181 ? 4.035 27.328 60.307 1.00 16.86 181 GLY B O 1
ATOM 5421 N N . GLY B 1 182 ? 1.825 27.209 60.818 1.00 16.90 182 GLY B N 1
ATOM 5422 C CA . GLY B 1 182 ? 1.871 25.887 61.437 1.00 17.11 182 GLY B CA 1
ATOM 5423 C C . GLY B 1 182 ? 1.315 24.808 60.533 1.00 17.26 182 GLY B C 1
ATOM 5424 O O . GLY B 1 182 ? 1.618 24.777 59.334 1.00 17.56 182 GLY B O 1
ATOM 5425 N N . VAL B 1 183 ? 0.473 23.945 61.097 1.00 17.31 183 VAL B N 1
ATOM 5426 C CA . VAL B 1 183 ? -0.037 22.769 60.383 1.00 17.48 183 VAL B CA 1
ATOM 5427 C C . VAL B 1 183 ? -0.931 23.177 59.209 1.00 17.23 183 VAL B C 1
ATOM 5428 O O . VAL B 1 183 ? -0.803 22.630 58.108 1.00 17.55 183 VAL B O 1
ATOM 5432 N N . SER B 1 184 ? -1.832 24.129 59.455 1.00 16.93 184 SER B N 1
ATOM 5433 C CA . SER B 1 184 ? -2.749 24.629 58.428 1.0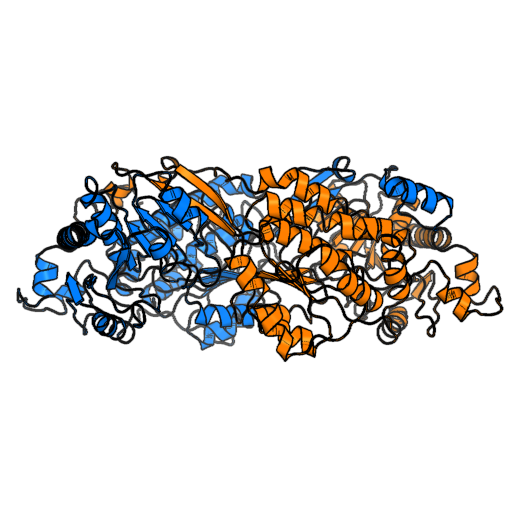0 16.88 184 SER B CA 1
ATOM 5434 C C . SER B 1 184 ? -2.009 25.118 57.178 1.00 16.43 184 SER B C 1
ATOM 5435 O O . SER B 1 184 ? -2.349 24.738 56.058 1.00 16.05 184 SER B O 1
ATOM 5438 N N . GLU B 1 185 ? -0.989 25.942 57.386 1.00 16.11 185 GLU B N 1
ATOM 5439 C CA . GLU B 1 185 ? -0.249 26.552 56.280 1.00 16.16 185 GLU B CA 1
ATOM 5440 C C . GLU B 1 185 ? 0.699 25.547 55.614 1.00 15.63 185 GLU B C 1
ATOM 5441 O O . GLU B 1 185 ? 0.893 25.602 54.399 1.00 15.72 185 GLU B O 1
ATOM 5447 N N . THR B 1 186 ? 1.271 24.635 56.398 1.00 15.22 186 THR B N 1
ATOM 5448 C CA . THR B 1 186 ? 2.117 23.560 55.857 1.00 15.11 186 THR B CA 1
ATOM 5449 C C . THR B 1 186 ? 1.298 22.582 55.012 1.00 14.66 186 THR B C 1
ATOM 5450 O O . THR B 1 186 ? 1.717 22.203 53.916 1.00 14.31 186 THR B O 1
ATOM 5454 N N . THR B 1 187 ? 0.131 22.187 55.526 1.00 14.59 187 THR B N 1
ATOM 5455 C CA . THR B 1 187 ? -0.815 21.363 54.773 1.00 14.35 187 THR B CA 1
ATOM 5456 C C . THR B 1 187 ? -1.186 22.033 53.444 1.00 14.01 187 THR B C 1
ATOM 5457 O O . THR B 1 187 ? -1.200 21.377 52.407 1.00 13.82 187 THR B O 1
ATOM 5461 N N . ALA B 1 188 ? -1.454 23.340 53.485 1.00 13.60 188 ALA B N 1
ATOM 5462 C CA . ALA B 1 188 ? -1.834 24.108 52.296 1.00 13.36 188 ALA B CA 1
ATOM 5463 C C . ALA B 1 188 ? -0.717 24.208 51.248 1.00 13.07 188 ALA B C 1
ATOM 5464 O O . ALA B 1 188 ? -0.971 24.027 50.058 1.00 12.84 188 ALA B O 1
ATOM 5466 N N . VAL B 1 189 ? 0.509 24.502 51.67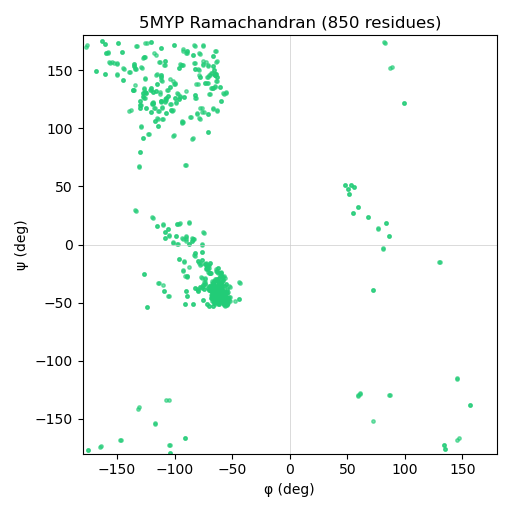4 1.00 12.92 189 VAL B N 1
ATOM 5467 C CA . VAL B 1 189 ? 1.626 24.598 50.715 1.00 12.87 189 VAL B CA 1
ATOM 5468 C C . VAL B 1 189 ? 1.946 23.227 50.101 1.00 12.83 189 VAL B C 1
ATOM 5469 O O . VAL B 1 189 ? 2.298 23.152 48.922 1.00 13.09 189 VAL B O 1
ATOM 5473 N N . LEU B 1 190 ? 1.772 22.155 50.879 1.00 12.86 190 LEU B N 1
ATOM 5474 C CA . LEU B 1 190 ? 1.939 20.782 50.373 1.00 12.91 190 LEU B CA 1
ATOM 5475 C C . LEU B 1 190 ? 0.934 20.325 49.293 1.00 13.02 190 LEU B C 1
ATOM 5476 O O . LEU B 1 190 ? 1.200 19.351 48.585 1.00 12.51 190 LEU B O 1
ATOM 5481 N N A LYS B 1 191 ? -0.206 21.013 49.179 0.50 13.17 191 LYS B N 1
ATOM 5482 N N B LYS B 1 191 ? -0.207 21.011 49.190 0.50 13.17 191 LYS B N 1
ATOM 5483 C CA A LYS B 1 191 ? -1.140 20.790 48.071 0.50 13.31 191 LYS B CA 1
ATOM 5484 C CA B LYS B 1 191 ? -1.151 20.804 48.089 0.50 13.33 191 LYS B CA 1
ATOM 5485 C C A LYS B 1 191 ? -0.642 21.359 46.743 0.50 13.37 191 LYS B C 1
ATOM 5486 C C B LYS B 1 191 ? -0.652 21.365 46.752 0.50 13.38 191 LYS B C 1
ATOM 5487 O O A LYS B 1 191 ? -1.064 20.896 45.684 0.50 13.47 191 LYS B O 1
ATOM 5488 O O B LYS B 1 191 ? -1.079 20.897 45.695 0.50 13.48 191 LYS B O 1
ATOM 5499 N N . GLU B 1 192 ? 0.238 22.361 46.799 1.00 13.36 192 GLU B N 1
ATOM 5500 C CA . GLU B 1 192 ? 0.809 22.971 45.587 1.00 13.38 192 GLU B CA 1
ATOM 5501 C C . GLU B 1 192 ? 1.853 22.056 44.954 1.00 12.97 192 GLU B C 1
ATOM 5502 O O . GLU B 1 192 ? 2.480 21.247 45.651 1.00 13.23 192 GLU B O 1
ATOM 5508 N N A ARG B 1 193 ? 2.035 22.197 43.642 0.50 12.58 193 ARG B N 1
ATOM 5509 N N B ARG B 1 193 ? 2.038 22.188 43.642 0.50 12.65 193 ARG B N 1
ATOM 5510 C CA A ARG B 1 193 ? 2.925 21.329 42.881 0.50 12.27 193 ARG B CA 1
ATOM 5511 C CA B ARG B 1 193 ? 2.921 21.300 42.893 0.50 12.37 193 ARG B CA 1
ATOM 5512 C C A ARG B 1 193 ? 4.365 21.829 42.890 0.50 11.84 193 ARG B C 1
ATOM 5513 C C B ARG B 1 193 ? 4.359 21.811 42.875 0.50 11.90 193 ARG B C 1
ATOM 5514 O O A ARG B 1 193 ? 4.646 22.928 42.412 0.50 11.72 193 ARG B O 1
ATOM 5515 O O B ARG B 1 193 ? 4.631 22.897 42.358 0.50 11.77 193 ARG B O 1
ATOM 5530 N N . PHE B 1 194 ? 5.264 21.008 43.432 1.00 11.37 194 PHE B N 1
ATOM 5531 C CA . PHE B 1 194 ? 6.702 21.260 43.390 1.00 10.76 194 PHE B CA 1
ATOM 5532 C C . PHE B 1 194 ? 7.384 20.143 42.617 1.00 10.35 194 PHE B C 1
ATOM 5533 O O . PHE B 1 194 ? 6.810 19.068 42.404 1.00 10.04 194 PHE B O 1
ATOM 5541 N N . ASP B 1 195 ? 8.614 20.414 42.194 1.00 9.82 195 ASP B N 1
ATOM 5542 C CA . ASP B 1 195 ? 9.419 19.439 41.461 1.00 9.73 195 ASP B CA 1
ATOM 5543 C C . ASP B 1 195 ? 10.380 18.664 42.358 1.00 9.43 195 ASP B C 1
ATOM 5544 O O . ASP B 1 195 ? 10.945 17.656 41.930 1.00 9.30 195 ASP B O 1
ATOM 5549 N N . HIS B 1 196 ? 10.546 19.141 43.591 1.00 9.28 196 HIS B N 1
ATOM 5550 C CA . HIS B 1 196 ? 11.254 18.428 44.644 1.00 9.25 196 HIS B CA 1
ATOM 5551 C C . HIS B 1 196 ? 10.840 19.016 45.998 1.00 9.12 196 HIS B C 1
ATOM 5552 O O . HIS B 1 196 ? 10.572 20.217 46.100 1.00 8.95 196 HIS B O 1
ATOM 5559 N N . ILE B 1 197 ? 10.793 18.175 47.027 1.00 9.09 197 ILE B N 1
ATOM 5560 C CA . ILE B 1 197 ? 10.535 18.624 48.395 1.00 9.18 197 ILE B CA 1
ATOM 5561 C C . ILE B 1 197 ? 11.645 18.104 49.304 1.00 9.30 197 ILE B C 1
ATOM 5562 O O . ILE B 1 197 ? 11.919 16.900 49.317 1.00 9.45 197 ILE B O 1
ATOM 5567 N N . LEU B 1 198 ? 12.287 19.001 50.051 1.00 9.42 198 LEU B N 1
ATOM 5568 C CA . LEU B 1 198 ? 13.190 18.590 51.126 1.00 9.48 198 LEU B CA 1
ATOM 5569 C C . LEU B 1 198 ? 12.528 18.898 52.464 1.00 9.72 198 LEU B C 1
ATOM 5570 O O . LEU B 1 198 ? 12.141 20.045 52.724 1.00 9.45 198 LEU B O 1
ATOM 5575 N N . TYR B 1 199 ? 12.414 17.868 53.304 1.00 9.85 199 TYR B N 1
ATOM 5576 C CA . TYR B 1 199 ? 11.833 17.993 54.635 1.00 10.17 199 TYR B CA 1
ATOM 5577 C C . TYR B 1 199 ? 12.816 17.487 55.682 1.00 10.42 199 TYR B C 1
ATOM 5578 O O . TYR B 1 199 ? 13.352 16.384 55.554 1.00 10.33 199 TYR B O 1
ATOM 5587 N N . THR B 1 200 ? 13.030 18.295 56.717 1.00 10.71 200 THR B N 1
ATOM 5588 C CA . THR B 1 200 ? 13.793 17.896 57.894 1.00 11.03 200 THR B CA 1
ATOM 5589 C C . THR B 1 200 ? 12.847 17.917 59.088 1.00 11.36 200 THR B C 1
ATOM 5590 O O . THR B 1 200 ? 12.100 18.889 59.271 1.00 11.34 200 THR B O 1
ATOM 5594 N N . GLY B 1 201 ? 12.866 16.848 59.881 1.00 11.66 201 GLY B N 1
ATOM 5595 C CA . GLY B 1 201 ? 12.000 16.739 61.052 1.00 12.01 201 GLY B CA 1
ATOM 5596 C C . GLY B 1 201 ? 11.754 15.299 61.464 1.00 12.29 201 GLY B C 1
ATOM 5597 O O . GLY B 1 201 ? 12.683 14.481 61.454 1.00 12.47 201 GLY B O 1
ATOM 5598 N N . SER B 1 202 ? 10.506 14.993 61.819 1.00 12.54 202 SER B N 1
ATOM 5599 C CA . SER B 1 202 ? 10.128 13.690 62.379 1.00 12.93 202 SER B CA 1
ATOM 5600 C C . SER B 1 202 ? 9.665 12.708 61.305 1.00 13.16 202 SER B C 1
ATOM 5601 O O . SER B 1 202 ? 9.176 13.110 60.246 1.00 12.98 202 SER B O 1
ATOM 5604 N N . ALA B 1 203 ? 9.806 11.418 61.601 1.00 13.59 203 ALA B N 1
ATOM 5605 C CA . ALA B 1 203 ? 9.307 10.359 60.721 1.00 14.00 203 ALA B CA 1
ATOM 5606 C C . ALA B 1 203 ? 7.779 10.405 60.584 1.00 14.38 203 ALA B C 1
ATOM 5607 O O . ALA B 1 203 ? 7.257 10.135 59.507 1.00 14.23 203 ALA B O 1
ATOM 5609 N N . ARG B 1 204 ? 7.083 10.763 61.665 1.00 15.08 204 ARG B N 1
ATOM 5610 C CA . ARG B 1 204 ? 5.619 10.911 61.660 1.00 15.50 204 ARG B CA 1
ATOM 5611 C C . ARG B 1 204 ? 5.142 11.904 60.594 1.00 14.74 204 ARG B C 1
ATOM 5612 O O . ARG B 1 204 ? 4.276 11.577 59.782 1.00 14.57 204 ARG B O 1
ATOM 5620 N N . VAL B 1 205 ? 5.710 13.108 60.607 1.00 13.89 205 VAL B N 1
ATOM 5621 C CA . VAL B 1 205 ? 5.334 14.156 59.649 1.00 13.35 205 VAL B CA 1
ATOM 5622 C C . VAL B 1 205 ? 5.900 13.861 58.248 1.00 12.92 205 VAL B C 1
ATOM 5623 O O . VAL B 1 205 ? 5.274 14.209 57.248 1.00 12.55 205 VAL B O 1
ATOM 5627 N N . ALA B 1 206 ? 7.067 13.217 58.176 1.00 12.56 206 ALA B N 1
ATOM 5628 C CA . ALA B 1 206 ? 7.631 12.778 56.888 1.00 12.34 206 ALA B CA 1
ATOM 5629 C C . ALA B 1 206 ? 6.654 11.930 56.061 1.00 12.18 206 ALA B C 1
ATOM 5630 O O . ALA B 1 206 ? 6.565 12.095 54.838 1.00 12.06 206 ALA B O 1
ATOM 5632 N N A GLU B 1 207 ? 5.933 11.031 56.734 0.70 12.10 207 GLU B N 1
ATOM 5633 N N B GLU B 1 207 ? 5.931 11.031 56.727 0.30 12.23 207 GLU B N 1
ATOM 5634 C CA A GLU B 1 207 ? 4.893 10.222 56.086 0.70 12.06 207 GLU B CA 1
ATOM 5635 C CA B GLU B 1 207 ? 4.904 10.214 56.079 0.30 12.26 207 GLU B CA 1
ATOM 5636 C C A GLU B 1 207 ? 3.815 11.097 55.442 0.70 12.00 207 GLU B C 1
ATOM 5637 C C B GLU B 1 207 ? 3.776 11.064 55.468 0.30 12.17 207 GLU B C 1
ATOM 5638 O O A GLU B 1 207 ? 3.362 10.801 54.341 0.70 11.77 207 GLU B O 1
ATOM 5639 O O B GLU B 1 207 ? 3.264 10.734 54.399 0.30 12.08 207 GLU B O 1
ATOM 5650 N N . ILE B 1 208 ? 3.414 12.157 56.144 1.00 12.04 208 ILE B N 1
ATOM 5651 C CA . ILE B 1 208 ? 2.418 13.124 55.644 1.00 12.23 208 ILE B CA 1
ATOM 5652 C C . ILE B 1 208 ? 2.966 13.912 54.449 1.00 11.77 208 ILE B C 1
ATOM 5653 O O . ILE B 1 208 ? 2.256 14.130 53.474 1.00 11.45 208 ILE B O 1
ATOM 5658 N N . VAL B 1 209 ? 4.231 14.325 54.536 1.00 11.68 209 VAL B N 1
ATOM 5659 C CA . VAL B 1 209 ? 4.904 15.026 53.433 1.00 11.42 209 VAL B CA 1
ATOM 5660 C C . VAL B 1 209 ? 4.972 14.129 52.197 1.00 11.28 209 VAL B C 1
ATOM 5661 O O . VAL B 1 209 ? 4.630 14.566 51.098 1.00 11.19 209 VAL B O 1
ATOM 5665 N N . MET B 1 210 ? 5.407 12.884 52.381 1.00 11.11 210 MET B N 1
ATOM 5666 C CA . MET B 1 210 ? 5.534 11.953 51.258 1.00 11.27 210 MET B CA 1
ATOM 5667 C C . MET B 1 210 ? 4.176 11.614 50.629 1.00 10.91 210 MET B C 1
ATOM 5668 O O . MET B 1 210 ? 4.090 11.457 49.417 1.00 10.57 210 MET B O 1
ATOM 5673 N N . ALA B 1 211 ? 3.125 11.528 51.450 1.00 10.78 211 ALA B N 1
ATOM 5674 C CA . ALA B 1 211 ? 1.754 11.336 50.945 1.00 10.92 211 ALA B CA 1
ATOM 5675 C C . ALA B 1 211 ? 1.307 12.501 50.059 1.00 10.87 211 ALA B C 1
ATOM 5676 O O . ALA B 1 211 ? 0.697 12.295 49.004 1.00 10.95 211 ALA B O 1
ATOM 5678 N N . ALA B 1 212 ? 1.631 13.722 50.481 1.00 10.78 212 ALA B N 1
ATOM 5679 C CA . ALA B 1 212 ? 1.343 14.916 49.690 1.00 10.72 212 ALA B CA 1
ATOM 5680 C C . ALA B 1 212 ? 2.139 14.921 48.387 1.00 10.69 212 ALA B C 1
ATOM 5681 O O . ALA B 1 212 ? 1.594 15.226 47.328 1.00 10.49 212 ALA B O 1
ATOM 5683 N N . ALA B 1 213 ? 3.420 14.568 48.478 1.00 10.55 213 ALA B N 1
ATOM 5684 C CA . ALA B 1 213 ? 4.296 14.486 47.311 1.00 10.62 213 ALA B CA 1
ATOM 5685 C C . ALA B 1 213 ? 3.802 13.446 46.304 1.00 10.75 213 ALA B C 1
ATOM 5686 O O . ALA B 1 213 ? 3.915 13.654 45.095 1.00 10.39 213 ALA B O 1
ATOM 5688 N N . ALA B 1 214 ? 3.247 12.342 46.811 1.00 11.06 214 ALA B N 1
ATOM 5689 C CA . ALA B 1 214 ? 2.672 11.286 45.969 1.00 11.39 214 ALA B CA 1
ATOM 5690 C C . ALA B 1 214 ? 1.599 11.792 45.009 1.00 11.64 214 ALA B C 1
ATOM 5691 O O . ALA B 1 214 ? 1.512 11.306 43.876 1.00 11.75 214 ALA B O 1
ATOM 5693 N N A LYS B 1 215 ? 0.803 12.767 45.450 0.50 11.73 215 LYS B N 1
ATOM 5694 N N B LYS B 1 215 ? 0.797 12.763 45.452 0.50 11.74 215 LYS B N 1
ATOM 5695 C CA A LYS B 1 215 ? -0.269 13.331 44.625 0.50 11.89 215 LYS B CA 1
ATOM 5696 C CA B LYS B 1 215 ? -0.276 13.330 44.626 0.50 11.91 215 LYS B CA 1
ATOM 5697 C C A LYS B 1 215 ? 0.218 14.072 43.373 0.50 11.86 215 LYS B C 1
ATOM 5698 C C B LYS B 1 215 ? 0.217 14.072 43.374 0.50 11.87 215 LYS B C 1
ATOM 5699 O O A LYS B 1 215 ? -0.535 14.197 42.407 0.50 11.90 215 LYS B O 1
ATOM 5700 O O B LYS B 1 215 ? -0.532 14.191 42.406 0.50 11.91 215 LYS B O 1
ATOM 5711 N N . HIS B 1 216 ? 1.460 14.567 43.395 1.00 11.78 216 HIS B N 1
ATOM 5712 C CA . HIS B 1 216 ? 2.089 15.217 42.219 1.00 11.80 216 HIS B CA 1
ATOM 5713 C C . HIS B 1 216 ? 3.299 14.438 41.649 1.00 11.45 216 HIS B C 1
ATOM 5714 O O . HIS B 1 216 ? 4.002 14.946 40.775 1.00 11.45 216 HIS B O 1
ATOM 5721 N N . LEU B 1 217 ? 3.523 13.211 42.127 1.00 11.17 217 LEU B N 1
ATOM 5722 C CA . LEU B 1 217 ? 4.737 12.433 41.821 1.00 10.86 217 LEU B CA 1
ATOM 5723 C C . LEU B 1 217 ? 6.021 13.258 41.996 1.00 10.64 217 LEU B C 1
ATOM 5724 O O . LEU B 1 217 ? 6.869 13.324 41.105 1.00 10.47 217 LEU B O 1
ATOM 5729 N N . THR B 1 218 ? 6.132 13.893 43.159 1.00 10.36 218 THR B N 1
ATOM 5730 C CA . THR B 1 218 ? 7.253 14.772 43.467 1.00 10.13 218 THR B CA 1
ATOM 5731 C C . THR B 1 218 ? 8.312 14.004 44.262 1.00 10.02 218 THR B C 1
ATOM 5732 O O . THR B 1 218 ? 7.987 13.425 45.299 1.00 9.80 218 THR B O 1
ATOM 5736 N N . PRO B 1 219 ? 9.578 13.988 43.781 1.00 10.02 219 PRO B N 1
ATOM 5737 C CA . PRO B 1 219 ? 10.635 13.359 44.580 1.00 10.06 219 PRO B CA 1
ATOM 5738 C C . PRO B 1 219 ? 10.891 14.092 45.897 1.00 10.04 219 PRO B C 1
ATOM 5739 O O . PRO B 1 219 ? 10.752 15.318 45.965 1.00 9.74 219 PRO B O 1
ATOM 5743 N N . VAL B 1 220 ? 11.239 13.329 46.931 1.00 10.14 220 VAL B N 1
ATOM 5744 C CA . VAL B 1 220 ? 11.450 13.879 48.268 1.00 10.33 220 VAL B CA 1
ATOM 5745 C C . VAL B 1 220 ? 12.817 13.498 48.816 1.00 10.28 220 VAL B C 1
ATOM 5746 O O . VAL B 1 220 ? 13.308 12.388 48.576 1.00 10.26 220 VAL B O 1
ATOM 5750 N N . THR B 1 221 ? 13.420 14.440 49.535 1.00 10.14 221 THR B N 1
ATOM 5751 C CA . THR B 1 221 ? 14.558 14.178 50.405 1.00 10.16 221 THR B CA 1
ATOM 5752 C C . THR B 1 221 ? 14.038 14.379 51.820 1.00 10.25 221 THR B C 1
ATOM 5753 O O . THR B 1 221 ? 13.494 15.439 52.134 1.00 10.02 221 THR B O 1
ATOM 5757 N N . LEU B 1 222 ? 14.177 13.348 52.651 1.00 10.29 222 LEU B N 1
ATOM 5758 C CA . LEU B 1 222 ? 13.660 13.358 54.017 1.00 10.41 222 LEU B CA 1
ATOM 5759 C C . LEU B 1 222 ? 14.848 13.190 54.958 1.00 10.67 222 LEU B C 1
ATOM 5760 O O . LEU B 1 222 ? 15.588 12.217 54.847 1.00 10.24 222 LEU B O 1
ATOM 5765 N N . GLU B 1 223 ? 15.047 14.161 55.846 1.00 11.10 223 GLU B N 1
ATOM 5766 C CA . GLU B 1 223 ? 16.158 14.159 56.799 1.00 11.72 223 GLU B CA 1
ATOM 5767 C C . GLU B 1 223 ? 15.554 14.027 58.186 1.00 12.01 223 GLU B C 1
ATOM 5768 O O . GLU B 1 223 ? 15.020 14.993 58.734 1.00 11.53 223 GLU B O 1
ATOM 5774 N N . LEU B 1 224 ? 15.620 12.821 58.742 1.00 12.52 224 LEU B N 1
ATOM 5775 C CA . LEU B 1 224 ? 14.859 12.484 59.940 1.00 13.21 224 LEU B CA 1
ATOM 5776 C C . LEU B 1 224 ? 15.825 12.147 61.064 1.00 14.22 224 LEU B C 1
ATOM 5777 O O . LEU B 1 224 ? 16.950 12.654 61.065 1.00 14.99 224 LEU B O 1
ATOM 5782 N N . GLY B 1 225 ? 15.404 11.341 62.034 1.00 14.82 225 GLY B N 1
ATOM 5783 C CA . GLY B 1 225 ? 16.251 11.025 63.183 1.00 15.06 225 GLY B CA 1
ATOM 5784 C C . GLY B 1 225 ? 16.305 9.538 63.462 1.00 15.11 225 GLY B C 1
ATOM 5785 O O . GLY B 1 225 ? 16.352 8.726 62.549 1.00 15.57 225 GLY B O 1
ATOM 5786 N N . GLY B 1 226 ? 16.282 9.198 64.741 1.00 14.83 226 GLY B N 1
ATOM 5787 C CA . GLY B 1 226 ? 16.473 7.838 65.219 1.00 14.65 226 GLY B CA 1
ATOM 5788 C C . GLY B 1 226 ? 17.430 7.900 66.390 1.00 14.36 226 GLY B C 1
ATOM 5789 O O . GLY B 1 226 ? 17.839 8.987 66.814 1.00 14.46 226 GLY B O 1
ATOM 5790 N N . LYS B 1 227 ? 17.796 6.735 66.901 1.00 14.00 227 LYS B N 1
ATOM 5791 C CA . LYS B 1 227 ? 18.649 6.635 68.069 1.00 13.70 227 LYS B CA 1
ATOM 5792 C C . LYS B 1 227 ? 20.065 6.319 67.619 1.00 13.46 227 LYS B C 1
ATOM 5793 O O . LYS B 1 227 ? 20.408 5.148 67.426 1.00 13.16 227 LYS B O 1
ATOM 5799 N N . SER B 1 228 ? 20.878 7.361 67.442 1.00 13.34 228 SER B N 1
ATOM 5800 C CA . SER B 1 228 ? 22.279 7.189 67.037 1.00 13.59 228 SER B CA 1
ATOM 5801 C C . SER B 1 228 ? 23.093 6.589 68.190 1.00 13.59 228 SER B C 1
ATOM 5802 O O . SER B 1 228 ? 23.277 7.252 69.219 1.00 13.58 228 SER B O 1
ATOM 5805 N N . PRO B 1 229 ? 23.573 5.339 68.033 1.00 13.78 229 PRO B N 1
ATOM 5806 C CA . PRO B 1 229 ? 24.331 4.710 69.108 1.00 13.95 229 PRO B CA 1
ATOM 5807 C C . PRO B 1 229 ? 25.796 5.128 69.129 1.00 14.28 229 PRO B C 1
ATOM 5808 O O . PRO B 1 229 ? 26.360 5.461 68.081 1.00 13.92 229 PRO B O 1
ATOM 5812 N N . VAL B 1 230 ? 26.387 5.117 70.324 1.00 14.26 230 VAL B N 1
ATOM 5813 C CA . VAL B 1 230 ? 27.828 5.260 70.493 1.00 14.77 230 VAL B CA 1
ATOM 5814 C C . VAL B 1 230 ? 28.364 3.947 71.047 1.00 15.02 230 VAL B C 1
ATOM 5815 O O . VAL B 1 230 ? 28.017 3.554 72.161 1.00 15.00 230 VAL B O 1
ATOM 5819 N N . VAL B 1 231 ? 29.190 3.268 70.259 1.00 15.21 231 VAL B N 1
ATOM 5820 C CA . VAL B 1 231 ? 29.847 2.040 70.689 1.00 15.65 231 VAL B CA 1
ATOM 5821 C C . VAL B 1 231 ? 31.235 2.408 71.215 1.00 15.94 231 VAL B C 1
ATOM 5822 O O . VAL B 1 231 ? 31.992 3.089 70.531 1.00 15.84 231 VAL B O 1
ATOM 5826 N N . VAL B 1 232 ? 31.555 1.972 72.433 1.00 16.31 232 VAL B N 1
ATOM 5827 C CA . VAL B 1 232 ? 32.878 2.194 73.026 1.00 16.60 232 VAL B CA 1
ATOM 5828 C C . VAL B 1 232 ? 33.442 0.836 73.433 1.00 17.06 232 VAL B C 1
ATOM 5829 O O . VAL B 1 232 ? 32.858 0.157 74.274 1.00 16.57 232 VAL B O 1
ATOM 5833 N N . ASP B 1 233 ? 34.562 0.438 72.831 1.00 17.84 233 ASP B N 1
ATOM 5834 C CA . ASP B 1 233 ? 35.161 -0.871 73.115 1.00 18.67 233 ASP B CA 1
ATOM 5835 C C . ASP B 1 233 ? 36.175 -0.786 74.269 1.00 19.11 233 ASP B C 1
ATOM 5836 O O . ASP B 1 233 ? 36.197 0.210 74.987 1.00 19.04 233 ASP B O 1
ATOM 5841 N N . ASP B 1 234 ? 36.992 -1.830 74.437 1.00 20.46 234 ASP B N 1
ATOM 5842 C CA . ASP B 1 234 ? 37.993 -1.916 75.518 1.00 21.25 234 ASP B CA 1
ATOM 5843 C C . ASP B 1 234 ? 39.435 -1.523 75.124 1.00 21.90 234 ASP B C 1
ATOM 5844 O O . ASP B 1 234 ? 40.382 -1.846 75.849 1.00 21.56 234 ASP B O 1
ATOM 5849 N N . THR B 1 235 ? 39.602 -0.809 74.008 1.00 22.13 235 THR B N 1
ATOM 5850 C CA . THR B 1 235 ? 40.928 -0.386 73.530 1.00 22.56 235 THR B CA 1
ATOM 5851 C C . THR B 1 235 ? 41.169 1.123 73.699 1.00 22.87 235 THR B C 1
ATOM 5852 O O . THR B 1 235 ? 42.164 1.640 73.191 1.00 22.51 235 THR B O 1
ATOM 5856 N N . CYS B 1 236 ? 40.281 1.809 74.431 1.00 23.36 236 CYS B N 1
ATOM 5857 C CA . CYS B 1 236 ? 40.324 3.271 74.599 1.00 23.92 236 CYS B CA 1
ATOM 5858 C C . CYS B 1 236 ? 40.585 3.739 76.042 1.00 23.91 236 CYS B C 1
ATOM 5859 O O . CYS B 1 236 ? 40.373 4.917 76.342 1.00 23.97 236 CYS B O 1
ATOM 5862 N N . ALA B 1 237 ? 41.064 2.857 76.923 1.00 23.78 237 ALA B N 1
ATOM 5863 C CA . ALA B 1 237 ? 41.330 3.234 78.325 1.00 24.30 237 ALA B CA 1
ATOM 5864 C C . ALA B 1 237 ? 42.204 4.488 78.445 1.00 24.35 237 ALA B C 1
ATOM 5865 O O . ALA B 1 237 ? 41.885 5.396 79.210 1.00 24.66 237 ALA B O 1
ATOM 5867 N N . ASP B 1 238 ? 43.276 4.542 77.657 1.00 24.93 238 ASP B N 1
ATOM 5868 C CA . ASP B 1 238 ? 44.207 5.680 77.655 1.00 25.64 238 ASP B CA 1
ATOM 5869 C C . ASP B 1 238 ? 43.637 6.954 77.007 1.00 24.93 238 ASP B C 1
ATOM 5870 O O . ASP B 1 238 ? 44.172 8.041 77.228 1.00 24.54 238 ASP B O 1
ATOM 5875 N N . ASN B 1 239 ? 42.580 6.812 76.203 1.00 24.11 239 ASN B N 1
ATOM 5876 C CA . ASN B 1 239 ? 41.924 7.934 75.521 1.00 23.77 239 ASN B CA 1
ATOM 5877 C C . ASN B 1 239 ? 40.577 8.327 76.142 1.00 23.66 239 ASN B C 1
ATOM 5878 O O . ASN B 1 239 ? 39.826 9.099 75.540 1.00 22.85 239 ASN B O 1
ATOM 5883 N N . MET B 1 240 ? 40.282 7.824 77.343 1.00 23.87 240 MET B N 1
ATOM 5884 C CA . MET B 1 240 ? 38.924 7.894 77.899 1.00 23.99 240 MET B CA 1
ATOM 5885 C C . MET B 1 240 ? 38.447 9.323 78.173 1.00 23.48 240 MET B C 1
ATOM 5886 O O . MET B 1 240 ? 37.249 9.598 78.083 1.00 23.58 240 MET B O 1
ATOM 5891 N N . LYS B 1 241 ? 39.373 10.230 78.486 1.00 23.12 241 LYS B N 1
ATOM 5892 C CA . LYS B 1 241 ? 39.026 11.642 78.680 1.00 22.86 241 LYS B CA 1
ATOM 5893 C C . LYS B 1 241 ? 38.535 12.285 77.377 1.00 21.98 241 LYS B C 1
ATOM 5894 O O . LYS B 1 241 ? 37.533 13.000 77.377 1.00 21.51 241 LYS B O 1
ATOM 5900 N N . VAL B 1 242 ? 39.240 12.019 76.278 1.00 21.18 242 VAL B N 1
ATOM 5901 C CA . VAL B 1 242 ? 38.860 12.547 74.960 1.00 20.56 242 VAL B CA 1
ATOM 5902 C C . VAL B 1 242 ? 37.577 11.876 74.449 1.00 19.66 242 VAL B C 1
ATOM 5903 O O . VAL B 1 242 ? 36.733 12.541 73.850 1.00 19.71 242 VAL B O 1
ATOM 5907 N N . VAL B 1 243 ? 37.445 10.571 74.689 1.00 18.81 243 VAL B N 1
ATOM 5908 C CA . VAL B 1 243 ? 36.217 9.824 74.368 1.00 18.22 243 VAL B CA 1
ATOM 5909 C C . VAL B 1 243 ? 35.013 10.499 75.030 1.00 17.85 243 VAL B C 1
ATOM 5910 O O . VAL B 1 243 ? 34.027 10.807 74.362 1.00 16.99 243 VAL B O 1
ATOM 5914 N N . ALA B 1 244 ? 35.126 10.745 76.335 1.00 17.49 244 ALA B N 1
ATOM 5915 C CA . ALA B 1 244 ? 34.039 11.330 77.124 1.00 17.61 244 ALA B CA 1
ATOM 5916 C C . ALA B 1 244 ? 33.746 12.782 76.750 1.00 17.75 244 ALA B C 1
ATOM 5917 O O . ALA B 1 244 ? 32.584 13.196 76.730 1.00 17.39 244 ALA B O 1
ATOM 5919 N N . GLU B 1 245 ? 34.797 13.551 76.469 1.00 17.77 245 GLU B N 1
ATOM 5920 C CA . GLU B 1 245 ? 34.642 14.944 76.052 1.00 18.03 245 GLU B CA 1
ATOM 5921 C C . GLU B 1 245 ? 33.884 15.073 74.728 1.00 17.09 245 GLU B C 1
ATOM 5922 O O . GLU B 1 245 ? 33.013 15.932 74.590 1.00 16.45 245 GLU B O 1
ATOM 5928 N N . ARG B 1 246 ? 34.205 14.207 73.771 1.00 16.54 246 ARG B N 1
ATOM 5929 C CA . ARG B 1 246 ? 33.539 14.227 72.465 1.00 16.32 246 ARG B CA 1
ATOM 5930 C C . ARG B 1 246 ? 32.070 13.802 72.573 1.00 16.05 246 ARG B C 1
ATOM 5931 O O . ARG B 1 246 ? 31.196 14.467 72.017 1.00 15.65 246 ARG B O 1
ATOM 5939 N N . ILE B 1 247 ? 31.808 12.722 73.308 1.00 15.55 247 ILE B N 1
ATOM 5940 C CA . ILE B 1 247 ? 30.433 12.241 73.526 1.00 15.66 247 ILE B CA 1
ATOM 5941 C C . ILE B 1 247 ? 29.603 13.299 74.257 1.00 15.67 247 ILE B C 1
ATOM 5942 O O . ILE B 1 247 ? 28.492 13.624 73.830 1.00 15.39 247 ILE B O 1
ATOM 5947 N N . MET B 1 248 ? 30.152 13.839 75.346 1.00 15.95 248 MET B N 1
ATOM 5948 C CA . MET B 1 248 ? 29.439 14.817 76.171 1.00 16.02 248 MET B CA 1
ATOM 5949 C C . MET B 1 248 ? 29.178 16.120 75.416 1.00 15.79 248 MET B C 1
ATOM 5950 O O . MET B 1 248 ? 28.102 16.706 75.554 1.00 15.37 248 MET B O 1
ATOM 5955 N N . TRP B 1 249 ? 30.146 16.565 74.613 1.00 15.50 249 TRP B N 1
ATOM 5956 C CA . TRP B 1 249 ? 29.947 17.744 73.758 1.00 15.34 249 TRP B CA 1
ATOM 5957 C C . TRP B 1 249 ? 28.763 17.546 72.807 1.00 15.14 249 TRP B C 1
ATOM 5958 O O . TRP B 1 249 ? 27.891 18.414 72.710 1.00 14.85 249 TRP B O 1
ATOM 5969 N N . GLY B 1 250 ? 28.744 16.405 72.115 1.00 14.82 250 GLY B N 1
ATOM 5970 C CA . GLY B 1 250 ? 27.658 16.067 71.194 1.00 15.01 250 GLY B CA 1
ATOM 5971 C C . GLY B 1 250 ? 26.278 16.041 71.840 1.00 15.06 250 GLY B C 1
ATOM 5972 O O . GLY B 1 250 ? 25.274 16.320 71.181 1.00 15.49 250 GLY B O 1
ATOM 5973 N N . LYS B 1 251 ? 26.235 15.699 73.124 1.00 14.91 251 LYS B N 1
ATOM 5974 C CA . LYS B 1 251 ? 24.999 15.689 73.905 1.00 15.05 251 LYS B CA 1
ATOM 5975 C C . LYS B 1 251 ? 24.615 17.074 74.438 1.00 15.18 251 LYS B C 1
ATOM 5976 O O . LYS B 1 251 ? 23.432 17.410 74.477 1.00 15.34 251 LYS B O 1
ATOM 5982 N N . ILE B 1 252 ? 25.610 17.863 74.843 1.00 15.49 252 ILE B N 1
ATOM 5983 C CA . ILE B 1 252 ? 25.369 19.185 75.447 1.00 15.79 252 ILE B CA 1
ATOM 5984 C C . ILE B 1 252 ? 24.858 20.222 74.433 1.00 15.49 252 ILE B C 1
ATOM 5985 O O . ILE B 1 252 ? 24.016 21.060 74.781 1.00 15.37 252 ILE B O 1
ATOM 5990 N N . ILE B 1 253 ? 25.367 20.180 73.203 1.00 15.39 253 ILE B N 1
ATOM 5991 C CA . ILE B 1 253 ? 24.920 21.120 72.171 1.00 15.50 253 ILE B CA 1
ATOM 5992 C C . ILE B 1 253 ? 23.404 21.024 71.954 1.00 15.07 253 ILE B C 1
ATOM 5993 O O . ILE B 1 253 ? 22.856 19.928 71.831 1.00 14.66 253 ILE B O 1
ATOM 5998 N N . ASN B 1 254 ? 22.743 22.181 71.983 1.00 14.83 254 ASN B N 1
ATOM 5999 C CA . ASN B 1 254 ? 21.286 22.292 71.858 1.00 14.90 254 ASN B CA 1
ATOM 6000 C C . ASN B 1 254 ? 20.488 21.455 72.882 1.00 14.63 254 ASN B C 1
ATOM 6001 O O . ASN B 1 254 ? 19.339 21.072 72.623 1.00 14.57 254 ASN B O 1
ATOM 6006 N N . ALA B 1 255 ? 21.093 21.200 74.048 1.00 14.36 255 ALA B N 1
ATOM 6007 C CA . ALA B 1 255 ? 20.501 20.353 75.091 1.00 14.15 255 ALA B CA 1
ATOM 6008 C C . ALA B 1 255 ? 20.034 18.984 74.561 1.00 14.11 255 ALA B C 1
ATOM 6009 O O . ALA B 1 255 ? 18.936 18.523 74.884 1.00 13.95 255 ALA B O 1
ATOM 6011 N N . GLY B 1 256 ? 20.871 18.363 73.730 1.00 13.86 256 GLY B N 1
ATOM 6012 C CA . GLY B 1 256 ? 20.599 17.037 73.170 1.00 13.90 256 GLY B CA 1
ATOM 6013 C C . GLY B 1 256 ? 19.674 16.976 71.965 1.00 13.77 256 GLY B C 1
ATOM 6014 O O . GLY B 1 256 ? 19.486 15.900 71.391 1.00 13.89 256 GLY B O 1
ATOM 6015 N N . GLN B 1 257 ? 19.130 18.120 71.556 1.00 13.86 257 GLN B N 1
ATOM 6016 C CA . GLN B 1 257 ? 18.076 18.184 70.541 1.00 14.06 257 GLN B CA 1
ATOM 6017 C C . GLN B 1 257 ? 18.704 18.328 69.157 1.00 14.03 257 GLN B C 1
ATOM 6018 O O . GLN B 1 257 ? 18.600 19.368 68.506 1.00 14.03 257 GLN B O 1
ATOM 6024 N N . THR B 1 258 ? 19.366 17.253 68.738 1.00 14.17 258 THR B N 1
ATOM 6025 C CA . THR B 1 258 ? 20.062 17.163 67.458 1.00 14.67 258 THR B CA 1
ATOM 6026 C C . THR B 1 258 ? 19.781 15.764 66.898 1.00 14.83 258 THR B C 1
ATOM 6027 O O . THR B 1 258 ? 19.853 14.776 67.633 1.00 14.58 258 THR B O 1
ATOM 6031 N N A CYS B 1 259 ? 19.476 15.700 65.603 0.50 14.87 259 CYS B N 1
ATOM 6032 N N B CYS B 1 259 ? 19.465 15.675 65.608 0.50 15.18 259 CYS B N 1
ATOM 6033 C CA A CYS B 1 259 ? 19.163 14.449 64.908 0.50 14.93 259 CYS B CA 1
ATOM 6034 C CA B CYS B 1 259 ? 19.134 14.385 64.989 0.50 15.42 259 CYS B CA 1
ATOM 6035 C C A CYS B 1 259 ? 20.326 13.442 64.874 0.50 14.94 259 CYS B C 1
ATOM 6036 C C B CYS B 1 259 ? 20.331 13.434 64.833 0.50 15.23 259 CYS B C 1
ATOM 6037 O O A CYS B 1 259 ? 20.107 12.241 64.673 0.50 15.12 259 CYS B O 1
ATOM 6038 O O B CYS B 1 259 ? 20.138 12.259 64.501 0.50 15.41 259 CYS B O 1
ATOM 6043 N N . ILE B 1 260 ? 21.547 13.940 65.068 1.00 14.80 260 ILE B N 1
ATOM 6044 C CA . ILE B 1 260 ? 22.768 13.123 65.104 1.00 14.59 260 ILE B CA 1
ATOM 6045 C C . ILE B 1 260 ? 23.454 13.184 66.485 1.00 14.34 260 ILE B C 1
ATOM 6046 O O . ILE B 1 260 ? 24.632 12.846 66.617 1.00 13.94 260 ILE B O 1
ATOM 6051 N N . ALA B 1 261 ? 22.711 13.586 67.519 1.00 14.19 261 ALA B N 1
ATOM 6052 C CA . ALA B 1 261 ? 23.238 13.574 68.881 1.00 13.95 261 ALA B CA 1
ATOM 6053 C C . ALA B 1 261 ? 23.492 12.128 69.303 1.00 13.96 261 ALA B C 1
ATOM 6054 O O . ALA B 1 261 ? 22.800 11.226 68.832 1.00 13.84 261 ALA B O 1
ATOM 6056 N N . PRO B 1 262 ? 24.488 11.902 70.182 1.00 13.93 262 PRO B N 1
ATOM 6057 C CA . PRO B 1 262 ? 24.619 10.570 70.762 1.00 13.87 262 PRO B CA 1
ATOM 6058 C C . PRO B 1 262 ? 23.367 10.271 71.591 1.00 13.80 262 PRO B C 1
ATOM 6059 O O . PRO B 1 262 ? 23.079 10.976 72.559 1.00 13.87 262 PRO B O 1
ATOM 6063 N N . ASP B 1 263 ? 22.605 9.270 71.165 1.00 13.61 263 ASP B N 1
ATOM 6064 C CA . ASP B 1 263 ? 21.326 8.965 71.796 1.00 13.46 263 ASP B CA 1
ATOM 6065 C C . ASP B 1 263 ? 21.561 8.079 73.007 1.00 13.62 263 ASP B C 1
ATOM 6066 O O . ASP B 1 263 ? 21.053 8.371 74.089 1.00 14.03 263 ASP B O 1
ATOM 6071 N N . TYR B 1 264 ? 22.309 6.995 72.807 1.00 13.68 264 TYR B N 1
ATOM 6072 C CA . TYR B 1 264 ? 22.712 6.088 73.886 1.00 13.71 264 TYR B CA 1
ATOM 6073 C C . TYR B 1 264 ? 24.099 5.511 73.626 1.00 14.12 264 TYR B C 1
ATOM 6074 O O . TYR B 1 264 ? 24.615 5.592 72.509 1.00 13.79 264 TYR B O 1
ATOM 6083 N N . VAL B 1 265 ? 24.682 4.922 74.672 1.00 14.61 265 VAL B N 1
ATOM 6084 C CA . VAL B 1 265 ? 26.019 4.329 74.618 1.00 14.87 265 VAL B CA 1
ATOM 6085 C C . VAL B 1 265 ? 25.930 2.817 74.849 1.00 15.14 265 VAL B C 1
ATOM 6086 O O . VAL B 1 265 ? 25.163 2.357 75.701 1.00 15.24 265 VAL B O 1
ATOM 6090 N N . VAL B 1 266 ? 26.702 2.058 74.071 1.00 15.28 266 VAL B N 1
ATOM 6091 C CA . VAL B 1 266 ? 26.929 0.632 74.312 1.00 15.57 266 VAL B CA 1
ATOM 6092 C C . VAL B 1 266 ? 28.424 0.485 74.587 1.00 15.63 266 VAL B C 1
ATOM 6093 O O . VAL B 1 266 ? 29.242 0.592 73.669 1.00 15.12 266 VAL B O 1
ATOM 6097 N N . VAL B 1 267 ? 28.774 0.259 75.854 1.00 15.95 267 VAL B N 1
ATOM 6098 C CA . VAL B 1 267 ? 30.180 0.245 76.290 1.00 16.31 267 VAL B CA 1
ATOM 6099 C C . VAL B 1 267 ? 30.603 -1.172 76.688 1.00 16.93 267 VAL B C 1
ATOM 6100 O O . VAL B 1 267 ? 29.809 -1.927 77.242 1.00 16.84 267 VAL B O 1
ATOM 6104 N N . GLU B 1 268 ? 31.850 -1.533 76.397 1.00 17.68 268 GLU B N 1
ATOM 6105 C CA . GLU B 1 268 ? 32.364 -2.849 76.782 1.00 18.74 268 GLU B CA 1
ATOM 6106 C C . GLU B 1 268 ? 32.299 -2.957 78.310 1.00 19.02 268 GLU B C 1
ATOM 6107 O O . GLU B 1 268 ? 32.649 -2.008 79.016 1.00 18.43 268 GLU B O 1
ATOM 6113 N N . LYS B 1 269 ? 31.829 -4.108 78.789 1.00 20.02 269 LYS B N 1
ATOM 6114 C CA . LYS B 1 269 ? 31.488 -4.343 80.209 1.00 21.09 269 LYS B CA 1
ATOM 6115 C C . LYS B 1 269 ? 32.524 -3.807 81.213 1.00 20.90 269 LYS B C 1
ATOM 6116 O O . LYS B 1 269 ? 32.170 -3.139 82.188 1.00 20.68 269 LYS B O 1
ATOM 6122 N N . SER B 1 270 ? 33.798 -4.092 80.952 1.00 20.59 270 SER B N 1
ATOM 6123 C CA . SER B 1 270 ? 34.893 -3.686 81.839 1.00 20.46 270 SER B CA 1
ATOM 6124 C C . SER B 1 270 ? 35.186 -2.180 81.860 1.00 20.68 270 SER B C 1
ATOM 6125 O O . SER B 1 270 ? 35.840 -1.701 82.790 1.00 20.46 270 SER B O 1
ATOM 6128 N N . MET B 1 271 ? 34.714 -1.445 80.849 1.00 20.75 271 MET B N 1
ATOM 6129 C CA . MET B 1 271 ? 34.969 0.000 80.728 1.00 21.39 271 MET B CA 1
ATOM 6130 C C . MET B 1 271 ? 33.830 0.894 81.244 1.00 20.60 271 MET B C 1
ATOM 6131 O O . MET B 1 271 ? 33.953 2.122 81.185 1.00 20.65 271 MET B O 1
ATOM 6136 N N . GLU B 1 272 ? 32.745 0.307 81.754 1.00 20.45 272 GLU B N 1
ATOM 6137 C CA . GLU B 1 272 ? 31.560 1.084 82.145 1.00 20.46 272 GLU B CA 1
ATOM 6138 C C . GLU B 1 272 ? 31.874 2.157 83.188 1.00 20.02 272 GLU B C 1
ATOM 6139 O O . GLU B 1 272 ? 31.462 3.306 83.034 1.00 19.37 272 GLU B O 1
ATOM 6145 N N . SER B 1 273 ? 32.596 1.780 84.242 1.00 19.76 273 SER B N 1
ATOM 6146 C CA . SER B 1 273 ? 32.863 2.699 85.352 1.00 19.61 273 SER B CA 1
ATOM 6147 C C . SER B 1 273 ? 33.753 3.866 84.930 1.00 19.39 273 SER B C 1
ATOM 6148 O O . SER B 1 273 ? 33.433 5.016 85.218 1.00 19.01 273 SER B O 1
ATOM 6151 N N . VAL B 1 274 ? 34.859 3.565 84.251 1.00 19.34 274 VAL B N 1
ATOM 6152 C CA . VAL B 1 274 ? 35.771 4.617 83.771 1.00 19.53 274 VAL B CA 1
ATOM 6153 C C . VAL B 1 274 ? 35.105 5.585 82.781 1.00 18.99 274 VAL B C 1
ATOM 6154 O O . VAL B 1 274 ? 35.361 6.789 82.834 1.00 18.99 274 VAL B O 1
ATOM 6158 N N . LEU B 1 275 ? 34.247 5.066 81.903 1.00 18.35 275 LEU B N 1
ATOM 6159 C CA . LEU B 1 275 ? 33.514 5.916 80.957 1.00 17.93 275 LEU B CA 1
ATOM 6160 C C . LEU B 1 275 ? 32.549 6.850 81.678 1.00 17.66 275 LEU B C 1
ATOM 6161 O O . LEU B 1 275 ? 32.535 8.052 81.414 1.00 17.44 275 LEU B O 1
ATOM 6166 N N . VAL B 1 276 ? 31.747 6.290 82.582 1.00 17.79 276 VAL B N 1
ATOM 6167 C CA . VAL B 1 276 ? 30.741 7.067 83.315 1.00 17.93 276 VAL B CA 1
ATOM 6168 C C . VAL B 1 276 ? 31.407 8.169 84.149 1.00 18.19 276 VAL B C 1
ATOM 6169 O O . VAL B 1 276 ? 30.945 9.316 84.138 1.00 17.94 276 VAL B O 1
ATOM 6173 N N . ASP B 1 277 ? 32.496 7.823 84.838 1.00 18.49 277 ASP B N 1
ATOM 6174 C CA . ASP B 1 277 ? 33.280 8.810 85.589 1.00 18.89 277 ASP B CA 1
ATOM 6175 C C . ASP B 1 277 ? 33.845 9.905 84.680 1.00 18.45 277 ASP B C 1
ATOM 6176 O O . ASP B 1 277 ? 33.784 11.086 85.022 1.00 18.29 277 ASP B O 1
ATOM 6181 N N . ALA B 1 278 ? 34.387 9.503 83.528 1.00 18.29 278 ALA B N 1
ATOM 6182 C CA . ALA B 1 278 ? 34.937 10.451 82.556 1.00 18.14 278 ALA B CA 1
ATOM 6183 C C . ALA B 1 278 ? 33.860 11.380 81.983 1.00 17.77 278 ALA B C 1
ATOM 6184 O O . ALA B 1 278 ? 34.095 12.577 81.834 1.00 17.24 278 ALA B O 1
ATOM 6186 N N . LEU B 1 279 ? 32.686 10.824 81.669 1.00 17.65 279 LEU B N 1
ATOM 6187 C CA . LEU B 1 279 ? 31.538 11.630 81.221 1.00 17.60 279 LEU B CA 1
ATOM 6188 C C . LEU B 1 279 ? 31.105 12.653 82.277 1.00 17.90 279 LEU B C 1
ATOM 6189 O O . LEU B 1 279 ? 30.785 13.796 81.940 1.00 16.95 279 LEU B O 1
ATOM 6194 N N . ALA B 1 280 ? 31.103 12.235 83.545 1.00 18.37 280 ALA B N 1
ATOM 6195 C CA . ALA B 1 280 ? 30.788 13.136 84.659 1.00 18.88 280 ALA B CA 1
ATOM 6196 C C . ALA B 1 280 ? 31.771 14.302 84.738 1.00 19.29 280 ALA B C 1
ATOM 6197 O O . ALA B 1 280 ? 31.356 15.454 84.896 1.00 19.23 280 ALA B O 1
ATOM 6199 N N . GLU B 1 281 ? 33.064 14.003 84.612 1.00 20.20 281 GLU B N 1
ATOM 6200 C CA . GLU B 1 281 ? 34.096 15.046 84.622 1.00 21.07 281 GLU B CA 1
ATOM 6201 C C . GLU B 1 281 ? 33.967 16.000 83.438 1.00 20.29 281 GLU B C 1
ATOM 6202 O O . GLU B 1 281 ? 34.075 17.214 83.612 1.00 20.02 281 GLU B O 1
ATOM 6208 N N . ALA B 1 282 ? 33.728 15.450 82.246 1.00 19.73 282 ALA B N 1
ATOM 6209 C CA . ALA B 1 282 ? 33.503 16.262 81.044 1.00 19.37 282 ALA B CA 1
ATOM 6210 C C . ALA B 1 282 ? 32.309 17.202 81.204 1.00 19.22 282 ALA B C 1
ATOM 6211 O O . ALA B 1 282 ? 32.384 18.372 80.823 1.00 19.24 282 ALA B O 1
ATOM 6213 N N . ARG B 1 283 ? 31.219 16.691 81.781 1.00 19.30 283 ARG B N 1
ATOM 6214 C CA . ARG B 1 283 ? 30.008 17.486 82.022 1.00 19.44 283 ARG B CA 1
ATOM 6215 C C . ARG B 1 283 ? 30.268 18.687 82.938 1.00 20.11 283 ARG B C 1
ATOM 6216 O O . ARG B 1 283 ? 29.833 19.802 82.633 1.00 19.27 283 ARG B O 1
ATOM 6224 N N . LYS B 1 284 ? 30.962 18.445 84.053 1.00 21.08 284 LYS B N 1
ATOM 6225 C CA . LYS B 1 284 ? 31.346 19.510 84.995 1.00 22.16 284 LYS B CA 1
ATOM 6226 C C . LYS B 1 284 ? 32.194 20.581 84.317 1.00 21.80 284 LYS B C 1
ATOM 6227 O O . LYS B 1 284 ? 31.944 21.773 84.483 1.00 21.92 284 LYS B O 1
ATOM 6233 N N . ALA B 1 285 ? 33.194 20.133 83.560 1.00 21.64 285 ALA B N 1
ATOM 6234 C CA . ALA B 1 285 ? 34.083 21.027 82.817 1.00 21.74 285 ALA B CA 1
ATOM 6235 C C . ALA B 1 285 ? 33.331 21.929 81.828 1.00 21.81 285 ALA B C 1
ATOM 6236 O O . ALA B 1 285 ? 33.566 23.135 81.785 1.00 21.91 285 ALA B O 1
ATOM 6238 N N . MET B 1 286 ? 32.421 21.344 81.054 1.00 21.72 286 MET B N 1
ATOM 6239 C CA . MET B 1 286 ? 31.715 22.084 79.997 1.00 21.87 286 MET B CA 1
ATOM 6240 C C . MET B 1 286 ? 30.604 23.009 80.495 1.00 22.05 286 MET B C 1
ATOM 6241 O O . MET B 1 286 ? 30.415 24.086 79.934 1.00 21.44 286 MET B O 1
ATOM 6246 N N . LEU B 1 287 ? 29.878 22.603 81.536 1.00 22.26 287 LEU B N 1
ATOM 6247 C CA . LEU B 1 287 ? 28.778 23.418 82.067 1.00 23.10 287 LEU B CA 1
ATOM 6248 C C . LEU B 1 287 ? 29.223 24.397 83.149 1.00 23.15 287 LEU B C 1
ATOM 6249 O O . LEU B 1 287 ? 28.596 25.444 83.327 1.00 22.73 287 LEU B O 1
ATOM 6254 N N . GLY B 1 288 ? 30.290 24.049 83.867 1.00 23.75 288 GLY B N 1
ATOM 6255 C CA . GLY B 1 288 ? 30.834 24.895 84.922 1.00 24.78 288 GLY B CA 1
ATOM 6256 C C . GLY B 1 288 ? 30.178 24.605 86.257 1.00 25.20 288 GLY B C 1
ATOM 6257 O O . GLY B 1 288 ? 29.013 24.173 86.324 1.00 25.13 288 GLY B O 1
ATOM 6258 N N . ASP B 1 289 ? 30.934 24.861 87.323 1.00 26.47 289 ASP B N 1
ATOM 6259 C CA . ASP B 1 289 ? 30.520 24.549 88.691 1.00 27.07 289 ASP B CA 1
ATOM 6260 C C . ASP B 1 289 ? 29.321 25.391 89.131 1.00 26.29 289 ASP B C 1
ATOM 6261 O O . ASP B 1 289 ? 28.365 24.854 89.699 1.00 26.26 289 ASP B O 1
ATOM 6266 N N . LYS B 1 290 ? 29.370 26.697 88.855 1.00 25.42 290 LYS B N 1
ATOM 6267 C CA . LYS B 1 290 ? 28.319 27.620 89.294 1.00 25.53 290 LYS B CA 1
ATOM 6268 C C . LYS B 1 290 ? 26.947 27.276 88.712 1.00 24.49 290 LYS B C 1
ATOM 6269 O O . LYS B 1 290 ? 25.952 27.272 89.444 1.00 23.62 290 LYS B O 1
ATOM 6275 N N . PHE B 1 291 ? 26.896 26.990 87.409 1.00 23.54 291 PHE B N 1
ATOM 6276 C CA . PHE B 1 291 ? 25.637 26.611 86.757 1.00 22.82 291 PHE B CA 1
ATOM 6277 C C . PHE B 1 291 ? 25.020 25.384 87.432 1.00 22.76 291 PHE B C 1
ATOM 6278 O O . PHE B 1 291 ? 23.844 25.408 87.809 1.00 22.77 291 PHE B O 1
ATOM 6286 N N . LEU B 1 292 ? 25.821 24.332 87.594 1.00 22.99 292 LEU B N 1
ATOM 6287 C CA . LEU B 1 292 ? 25.352 23.089 88.215 1.00 23.67 292 LEU B CA 1
ATOM 6288 C C . LEU B 1 292 ? 24.935 23.282 89.673 1.00 24.04 292 LEU B C 1
ATOM 6289 O O . LEU B 1 292 ? 23.885 22.790 90.078 1.00 24.03 292 LEU B O 1
ATOM 6294 N N . LYS B 1 293 ? 25.736 24.013 90.446 1.00 24.37 293 LYS B N 1
ATOM 6295 C CA . LYS B 1 293 ? 25.399 24.310 91.848 1.00 24.64 293 LYS B CA 1
ATOM 6296 C C . LYS B 1 293 ? 24.064 25.040 91.996 1.00 24.01 293 LYS B C 1
ATOM 6297 O O . LYS B 1 293 ? 23.275 24.710 92.879 1.00 23.35 293 LYS B O 1
ATOM 6303 N N . VAL B 1 294 ? 23.819 26.027 91.135 1.00 23.39 294 VAL B N 1
ATOM 6304 C CA . VAL B 1 294 ? 22.563 26.791 91.165 1.00 23.75 294 VAL B CA 1
ATOM 6305 C C . VAL B 1 294 ? 21.382 25.903 90.756 1.00 24.14 294 VAL B C 1
ATOM 6306 O O . VAL B 1 294 ? 20.331 25.931 91.400 1.00 23.67 294 VAL B O 1
ATOM 6310 N N . LEU B 1 295 ? 21.566 25.113 89.700 1.00 25.36 295 LEU B N 1
ATOM 6311 C CA . LEU B 1 295 ? 20.540 24.156 89.244 1.00 26.19 295 LEU B CA 1
ATOM 6312 C C . LEU B 1 295 ? 20.241 23.079 90.303 1.00 27.01 295 LEU B C 1
ATOM 6313 O O . LEU B 1 295 ? 19.087 22.709 90.493 1.00 27.14 295 LEU B O 1
ATOM 6318 N N A LYS B 1 296 ? 21.284 22.591 90.973 0.50 27.84 296 LYS B N 1
ATOM 6319 N N B LYS B 1 296 ? 21.285 22.590 90.976 0.50 27.88 296 LYS B N 1
ATOM 6320 C CA A LYS B 1 296 ? 21.144 21.632 92.077 0.50 28.61 296 LYS B CA 1
ATOM 6321 C CA B LYS B 1 296 ? 21.139 21.637 92.084 0.50 28.69 296 LYS B CA 1
ATOM 6322 C C A LYS B 1 296 ? 20.449 22.221 93.313 0.50 29.06 296 LYS B C 1
ATOM 6323 C C B LYS B 1 296 ? 20.424 22.226 93.303 0.50 29.11 296 LYS B C 1
ATOM 6324 O O A LYS B 1 296 ? 19.818 21.489 94.075 0.50 29.46 296 LYS B O 1
ATOM 6325 O O B LYS B 1 296 ? 19.749 21.503 94.037 0.50 29.50 296 LYS B O 1
ATOM 6336 N N . GLY B 1 297 ? 20.579 23.533 93.511 1.00 29.34 297 GLY B N 1
ATOM 6337 C CA . GLY B 1 297 ? 20.054 24.222 94.695 1.00 29.48 297 GLY B CA 1
ATOM 6338 C C . GLY B 1 297 ? 21.088 24.331 95.812 1.00 29.77 297 GLY B C 1
ATOM 6339 O O . GLY B 1 297 ? 20.729 24.611 96.954 1.00 30.38 297 GLY B O 1
ATOM 6340 N N . GLU B 1 298 ? 22.366 24.124 95.481 1.00 29.26 298 GLU B N 1
ATOM 6341 C CA . GLU B 1 298 ? 23.471 24.188 96.445 1.00 29.12 298 GLU B CA 1
ATOM 6342 C C . GLU B 1 298 ? 24.116 25.577 96.536 1.00 28.51 298 GLU B C 1
ATOM 6343 O O . GLU B 1 298 ? 24.890 25.833 97.459 1.00 27.80 298 GLU B O 1
ATOM 6349 N N . LEU B 1 299 ? 23.825 26.450 95.570 1.00 27.90 299 LEU B N 1
ATOM 6350 C CA . LEU B 1 299 ? 24.223 27.857 95.626 1.00 27.49 299 LEU B CA 1
ATOM 6351 C C . LEU B 1 299 ? 22.997 28.718 95.348 1.00 27.65 299 LEU B C 1
ATOM 6352 O O . LEU B 1 299 ? 22.385 28.598 94.277 1.00 28.00 299 LEU B O 1
ATOM 6357 N N A LEU B 1 300 ? 22.635 29.573 96.306 0.50 27.54 300 LEU B N 1
ATOM 6358 N N B LEU B 1 300 ? 22.651 29.583 96.300 0.50 27.72 300 LEU B N 1
ATOM 6359 C CA A LEU B 1 300 ? 21.496 30.467 96.155 0.50 27.78 300 LEU B CA 1
ATOM 6360 C CA B LEU B 1 300 ? 21.514 30.482 96.155 0.50 28.08 300 LEU B CA 1
ATOM 6361 C C A LEU B 1 300 ? 21.861 31.663 95.281 0.50 28.22 300 LEU B C 1
ATOM 6362 C C B LEU B 1 300 ? 21.868 31.675 95.280 0.50 28.40 300 LEU B C 1
ATOM 6363 O O A LEU B 1 300 ? 22.998 32.128 95.287 0.50 27.65 300 LEU B O 1
ATOM 6364 O O B LEU B 1 300 ? 23.002 32.160 95.300 0.50 27.79 300 LEU B O 1
ATOM 6373 N N . VAL B 1 301 ? 20.885 32.130 94.510 1.00 28.65 301 VAL B N 1
ATOM 6374 C CA . VAL B 1 301 ? 20.959 33.408 93.795 1.00 29.86 301 VAL B CA 1
ATOM 6375 C C . VAL B 1 301 ? 19.620 34.096 94.044 1.00 31.08 301 VAL B C 1
ATOM 6376 O O . VAL B 1 301 ? 18.635 33.433 94.410 1.00 31.75 301 VAL B O 1
ATOM 6380 N N A LYS B 1 302 ? 19.583 35.411 93.846 0.50 32.11 302 LYS B N 1
ATOM 6381 N N B LYS B 1 302 ? 19.579 35.415 93.861 0.50 32.11 302 LYS B N 1
ATOM 6382 C CA A LYS B 1 302 ? 18.371 36.197 94.107 0.50 33.07 302 LYS B CA 1
ATOM 6383 C CA B LYS B 1 302 ? 18.361 36.199 94.109 0.50 33.06 302 LYS B CA 1
ATOM 6384 C C A LYS B 1 302 ? 17.218 35.844 93.161 0.50 33.40 302 LYS B C 1
ATOM 6385 C C B LYS B 1 302 ? 17.216 35.825 93.165 0.50 33.39 302 LYS B C 1
ATOM 6386 O O A LYS B 1 302 ? 16.058 35.800 93.577 0.50 33.27 302 LYS B O 1
ATOM 6387 O O B LYS B 1 302 ? 16.061 35.731 93.591 0.50 33.22 302 LYS B O 1
ATOM 6398 N N . GLN B 1 303 ? 17.550 35.605 91.894 1.00 33.91 303 GLN B N 1
ATOM 6399 C CA . GLN B 1 303 ? 16.576 35.232 90.862 1.00 34.33 303 GLN B CA 1
ATOM 6400 C C . GLN B 1 303 ? 17.079 33.978 90.140 1.00 33.33 303 GLN B C 1
ATOM 6401 O O . GLN B 1 303 ? 17.833 34.067 89.165 1.00 32.63 303 GLN B O 1
ATOM 6407 N N . LYS B 1 304 ? 16.662 32.810 90.636 1.00 32.31 304 LYS B N 1
ATOM 6408 C CA . LYS B 1 304 ? 17.099 31.516 90.084 1.00 31.98 304 LYS B CA 1
ATOM 6409 C C . LYS B 1 304 ? 16.628 31.298 88.647 1.00 31.08 304 LYS B C 1
ATOM 6410 O O . LYS B 1 304 ? 17.410 30.873 87.798 1.00 30.03 304 LYS B O 1
ATOM 6416 N N . GLN B 1 305 ? 15.355 31.580 88.392 1.00 30.75 305 GLN B N 1
ATOM 6417 C CA . GLN B 1 305 ? 14.778 31.424 87.049 1.00 31.19 305 GLN B CA 1
ATOM 6418 C C . GLN B 1 305 ? 15.417 32.399 86.052 1.00 30.16 305 GLN B C 1
ATOM 6419 O O . GLN B 1 305 ? 15.698 32.027 84.911 1.00 30.29 305 GLN B O 1
ATOM 6425 N N . GLN B 1 306 ? 15.660 33.629 86.491 1.00 29.45 306 GLN B N 1
ATOM 6426 C CA . GLN B 1 306 ? 16.387 34.619 85.680 1.00 29.54 306 GLN B CA 1
ATOM 6427 C C . GLN B 1 306 ? 17.841 34.198 85.419 1.00 27.80 306 GLN B C 1
ATOM 6428 O O . GLN B 1 306 ? 18.352 34.402 84.319 1.00 27.14 306 GLN B O 1
ATOM 6434 N N . PHE B 1 307 ? 18.497 33.620 86.428 1.00 26.05 307 PHE B N 1
ATOM 6435 C CA . PHE B 1 307 ? 19.864 33.102 86.273 1.00 25.11 307 PHE B CA 1
ATOM 6436 C C . PHE B 1 307 ? 19.944 32.001 85.209 1.00 24.04 307 PHE B C 1
ATOM 6437 O O . PHE B 1 307 ? 20.864 31.997 84.390 1.00 23.05 307 PHE B O 1
ATOM 6445 N N . LEU B 1 308 ? 18.995 31.067 85.244 1.00 23.03 308 LEU B N 1
ATOM 6446 C CA . LEU B 1 308 ? 18.962 29.957 84.282 1.00 22.88 308 LEU B CA 1
ATOM 6447 C C . LEU B 1 308 ? 18.610 30.430 82.868 1.00 22.61 308 LEU B C 1
ATOM 6448 O O . LEU B 1 308 ? 19.159 29.904 81.902 1.00 22.32 308 LEU B O 1
ATOM 6453 N N . GLU B 1 309 ? 17.727 31.425 82.751 1.00 22.53 309 GLU B N 1
ATOM 6454 C CA . GLU B 1 309 ? 17.400 32.010 81.445 1.00 23.03 309 GLU B CA 1
ATOM 6455 C C . GLU B 1 309 ? 18.552 32.839 80.857 1.00 22.21 309 GLU B C 1
ATOM 6456 O O . GLU B 1 309 ? 18.623 33.006 79.642 1.00 21.81 309 GLU B O 1
ATOM 6462 N N . GLU B 1 310 ? 19.439 33.348 81.717 1.00 21.95 310 GLU B N 1
ATOM 6463 C CA . GLU B 1 310 ? 20.681 34.024 81.291 1.00 21.94 310 GLU B CA 1
ATOM 6464 C C . GLU B 1 310 ? 21.883 33.077 81.079 1.00 20.63 310 GLU B C 1
ATOM 6465 O O . GLU B 1 310 ? 22.965 33.535 80.708 1.00 19.85 310 GLU B O 1
ATOM 6471 N N . SER B 1 311 ? 21.693 31.772 81.282 1.00 19.62 311 SER B N 1
ATOM 6472 C CA . SER B 1 311 ? 22.793 30.801 81.215 1.00 19.16 311 SER B CA 1
ATOM 6473 C C . SER B 1 311 ? 23.229 30.491 79.783 1.00 18.90 311 SER B C 1
ATOM 6474 O O . SER B 1 311 ? 22.577 30.890 78.819 1.00 18.62 311 SER B O 1
ATOM 6477 N N . ASP B 1 312 ? 24.330 29.753 79.671 1.00 18.68 312 ASP B N 1
ATOM 6478 C CA . ASP B 1 312 ? 24.878 29.319 78.381 1.00 18.69 312 ASP B CA 1
ATOM 6479 C C . ASP B 1 312 ? 24.331 27.961 77.913 1.00 17.96 312 ASP B C 1
ATOM 6480 O O . ASP B 1 312 ? 24.809 27.422 76.907 1.00 18.05 312 ASP B O 1
ATOM 6485 N N . TYR B 1 313 ? 23.348 27.413 78.631 1.00 17.35 313 TYR B N 1
ATOM 6486 C CA . TYR B 1 313 ? 22.839 26.066 78.378 1.00 16.94 313 TYR B CA 1
ATOM 6487 C C . TYR B 1 313 ? 21.448 26.127 77.727 1.00 16.85 313 TYR B C 1
ATOM 6488 O O . TYR B 1 313 ? 20.551 26.774 78.270 1.00 16.58 313 TYR B O 1
ATOM 6497 N N . PRO B 1 314 ? 21.263 25.453 76.568 1.00 17.05 314 PRO B N 1
ATOM 6498 C CA . PRO B 1 314 ? 19.992 25.578 75.839 1.00 16.97 314 PRO B CA 1
ATOM 6499 C C . PRO B 1 314 ? 18.771 24.989 76.534 1.00 17.31 314 PRO B C 1
ATOM 6500 O O . PRO B 1 314 ? 18.888 24.164 77.444 1.00 17.32 314 PRO B O 1
ATOM 6504 N N . ARG B 1 315 ? 17.610 25.431 76.068 1.00 17.48 315 ARG B N 1
ATOM 6505 C CA . ARG B 1 315 ? 16.319 25.105 76.653 1.00 17.86 315 ARG B CA 1
ATOM 6506 C C . ARG B 1 315 ? 15.696 23.934 75.891 1.00 17.72 315 ARG B C 1
ATOM 6507 O O . ARG B 1 315 ? 15.961 23.744 74.696 1.00 17.80 315 ARG B O 1
ATOM 6515 N N . ILE B 1 316 ? 14.872 23.149 76.585 1.00 17.31 316 ILE B N 1
ATOM 6516 C CA . ILE B 1 316 ? 14.023 22.152 75.934 1.00 17.31 316 ILE B CA 1
ATOM 6517 C C . ILE B 1 316 ? 12.924 22.925 75.188 1.00 17.05 316 ILE B C 1
ATOM 6518 O O . ILE B 1 316 ? 12.473 23.975 75.655 1.00 16.59 316 ILE B O 1
ATOM 6523 N N . VAL B 1 317 ? 12.523 22.413 74.025 1.00 17.13 317 VAL B N 1
ATOM 6524 C CA . VAL B 1 317 ? 11.614 23.130 73.116 1.00 17.42 317 VAL B CA 1
ATOM 6525 C C . VAL B 1 317 ? 10.293 23.586 73.756 1.00 17.82 317 VAL B C 1
ATOM 6526 O O . VAL B 1 317 ? 9.851 24.711 73.519 1.00 17.47 317 VAL B O 1
ATOM 6530 N N . ASN B 1 318 ? 9.689 22.731 74.575 1.00 18.23 318 ASN B N 1
ATOM 6531 C CA . ASN B 1 318 ? 8.419 23.060 75.243 1.00 19.03 318 ASN B CA 1
ATOM 6532 C C . ASN B 1 318 ? 8.177 22.173 76.467 1.00 19.48 318 ASN B C 1
ATOM 6533 O O . ASN B 1 318 ? 8.929 21.225 76.711 1.00 19.32 318 ASN B O 1
ATOM 6538 N N . ALA B 1 319 ? 7.126 22.492 77.223 1.00 20.17 319 ALA B N 1
ATOM 6539 C CA . ALA B 1 319 ? 6.762 21.753 78.441 1.00 20.76 319 ALA B CA 1
ATOM 6540 C C . ALA B 1 319 ? 6.493 20.266 78.196 1.00 20.93 319 ALA B C 1
ATOM 6541 O O . ALA B 1 319 ? 6.894 19.421 78.996 1.00 20.75 319 ALA B O 1
ATOM 6543 N N . SER B 1 320 ? 5.818 19.954 77.090 1.00 21.58 320 SER B N 1
ATOM 6544 C CA . SER B 1 320 ? 5.503 18.566 76.724 1.00 21.92 320 SER B CA 1
ATOM 6545 C C . SER B 1 320 ? 6.759 17.709 76.550 1.00 21.68 320 SER B C 1
ATOM 6546 O O . SER B 1 320 ? 6.846 16.606 77.095 1.00 20.45 320 SER B O 1
ATOM 6549 N N . HIS B 1 321 ? 7.725 18.231 75.798 1.00 21.57 321 HIS B N 1
ATOM 6550 C CA . HIS B 1 321 ? 9.016 17.558 75.614 1.00 21.96 321 HIS B CA 1
ATOM 6551 C C . HIS B 1 321 ? 9.810 17.463 76.928 1.00 20.81 321 HIS B C 1
ATOM 6552 O O . HIS B 1 321 ? 10.474 16.457 77.176 1.00 19.80 321 HIS B O 1
ATOM 6559 N N . PHE B 1 322 ? 9.728 18.505 77.761 1.00 20.16 322 PHE B N 1
ATOM 6560 C CA . PHE B 1 322 ? 10.355 18.503 79.088 1.00 20.09 322 PHE B CA 1
ATOM 6561 C C . PHE B 1 322 ? 9.842 17.346 79.955 1.00 20.37 322 PHE B C 1
ATOM 6562 O O . PHE B 1 322 ? 10.643 16.590 80.505 1.00 19.77 322 PHE B O 1
ATOM 6570 N N A GLN B 1 323 ? 8.521 17.214 80.062 0.70 20.72 323 GLN B N 1
ATOM 6571 N N B GLN B 1 323 ? 8.518 17.224 80.060 0.30 20.44 323 GLN B N 1
ATOM 6572 C CA A GLN B 1 323 ? 7.903 16.157 80.876 0.70 21.17 323 GLN B CA 1
ATOM 6573 C CA B GLN B 1 323 ? 7.873 16.168 80.851 0.30 20.67 323 GLN B CA 1
ATOM 6574 C C A GLN B 1 323 ? 8.248 14.755 80.361 0.70 20.91 323 GLN B C 1
ATOM 6575 C C B GLN B 1 323 ? 8.227 14.761 80.358 0.30 20.68 323 GLN B C 1
ATOM 6576 O O A GLN B 1 323 ? 8.511 13.854 81.157 0.70 20.83 323 GLN B O 1
ATOM 6577 O O B GLN B 1 323 ? 8.466 13.861 81.164 0.30 20.67 323 GLN B O 1
ATOM 6588 N N . ARG B 1 324 ? 8.254 14.588 79.038 1.00 20.77 324 ARG B N 1
ATOM 6589 C CA . ARG B 1 324 ? 8.660 13.322 78.395 1.00 20.79 324 ARG B CA 1
ATOM 6590 C C . ARG B 1 324 ? 10.092 12.910 78.773 1.00 19.96 324 ARG B C 1
ATOM 6591 O O . ARG B 1 324 ? 10.343 11.747 79.097 1.00 19.32 324 ARG B O 1
ATOM 6599 N N . LEU B 1 325 ? 11.011 13.873 78.741 1.00 19.56 325 LEU B N 1
ATOM 6600 C CA . LEU B 1 325 ? 12.410 13.629 79.099 1.00 19.43 325 LEU B CA 1
ATOM 6601 C C . LEU B 1 325 ? 12.587 13.332 80.587 1.00 19.94 325 LEU B C 1
ATOM 6602 O O . LEU B 1 325 ? 13.378 12.458 80.953 1.00 19.66 325 LEU B O 1
ATOM 6607 N N . MET B 1 326 ? 11.854 14.047 81.439 1.00 20.65 326 MET B N 1
ATOM 6608 C CA . MET B 1 326 ? 11.871 13.760 82.879 1.00 21.72 326 MET B CA 1
ATOM 6609 C C . MET B 1 326 ? 11.352 12.353 83.195 1.00 22.39 326 MET B C 1
ATOM 6610 O O . MET B 1 326 ? 11.916 11.675 84.051 1.00 22.37 326 MET B O 1
ATOM 6615 N N . GLU B 1 327 ? 10.305 11.910 82.497 1.00 23.86 327 GLU B N 1
ATOM 6616 C CA . GLU B 1 327 ? 9.796 10.535 82.664 1.00 24.81 327 GLU B CA 1
ATOM 6617 C C . GLU B 1 327 ? 10.788 9.463 82.190 1.00 24.55 327 GLU B C 1
ATOM 6618 O O . GLU B 1 327 ? 10.802 8.364 82.744 1.00 23.64 327 GLU B O 1
ATOM 6624 N N . PHE B 1 328 ? 11.606 9.779 81.180 1.00 24.36 328 PHE B N 1
ATOM 6625 C CA . PHE B 1 328 ? 12.668 8.865 80.724 1.00 24.75 328 PHE B CA 1
ATOM 6626 C C . PHE B 1 328 ? 13.708 8.519 81.797 1.00 24.54 328 PHE B C 1
ATOM 6627 O O . PHE B 1 328 ? 14.305 7.447 81.736 1.00 24.23 328 PHE B O 1
ATOM 6635 N N . MET B 1 329 ? 13.920 9.407 82.771 1.00 24.97 329 MET B N 1
ATOM 6636 C CA . MET B 1 329 ? 14.829 9.121 83.894 1.00 25.62 329 MET B CA 1
ATOM 6637 C C . MET B 1 329 ? 14.389 7.930 84.761 1.00 26.26 329 MET B C 1
ATOM 6638 O O . MET B 1 329 ? 15.214 7.351 85.465 1.00 26.44 329 MET B O 1
ATOM 6643 N N . LYS B 1 330 ? 13.105 7.569 84.696 1.00 27.05 330 LYS B N 1
ATOM 6644 C CA . LYS B 1 330 ? 12.564 6.414 85.430 1.00 27.97 330 LYS B CA 1
ATOM 6645 C C . LYS B 1 330 ? 13.006 5.065 84.849 1.00 27.71 330 LYS B C 1
ATOM 6646 O O . LYS B 1 330 ? 12.957 4.053 85.544 1.00 28.10 330 LYS B O 1
ATOM 6652 N N . GLY B 1 331 ? 13.432 5.049 83.588 1.00 27.02 331 GLY B N 1
ATOM 6653 C CA . GLY B 1 331 ? 13.875 3.822 82.925 1.00 27.00 331 GLY B CA 1
ATOM 6654 C C . GLY B 1 331 ? 15.251 3.291 83.296 1.00 26.78 331 GLY B C 1
ATOM 6655 O O . GLY B 1 331 ? 15.677 2.275 82.745 1.00 26.97 331 GLY B O 1
ATOM 6656 N N . GLY B 1 332 ? 15.959 3.978 84.194 1.00 26.34 332 GLY B N 1
ATOM 6657 C CA . GLY B 1 332 ? 17.219 3.477 84.743 1.00 26.07 332 GLY B CA 1
ATOM 6658 C C . GLY B 1 332 ? 17.659 4.220 85.994 1.00 25.81 332 GLY B C 1
ATOM 6659 O O . GLY B 1 332 ? 16.932 5.066 86.519 1.00 25.77 332 GLY B O 1
ATOM 6660 N N . LYS B 1 333 ? 18.855 3.885 86.470 1.00 25.43 333 LYS B N 1
ATOM 6661 C CA . LYS B 1 333 ? 19.469 4.552 87.614 1.00 25.27 333 LYS B CA 1
ATOM 6662 C C . LYS B 1 333 ? 20.132 5.845 87.145 1.00 24.06 333 LYS B C 1
ATOM 6663 O O . LYS B 1 333 ? 20.956 5.811 86.233 1.00 23.17 333 LYS B O 1
ATOM 6669 N N . VAL B 1 334 ? 19.781 6.971 87.766 1.00 23.03 334 VAL B N 1
ATOM 6670 C CA . VAL B 1 334 ? 20.471 8.236 87.499 1.00 22.88 334 VAL B CA 1
ATOM 6671 C C . VAL B 1 334 ? 21.873 8.141 88.107 1.00 22.25 334 VAL B C 1
ATOM 6672 O O . VAL B 1 334 ? 22.050 8.342 89.309 1.00 21.67 334 VAL B O 1
ATOM 6676 N N . ALA B 1 335 ? 22.849 7.796 87.270 1.00 21.78 335 ALA B N 1
ATOM 6677 C CA . ALA B 1 335 ? 24.248 7.679 87.693 1.00 21.83 335 ALA B CA 1
ATOM 6678 C C . ALA B 1 335 ? 24.923 9.043 87.787 1.00 21.70 335 ALA B C 1
ATOM 6679 O O . ALA B 1 335 ? 25.720 9.280 88.694 1.00 21.44 335 ALA B O 1
ATOM 6681 N N . VAL B 1 336 ? 24.629 9.919 86.824 1.00 21.34 336 VAL B N 1
ATOM 6682 C CA . VAL B 1 336 ? 25.160 11.286 86.797 1.00 21.09 336 VAL B CA 1
ATOM 6683 C C . VAL B 1 336 ? 24.034 12.251 86.441 1.00 21.11 336 VAL B C 1
ATOM 6684 O O . VAL B 1 336 ? 23.265 11.992 85.516 1.00 21.24 336 VAL B O 1
ATOM 6688 N N . GLY B 1 337 ? 23.926 13.344 87.194 1.00 20.90 337 GLY B N 1
ATOM 6689 C CA . GLY B 1 337 ? 23.048 14.456 86.845 1.00 20.64 337 GLY B CA 1
ATOM 6690 C C . GLY B 1 337 ? 21.612 14.325 87.326 1.00 20.61 337 GLY B C 1
ATOM 6691 O O . GLY B 1 337 ? 21.369 14.062 88.502 1.00 20.45 337 GLY B O 1
ATOM 6692 N N . GLY B 1 338 ? 20.662 14.523 86.414 1.00 20.80 338 GLY B N 1
ATOM 6693 C CA . GLY B 1 338 ? 19.230 14.487 86.741 1.00 21.09 338 GLY B CA 1
ATOM 6694 C C . GLY B 1 338 ? 18.660 15.803 87.232 1.00 21.18 338 GLY B C 1
ATOM 6695 O O . GLY B 1 338 ? 17.493 15.860 87.623 1.00 22.00 338 GLY B O 1
ATOM 6696 N N . GLU B 1 339 ? 19.454 16.871 87.180 1.00 21.12 339 GLU B N 1
ATOM 6697 C CA . GLU B 1 339 ? 19.030 18.174 87.699 1.00 21.50 339 GLU B CA 1
ATOM 6698 C C . GLU B 1 339 ? 18.163 18.851 86.648 1.00 21.29 339 GLU B C 1
ATOM 6699 O O . GLU B 1 339 ? 18.473 18.796 85.456 1.00 20.77 339 GLU B O 1
ATOM 6705 N N . ALA B 1 340 ? 17.075 19.478 87.092 1.00 20.90 340 ALA B N 1
ATOM 6706 C CA . ALA B 1 340 ? 16.136 20.115 86.173 1.00 20.76 340 ALA B CA 1
ATOM 6707 C C . ALA B 1 340 ? 15.385 21.280 86.804 1.00 21.05 340 ALA B C 1
ATOM 6708 O O . ALA B 1 340 ? 15.256 21.364 88.028 1.00 20.71 340 ALA B O 1
ATOM 6710 N N . ASP B 1 341 ? 14.912 22.180 85.944 1.00 21.35 341 ASP B N 1
ATOM 6711 C CA . ASP B 1 341 ? 14.011 23.264 86.331 1.00 21.74 341 ASP B CA 1
ATOM 6712 C C . ASP B 1 341 ? 12.920 23.403 85.266 1.00 22.19 341 ASP B C 1
ATOM 6713 O O . ASP B 1 341 ? 13.210 23.750 84.120 1.00 21.97 341 ASP B O 1
ATOM 6718 N N . GLU B 1 342 ? 11.676 23.140 85.662 1.00 22.65 342 GLU B N 1
ATOM 6719 C CA . GLU B 1 342 ? 10.536 23.125 84.742 1.00 23.30 342 GLU B CA 1
ATOM 6720 C C . GLU B 1 342 ? 10.195 24.496 84.168 1.00 22.71 342 GLU B C 1
ATOM 6721 O O . GLU B 1 342 ? 9.934 24.610 82.966 1.00 22.01 342 GLU B O 1
ATOM 6727 N N . ALA B 1 343 ? 10.202 25.525 85.015 1.00 22.39 343 ALA B N 1
ATOM 6728 C CA . ALA B 1 343 ? 9.825 26.884 84.600 1.00 22.02 343 ALA B CA 1
ATOM 6729 C C . ALA B 1 343 ? 10.685 27.416 83.446 1.00 21.28 343 ALA B C 1
ATOM 6730 O O . ALA B 1 343 ? 10.167 28.062 82.538 1.00 20.98 343 ALA B O 1
ATOM 6732 N N . THR B 1 344 ? 11.987 27.133 83.497 1.00 20.63 344 THR B N 1
ATOM 6733 C CA . THR B 1 344 ? 12.940 27.539 82.457 1.00 20.07 344 THR B CA 1
ATOM 6734 C C . THR B 1 344 ? 13.263 26.417 81.449 1.00 19.61 344 THR B C 1
ATOM 6735 O O . THR B 1 344 ? 14.152 26.588 80.616 1.00 19.96 344 THR B O 1
ATOM 6739 N N . LEU B 1 345 ? 12.551 25.289 81.534 1.00 19.00 345 LEU B N 1
ATOM 6740 C CA . LEU B 1 345 ? 12.725 24.137 80.635 1.00 18.68 345 LEU B CA 1
ATOM 6741 C C . LEU B 1 345 ? 14.199 23.695 80.526 1.00 18.18 345 LEU B C 1
ATOM 6742 O O . LEU B 1 345 ? 14.736 23.488 79.428 1.00 17.67 345 LEU B O 1
ATOM 6747 N N . THR B 1 346 ? 14.835 23.565 81.690 1.00 17.50 346 THR B N 1
ATOM 6748 C CA . THR B 1 346 ? 16.245 23.225 81.797 1.00 17.31 346 THR B CA 1
ATOM 6749 C C . THR B 1 346 ? 16.362 21.805 82.319 1.00 16.92 346 THR B C 1
ATOM 6750 O O . THR B 1 346 ? 15.807 21.492 83.373 1.00 17.02 346 THR B O 1
ATOM 6754 N N . ILE B 1 347 ? 17.045 20.945 81.567 1.00 16.30 347 ILE B N 1
ATOM 6755 C CA . ILE B 1 347 ? 17.407 19.600 82.022 1.00 16.09 347 ILE B CA 1
ATOM 6756 C C . ILE B 1 347 ? 18.897 19.407 81.757 1.00 16.13 347 ILE B C 1
ATOM 6757 O O . ILE B 1 347 ? 19.331 19.441 80.605 1.00 15.67 347 ILE B O 1
ATOM 6762 N N . ALA B 1 348 ? 19.681 19.216 82.817 1.00 16.09 348 ALA B N 1
ATOM 6763 C CA . ALA B 1 348 ? 21.122 19.010 82.670 1.00 16.02 348 ALA B CA 1
ATOM 6764 C C . ALA B 1 348 ? 21.392 17.624 82.068 1.00 15.85 348 ALA B C 1
ATOM 6765 O O . ALA B 1 348 ? 20.562 16.721 82.215 1.00 15.72 348 ALA B O 1
ATOM 6767 N N . PRO B 1 349 ? 22.541 17.452 81.382 1.00 15.86 349 PRO B N 1
ATOM 6768 C CA . PRO B 1 349 ? 22.874 16.133 80.839 1.00 16.17 349 PRO B CA 1
ATOM 6769 C C . PRO B 1 349 ? 22.863 15.070 81.934 1.00 16.33 349 PRO B C 1
ATOM 6770 O O . PRO B 1 349 ? 23.436 15.277 83.008 1.00 16.09 349 PRO B O 1
ATOM 6774 N N . THR B 1 350 ? 22.179 13.965 81.655 1.00 16.76 350 THR B N 1
ATOM 6775 C CA . THR B 1 350 ? 21.895 12.944 82.644 1.00 17.30 350 THR B CA 1
ATOM 6776 C C . THR B 1 350 ? 22.275 11.582 82.082 1.00 17.92 350 THR B C 1
ATOM 6777 O O . THR B 1 350 ? 21.787 11.197 81.021 1.00 17.97 350 THR B O 1
ATOM 6781 N N . ILE B 1 351 ? 23.142 10.870 82.801 1.00 18.52 351 ILE B N 1
ATOM 6782 C CA . ILE B 1 351 ? 23.598 9.540 82.409 1.00 19.30 351 ILE B CA 1
ATOM 6783 C C . ILE B 1 351 ? 22.791 8.496 83.179 1.00 19.70 351 ILE B C 1
ATOM 6784 O O . ILE B 1 351 ? 22.782 8.507 84.418 1.00 19.75 351 ILE B O 1
ATOM 6789 N N . LEU B 1 352 ? 22.119 7.608 82.449 1.00 20.13 352 LEU B N 1
ATOM 6790 C CA . LEU B 1 352 ? 21.356 6.514 83.042 1.00 20.84 352 LEU B CA 1
ATOM 6791 C C . LEU B 1 352 ? 22.116 5.206 82.885 1.00 21.57 352 LEU B C 1
ATOM 6792 O O . LEU B 1 352 ? 22.638 4.917 81.805 1.00 21.73 352 LEU B O 1
ATOM 6797 N N . THR B 1 353 ? 22.169 4.420 83.960 1.00 22.15 353 THR B N 1
ATOM 6798 C CA . THR B 1 353 ? 22.719 3.062 83.933 1.00 23.03 353 THR B CA 1
ATOM 6799 C C . THR B 1 353 ? 21.635 2.076 84.373 1.00 24.10 353 THR B C 1
ATOM 6800 O O . THR B 1 353 ? 20.541 2.486 84.773 1.00 23.71 353 THR B O 1
ATOM 6804 N N . ASN B 1 354 ? 21.940 0.781 84.281 1.00 25.74 354 ASN B N 1
ATOM 6805 C CA . ASN B 1 354 ? 21.011 -0.289 84.675 1.00 27.36 354 ASN B CA 1
ATOM 6806 C C . ASN B 1 354 ? 19.661 -0.114 83.979 1.00 27.73 354 ASN B C 1
ATOM 6807 O O . ASN B 1 354 ? 18.606 -0.105 84.614 1.00 27.37 354 ASN B O 1
ATOM 6812 N N . ILE B 1 355 ? 19.719 0.037 82.659 1.00 28.82 355 ILE B N 1
ATOM 6813 C CA . ILE B 1 355 ? 18.538 0.344 81.853 1.00 30.01 355 ILE B CA 1
ATOM 6814 C C . ILE B 1 355 ? 17.687 -0.903 81.635 1.00 30.61 355 ILE B C 1
ATOM 6815 O O . ILE B 1 355 ? 18.209 -2.006 81.498 1.00 30.58 355 ILE B O 1
ATOM 6820 N N . ASP B 1 356 ? 16.373 -0.698 81.619 1.00 32.49 356 ASP B N 1
ATOM 6821 C CA . ASP B 1 356 ? 15.424 -1.659 81.069 1.00 34.12 356 ASP B CA 1
ATOM 6822 C C . ASP B 1 356 ? 15.327 -1.370 79.559 1.00 33.80 356 ASP B C 1
ATOM 6823 O O . ASP B 1 356 ? 14.772 -0.336 79.179 1.00 34.49 356 ASP B O 1
ATOM 6828 N N . PRO B 1 357 ? 15.864 -2.266 78.694 1.00 33.28 357 PRO B N 1
ATOM 6829 C CA . PRO B 1 357 ? 15.835 -1.996 77.238 1.00 32.65 357 PRO B CA 1
ATOM 6830 C C . PRO B 1 357 ? 14.437 -1.825 76.619 1.00 31.69 357 PRO B C 1
ATOM 6831 O O . PRO B 1 357 ? 14.310 -1.174 75.579 1.00 30.88 357 PRO B O 1
ATOM 6835 N N . THR B 1 358 ? 13.414 -2.408 77.249 1.00 30.80 358 THR B N 1
ATOM 6836 C CA . THR B 1 358 ? 12.023 -2.271 76.799 1.00 29.94 358 THR B CA 1
ATOM 6837 C C . THR B 1 358 ? 11.354 -0.951 77.214 1.00 28.40 358 THR B C 1
ATOM 6838 O O . THR B 1 358 ? 10.285 -0.627 76.699 1.00 27.77 358 THR B O 1
ATOM 6842 N N . HIS B 1 359 ? 11.959 -0.209 78.148 1.00 27.67 359 HIS B N 1
ATOM 6843 C CA . HIS B 1 359 ? 11.443 1.103 78.566 1.00 26.72 359 HIS B CA 1
ATOM 6844 C C . HIS B 1 359 ? 11.474 2.083 77.390 1.00 25.58 359 HIS B C 1
ATOM 6845 O O . HIS B 1 359 ? 12.400 2.019 76.577 1.00 25.51 359 HIS B O 1
ATOM 6852 N N . PRO B 1 360 ? 10.467 2.984 77.288 1.00 24.22 360 PRO B N 1
ATOM 6853 C CA . PRO B 1 360 ? 10.439 4.032 76.253 1.00 23.12 360 PRO B CA 1
ATOM 6854 C C . PRO B 1 360 ? 11.752 4.796 75.966 1.00 21.90 360 PRO B C 1
ATOM 6855 O O . PRO B 1 360 ? 11.985 5.181 74.820 1.00 21.29 360 PRO B O 1
ATOM 6859 N N . VAL B 1 361 ? 12.592 5.002 76.981 1.00 20.25 361 VAL B N 1
ATOM 6860 C CA . VAL B 1 361 ? 13.894 5.684 76.823 1.00 19.64 361 VAL B CA 1
ATOM 6861 C C . VAL B 1 361 ? 14.850 4.946 75.874 1.00 18.95 361 VAL B C 1
ATOM 6862 O O . VAL B 1 361 ? 15.698 5.577 75.240 1.00 18.52 361 VAL B O 1
ATOM 6866 N N . MET B 1 362 ? 14.713 3.622 75.783 1.00 18.58 362 MET B N 1
ATOM 6867 C CA . MET B 1 362 ? 15.481 2.818 74.827 1.00 18.64 362 MET B CA 1
ATOM 6868 C C . MET B 1 362 ? 14.640 2.240 73.679 1.00 18.91 362 MET B C 1
ATOM 6869 O O . MET B 1 362 ? 15.077 1.319 72.989 1.00 18.92 362 MET B O 1
ATOM 6874 N N . GLN B 1 363 ? 13.448 2.798 73.474 1.00 19.39 363 GLN B N 1
ATOM 6875 C CA . GLN B 1 363 ? 12.610 2.508 72.310 1.00 20.24 363 GLN B CA 1
ATOM 6876 C C . GLN B 1 363 ? 12.433 3.710 71.381 1.00 20.15 363 GLN B C 1
ATOM 6877 O O . GLN B 1 363 ? 12.307 3.526 70.171 1.00 20.51 363 GLN B O 1
ATOM 6883 N N . GLU B 1 364 ? 12.402 4.922 71.938 1.00 20.02 364 GLU B N 1
ATOM 6884 C CA . GLU B 1 364 ? 12.163 6.144 71.168 1.00 19.81 364 GLU B CA 1
ATOM 6885 C C . GLU B 1 364 ? 13.433 6.985 71.063 1.00 18.89 364 GLU B C 1
ATOM 6886 O O . GLU B 1 364 ? 14.315 6.895 71.921 1.00 17.91 364 GLU B O 1
ATOM 6892 N N . GLU B 1 365 ? 13.514 7.802 70.013 1.00 18.13 365 GLU B N 1
ATOM 6893 C CA . GLU B 1 365 ? 14.557 8.824 69.894 1.00 17.72 365 GLU B CA 1
ATOM 6894 C C . GLU B 1 365 ? 14.426 9.769 71.080 1.00 16.79 365 GLU B C 1
ATOM 6895 O O . GLU B 1 365 ? 13.366 10.355 71.288 1.00 16.65 365 GLU B O 1
ATOM 6901 N N . ILE B 1 366 ? 15.500 9.918 71.846 1.00 15.96 366 ILE B N 1
ATOM 6902 C CA . ILE B 1 366 ? 15.456 10.713 73.073 1.00 15.58 366 ILE B CA 1
ATOM 6903 C C . ILE B 1 366 ? 15.320 12.202 72.736 1.00 15.19 366 ILE B C 1
ATOM 6904 O O . ILE B 1 366 ? 14.401 12.874 73.220 1.00 14.75 366 ILE B O 1
ATOM 6909 N N . PHE B 1 367 ? 16.221 12.695 71.888 1.00 14.82 367 PHE B N 1
ATOM 6910 C CA . PHE B 1 367 ? 16.212 14.088 71.433 1.00 14.70 367 PHE B CA 1
ATOM 6911 C C . PHE B 1 367 ? 16.240 15.041 72.635 1.00 14.50 367 PHE B C 1
ATOM 6912 O O . PHE B 1 367 ? 15.438 15.969 72.753 1.00 13.96 367 PHE B O 1
ATOM 6920 N N . GLY B 1 368 ? 17.174 14.771 73.537 1.00 14.45 368 GLY B N 1
ATOM 6921 C CA . GLY B 1 368 ? 17.277 15.509 74.781 1.00 14.77 368 GLY B CA 1
ATOM 6922 C C . GLY B 1 368 ? 18.485 15.107 75.603 1.00 14.90 368 GLY B C 1
ATOM 6923 O O . GLY B 1 368 ? 19.284 14.279 75.164 1.00 14.94 368 GLY B O 1
ATOM 6924 N N . PRO B 1 369 ? 18.631 15.687 76.806 1.00 15.50 369 PRO B N 1
ATOM 6925 C CA . PRO B 1 369 ? 19.845 15.470 77.609 1.00 15.70 369 PRO B CA 1
ATOM 6926 C C . PRO B 1 369 ? 20.007 14.108 78.326 1.00 16.08 369 PRO B C 1
ATOM 6927 O O . PRO B 1 369 ? 20.918 13.978 79.139 1.00 16.46 369 PRO B O 1
ATOM 6931 N N . ILE B 1 370 ? 19.170 13.111 78.032 1.00 16.33 370 ILE B N 1
ATOM 6932 C CA . ILE B 1 370 ? 19.262 11.802 78.686 1.00 16.26 370 ILE B CA 1
ATOM 6933 C C . ILE B 1 370 ? 20.155 10.875 77.856 1.00 16.07 370 ILE B C 1
ATOM 6934 O O . ILE B 1 370 ? 19.922 10.698 76.655 1.00 15.77 370 ILE B O 1
ATOM 6939 N N . LEU B 1 371 ? 21.165 10.288 78.503 1.00 15.71 371 LEU B N 1
ATOM 6940 C CA . LEU B 1 371 ? 22.101 9.366 77.861 1.00 15.63 371 LEU B CA 1
ATOM 6941 C C . LEU B 1 371 ? 22.106 8.007 78.576 1.00 15.62 371 LEU B C 1
ATOM 6942 O O . LEU B 1 371 ? 22.814 7.829 79.576 1.00 15.17 371 LEU B O 1
ATOM 6947 N N . PRO B 1 372 ? 21.311 7.043 78.071 1.00 15.84 372 PRO B N 1
ATOM 6948 C CA . PRO B 1 372 ? 21.403 5.665 78.550 1.00 16.06 372 PRO B CA 1
ATOM 6949 C C . PRO B 1 372 ? 22.761 5.038 78.246 1.00 16.42 372 PRO B C 1
ATOM 6950 O O . PRO B 1 372 ? 23.319 5.267 77.172 1.00 15.90 372 PRO B O 1
ATOM 6954 N N . VAL B 1 373 ? 23.272 4.261 79.199 1.00 16.70 373 VAL B N 1
ATOM 6955 C CA . VAL B 1 373 ? 24.517 3.524 79.044 1.00 17.18 373 VAL B CA 1
ATOM 6956 C C . VAL B 1 373 ? 24.207 2.036 79.210 1.00 17.59 373 VAL B C 1
ATOM 6957 O O . VAL B 1 373 ? 23.799 1.595 80.287 1.00 17.60 373 VAL B O 1
ATOM 6961 N N . LEU B 1 374 ? 24.386 1.285 78.127 1.00 17.99 374 LEU B N 1
ATOM 6962 C CA . LEU B 1 374 ? 24.219 -0.169 78.114 1.00 18.41 374 LEU B CA 1
ATOM 6963 C C . LEU B 1 374 ? 25.594 -0.812 77.990 1.00 18.97 374 LEU B C 1
ATOM 6964 O O . LEU B 1 374 ? 26.539 -0.167 77.538 1.00 18.62 374 LEU B O 1
ATOM 6969 N N . THR B 1 375 ? 25.708 -2.074 78.398 1.00 19.74 375 THR B N 1
ATOM 6970 C CA . THR B 1 375 ? 26.973 -2.803 78.289 1.00 20.50 375 THR B CA 1
ATOM 6971 C C . THR B 1 375 ? 26.877 -3.945 77.291 1.00 21.14 375 THR B C 1
ATOM 6972 O O . THR B 1 375 ? 25.786 -4.424 76.983 1.00 20.90 375 THR B O 1
ATOM 6976 N N . TYR B 1 376 ? 28.036 -4.348 76.775 1.00 21.86 376 TYR B N 1
ATOM 6977 C CA . TYR B 1 376 ? 28.166 -5.521 75.916 1.00 22.59 376 TYR B CA 1
ATOM 6978 C C . TYR B 1 376 ? 29.375 -6.350 76.357 1.00 24.26 376 TYR B C 1
ATOM 6979 O O . TYR B 1 376 ? 30.305 -5.822 76.973 1.00 23.60 376 TYR B O 1
ATOM 6988 N N . GLU B 1 377 ? 29.341 -7.644 76.039 1.00 26.76 377 GLU B N 1
ATOM 6989 C CA . GLU B 1 377 ? 30.492 -8.544 76.213 1.00 29.11 377 GLU B CA 1
ATOM 6990 C C . GLU B 1 377 ? 31.115 -8.971 74.879 1.00 29.92 377 GLU B C 1
ATOM 6991 O O . GLU B 1 377 ? 32.339 -9.041 74.765 1.00 31.21 377 GLU B O 1
ATOM 6997 N N . ASN B 1 378 ? 30.276 -9.246 73.880 1.00 31.03 378 ASN B N 1
ATOM 6998 C CA . ASN B 1 378 ? 30.735 -9.652 72.542 1.00 32.01 378 ASN B CA 1
ATOM 6999 C C . ASN B 1 378 ? 30.000 -8.871 71.448 1.00 31.86 378 ASN B C 1
ATOM 7000 O O . ASN B 1 378 ? 29.039 -8.155 71.733 1.00 32.03 378 ASN B O 1
ATOM 7005 N N . GLU B 1 379 ? 30.461 -9.013 70.203 1.00 31.79 379 GLU B N 1
ATOM 7006 C CA . GLU B 1 379 ? 29.859 -8.321 69.051 1.00 32.62 379 GLU B CA 1
ATOM 7007 C C . GLU B 1 379 ? 28.363 -8.605 68.911 1.00 31.94 379 GLU B C 1
ATOM 7008 O O . GLU B 1 379 ? 27.590 -7.694 68.617 1.00 31.77 379 GLU B O 1
ATOM 7014 N N . LYS B 1 380 ? 27.969 -9.860 69.132 1.00 30.99 380 LYS B N 1
ATOM 7015 C CA . LYS B 1 380 ? 26.564 -10.286 69.035 1.00 30.48 380 LYS B CA 1
ATOM 7016 C C . LYS B 1 380 ? 25.630 -9.445 69.921 1.00 28.88 380 LYS B C 1
ATOM 7017 O O . LYS B 1 380 ? 24.509 -9.122 69.511 1.00 28.12 380 LYS B O 1
ATOM 7023 N N . ASP B 1 381 ? 26.103 -9.090 71.120 1.00 27.16 381 ASP B N 1
ATOM 7024 C CA . ASP B 1 381 ? 25.356 -8.223 72.044 1.00 26.29 381 ASP B CA 1
ATOM 7025 C C . ASP B 1 381 ? 25.132 -6.828 71.451 1.00 25.05 381 ASP B C 1
ATOM 7026 O O . ASP B 1 381 ? 24.043 -6.267 71.584 1.00 24.49 381 ASP B O 1
ATOM 7031 N N . ILE B 1 382 ? 26.163 -6.280 70.806 1.00 23.87 382 ILE B N 1
ATOM 7032 C CA . ILE B 1 382 ? 26.081 -4.947 70.193 1.00 23.44 382 ILE B CA 1
ATOM 7033 C C . ILE B 1 382 ? 25.083 -4.970 69.042 1.00 22.49 382 ILE B C 1
ATOM 7034 O O . ILE B 1 382 ? 24.224 -4.095 68.944 1.00 21.94 382 ILE B O 1
ATOM 7039 N N . LEU B 1 383 ? 25.208 -5.979 68.182 1.00 22.53 383 LEU B N 1
ATOM 7040 C CA . LEU B 1 383 ? 24.346 -6.111 67.007 1.00 22.29 383 LEU B CA 1
ATOM 7041 C C . LEU B 1 383 ? 22.874 -6.331 67.369 1.00 21.95 383 LEU B C 1
ATOM 7042 O O . LEU B 1 383 ? 21.995 -5.814 66.680 1.00 22.16 383 LEU B O 1
ATOM 7047 N N A LYS B 1 384 ? 22.615 -7.081 68.442 0.50 21.64 384 LYS B N 1
ATOM 7048 N N B LYS B 1 384 ? 22.623 -7.086 68.440 0.50 21.71 384 LYS B N 1
ATOM 7049 C CA A LYS B 1 384 ? 21.250 -7.293 68.933 0.50 21.35 384 LYS B CA 1
ATOM 7050 C CA B LYS B 1 384 ? 21.273 -7.310 68.967 0.50 21.46 384 LYS B CA 1
ATOM 7051 C C A LYS B 1 384 ? 20.578 -5.988 69.373 0.50 20.94 384 LYS B C 1
ATOM 7052 C C B LYS B 1 384 ? 20.582 -6.010 69.398 0.50 21.00 384 LYS B C 1
ATOM 7053 O O A LYS B 1 384 ? 19.388 -5.783 69.122 0.50 21.25 384 LYS B O 1
ATOM 7054 O O B LYS B 1 384 ? 19.384 -5.832 69.168 0.50 21.32 384 LYS B O 1
ATOM 7065 N N . ILE B 1 385 ? 21.346 -5.117 70.028 1.00 20.26 385 ILE B N 1
ATOM 7066 C CA . ILE B 1 385 ? 20.851 -3.806 70.463 1.00 19.11 385 ILE B CA 1
ATOM 7067 C C . ILE B 1 385 ? 20.591 -2.899 69.253 1.00 17.92 385 ILE B C 1
ATOM 7068 O O . ILE B 1 385 ? 19.503 -2.348 69.117 1.00 17.25 385 ILE B O 1
ATOM 7073 N N . ILE B 1 386 ? 21.584 -2.775 68.375 1.00 17.13 386 ILE B N 1
ATOM 7074 C CA . ILE B 1 386 ? 21.523 -1.825 67.255 1.00 16.88 386 ILE B CA 1
ATOM 7075 C C . ILE B 1 386 ? 20.595 -2.298 66.120 1.00 16.75 386 ILE B C 1
ATOM 7076 O O . ILE B 1 386 ? 19.762 -1.519 65.638 1.00 16.04 386 ILE B O 1
ATOM 7081 N N . ASN B 1 387 ? 20.734 -3.558 65.702 1.00 16.74 387 ASN B N 1
ATOM 7082 C CA . ASN B 1 387 ? 19.975 -4.081 64.550 1.00 17.00 387 ASN B CA 1
ATOM 7083 C C . ASN B 1 387 ? 18.504 -4.403 64.844 1.00 16.63 387 ASN B C 1
ATOM 7084 O O . ASN B 1 387 ? 17.730 -4.601 63.911 1.00 16.88 387 ASN B O 1
ATOM 7089 N N . SER B 1 388 ? 18.114 -4.448 66.117 1.00 16.43 388 SER B N 1
ATOM 7090 C CA . SER B 1 388 ? 16.693 -4.565 66.487 1.00 16.23 388 SER B CA 1
ATOM 7091 C C . SER B 1 388 ? 15.952 -3.221 66.467 1.00 16.07 388 SER B C 1
ATOM 7092 O O . SER B 1 388 ? 14.735 -3.187 66.651 1.00 16.18 388 SER B O 1
ATOM 7095 N N . ARG B 1 389 ? 16.680 -2.121 66.275 1.00 15.67 389 ARG B N 1
ATOM 7096 C CA . ARG B 1 389 ? 16.093 -0.780 66.249 1.00 15.46 389 ARG B CA 1
ATOM 7097 C C . ARG B 1 389 ? 16.179 -0.194 64.845 1.00 15.14 389 ARG B C 1
ATOM 7098 O O . ARG B 1 389 ? 16.858 -0.746 63.980 1.00 14.63 389 ARG B O 1
ATOM 7106 N N . GLU B 1 390 ? 15.488 0.923 64.624 1.00 14.64 390 GLU B N 1
ATOM 7107 C CA . GLU B 1 390 ? 15.437 1.550 63.300 1.00 14.65 390 GLU B CA 1
ATOM 7108 C C . GLU B 1 390 ? 16.820 2.077 62.909 1.00 13.92 390 GLU B C 1
ATOM 7109 O O . GLU B 1 390 ? 17.644 2.380 63.774 1.00 13.69 390 GLU B O 1
ATOM 7115 N N . LYS B 1 391 ? 17.065 2.162 61.604 1.00 13.13 391 LYS B N 1
ATOM 7116 C CA . LYS B 1 391 ? 18.357 2.608 61.086 1.00 12.66 391 LYS B CA 1
ATOM 7117 C C . LYS B 1 391 ? 18.535 4.080 61.459 1.00 12.35 391 LYS B C 1
ATOM 7118 O O . LYS B 1 391 ? 17.727 4.914 61.045 1.00 12.16 391 LYS B O 1
ATOM 7124 N N . PRO B 1 392 ? 19.558 4.396 62.278 1.00 12.22 392 PRO B N 1
ATOM 7125 C CA . PRO B 1 392 ? 19.724 5.766 62.745 1.00 12.09 392 PRO B CA 1
ATOM 7126 C C . PRO B 1 392 ? 20.479 6.618 61.742 1.00 11.93 392 PRO B C 1
ATOM 7127 O O . PRO B 1 392 ? 21.150 6.088 60.850 1.00 11.59 392 PRO B O 1
ATOM 7131 N N . LEU B 1 393 ? 20.380 7.933 61.908 1.00 11.84 393 LEU B N 1
ATOM 7132 C CA . LEU B 1 393 ? 21.069 8.872 61.030 1.00 12.09 393 LEU B CA 1
ATOM 7133 C C . LEU B 1 393 ? 22.594 8.789 61.174 1.00 12.11 393 LEU B C 1
ATOM 7134 O O . LEU B 1 393 ? 23.318 8.972 60.202 1.00 12.05 393 LEU B O 1
ATOM 7139 N N . ALA B 1 394 ? 23.069 8.519 62.387 1.00 12.33 394 ALA B N 1
ATOM 7140 C CA . ALA B 1 394 ? 24.500 8.379 62.651 1.00 12.66 394 ALA B CA 1
ATOM 7141 C C . ALA B 1 394 ? 24.773 7.164 63.524 1.00 13.05 394 ALA B C 1
ATOM 7142 O O . ALA B 1 394 ? 23.906 6.715 64.272 1.00 13.12 394 ALA B O 1
ATOM 7144 N N . LEU B 1 395 ? 25.976 6.616 63.387 1.00 13.58 395 LEU B N 1
ATOM 7145 C CA . LEU B 1 395 ? 26.471 5.558 64.263 1.00 14.06 395 LEU B CA 1
ATOM 7146 C C . LEU B 1 395 ? 27.911 5.915 64.609 1.00 14.28 395 LEU B C 1
ATOM 7147 O O . LEU B 1 395 ? 28.703 6.250 63.724 1.00 13.94 395 LEU B O 1
ATOM 7152 N N . TYR B 1 396 ? 28.245 5.831 65.892 1.00 14.36 396 TYR B N 1
ATOM 7153 C CA . TYR B 1 396 ? 29.546 6.257 66.384 1.00 14.59 396 TYR B CA 1
ATOM 7154 C C . TYR B 1 396 ? 30.266 5.086 67.039 1.00 15.02 396 TYR B C 1
ATOM 7155 O O . TYR B 1 396 ? 29.661 4.344 67.807 1.00 15.18 396 TYR B O 1
ATOM 7164 N N . VAL B 1 397 ? 31.550 4.915 66.716 1.00 15.57 397 VAL B N 1
ATOM 7165 C CA . VAL B 1 397 ? 32.369 3.834 67.269 1.00 15.75 397 VAL B CA 1
ATOM 7166 C C . VAL B 1 397 ? 33.670 4.420 67.802 1.00 15.92 397 VAL B C 1
ATOM 7167 O O . VAL B 1 397 ? 34.427 5.027 67.052 1.00 15.38 397 VAL B O 1
ATOM 7171 N N . PHE B 1 398 ? 33.916 4.244 69.100 1.00 16.23 398 PHE B N 1
ATOM 7172 C CA . PHE B 1 398 ? 35.189 4.621 69.706 1.00 16.59 398 PHE B CA 1
ATOM 7173 C C . PHE B 1 398 ? 36.023 3.362 69.896 1.00 17.46 398 PHE B C 1
ATOM 7174 O O . PHE B 1 398 ? 35.633 2.466 70.646 1.00 17.56 398 PHE B O 1
ATOM 7182 N N . SER B 1 399 ? 37.152 3.292 69.188 1.00 18.76 399 SER B N 1
ATOM 7183 C CA . SER B 1 399 ? 38.025 2.115 69.203 1.00 19.53 399 SER B CA 1
ATOM 7184 C C . SER B 1 399 ? 39.375 2.419 68.540 1.00 20.49 399 SER B C 1
ATOM 7185 O O . SER B 1 399 ? 39.457 3.255 67.636 1.00 19.95 399 SER B O 1
ATOM 7188 N N . ASN B 1 400 ? 40.420 1.739 69.013 1.00 21.95 400 ASN B N 1
ATOM 7189 C CA . ASN B 1 400 ? 41.738 1.739 68.366 1.00 22.91 400 ASN B CA 1
ATOM 7190 C C . ASN B 1 400 ? 42.009 0.415 67.623 1.00 23.53 400 ASN B C 1
ATOM 7191 O O . ASN B 1 400 ? 43.126 0.196 67.140 1.00 23.39 400 ASN B O 1
ATOM 7196 N N . ASN B 1 401 ? 40.995 -0.452 67.525 1.00 23.96 401 ASN B N 1
ATOM 7197 C CA . ASN B 1 401 ? 41.129 -1.777 66.914 1.00 24.73 401 ASN B CA 1
ATOM 7198 C C . ASN B 1 401 ? 40.430 -1.821 65.549 1.00 25.25 401 ASN B C 1
ATOM 7199 O O . ASN B 1 401 ? 39.197 -1.732 65.468 1.00 23.91 401 ASN B O 1
ATOM 7204 N N . LYS B 1 402 ? 41.230 -1.971 64.489 1.00 25.72 402 LYS B N 1
ATOM 7205 C CA . LYS B 1 402 ? 40.740 -1.992 63.099 1.00 27.18 402 LYS B CA 1
ATOM 7206 C C . LYS B 1 402 ? 39.707 -3.090 62.828 1.00 26.96 402 LYS B C 1
ATOM 7207 O O . LYS B 1 402 ? 38.684 -2.832 62.190 1.00 26.06 402 LYS B O 1
ATOM 7213 N N . ARG B 1 403 ? 39.981 -4.301 63.310 1.00 27.27 403 ARG B N 1
ATOM 7214 C CA . ARG B 1 403 ? 39.074 -5.437 63.121 1.00 27.83 403 ARG B CA 1
ATOM 7215 C C . ARG B 1 403 ? 37.713 -5.213 63.796 1.00 26.56 403 ARG B C 1
ATOM 7216 O O . ARG B 1 403 ? 36.676 -5.547 63.221 1.00 26.70 403 ARG B O 1
ATOM 7224 N N . PHE B 1 404 ? 37.725 -4.657 65.008 1.00 24.91 404 PHE B N 1
ATOM 7225 C CA . PHE B 1 404 ? 36.483 -4.330 65.720 1.00 24.08 404 PHE B CA 1
ATOM 7226 C C . PHE B 1 404 ? 35.644 -3.307 64.950 1.00 23.32 404 PHE B C 1
ATOM 7227 O O . PHE B 1 404 ? 34.438 -3.495 64.775 1.00 22.72 404 PHE B O 1
ATOM 7235 N N . ILE B 1 405 ? 36.299 -2.239 64.496 1.00 23.06 405 ILE B N 1
ATOM 7236 C CA . ILE B 1 405 ? 35.634 -1.151 63.766 1.00 23.21 405 ILE B CA 1
ATOM 7237 C C . ILE B 1 405 ? 35.020 -1.686 62.468 1.00 23.51 405 ILE B C 1
ATOM 7238 O O . ILE B 1 405 ? 33.855 -1.409 62.168 1.00 22.17 405 ILE B O 1
ATOM 7243 N N . ARG B 1 406 ? 35.812 -2.459 61.723 1.00 24.34 406 ARG B N 1
ATOM 7244 C CA . ARG B 1 406 ? 35.366 -3.099 60.477 1.00 25.32 406 ARG B CA 1
ATOM 7245 C C . ARG B 1 406 ? 34.159 -4.012 60.692 1.00 24.13 406 ARG B C 1
ATOM 7246 O O . ARG B 1 406 ? 33.239 -4.018 59.876 1.00 23.37 406 ARG B O 1
ATOM 7254 N N . GLY B 1 407 ? 34.172 -4.776 61.783 1.00 23.33 407 GLY B N 1
ATOM 7255 C CA . GLY B 1 407 ? 33.064 -5.664 62.136 1.00 22.88 407 GLY B CA 1
ATOM 7256 C C . GLY B 1 407 ? 31.760 -4.931 62.413 1.00 22.89 407 GLY B C 1
ATOM 7257 O O . GLY B 1 407 ? 30.696 -5.341 61.930 1.00 22.71 407 GLY B O 1
ATOM 7258 N N . VAL B 1 408 ? 31.845 -3.839 63.175 1.00 22.50 408 VAL B N 1
ATOM 7259 C CA . VAL B 1 408 ? 30.669 -3.029 63.510 1.00 22.22 408 VAL B CA 1
ATOM 7260 C C . VAL B 1 408 ? 30.114 -2.326 62.259 1.00 21.73 408 VAL B C 1
ATOM 7261 O O . VAL B 1 408 ? 28.904 -2.332 62.043 1.00 21.62 408 VAL B O 1
ATOM 7265 N N . GLU B 1 409 ? 30.996 -1.732 61.453 1.00 21.34 409 GLU B N 1
ATOM 7266 C CA . GLU B 1 409 ? 30.606 -1.083 60.189 1.00 21.16 409 GLU B CA 1
ATOM 7267 C C . GLU B 1 409 ? 29.878 -2.034 59.244 1.00 20.50 409 GLU B C 1
ATOM 7268 O O . GLU B 1 409 ? 28.801 -1.721 58.735 1.00 19.50 409 GLU B O 1
ATOM 7274 N N . SER B 1 410 ? 30.479 -3.198 59.023 1.00 20.52 410 SER B N 1
ATOM 7275 C CA . SER B 1 410 ? 29.975 -4.158 58.046 1.00 20.50 410 SER B CA 1
ATOM 7276 C C . SER B 1 410 ? 28.670 -4.852 58.469 1.00 20.05 410 SER B C 1
ATOM 7277 O O . SER B 1 410 ? 27.952 -5.363 57.610 1.00 19.58 410 SER B O 1
ATOM 7280 N N . ARG B 1 411 ? 28.362 -4.864 59.769 1.00 20.07 411 ARG B N 1
ATOM 7281 C CA . ARG B 1 411 ? 27.175 -5.551 60.297 1.00 20.58 411 ARG B CA 1
ATOM 7282 C C . ARG B 1 411 ? 26.047 -4.616 60.774 1.00 19.39 411 ARG B C 1
ATOM 7283 O O . ARG B 1 411 ? 25.052 -5.090 61.332 1.00 19.37 411 ARG B O 1
ATOM 7291 N N . THR B 1 412 ? 26.198 -3.307 60.562 1.00 18.11 412 THR B N 1
ATOM 7292 C CA . THR B 1 412 ? 25.163 -2.320 60.900 1.00 17.21 412 THR B CA 1
ATOM 7293 C C . THR B 1 412 ? 24.833 -1.437 59.697 1.00 16.43 412 THR B C 1
ATOM 7294 O O . THR B 1 412 ? 25.623 -1.335 58.753 1.00 15.77 412 THR B O 1
ATOM 7298 N N . SER B 1 413 ? 23.667 -0.795 59.753 1.00 15.64 413 SER B N 1
ATOM 7299 C CA . SER B 1 413 ? 23.268 0.204 58.765 1.00 15.10 413 SER B CA 1
ATOM 7300 C C . SER B 1 413 ? 22.876 1.509 59.461 1.00 14.43 413 SER B C 1
ATOM 7301 O O . SER B 1 413 ? 22.147 1.506 60.452 1.00 14.44 413 SER B O 1
ATOM 7304 N N . SER B 1 414 ? 23.369 2.619 58.925 1.00 13.47 414 SER B N 1
ATOM 7305 C CA . SER B 1 414 ? 23.100 3.945 59.461 1.00 13.15 414 SER B CA 1
ATOM 7306 C C . SER B 1 414 ? 23.319 4.973 58.366 1.00 12.81 414 SER B C 1
ATOM 7307 O O . SER B 1 414 ? 23.913 4.655 57.339 1.00 12.52 414 SER B O 1
ATOM 7310 N N . GLY B 1 415 ? 22.845 6.195 58.587 1.00 12.55 415 GLY B N 1
ATOM 7311 C CA . GLY B 1 415 ? 23.053 7.288 57.637 1.00 12.45 415 GLY B CA 1
ATOM 7312 C C . GLY B 1 415 ? 24.525 7.640 57.459 1.00 12.46 415 GLY B C 1
ATOM 7313 O O . GLY B 1 415 ? 24.932 8.074 56.385 1.00 12.62 415 GLY B O 1
ATOM 7314 N N . ALA B 1 416 ? 25.311 7.466 58.518 1.00 12.34 416 ALA B N 1
ATOM 7315 C CA . ALA B 1 416 ? 26.760 7.650 58.470 1.00 12.44 416 ALA B CA 1
ATOM 7316 C C . ALA B 1 416 ? 27.432 6.919 59.627 1.00 12.38 416 ALA B C 1
ATOM 7317 O O . ALA B 1 416 ? 26.766 6.519 60.585 1.00 12.11 416 ALA B O 1
ATOM 7319 N N . VAL B 1 417 ? 28.748 6.749 59.517 1.00 12.44 417 VAL B N 1
ATOM 7320 C CA . VAL B 1 417 ? 29.585 6.243 60.605 1.00 12.68 417 VAL B CA 1
ATOM 7321 C C . VAL B 1 417 ? 30.718 7.233 60.844 1.00 12.97 417 VAL B C 1
ATOM 7322 O O . VAL B 1 417 ? 31.371 7.668 59.889 1.00 13.28 417 VAL B O 1
ATOM 7326 N N . VAL B 1 418 ? 30.936 7.598 62.106 1.00 13.11 418 VAL B N 1
ATOM 7327 C CA . VAL B 1 418 ? 32.132 8.332 62.513 1.00 13.40 418 VAL B CA 1
ATOM 7328 C C . VAL B 1 418 ? 32.884 7.469 63.520 1.00 13.72 418 VAL B C 1
ATOM 7329 O O . VAL B 1 418 ? 32.280 6.954 64.467 1.00 13.51 418 VAL B O 1
ATOM 7333 N N . VAL B 1 419 ? 34.189 7.301 63.305 1.00 14.16 419 VAL B N 1
ATOM 7334 C CA . VAL B 1 419 ? 35.046 6.573 64.244 1.00 14.52 419 VAL B CA 1
ATOM 7335 C C . VAL B 1 419 ? 35.802 7.583 65.109 1.00 14.75 419 VAL B C 1
ATOM 7336 O O . VAL B 1 419 ? 36.458 8.496 64.588 1.00 14.93 419 VAL B O 1
ATOM 7340 N N . ASN B 1 420 ? 35.675 7.416 66.426 1.00 14.82 420 ASN B N 1
ATOM 7341 C CA . ASN B 1 420 ? 36.348 8.235 67.448 1.00 14.95 420 ASN B CA 1
ATOM 7342 C C . ASN B 1 420 ? 35.882 9.690 67.545 1.00 14.82 420 ASN B C 1
ATOM 7343 O O . ASN B 1 420 ? 36.611 10.542 68.052 1.00 15.13 420 ASN B O 1
ATOM 7348 N N . ASP B 1 421 ? 34.658 9.973 67.103 1.00 14.65 421 ASP B N 1
ATOM 7349 C CA . ASP B 1 421 ? 34.046 11.288 67.328 1.00 14.38 421 ASP B CA 1
ATOM 7350 C C . ASP B 1 421 ? 32.537 11.201 67.101 1.00 14.08 421 ASP B C 1
ATOM 7351 O O . ASP B 1 421 ? 32.024 10.154 66.699 1.00 13.72 421 ASP B O 1
ATOM 7356 N N . VAL B 1 422 ? 31.842 12.301 67.376 1.00 13.80 422 VAL B N 1
ATOM 7357 C CA . VAL B 1 422 ? 30.397 12.412 67.149 1.00 14.03 422 VAL B CA 1
ATOM 7358 C C . VAL B 1 422 ? 30.079 13.740 66.461 1.00 14.06 422 VAL B C 1
ATOM 7359 O O . VAL B 1 422 ? 30.835 14.700 66.606 1.00 13.96 422 VAL B O 1
ATOM 7363 N N . VAL B 1 423 ? 29.004 13.772 65.667 1.00 14.03 423 VAL B N 1
ATOM 7364 C CA . VAL B 1 423 ? 28.393 15.005 65.125 1.00 14.31 423 VAL B CA 1
ATOM 7365 C C . VAL B 1 423 ? 29.200 15.716 64.019 1.00 14.66 423 VAL B C 1
ATOM 7366 O O . VAL B 1 423 ? 28.609 16.192 63.048 1.00 14.59 423 VAL B O 1
ATOM 7370 N N . VAL B 1 424 ? 30.527 15.765 64.151 1.00 14.94 424 VAL B N 1
ATOM 7371 C CA . VAL B 1 424 ? 31.394 16.598 63.290 1.00 15.17 424 VAL B CA 1
ATOM 7372 C C . VAL B 1 424 ? 31.348 16.286 61.790 1.00 15.32 424 VAL B C 1
ATOM 7373 O O . VAL B 1 424 ? 31.668 17.155 60.973 1.00 15.39 424 VAL B O 1
ATOM 7377 N N . HIS B 1 425 ? 30.971 15.056 61.434 1.00 14.92 425 HIS B N 1
ATOM 7378 C CA . HIS B 1 425 ? 30.794 14.663 60.030 1.00 15.12 425 HIS B CA 1
ATOM 7379 C C . HIS B 1 425 ? 29.767 15.504 59.261 1.00 15.27 425 HIS B C 1
ATOM 7380 O O . HIS B 1 425 ? 29.881 15.636 58.047 1.00 15.26 425 HIS B O 1
ATOM 7387 N N . ALA B 1 426 ? 28.778 16.063 59.961 1.00 15.89 426 ALA B N 1
ATOM 7388 C CA . ALA B 1 426 ? 27.766 16.934 59.339 1.00 16.17 426 ALA B CA 1
ATOM 7389 C C . ALA B 1 426 ? 28.356 18.182 58.674 1.00 16.61 426 ALA B C 1
ATOM 7390 O O . ALA B 1 426 ? 27.832 18.648 57.663 1.00 16.80 426 ALA B O 1
ATOM 7392 N N . GLY B 1 427 ? 29.438 18.714 59.241 1.00 16.98 427 GLY B N 1
ATOM 7393 C CA . GLY B 1 427 ? 30.152 19.861 58.663 1.00 17.36 427 GLY B CA 1
ATOM 7394 C C . GLY B 1 427 ? 31.271 19.510 57.689 1.00 17.66 427 GLY B C 1
ATOM 7395 O O . GLY B 1 427 ? 31.956 20.406 57.194 1.00 18.44 427 GLY B O 1
ATOM 7396 N N . ALA B 1 428 ? 31.455 18.219 57.401 1.00 17.57 428 ALA B N 1
ATOM 7397 C CA . ALA B 1 428 ? 32.568 17.751 56.571 1.00 17.63 428 ALA B CA 1
ATOM 7398 C C . ALA B 1 428 ? 32.272 18.008 55.098 1.00 17.74 428 ALA B C 1
ATOM 7399 O O . ALA B 1 428 ? 31.313 17.458 54.540 1.00 17.79 428 ALA B O 1
ATOM 7401 N N . ASP B 1 429 ? 33.103 18.842 54.471 1.00 17.33 429 ASP B N 1
ATOM 7402 C CA . ASP B 1 429 ? 32.944 19.194 53.066 1.00 17.03 429 ASP B CA 1
ATOM 7403 C C . ASP B 1 429 ? 33.481 18.054 52.196 1.00 16.44 429 ASP B C 1
ATOM 7404 O O . ASP B 1 429 ? 34.697 17.845 52.102 1.00 16.09 429 ASP B O 1
ATOM 7409 N N . GLY B 1 430 ? 32.563 17.337 51.550 1.00 15.39 430 GLY B N 1
ATOM 7410 C CA . GLY B 1 430 ? 32.900 16.178 50.723 1.00 15.11 430 GLY B CA 1
ATOM 7411 C C . GLY B 1 430 ? 32.077 14.932 51.001 1.00 14.70 430 GLY B C 1
ATOM 7412 O O . GLY B 1 430 ? 32.102 13.998 50.204 1.00 14.65 430 GLY B O 1
ATOM 7413 N N . LEU B 1 431 ? 31.363 14.902 52.130 1.00 14.35 431 LEU B N 1
ATOM 7414 C CA . LEU B 1 431 ? 30.465 13.793 52.459 1.00 13.97 431 LEU B CA 1
ATOM 7415 C C . LEU B 1 431 ? 29.015 14.167 52.140 1.00 13.70 431 LEU B C 1
ATOM 7416 O O . LEU B 1 431 ? 28.595 15.298 52.421 1.00 13.59 431 LEU B O 1
ATOM 7421 N N . PRO B 1 432 ? 28.242 13.223 51.559 1.00 12.98 432 PRO B N 1
ATOM 7422 C CA . PRO B 1 432 ? 26.796 13.422 51.460 1.00 12.79 432 PRO B CA 1
ATOM 7423 C C . PRO B 1 432 ? 26.156 13.235 52.832 1.00 12.47 432 PRO B C 1
ATOM 7424 O O . PRO B 1 432 ? 26.553 12.327 53.570 1.00 12.57 432 PRO B O 1
ATOM 7428 N N . PHE B 1 433 ? 25.192 14.087 53.175 1.00 12.23 433 PHE B N 1
ATOM 7429 C CA . PHE B 1 433 ? 24.518 14.009 54.465 1.00 12.06 433 PHE B CA 1
ATOM 7430 C C . PHE B 1 433 ? 23.076 13.561 54.286 1.00 11.76 433 PHE B C 1
ATOM 7431 O O . PHE B 1 433 ? 22.284 14.254 53.657 1.00 11.32 433 PHE B O 1
ATOM 7439 N N . GLY B 1 434 ? 22.744 12.409 54.861 1.00 11.52 434 GLY B N 1
ATOM 7440 C CA . GLY B 1 434 ? 21.410 11.852 54.745 1.00 11.27 434 GLY B CA 1
ATOM 7441 C C . GLY B 1 434 ? 21.231 10.569 55.529 1.00 11.25 434 GLY B C 1
ATOM 7442 O O . GLY B 1 434 ? 22.200 9.992 56.049 1.00 11.04 434 GLY B O 1
ATOM 7443 N N . GLY B 1 435 ? 19.976 10.137 55.616 1.00 11.03 435 GLY B N 1
ATOM 7444 C CA . GLY B 1 435 ? 19.615 8.933 56.349 1.00 11.06 435 GLY B CA 1
ATOM 7445 C C . GLY B 1 435 ? 19.311 7.753 55.454 1.00 10.89 435 GLY B C 1
ATOM 7446 O O . GLY B 1 435 ? 19.517 7.789 54.236 1.00 10.98 435 GLY B O 1
ATOM 7447 N N . VAL B 1 436 ? 18.827 6.697 56.094 1.00 10.74 436 VAL B N 1
ATOM 7448 C CA . VAL B 1 436 ? 18.388 5.476 55.429 1.00 10.69 436 VAL B CA 1
ATOM 7449 C C . VAL B 1 436 ? 17.272 4.868 56.283 1.00 10.58 436 VAL B C 1
ATOM 7450 O O . VAL B 1 436 ? 17.291 4.992 57.514 1.00 10.39 436 VAL B O 1
ATOM 7454 N N . GLY B 1 437 ? 16.302 4.232 55.635 1.00 10.76 437 GLY B N 1
ATOM 7455 C CA . GLY B 1 437 ? 15.125 3.712 56.340 1.00 11.00 437 GLY B CA 1
ATOM 7456 C C . GLY B 1 437 ? 14.399 4.844 57.048 1.00 11.13 437 GLY B C 1
ATOM 7457 O O . GLY B 1 437 ? 14.157 5.899 56.451 1.00 10.99 437 GLY B O 1
ATOM 7458 N N . ARG B 1 438 ? 14.100 4.660 58.334 1.00 11.50 438 ARG B N 1
ATOM 7459 C CA . ARG B 1 438 ? 13.343 5.675 59.082 1.00 11.72 438 ARG B CA 1
ATOM 7460 C C . ARG B 1 438 ? 14.162 6.918 59.501 1.00 11.27 438 ARG B C 1
ATOM 7461 O O . ARG B 1 438 ? 13.575 7.877 60.009 1.00 11.01 438 ARG B O 1
ATOM 7469 N N . SER B 1 439 ? 15.486 6.917 59.286 1.00 10.91 439 SER B N 1
ATOM 7470 C CA . SER B 1 439 ? 16.281 8.154 59.421 1.00 10.89 439 SER B CA 1
ATOM 7471 C C . SER B 1 439 ? 16.226 9.027 58.159 1.00 10.98 439 SER B C 1
ATOM 7472 O O . SER B 1 439 ? 16.689 10.172 58.181 1.00 11.22 439 SER B O 1
ATOM 7475 N N . GLY B 1 440 ? 15.667 8.488 57.074 1.00 11.04 440 GLY B N 1
ATOM 7476 C CA . GLY B 1 440 ? 15.297 9.275 55.907 1.00 11.04 440 GLY B CA 1
ATOM 7477 C C . GLY B 1 440 ? 15.710 8.663 54.585 1.00 11.08 440 GLY B C 1
ATOM 7478 O O . GLY B 1 440 ? 16.181 7.526 54.527 1.00 11.01 440 GLY B O 1
ATOM 7479 N N . MET B 1 441 ? 15.514 9.434 53.520 1.00 11.20 441 MET B N 1
ATOM 7480 C CA . MET B 1 441 ? 15.935 9.046 52.172 1.00 11.33 441 MET B CA 1
ATOM 7481 C C . MET B 1 441 ? 16.528 10.261 51.474 1.00 11.24 441 MET B C 1
ATOM 7482 O O . MET B 1 441 ? 16.108 11.394 51.726 1.00 11.21 441 MET B O 1
ATOM 7487 N N . GLY B 1 442 ? 17.495 10.014 50.598 1.00 11.22 442 GLY B N 1
ATOM 7488 C CA . GLY B 1 442 ? 18.201 11.080 49.895 1.00 11.33 442 GLY B CA 1
ATOM 7489 C C . GLY B 1 442 ? 19.315 11.676 50.739 1.00 11.40 442 GLY B C 1
ATOM 7490 O O . GLY B 1 442 ? 19.485 11.339 51.913 1.00 11.25 442 GLY B O 1
ATOM 7491 N N . ALA B 1 443 ? 20.094 12.553 50.119 1.00 11.54 443 ALA B N 1
ATOM 7492 C CA . ALA B 1 443 ? 21.208 13.209 50.792 1.00 11.63 443 ALA B CA 1
ATOM 7493 C C . ALA B 1 443 ? 21.540 14.519 50.101 1.00 11.77 443 ALA B C 1
ATOM 7494 O O . ALA B 1 443 ? 21.225 14.699 48.924 1.00 12.16 443 ALA B O 1
ATOM 7496 N N . TYR B 1 444 ? 22.155 15.433 50.841 1.00 11.67 444 TYR B N 1
ATOM 7497 C CA . TYR B 1 444 ? 22.568 16.725 50.287 1.00 11.86 444 TYR B CA 1
ATOM 7498 C C . TYR B 1 444 ? 23.867 17.221 50.957 1.00 11.77 444 TYR B C 1
ATOM 7499 O O . TYR B 1 444 ? 24.529 16.441 51.647 1.00 11.61 444 TYR B O 1
ATOM 7508 N N . HIS B 1 445 ? 24.209 18.492 50.722 1.00 11.85 445 HIS B N 1
ATOM 7509 C CA . HIS B 1 445 ? 25.482 19.161 51.093 1.00 11.95 445 HIS B CA 1
ATOM 7510 C C . HIS B 1 445 ? 26.383 19.189 49.865 1.00 12.02 445 HIS B C 1
ATOM 7511 O O . HIS B 1 445 ? 26.668 18.142 49.288 1.00 11.39 445 HIS B O 1
ATOM 7518 N N . GLY B 1 446 ? 26.786 20.396 49.453 1.00 12.24 446 GLY B N 1
ATOM 7519 C CA . GLY B 1 446 ? 27.785 20.588 48.398 1.00 12.74 446 GLY B CA 1
ATOM 7520 C C . GLY B 1 446 ? 27.383 20.005 47.057 1.00 13.04 446 GLY B C 1
ATOM 7521 O O . GLY B 1 446 ? 26.285 20.273 46.570 1.00 12.84 446 GLY B O 1
ATOM 7522 N N . ARG B 1 447 ? 28.269 19.197 46.473 1.00 13.83 447 ARG B N 1
ATOM 7523 C CA . ARG B 1 447 ? 27.986 18.457 45.230 1.00 14.77 447 ARG B CA 1
ATOM 7524 C C . ARG B 1 447 ? 26.693 17.633 45.294 1.00 14.06 447 ARG B C 1
ATOM 7525 O O . ARG B 1 447 ? 25.983 17.506 44.294 1.00 13.65 447 ARG B O 1
ATOM 7533 N N . TYR B 1 448 ? 26.405 17.077 46.468 1.00 13.56 448 TYR B N 1
ATOM 7534 C CA . TYR B 1 448 ? 25.262 16.178 46.643 1.00 13.49 448 TYR B CA 1
ATOM 7535 C C . TYR B 1 448 ? 23.938 16.954 46.699 1.00 12.77 448 TYR B C 1
ATOM 7536 O O . TYR B 1 448 ? 22.898 16.425 46.309 1.00 12.22 448 TYR B O 1
ATOM 7545 N N . SER B 1 449 ? 23.990 18.205 47.164 1.00 12.26 449 SER B N 1
ATOM 7546 C CA . SER B 1 449 ? 22.864 19.129 47.004 1.00 12.14 449 SER B CA 1
ATOM 7547 C C . SER B 1 449 ? 22.623 19.408 45.528 1.00 12.27 449 SER B C 1
ATOM 7548 O O . SER B 1 449 ? 21.494 19.313 45.053 1.00 11.99 449 SER B O 1
ATOM 7551 N N . PHE B 1 450 ? 23.687 19.742 44.801 1.00 12.31 450 PHE B N 1
ATOM 7552 C CA . PHE B 1 450 ? 23.559 20.022 43.378 1.00 12.58 450 PHE B CA 1
ATOM 7553 C C . PHE B 1 450 ? 22.917 18.838 42.646 1.00 12.53 450 PHE B C 1
ATOM 7554 O O . PHE B 1 450 ? 21.987 19.023 41.859 1.00 12.38 450 PHE B O 1
ATOM 7562 N N . GLU B 1 451 ? 23.407 17.634 42.928 1.00 12.76 451 GLU B N 1
ATOM 7563 C CA . GLU B 1 451 ? 22.870 16.415 42.318 1.00 12.97 451 GLU B CA 1
ATOM 7564 C C . GLU B 1 451 ? 21.412 16.157 42.717 1.00 12.32 451 GLU B C 1
ATOM 7565 O O . GLU B 1 451 ? 20.584 15.873 41.864 1.00 12.11 451 GLU B O 1
ATOM 7571 N N . THR B 1 452 ? 21.113 16.290 44.006 1.00 11.82 452 THR B N 1
ATOM 7572 C CA . THR B 1 452 ? 19.750 16.081 44.525 1.00 11.75 452 THR B CA 1
ATOM 7573 C C . THR B 1 452 ? 18.721 17.030 43.897 1.00 11.39 452 THR B C 1
ATOM 7574 O O . THR B 1 452 ? 17.612 16.612 43.597 1.00 11.23 452 THR B O 1
ATOM 7578 N N . PHE B 1 453 ? 19.106 18.288 43.682 1.00 11.25 453 PHE B N 1
ATOM 7579 C CA . PHE B 1 453 ? 18.200 19.297 43.114 1.00 11.17 453 PHE B CA 1
ATOM 7580 C C . PHE B 1 453 ? 18.336 19.485 41.593 1.00 11.25 453 PHE B C 1
ATOM 7581 O O . PHE B 1 453 ? 17.871 20.491 41.044 1.00 11.44 453 PHE B O 1
ATOM 7589 N N . SER B 1 454 ? 18.947 18.506 40.918 1.00 11.17 454 SER B N 1
ATOM 7590 C CA . SER B 1 454 ? 19.061 18.473 39.467 1.00 11.33 454 SER B CA 1
ATOM 7591 C C . SER B 1 454 ? 18.505 17.159 38.941 1.00 11.51 454 SER B C 1
ATOM 7592 O O . SER B 1 454 ? 18.374 16.179 39.676 1.00 11.31 454 SER B O 1
ATOM 7595 N N . HIS B 1 455 ? 18.189 17.152 37.652 1.00 11.89 455 HIS B N 1
ATOM 7596 C CA . HIS B 1 455 ? 17.905 15.927 36.937 1.00 12.26 455 HIS B CA 1
ATOM 7597 C C . HIS B 1 455 ? 19.134 15.578 36.102 1.00 12.89 455 HIS B C 1
ATOM 7598 O O . HIS B 1 455 ? 19.567 16.376 35.275 1.00 13.08 455 HIS B O 1
ATOM 7605 N N . ARG B 1 456 ? 19.703 14.397 36.345 1.00 13.59 456 ARG B N 1
ATOM 7606 C CA . ARG B 1 456 ? 20.788 13.869 35.522 1.00 14.00 456 ARG B CA 1
ATOM 7607 C C . ARG B 1 456 ? 20.156 13.264 34.270 1.00 13.84 456 ARG B C 1
ATOM 7608 O O . ARG B 1 456 ? 19.438 12.259 34.350 1.00 13.74 456 ARG B O 1
ATOM 7616 N N . ARG B 1 457 ? 20.413 13.892 33.123 1.00 13.50 457 ARG B N 1
ATOM 7617 C CA . ARG B 1 457 ? 19.703 13.607 31.882 1.00 13.76 457 ARG B CA 1
ATOM 7618 C C . ARG B 1 457 ? 20.662 13.012 30.842 1.00 14.03 457 ARG B C 1
ATOM 7619 O O . ARG B 1 457 ? 21.517 13.726 30.317 1.00 13.81 457 ARG B O 1
ATOM 7627 N N . PRO B 1 458 ? 20.521 11.704 30.535 1.00 14.40 458 PRO B N 1
ATOM 7628 C CA . PRO B 1 458 ? 21.402 11.098 29.533 1.00 14.69 458 PRO B CA 1
ATOM 7629 C C . PRO B 1 458 ? 21.077 11.568 28.116 1.00 14.98 458 PRO B C 1
ATOM 7630 O O . PRO B 1 458 ? 19.903 11.706 27.765 1.00 14.52 458 PRO B O 1
ATOM 7634 N N . VAL B 1 459 ? 22.123 11.823 27.332 1.00 15.25 459 VAL B N 1
ATOM 7635 C CA . VAL B 1 459 ? 21.991 12.262 25.948 1.00 16.00 459 VAL B CA 1
ATOM 7636 C C . VAL B 1 459 ? 22.835 11.341 25.074 1.00 16.79 459 VAL B C 1
ATOM 7637 O O . VAL B 1 459 ? 24.011 11.133 25.365 1.00 16.55 459 VAL B O 1
ATOM 7641 N N . MET B 1 460 ? 22.218 10.776 24.035 1.00 17.51 460 MET B N 1
ATOM 7642 C CA . MET B 1 460 ? 22.904 9.927 23.058 1.00 18.75 460 MET B CA 1
ATOM 7643 C C . MET B 1 460 ? 22.771 10.568 21.683 1.00 19.29 460 MET B C 1
ATOM 7644 O O . MET B 1 460 ? 21.659 10.757 21.207 1.00 18.91 460 MET B O 1
ATOM 7649 N N . ARG B 1 461 ? 23.897 10.876 21.041 1.00 20.15 461 ARG B N 1
ATOM 7650 C CA . ARG B 1 461 ? 23.890 11.486 19.709 1.00 20.85 461 ARG B CA 1
ATOM 7651 C C . ARG B 1 461 ? 24.432 10.505 18.679 1.00 21.35 461 ARG B C 1
ATOM 7652 O O . ARG B 1 461 ? 25.548 10.010 18.819 1.00 20.59 461 ARG B O 1
ATOM 7660 N N . ARG B 1 462 ? 23.624 10.224 17.657 1.00 21.91 462 ARG B N 1
ATOM 7661 C CA . ARG B 1 462 ? 23.986 9.282 16.600 1.00 22.88 462 ARG B CA 1
ATOM 7662 C C . ARG B 1 462 ? 24.092 9.988 15.255 1.00 23.41 462 ARG B C 1
ATOM 7663 O O . ARG B 1 462 ? 23.629 11.119 15.094 1.00 22.50 462 ARG B O 1
ATOM 7671 N N . GLY B 1 463 ? 24.748 9.312 14.318 1.00 24.16 463 GLY B N 1
ATOM 7672 C CA . GLY B 1 463 ? 24.826 9.744 12.924 1.00 25.10 463 GLY B CA 1
ATOM 7673 C C . GLY B 1 463 ? 23.897 8.902 12.072 1.00 25.63 463 GLY B C 1
ATOM 7674 O O . GLY B 1 463 ? 23.209 8.010 12.579 1.00 25.09 463 GLY B O 1
ATOM 7675 N N . PHE B 1 464 ? 23.886 9.180 10.771 1.00 27.11 464 PHE B N 1
ATOM 7676 C CA . PHE B 1 464 ? 23.005 8.476 9.827 1.00 28.46 464 PHE B CA 1
ATOM 7677 C C . PHE B 1 464 ? 23.645 7.258 9.145 1.00 31.19 464 PHE B C 1
ATOM 7678 O O . PHE B 1 464 ? 23.026 6.644 8.275 1.00 32.18 464 PHE B O 1
ATOM 7686 N N . LEU B 1 465 ? 24.865 6.895 9.548 1.00 33.92 465 LEU B N 1
ATOM 7687 C CA . LEU B 1 465 ? 25.559 5.728 8.989 1.00 35.80 465 LEU B CA 1
ATOM 7688 C C . LEU B 1 465 ? 25.019 4.424 9.575 1.00 37.98 465 LEU B C 1
ATOM 7689 O O . LEU B 1 465 ? 24.336 4.420 10.604 1.00 38.47 465 LEU B O 1
ATOM 7694 N N . PHE B 1 466 ? 25.336 3.320 8.902 1.00 40.38 466 PHE B N 1
ATOM 7695 C CA . PHE B 1 466 ? 24.958 1.972 9.346 1.00 41.47 466 PHE B CA 1
ATOM 7696 C C . PHE B 1 466 ? 25.729 1.600 10.614 1.00 42.36 466 PHE B C 1
ATOM 7697 O O . PHE B 1 466 ? 26.868 2.038 10.802 1.00 42.76 466 PHE B O 1
ATOM 7705 N N . SER B 1 467 ? 25.099 0.807 11.481 1.00 42.77 467 SER B N 1
ATOM 7706 C CA . SER B 1 467 ? 25.769 0.244 12.661 1.00 42.85 467 SER B CA 1
ATOM 7707 C C . SER B 1 467 ? 25.164 -1.114 13.029 1.00 43.39 467 SER B C 1
ATOM 7708 O O . SER B 1 467 ? 24.166 -1.532 12.437 1.00 42.85 467 SER B O 1
ATOM 7711 N N . SER B 1 468 ? 25.777 -1.791 14.001 1.00 43.91 468 SER B N 1
ATOM 7712 C CA . SER B 1 468 ? 25.447 -3.187 14.342 1.00 44.93 468 SER B CA 1
ATOM 7713 C C . SER B 1 468 ? 23.978 -3.455 14.682 1.00 44.66 468 SER B C 1
ATOM 7714 O O . SER B 1 468 ? 23.471 -4.538 14.387 1.00 44.49 468 SER B O 1
ATOM 7717 N N . ILE B 1 469 ? 23.307 -2.485 15.307 1.00 44.47 469 ILE B N 1
ATOM 7718 C CA . ILE B 1 469 ? 21.864 -2.601 15.604 1.00 43.55 469 ILE B CA 1
ATOM 7719 C C . ILE B 1 469 ? 20.999 -2.743 14.342 1.00 42.82 469 ILE B C 1
ATOM 7720 O O . ILE B 1 469 ? 19.991 -3.453 14.364 1.00 41.26 469 ILE B O 1
ATOM 7725 N N . ASP B 1 470 ? 21.418 -2.096 13.249 1.00 42.00 470 ASP B N 1
ATOM 7726 C CA . ASP B 1 470 ? 20.673 -2.114 11.978 1.00 41.27 470 ASP B CA 1
ATOM 7727 C C . ASP B 1 470 ? 20.676 -3.469 11.256 1.00 41.17 470 ASP B C 1
ATOM 7728 O O . ASP B 1 470 ? 19.862 -3.678 10.354 1.00 40.56 470 ASP B O 1
ATOM 7733 N N . THR B 1 471 ? 21.584 -4.374 11.634 1.00 40.56 471 THR B N 1
ATOM 7734 C CA . THR B 1 471 ? 21.617 -5.730 11.064 1.00 39.65 471 THR B CA 1
ATOM 7735 C C . THR B 1 471 ? 20.428 -6.598 11.499 1.00 38.31 471 THR B C 1
ATOM 7736 O O . THR B 1 471 ? 20.079 -7.548 10.793 1.00 38.17 471 THR B O 1
ATOM 7740 N N . VAL B 1 472 ? 19.824 -6.285 12.651 1.00 35.88 472 VAL B N 1
ATOM 7741 C CA . VAL B 1 472 ? 18.740 -7.108 13.219 1.00 34.52 472 VAL B CA 1
ATOM 7742 C C . VAL B 1 472 ? 17.422 -6.395 13.582 1.00 32.46 472 VAL B C 1
ATOM 7743 O O . VAL B 1 472 ? 16.375 -7.048 13.587 1.00 32.48 472 VAL B O 1
ATOM 7747 N N . ARG B 1 473 ? 17.446 -5.092 13.874 1.00 29.56 473 ARG B N 1
ATOM 7748 C CA . ARG B 1 473 ? 16.261 -4.435 14.457 1.00 28.16 473 ARG B CA 1
ATOM 7749 C C . ARG B 1 473 ? 15.053 -4.302 13.512 1.00 27.36 473 ARG B C 1
ATOM 7750 O O . ARG B 1 473 ? 13.914 -4.446 13.959 1.00 27.42 473 ARG B O 1
ATOM 7758 N N . PHE B 1 474 ? 15.296 -4.056 12.225 1.00 26.67 474 PHE B N 1
ATOM 7759 C CA . PHE B 1 474 ? 14.218 -3.705 11.287 1.00 26.67 474 PHE B CA 1
ATOM 7760 C C . PHE B 1 474 ? 13.466 -4.926 10.751 1.00 26.29 474 PHE B C 1
ATOM 7761 O O . PHE B 1 474 ? 14.092 -5.856 10.243 1.00 25.45 474 PHE B O 1
ATOM 7769 N N . PRO B 1 475 ? 12.117 -4.914 10.834 1.00 25.79 475 PRO B N 1
ATOM 7770 C CA . PRO B 1 475 ? 11.323 -5.859 10.038 1.00 25.76 475 PRO B CA 1
ATOM 7771 C C . PRO B 1 475 ? 11.492 -5.584 8.523 1.00 25.76 475 PRO B C 1
ATOM 7772 O O . PRO B 1 475 ? 11.990 -4.517 8.166 1.00 25.44 475 PRO B O 1
ATOM 7776 N N . PRO B 1 476 ? 11.073 -6.490 7.632 1.00 26.18 476 PRO B N 1
ATOM 7777 C CA . PRO B 1 476 ? 10.343 -7.720 7.954 1.00 26.37 476 PRO B CA 1
ATOM 7778 C C . PRO B 1 476 ? 11.216 -8.816 8.565 1.00 26.62 476 PRO B C 1
ATOM 7779 O O . PRO B 1 476 ? 12.431 -8.845 8.352 1.00 26.29 476 PRO B O 1
ATOM 7783 N N . TYR B 1 477 ? 10.579 -9.699 9.326 1.00 27.21 477 TYR B N 1
ATOM 7784 C CA . TYR B 1 477 ? 11.275 -10.758 10.047 1.00 28.55 477 TYR B CA 1
ATOM 7785 C C . TYR B 1 477 ? 11.502 -11.945 9.119 1.00 29.75 477 TYR B C 1
ATOM 7786 O O . TYR B 1 477 ? 10.651 -12.828 8.993 1.00 30.94 477 TYR B O 1
ATOM 7795 N N . THR B 1 478 ? 12.662 -11.933 8.464 1.00 31.56 478 THR B N 1
ATOM 7796 C CA . THR B 1 478 ? 13.017 -12.926 7.456 1.00 32.64 478 THR B CA 1
ATOM 7797 C C . THR B 1 478 ? 13.712 -14.134 8.079 1.00 34.29 478 THR B C 1
ATOM 7798 O O . THR B 1 478 ? 14.136 -14.093 9.236 1.00 34.35 478 THR B O 1
ATOM 7802 N N . THR B 1 479 ? 13.817 -15.209 7.297 1.00 35.67 479 THR B N 1
ATOM 7803 C CA . THR B 1 479 ? 14.574 -16.400 7.700 1.00 36.97 479 THR B CA 1
ATOM 7804 C C . THR B 1 479 ? 16.063 -16.075 7.905 1.00 37.46 479 THR B C 1
ATOM 7805 O O . THR B 1 479 ? 16.701 -16.640 8.794 1.00 38.48 479 THR B O 1
ATOM 7809 N N . ALA B 1 480 ? 16.595 -15.163 7.087 1.00 37.59 480 ALA B N 1
ATOM 7810 C CA . ALA B 1 480 ? 17.972 -14.666 7.229 1.00 38.48 480 ALA B CA 1
ATOM 7811 C C . ALA B 1 480 ? 18.228 -13.975 8.575 1.00 38.98 480 ALA B C 1
ATOM 7812 O O . ALA B 1 480 ? 19.259 -14.217 9.216 1.00 38.40 480 ALA B O 1
ATOM 7814 N N . LYS B 1 481 ? 17.295 -13.120 8.996 1.00 39.34 481 LYS B N 1
ATOM 7815 C CA . LYS B 1 481 ? 17.393 -12.441 10.294 1.00 39.85 481 LYS B CA 1
ATOM 7816 C C . LYS B 1 481 ? 17.343 -13.434 11.457 1.00 39.93 481 LYS B C 1
ATOM 7817 O O . LYS B 1 481 ? 18.117 -13.313 12.413 1.00 39.15 481 LYS B O 1
ATOM 7823 N N . SER B 1 482 ? 16.424 -14.397 11.372 1.00 40.68 482 SER B N 1
ATOM 7824 C CA . SER B 1 482 ? 16.306 -15.460 12.376 1.00 41.72 482 SER B CA 1
ATOM 7825 C C . SER B 1 482 ? 17.611 -16.238 12.555 1.00 42.76 482 SER B C 1
ATOM 7826 O O . SER B 1 482 ? 18.005 -16.521 13.687 1.00 42.80 482 SER B O 1
ATOM 7829 N N A ARG B 1 483 ? 18.271 -16.564 11.444 0.50 43.41 483 ARG B N 1
ATOM 7830 N N B ARG B 1 483 ? 18.267 -16.575 11.442 0.50 43.28 483 ARG B N 1
ATOM 7831 C CA A ARG B 1 483 ? 19.572 -17.240 11.473 0.50 43.74 483 ARG B CA 1
ATOM 7832 C CA B ARG B 1 483 ? 19.578 -17.236 11.462 0.50 43.53 483 ARG B CA 1
ATOM 7833 C C A ARG B 1 483 ? 20.664 -16.388 12.128 0.50 43.62 483 ARG B C 1
ATOM 7834 C C B ARG B 1 483 ? 20.662 -16.387 12.131 0.50 43.50 483 ARG B C 1
ATOM 7835 O O A ARG B 1 483 ? 21.501 -16.916 12.862 0.50 43.78 483 ARG B O 1
ATOM 7836 O O B ARG B 1 483 ? 21.496 -16.916 12.870 0.50 43.67 483 ARG B O 1
ATOM 7851 N N . VAL B 1 484 ? 20.647 -15.081 11.861 1.00 43.44 484 VAL B N 1
ATOM 7852 C CA . VAL B 1 484 ? 21.604 -14.135 12.464 1.00 43.58 484 VAL B CA 1
ATOM 7853 C C . VAL B 1 484 ? 21.404 -14.038 13.987 1.00 43.43 484 VAL B C 1
ATOM 7854 O O . VAL B 1 484 ? 22.376 -14.114 14.750 1.00 42.81 484 VAL B O 1
ATOM 7858 N N . LEU B 1 485 ? 20.151 -13.883 14.415 1.00 42.89 485 LEU B N 1
ATOM 7859 C CA . LEU B 1 485 ? 19.827 -13.808 15.846 1.00 43.42 485 LEU B CA 1
ATOM 7860 C C . LEU B 1 485 ? 20.031 -15.143 16.580 1.00 44.21 485 LEU B C 1
ATOM 7861 O O . LEU B 1 485 ? 20.504 -15.152 17.721 1.00 44.00 485 LEU B O 1
ATOM 7866 N N . ASN B 1 486 ? 19.681 -16.256 15.931 1.00 45.06 486 ASN B N 1
ATOM 7867 C CA . ASN B 1 486 ? 19.924 -17.596 16.497 1.00 46.28 486 ASN B CA 1
ATOM 7868 C C . ASN B 1 486 ? 21.411 -17.910 16.699 1.00 47.02 486 ASN B C 1
ATOM 7869 O O . ASN B 1 486 ? 21.755 -18.667 17.605 1.00 47.21 486 ASN B O 1
ATOM 7874 N N . SER B 1 487 ? 22.280 -17.331 15.870 1.00 47.85 487 SER B N 1
ATOM 7875 C CA . SER B 1 487 ? 23.737 -17.469 16.037 1.00 49.42 487 SER B CA 1
ATOM 7876 C C . SER B 1 487 ? 24.259 -16.803 17.316 1.00 49.82 487 SER B C 1
ATOM 7877 O O . SER B 1 487 ? 25.231 -17.282 17.909 1.00 50.16 487 SER B O 1
ATOM 7880 N N . LEU B 1 488 ? 23.620 -15.709 17.734 1.00 50.66 488 LEU B N 1
ATOM 7881 C CA . LEU B 1 488 ? 23.954 -15.040 19.003 1.00 51.18 488 LEU B CA 1
ATOM 7882 C C . LEU B 1 488 ? 23.475 -15.813 20.241 1.00 51.99 488 LEU B C 1
ATOM 7883 O O . LEU B 1 488 ? 24.086 -15.717 21.309 1.00 51.52 488 LEU B O 1
ATOM 7888 N N . LEU B 1 489 ? 22.384 -16.570 20.100 1.00 53.41 489 LEU B N 1
ATOM 7889 C CA . LEU B 1 489 ? 21.747 -17.271 21.227 1.00 54.25 489 LEU B CA 1
ATOM 7890 C C . LEU B 1 489 ? 22.280 -18.693 21.453 1.00 55.46 489 LEU B C 1
ATOM 7891 O O . LEU B 1 489 ? 22.391 -19.457 20.500 1.00 56.71 489 LEU B O 1
ATOM 7896 N N . LYS B 1 490 ? 22.612 -19.036 22.696 1.00 56.61 490 LYS B N 1
ATOM 7897 C CA . LYS B 1 490 ? 22.666 -20.448 23.144 1.00 57.25 490 LYS B CA 1
ATOM 7898 C C . LYS B 1 490 ? 22.911 -20.543 24.653 1.00 57.44 490 LYS B C 1
ATOM 7899 O O . LYS B 1 490 ? 22.016 -20.899 25.419 1.00 59.08 490 LYS B O 1
#

B-factor: mean 19.45, std 7.18, range [7.97, 63.32]

Secondary structure (DSSP, 8-state):
--SPPPPPTTHHHHHHHHHHHHHHTTTTTSHHHHHHHHHHHHHHHHHTHHHHHHHHHHHH---HHHHIIIIIHHHHHHHHHHHHHHHHHHSPB----BGGGGGSEEEEEEEE-SEEEEE--SSSTTHHHHHHHHHHHHTT-EEEEE--TTSHHHHHHHHHHHHHHS-TTTEEE---SHHHHHHHHHS--SEEEEES-HHHHHHHHHHHHTTT--EEEE-----EEEE-SS-GGGHHHHHHHHHHHHHGGGG--TTS--EEEEEGGGHHHHHHHHHHHHHHHH-HHHHHHHHTSS--S-HHHHHHTSSSPPPS-HHHHHHHHHHGGGSEEEE---EETTTTEE--EEEES--TTSGGGTS---SSEEEEEEESSHHHHHHHHHTSPPPS-EEEE-S-HHHHHHHHHH---S-EEES-SSGGGG-BTS-B---GGGEE--BSTHHHHHHTEEEEEEEE--SS--GGGGTSSSS--HHHHHHHHHHH-/--SPPPPPTTHHHHHHHHHHHHHHTTTTTSHHHHHHHHHHHHHHHHHTHHHHHHHHHHHH---HHHHIIIIIHHHHHHHHHHHHHHHHHHSPB----BGGGGGSEEEEEEEE-SEEEEE--SSSTTHHHHHHHHHHHHTT-EEEEE--TTSHHHHHHHHHHHHHHS-TTTEEE---SHHHHHHHHHS--SEEEEES-HHHHHHHHHHHHTTT--EEEE-----EEEE-SS-GGGHHHHHHHHHHHHHGGGG--TTS--EEEEEGGGHHHHHHHHHHHHHHHH-HHHHHHHHTSS--S-HHHHHHTSSSPPPS-HHHHHHHHHHGGGSEEEE---EETTTTEE--EEEES--TTSGGGTS---SSEEEEEEESSHHHHHHHHHTSPPPS-EEEE-S-HHHHHHHHHH---S-EEES-SSGGGG-BTS-B---GGGEE--BSTHHHHHHTEEEEEEEE--SS--GGGGTSSSS--HHHHHHHHHH--

Organism: Trypanosoma brucei brucei (strain 927/4 GUTat10.1) (NCBI:txid185431)

Solvent-accessible surface area: 36678 Å² total; per-residue (Å²): 122,5,83,26,160,92,20,56,98,145,74,0,59,66,36,6,65,110,0,63,98,6,47,91,93,60,34,1,78,84,48,133,96,16,53,74,20,0,119,29,1,24,58,0,2,53,118,19,11,95,89,0,3,149,10,0,69,150,17,1,2,0,42,71,1,4,0,0,30,26,0,2,22,30,0,28,70,14,1,106,16,1,38,116,36,1,77,71,14,38,117,64,66,131,19,124,35,60,55,49,7,54,150,26,62,6,30,7,20,48,23,28,13,0,0,0,0,0,6,8,18,30,4,8,11,0,24,25,2,2,9,0,0,2,0,0,0,1,1,1,0,0,0,0,0,7,8,10,81,70,1,39,6,2,3,56,13,1,40,130,9,1,67,136,48,7,60,65,63,11,2,2,25,0,6,6,18,122,62,20,21,78,17,0,10,145,38,90,4,20,11,5,0,15,7,18,51,23,171,40,0,50,96,0,1,36,21,2,0,121,51,4,3,32,14,2,0,5,0,8,19,14,1,0,0,0,0,2,74,55,0,60,148,34,13,147,42,0,0,42,4,0,1,7,0,2,4,0,0,0,1,1,12,24,8,7,0,6,2,0,0,0,25,117,80,28,49,76,74,0,16,86,18,0,14,110,5,8,99,64,10,26,25,89,119,16,15,84,1,6,118,48,121,71,160,47,188,92,71,80,100,51,0,65,122,14,68,4,1,43,0,23,49,48,77,62,9,96,74,1,53,100,7,17,151,5,19,127,60,42,17,27,22,22,30,17,101,80,3,31,0,0,0,1,1,0,0,12,114,24,71,68,104,39,63,0,0,103,79,54,0,35,0,0,0,2,0,4,18,57,12,114,80,73,160,51,0,3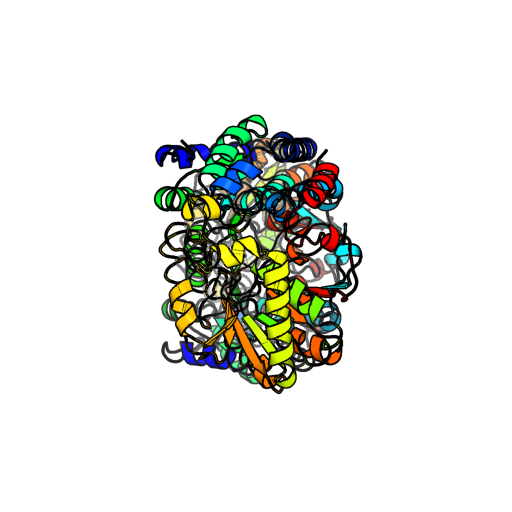0,152,25,7,83,83,48,79,46,4,3,0,0,0,0,0,1,72,63,161,206,39,7,185,16,0,8,52,100,9,22,0,1,5,1,0,3,7,0,0,5,25,6,29,58,7,42,15,6,4,27,7,5,8,19,55,0,2,19,42,20,1,19,7,92,24,0,7,63,31,0,12,22,82,3,5,0,3,54,25,43,26,148,145,25,67,40,19,75,16,6,43,9,69,22,63,127,67,21,26,193,69,0,70,69,99,33,205,135,25,86,16,161,95,21,54,86,138,75,0,59,88,39,6,66,96,0,62,111,7,48,98,100,51,30,2,77,72,49,161,95,16,42,110,20,0,112,29,0,9,62,0,2,67,110,7,11,76,75,0,3,137,9,0,66,169,19,3,1,0,40,70,1,4,0,0,30,29,0,0,31,30,0,43,91,14,1,110,13,1,17,102,46,1,63,88,13,37,129,66,65,130,20,116,31,69,62,51,8,53,147,28,62,6,28,8,32,48,23,30,12,0,0,0,0,0,7,7,17,28,5,7,11,0,22,18,0,1,10,0,0,2,0,0,0,2,1,2,0,0,0,0,0,6,7,12,86,83,1,41,7,2,3,56,29,2,42,160,11,1,82,146,33,6,54,55,57,10,3,2,28,0,4,6,18,121,64,21,21,74,19,0,10,155,43,92,4,19,9,5,0,14,10,25,53,24,171,37,0,48,90,0,1,38,21,1,2,156,49,3,3,33,16,2,0,5,2,10,18,14,0,0,0,0,0,2,81,54,0,62,149,35,13,144,42,0,0,42,4,0,0,7,0,2,4,0,0,0,1,1,9,25,5,7,0,6,2,0,0,0,26,120,87,16,48,78,72,0,17,87,18,0,22,108,5,8,109,62,9,25,24,82,119,16,6,80,2,7,98,57,128,72,166,36,197,111,70,83,103,47,0,65,122,13,67,5,1,45,1,24,48,57,82,65,7,97,76,2,48,103,8,17,148,5,20,123,61,39,19,26,21,19,32,18,102,78,2,30,0,0,0,0,0,1,0,11,115,24,72,68,106,42,61,0,0,105,79,56,0,42,0,0,0,1,0,3,17,55,12,119,80,69,169,51,0,30,158,22,7,82,84,46,78,47,3,2,0,0,0,0,0,1,86,62,177,212,35,18,107,16,0,2,38,102,7,22,0,0,5,1,0,3,8,0,0,4,26,7,29,58,6,30,14,7,4,20,6,5,8,18,64,0,2,19,42,22,1,18,6,93,27,0,7,65,31,0,12,20,85,3,6,0,4,51,21,43,28,148,146,24,74,41,20,74,18,7,43,10,71,25,64,94,62,21,28,158,71,0,70,99,90,21,218

CATH classification: 3.40.605.10 (+1 more: 3.40.309.10)